Protein AF-A0A947G1W1-F1 (afdb_monomer)

Solvent-accessible surface area (backbone atoms only — not comparable to full-atom values): 58004 Å² total; per-residue (Å²): 34,18,14,23,38,93,77,24,50,58,44,76,35,50,70,71,52,15,57,69,74,68,21,52,58,72,44,84,86,41,54,47,78,74,64,80,35,72,60,50,40,12,17,19,29,31,56,62,31,48,66,46,73,38,38,58,64,60,20,46,78,70,69,19,53,57,72,43,73,75,43,36,58,93,79,47,86,51,67,28,24,12,18,18,28,35,50,63,23,48,65,44,70,33,70,31,50,87,31,84,80,38,90,35,56,57,69,43,59,69,34,40,57,91,76,51,83,48,63,31,28,12,19,16,26,35,80,86,25,49,66,46,75,30,72,25,44,83,33,86,75,37,90,39,55,57,71,45,61,62,36,51,54,95,78,52,87,44,71,60,40,70,44,83,72,47,52,50,80,45,84,78,43,77,64,49,96,80,29,49,29,21,36,39,34,28,44,28,30,55,24,55,59,31,34,74,54,34,39,28,18,49,80,96,82,43,46,25,36,38,41,36,84,48,56,53,38,63,87,70,76,74,86,75,88,72,92,76,83,68,78,84,72,96,75,74,76,57,91,44,43,25,36,41,53,36,25,32,74,89,73,82,94,68,92,72,79,71,63,91,60,62,65,72,93,77,57,54,59,40,44,65,57,52,38,54,52,74,40,60,75,37,17,46,42,84,71,78,45,102,61,84,65,60,41,40,69,40,83,46,36,32,44,14,35,51,50,78,52,34,38,38,43,33,32,32,40,30,30,36,86,50,98,62,96,73,83,91,57,102,84,68,88,82,68,48,77,44,78,39,72,44,70,42,71,55,83,57,41,14,18,19,31,33,84,88,44,49,68,44,74,38,39,63,69,60,18,51,73,67,66,18,53,60,70,46,73,76,39,48,55,94,78,54,85,54,66,76,70,42,15,19,19,34,37,100,85,58,52,65,48,80,34,36,64,72,54,16,55,74,73,70,26,51,60,77,42,76,76,41,50,62,91,78,54,81,55,78,59,52,16,16,19,28,38,72,83,48,47,65,44,79,17,76,37,74,96,29,71,66,35,89,47,53,58,70,46,67,74,36,45,62,92,77,53,88,52,64,40,43,11,16,17,30,32,54,74,33,46,68,45,71,26,87,32,48,85,26,83,74,37,89,40,52,58,68,46,56,69,35,49,55,92,78,55,83,48,62,34,40,10,18,18,27,32,47,71,30,46,66,44,71,27,84,25,45,87,28,83,78,38,89,41,53,58,69,46,56,69,35,47,54,93,78,53,83,44,60,33,33,10,21,14,27,32,55,70,31,47,64,46,68,27,80,26,44,84,32,85,79,38,91,36,54,61,70,46,54,68,35,50,64,90,44,89,80,63,49,56,28,30,10,18,18,27,30,50,69,29,48,66,45,69,30,72,24,39,82,32,82,78,37,93,36,56,61,68,47,54,67,32,40,61,91,72,52,79,47,55,26,28,10,19,16,26,32,91,87,38,46,64,46,70,30,74,27,41,86,32,86,81,39,88,33,58,61,69,45,56,62,34,47,52,92,76,52,81,50,75,55,65,76,32,65,71,45,52,52,78,44,83,77,41,77,64,49,96,80,30,49,32,18,38,34,36,26,44,29,31,74,36,52,55,38,33,57,39,30,46,20,27,57,91,95,79,42,57,24,34,36,43,34,82,42,53,44,36,60,76,78,70,86,84,74,93,66,86,68,76,61,50,72,64,65,94,75,82,55,82,44,40,27,36,39,58,48,36,51,90,69,86,82,88,78,81,47,70,50,81,86,78,93,72,58,63,80,57,57,58,45,76,61,65,50,35,58,50,74,41,77,75,32,16,56,35,51,50,65,31,98,62,84,67,73,42,40,60,46,81,50,36,30,42,10,33,50,47,77,45,39,36,38,41,36,31,34,39,32,29,46,64,54,81,86,64,81,96,79,64,100,89,60,90,83,62,49,78,42,77,39,66,47,70,41,74,45,74,57,39,12,19,16,24,32,59,84,16,75,52,62,46,75,32,31,63,66,58,15,50,74,67,52,17,54,61,70,47,72,75,36,51,54,93,80,53,86,57,62,64,32,17,15,16,30,35,77,73,29,50,65,45,77,35,38,67,68,56,20,52,71,75,65,21,51,64,79,37,75,52,38,52,51,90,81,48,90,50,66,32,37,16,16,20,34,36,95,80,36,50,64,46,76,39,63,47,66,82,43,86,82,44,92,44,50,61,76,42,62,68,38,74,76,59,95,72,78,48,65,80,76,77,76,57,42,95,61,23,44,49,82,73,85,83,47,16,42,72,65,31,54,44,45,28,66,74,51,59,39,77,67,80,77,67,91,93,63,84,66,58,23,40,32,73,53,84,54,45,17,47,80,62,29,53,46,49,29,67,74,44,60,46,50,97,88,118

Foldseek 3Di:
DWWQDPQLDTDDDDPVVSVVNVTDDPDPPDDCVVHPGDHFWEWWAAFQQDIDTGHCVVSVVVVTDGPDGPYGCVRDRRWHFAWFQAFQQDIDTARGAVRPVHPHDTPHTPYDPVRDRGFHFAWAQALQQAIDTASGAPRPVRPHDTPHTPYDRVRDRRDHFFDFPAKDKDFDDDPDAFAKTKIWIWGFGSDQQKFFWFWAADPPPWKWKKFKPFKFFAPDFDPPDDDDDDDDDPDGGDSRFWKFFAAAAPDDDDPDDDDPQWDDDHGTMTGGTTGMDMGHDGHTHPPPDVDTRTDRIGTGIMTMGTPQMKMKTKTKTKIFRDPDDDDDDPPDDGIDIDIHMDIDHRQFWEWWQALQQDIDIGGPVVSVVRVTDGPDGPYDPVRDRGDDFWFWWADLVFDIDIGRCVVSVVVVTHGPDTPYDPVPDGRFAWFWAAAFQRQIDIADDDQRPVHPHDTPGTPYDRVPDRRFAFAWAQAFQQAIDTANTAPRPVRNHDTPHTPYYRVPDRRFHFAWAQAFQQAIDTARTAPRPVHNHDTPHTPYDRVPDRGFHFAWFAAFQQDIDTARTAPRPVRPHDTLHTPYDSVDPPSGFHFAWAAAFQQDIDTARTAVCPVHPHDTPHTPYDPVHDRRFHQAWFQALQQQIDGARGAPRPVHPHDTPHTPYDSVPDRRDHPQWWDFKDKDFPDDPDDFAKTKIWMWTFTPFLQKWFKWWAADPPDWWFKKFKPFKWFQPQDDPDDDFDDKDAQDDRPDGRFWKFAAADDDDDDDADADDDDRGDIDGTIDGDTTGMDIDHHRHTHGNPHPDRRRDRIHIGIMTMGTQQMKMKTKTKIKIDGHPPDDDDDPPDPHIDIDIHMDIDRHQFWAWWQALVQQDTDTGHPVVSVVSLTDGPDGPHDPVNDRRDFWAWWQAQQQDIDIGHPVVSVVNVTDGPDGSYYPVNDPRWAWFWAQDPQQAIDTDRGAPCPVRPHDTPHTPYDRDPFPGDHADDAAQQLDQPPPPAQEPVSLCLLVVQFFFPDDGPDDDSSNPRRRPRGSYVVSNCSSVVNHDDPPD

pLDDT: mean 71.68, std 14.45, range [30.05, 94.0]

Radius of gyration: 54.78 Å; Cα contacts (8 Å, |Δi|>4): 2466; chains: 1; bounding box: 142×109×136 Å

Mean predicted aligned error: 25.68 Å

Nearest PDB structures (foldseek):
  4u3s-assembly1_B  TM=5.040E-01  e=4.884E-01  Acetivibrio cellulolyticus
  2jxm-assembly1_B  TM=2.086E-01  e=2.171E+00  Prochlorothrix hollandica
  5t89-assembly1_X  TM=8.122E-02  e=8.545E-01  Homo sapiens

Sequence (1045 aa):
GACCAPDGTCEVATAAGCAFSGGVFQGDGTNCDPNPCPQPMGACCFDDGSCTVDEGVVCVDAGGVFQGDGTTCATVTCPQPGACCLPDGACTQSMVLGGADCAGAYQGDDTTCAMVTCPQPGACCLPDGSCVLSAVVGGGDCEGAYQGDGTECETVECPTPSGFVGASLELVEDDGPGGNWTWRVYADFKGIDDVLLAVGAVPPTGELLFQSDAPLVNDGGVLAGTKDEDFPAEGFSGPRDSWVAIGDDLSFPSPTDYTPDFAGSDGKASVILGTAFSETNGGWFNNVPSTPVQGTHLLIAQFTLPSGSSFSLSGLVFWQNVPSFAVWTPEGEDFIASFFEVSIDPVATGACCLLDGSCSVDSPAACEFFAGTYQGDGTDCDAVECPQPMGACCFDDGSCTIETEDGCLAAGGISAGIGVLCEFGVCPQPGACCFEDGSCTLATGVGGADCVGVYQGDDTRCETAECPQPGACCLPDGSCVQAGVLGGADCEGVYQGDDTVCETVSCPQPGACCLDDGSCVQSAVLGGGDCAGVYQGDDTVCETVSCPQPGACCFPDGSCEQSSVIGGADCAGVYQGDDTDCGTAGVCPQPGACCFDDGSCAQSTVVGGSDCAGVYQGDDTTCATVQCPQPGACCLPDGSCVQSSVTGGADCAGAYQGDSTLCATVECPQPSGFLGASLELVEDDGPGGDWTWRVFIDFEGPTDVLLAVGSIADAVELRFDSDTPLINDGGVLAGTKAEDFPSGDFAGPRDSWVTIGDDLGFPSPTDYSPGFAGSDGKASVILGTTFSANDGGWFNNVPTTPVQGVHILVAQFTVASGSNFSLYGLAFWQPDPTFTLWDPEGEDFNTSFFEVSIEPPVTGACCTLDGMTCTVETAASCSFLGGIYRGDGTGCDAVECIPSGACCLPDGACVVESVEDCLAAGGVPQGIGLPCADAQCPQPGACCLLDGSCEIVPEVGGADCAGVYLGDNTTCDDGMCPAACVPSPDGDTDGDGFTDFNDLLNVLARWGLCMLPPGFECLGDVDCDGQVDFSDLKVVLAKWNPPGG

Secondary structure (DSSP, 8-state):
-EEE-TTS-EEE--HHHHHHTTPEE--TT--SSS--SPPPEEEEE-TTS-EEEEEHHHHHHTT-EEEEET--TTTS-PPPP-EEEPTTS-EEE-SSGGGTT-SSEE--TT--TTT--PPPP-EEE-TTS-EEE-SSTT-TT-SSEE--TT--TTT-------SEEEEEEEEEEE--TTSEEEEEEEEEESSTTEEEEEEE--TTT--EEEEESSPPP--S--------SS---SSSS-TT--EEE--B--S-S------TTEE-SSSSEEEE-SSEEEESSPPBP----SS--B-SEEEEEEEEEETT--EEEEEEEEEEE-SS-PPP-TT----EEEEEEEEE-----EEEE-TTS-EEEE-HHHHHHTT-EEEEET--TTT--PPPP-EEEE-TTS-EEEE-HHHHHHHT-EEEEET--TTT------EEEE-TTS-EEEE-SGGGTT-SSEEEEET--TTT-------EEE-TTS-EEE-SSGGGTT-SSEE--TT--TTT-------EEE-TTS-EEE-SSGGGTT-SSEE--TT--TTT--PPPP-EEE-TTS-EEE-SSGGGTT-SSEE--TT--TTSTTSSPPP-EEE-TTS-EEE-SSTT-TT-SSEE--TT--TTT--PPPP-EEE-TTS-EEE-SSGGGTT-SSEE--TT--TTT------TTEEEEEEEEEEE--TTSEEEEEEEEEESSTT-EEEEEE-BTTTB-EEEEESSPPP-TT----S-S-----SSS---TT--EE--BB---S-------SSS--SS---EE--SSEEEES--BB-----SS----SEEEEEEEEEETT--EEEEEEEEEES-TTS-S--TT----EEEEEEEEE----EEEEE-TTSS-EEEEEHHHHHHTT-EEEEET--TTS-----EEEEE-TTS-EEEEEHHHHHHTT-EEEEET--TTT--PPP-EEEE-TTS-EEEESSTT-TT-SSEEEEET----TTSSPPPP---TT--SSSSSSBSHHHHHHHHHT-EE----TT---TT-SS-SSEESTTHHHHHHHH-B-TT-

Structure (mmCIF, N/CA/C/O backbone):
data_AF-A0A947G1W1-F1
#
_entry.id   AF-A0A947G1W1-F1
#
loop_
_atom_site.group_PDB
_atom_site.id
_atom_site.type_symbol
_atom_site.label_atom_id
_atom_site.label_alt_id
_atom_site.label_comp_id
_atom_site.label_asym_id
_atom_site.label_entity_id
_atom_site.label_seq_id
_atom_site.pdbx_PDB_ins_code
_atom_site.Cartn_x
_atom_site.Cartn_y
_atom_site.Cartn_z
_atom_site.occupancy
_atom_site.B_iso_or_equiv
_atom_site.auth_seq_id
_atom_site.auth_comp_id
_atom_site.auth_asym_id
_atom_site.auth_atom_id
_atom_site.pdbx_PDB_model_num
ATOM 1 N N . GLY A 1 1 ? 21.058 40.980 -70.775 1.00 89.69 1 GLY A N 1
ATOM 2 C CA . GLY A 1 1 ? 21.666 40.612 -69.492 1.00 89.69 1 GLY A CA 1
ATOM 3 C C . GLY A 1 1 ? 20.597 40.692 -68.440 1.00 89.69 1 GLY A C 1
ATOM 4 O O . GLY A 1 1 ? 19.647 41.448 -68.637 1.00 89.69 1 GLY A O 1
ATOM 5 N N . ALA A 1 2 ? 20.750 39.952 -67.354 1.00 93.62 2 ALA A N 1
ATOM 6 C CA . ALA A 1 2 ? 19.943 40.143 -66.161 1.00 93.62 2 ALA A CA 1
ATOM 7 C C . ALA A 1 2 ? 20.079 41.585 -65.655 1.00 93.62 2 ALA A C 1
ATOM 9 O O . ALA A 1 2 ? 21.184 42.135 -65.574 1.00 93.62 2 ALA A O 1
ATOM 10 N N . CYS A 1 3 ? 18.943 42.194 -65.350 1.00 94.00 3 CYS A N 1
ATOM 11 C CA . CYS A 1 3 ? 18.842 43.471 -64.676 1.00 94.00 3 CYS A CA 1
ATOM 12 C C . CYS A 1 3 ? 18.194 43.258 -63.321 1.00 94.00 3 CYS A C 1
ATOM 14 O O . CYS A 1 3 ? 17.056 42.804 -63.267 1.00 94.00 3 CYS A O 1
ATOM 16 N N . CYS A 1 4 ? 18.914 43.612 -62.265 1.00 92.69 4 CYS A N 1
ATOM 17 C CA . CYS A 1 4 ? 18.460 43.446 -60.896 1.00 92.69 4 CYS A CA 1
ATOM 18 C C . CYS A 1 4 ? 17.876 44.744 -60.375 1.00 92.69 4 CYS A C 1
ATOM 20 O O . CYS A 1 4 ? 18.608 45.722 -60.193 1.00 92.69 4 CYS A O 1
ATOM 22 N N . ALA A 1 5 ? 16.571 44.761 -60.150 1.00 87.81 5 ALA A N 1
ATOM 23 C CA . ALA A 1 5 ? 15.925 45.849 -59.441 1.00 87.81 5 ALA A CA 1
ATOM 24 C C . ALA A 1 5 ? 16.293 45.817 -57.938 1.00 87.81 5 ALA A C 1
ATOM 26 O O . ALA A 1 5 ? 16.776 44.797 -57.438 1.00 87.81 5 ALA A O 1
ATOM 27 N N . PRO A 1 6 ? 16.101 46.927 -57.200 1.00 78.81 6 PRO A N 1
ATOM 28 C CA . PRO A 1 6 ? 16.416 46.993 -55.768 1.00 78.81 6 PRO A CA 1
ATOM 29 C C . PRO A 1 6 ? 15.577 46.073 -54.865 1.00 78.81 6 PRO A C 1
ATOM 31 O O . PRO A 1 6 ? 15.935 45.909 -53.705 1.00 78.81 6 PRO A O 1
ATOM 34 N N . ASP A 1 7 ? 14.482 45.510 -55.379 1.00 76.44 7 ASP A N 1
ATOM 35 C CA . ASP A 1 7 ? 13.557 44.587 -54.703 1.00 76.44 7 ASP A CA 1
ATOM 36 C C . ASP A 1 7 ? 13.852 43.101 -55.007 1.00 76.44 7 ASP A C 1
ATOM 38 O O . ASP A 1 7 ? 13.022 42.234 -54.759 1.00 76.44 7 ASP A O 1
ATOM 42 N N . GLY A 1 8 ? 15.018 42.793 -55.590 1.00 80.88 8 GLY A N 1
ATOM 43 C CA . GLY A 1 8 ? 15.420 41.429 -55.957 1.00 80.88 8 GLY A CA 1
ATOM 44 C C . GLY A 1 8 ? 14.820 40.906 -57.269 1.00 80.88 8 GLY A C 1
ATOM 45 O O . GLY A 1 8 ? 15.257 39.860 -57.768 1.00 80.88 8 GLY A O 1
ATOM 46 N N . THR A 1 9 ? 13.878 41.631 -57.887 1.00 87.25 9 THR A N 1
ATOM 47 C CA . THR A 1 9 ? 13.281 41.210 -59.162 1.00 87.25 9 THR A CA 1
ATOM 48 C C . THR A 1 9 ? 14.285 41.293 -60.316 1.00 87.25 9 THR A C 1
ATOM 50 O O . THR A 1 9 ? 15.126 42.197 -60.389 1.00 87.25 9 THR A O 1
ATOM 53 N N . CYS A 1 10 ? 14.203 40.325 -61.237 1.00 89.94 10 CYS A N 1
ATOM 54 C CA . CYS A 1 10 ? 15.079 40.242 -62.403 1.00 89.94 10 CYS A CA 1
ATOM 55 C C . CYS A 1 10 ? 14.306 40.313 -63.716 1.00 89.94 10 CYS A C 1
ATOM 57 O O . CYS A 1 10 ? 13.451 39.473 -63.997 1.00 89.94 10 CYS A O 1
ATOM 59 N N . GLU A 1 11 ? 14.686 41.259 -64.576 1.00 92.38 11 GLU A N 1
ATOM 60 C CA . GLU A 1 11 ? 14.245 41.303 -65.972 1.00 92.38 11 GLU A CA 1
ATOM 61 C C . GLU A 1 11 ? 15.427 41.200 -66.950 1.00 92.38 11 GLU A C 1
ATOM 63 O O . GLU A 1 11 ? 16.519 41.726 -66.715 1.00 92.38 11 GLU A O 1
ATOM 68 N N . VAL A 1 12 ? 15.232 40.536 -68.095 1.00 91.88 12 VAL A N 1
ATOM 69 C CA . VAL A 1 12 ? 16.263 40.472 -69.145 1.00 91.88 12 VAL A CA 1
ATOM 70 C C . VAL A 1 12 ? 16.226 41.757 -69.973 1.00 91.88 12 VAL A C 1
ATOM 72 O O . VAL A 1 12 ? 15.563 41.845 -71.008 1.00 91.88 12 VAL A O 1
ATOM 75 N N . ALA A 1 13 ? 16.979 42.759 -69.528 1.00 91.94 13 ALA A N 1
ATOM 76 C CA . ALA A 1 13 ? 17.079 44.057 -70.184 1.00 91.94 13 ALA A CA 1
ATOM 77 C C . ALA A 1 13 ? 18.356 44.207 -71.042 1.00 91.94 13 ALA A C 1
ATOM 79 O O . ALA A 1 13 ? 19.229 43.333 -71.133 1.00 91.94 13 ALA A O 1
ATOM 80 N N . THR A 1 14 ? 18.483 45.377 -71.673 1.00 93.56 14 THR A N 1
ATOM 81 C CA . THR A 1 14 ? 19.772 45.896 -72.164 1.00 93.56 14 THR A CA 1
ATOM 82 C C . THR A 1 14 ? 20.429 46.740 -71.071 1.00 93.56 14 THR A C 1
ATOM 84 O O . THR A 1 14 ? 19.720 47.300 -70.238 1.00 93.56 14 THR A O 1
ATOM 87 N N . ALA A 1 15 ? 21.755 46.917 -71.101 1.00 90.12 15 ALA A N 1
ATOM 88 C CA . ALA A 1 15 ? 22.467 47.733 -70.106 1.00 90.12 15 ALA A CA 1
ATOM 89 C C . ALA A 1 15 ? 21.879 49.151 -69.933 1.00 90.12 15 ALA A C 1
ATOM 91 O O . ALA A 1 15 ? 21.778 49.657 -68.818 1.00 90.12 15 ALA A O 1
ATOM 92 N N . ALA A 1 16 ? 21.447 49.777 -71.034 1.00 92.31 16 ALA A N 1
ATOM 93 C CA . ALA A 1 16 ? 20.826 51.101 -71.015 1.00 92.31 16 ALA A CA 1
ATOM 94 C C . ALA A 1 16 ? 19.379 51.087 -70.491 1.00 92.31 16 ALA A C 1
ATOM 96 O O . ALA A 1 16 ? 18.977 52.035 -69.823 1.00 92.31 16 ALA A O 1
ATOM 97 N N . GLY A 1 17 ? 18.607 50.030 -70.778 1.00 92.69 17 GLY A N 1
ATOM 98 C CA . GLY A 1 17 ? 17.263 49.847 -70.219 1.00 92.69 17 GLY A CA 1
ATOM 99 C C . GLY A 1 17 ? 17.311 49.610 -68.712 1.00 92.69 17 GLY A C 1
ATOM 100 O O . GLY A 1 17 ? 16.621 50.290 -67.967 1.00 92.69 17 GLY A O 1
ATOM 101 N N . CYS A 1 18 ? 18.222 48.748 -68.261 1.00 91.12 18 CYS A N 1
ATOM 102 C CA . CYS A 1 18 ? 18.397 48.427 -66.849 1.00 91.12 18 CYS A CA 1
ATOM 103 C C . CYS A 1 18 ? 18.717 49.659 -65.988 1.00 91.12 18 CYS A C 1
ATOM 105 O O . CYS A 1 18 ? 18.038 49.942 -65.003 1.00 91.12 18 CYS A O 1
ATOM 107 N N . ALA A 1 19 ? 19.692 50.462 -66.428 1.00 89.00 19 ALA A N 1
ATOM 108 C CA . ALA A 1 19 ? 20.046 51.715 -65.767 1.00 89.00 19 ALA A CA 1
ATOM 109 C C . ALA A 1 19 ? 18.920 52.771 -65.815 1.00 89.00 19 ALA A C 1
ATOM 111 O O . ALA A 1 19 ? 18.906 53.682 -64.990 1.00 8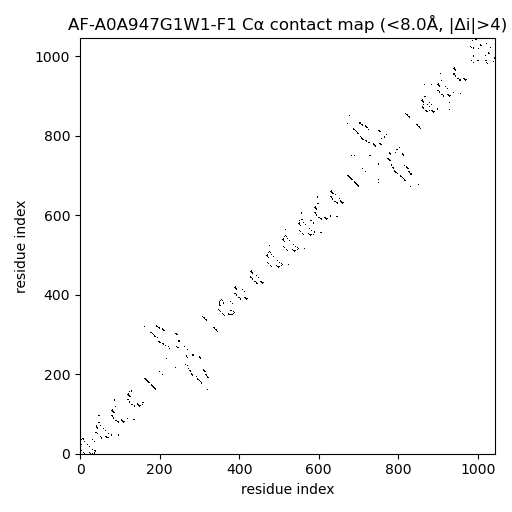9.00 19 ALA A O 1
ATOM 112 N N . PHE A 1 20 ? 17.985 52.673 -66.768 1.00 88.00 20 PHE A N 1
ATOM 113 C CA . PHE A 1 20 ? 16.808 53.543 -66.846 1.00 88.00 20 PHE A CA 1
ATOM 114 C C . PHE A 1 20 ? 15.702 53.103 -65.873 1.00 88.00 20 PHE A C 1
ATOM 116 O O . PHE A 1 20 ? 15.074 53.963 -65.259 1.00 88.00 20 PHE A O 1
ATOM 123 N N . SER A 1 21 ? 15.518 51.792 -65.681 1.00 85.12 21 SER A N 1
ATOM 124 C CA . SER A 1 21 ? 14.649 51.195 -64.650 1.00 85.12 21 SER A CA 1
ATOM 125 C C . SER A 1 21 ? 15.196 51.355 -63.219 1.00 85.12 21 SER A C 1
ATOM 127 O O . SER A 1 21 ? 14.509 51.021 -62.261 1.00 85.12 21 SER A O 1
ATOM 129 N N . GLY A 1 22 ? 16.424 51.865 -63.050 1.00 85.81 22 GLY A N 1
ATOM 130 C CA . GLY A 1 22 ? 17.085 52.008 -61.746 1.00 85.81 22 GLY A CA 1
ATOM 131 C C . GLY A 1 22 ? 17.738 50.726 -61.213 1.00 85.81 22 GLY A C 1
ATOM 132 O O . GLY A 1 22 ? 18.181 50.715 -60.068 1.00 85.81 22 GLY A O 1
ATOM 133 N N . GLY A 1 23 ? 17.817 49.673 -62.031 1.00 88.06 23 GLY A N 1
ATOM 134 C CA . GLY A 1 23 ? 18.432 48.397 -61.672 1.00 88.06 23 GLY A CA 1
ATOM 135 C C . GLY A 1 23 ? 19.930 48.303 -61.989 1.00 88.06 23 GLY A C 1
ATOM 136 O O . GLY A 1 23 ? 20.508 49.121 -62.714 1.00 88.06 23 GLY A O 1
ATOM 137 N N . VAL A 1 24 ? 20.564 47.258 -61.456 1.00 91.44 24 VAL A N 1
ATOM 138 C CA . VAL A 1 24 ? 21.978 46.914 -61.650 1.00 91.44 24 VAL A CA 1
ATOM 139 C C . VAL A 1 24 ? 22.107 45.844 -62.734 1.00 91.44 24 VAL A C 1
ATOM 141 O O . VAL A 1 24 ? 21.542 44.757 -62.633 1.00 91.44 24 VAL A O 1
ATOM 144 N N . PHE A 1 25 ? 22.860 46.145 -63.793 1.00 92.62 25 PHE A N 1
ATOM 145 C CA . PHE A 1 25 ? 23.021 45.245 -64.936 1.00 92.62 25 PHE A CA 1
ATOM 146 C C . PHE A 1 25 ? 24.157 44.241 -64.708 1.00 92.62 25 PHE A C 1
ATOM 148 O O . PHE A 1 25 ? 25.320 44.638 -64.643 1.00 92.62 25 PHE A O 1
ATOM 155 N N . GLN A 1 26 ? 23.841 42.945 -64.684 1.00 91.88 26 GLN A N 1
ATOM 156 C CA . GLN A 1 26 ? 24.794 41.867 -64.372 1.00 91.88 26 GLN A CA 1
ATOM 157 C C . GLN A 1 26 ? 25.684 41.443 -65.559 1.00 91.88 26 GLN A C 1
ATOM 159 O O . GLN A 1 26 ? 26.312 40.388 -65.538 1.00 91.88 26 GLN A O 1
ATOM 164 N N . GLY A 1 27 ? 25.744 42.251 -66.620 1.00 89.56 27 GLY A N 1
ATOM 165 C CA . GLY A 1 27 ? 26.571 42.007 -67.806 1.00 89.56 27 GLY A CA 1
ATOM 166 C C . GLY A 1 27 ? 25.828 41.380 -68.989 1.00 89.56 27 GLY A C 1
ATOM 167 O O . GLY A 1 27 ? 24.652 41.022 -68.923 1.00 89.56 27 GLY A O 1
ATOM 168 N N . ASP A 1 28 ? 26.514 41.288 -70.127 1.00 88.19 28 ASP A N 1
ATOM 169 C CA . ASP A 1 28 ? 25.951 40.695 -71.340 1.00 88.19 28 ASP A CA 1
ATOM 170 C C . ASP A 1 28 ? 26.014 39.161 -71.290 1.00 88.19 28 ASP A C 1
ATOM 172 O O . ASP A 1 28 ? 27.004 38.579 -70.857 1.00 88.19 28 ASP A O 1
ATOM 176 N N . GLY A 1 29 ? 24.951 38.505 -71.762 1.00 83.56 29 GLY A N 1
ATOM 177 C CA . GLY A 1 29 ? 24.825 37.042 -71.762 1.00 83.56 29 GLY A CA 1
ATOM 178 C C . GLY A 1 29 ? 24.213 36.429 -70.496 1.00 83.56 29 GLY A C 1
ATOM 179 O O . GLY A 1 29 ? 23.805 35.276 -70.556 1.00 83.56 29 GLY A O 1
ATOM 180 N N . THR A 1 30 ? 24.075 37.178 -69.397 1.00 90.25 30 THR A N 1
ATOM 181 C CA . THR A 1 30 ? 23.348 36.712 -68.201 1.00 90.25 30 THR A CA 1
ATOM 182 C C . THR A 1 30 ? 21.833 36.678 -68.427 1.00 90.25 30 THR A C 1
ATOM 184 O O . THR A 1 30 ? 21.274 37.516 -69.149 1.00 90.25 30 THR A O 1
ATOM 187 N N . ASN A 1 31 ? 21.178 35.704 -67.801 1.00 87.31 31 ASN A N 1
ATOM 188 C CA . ASN A 1 31 ? 19.739 35.442 -67.793 1.00 87.31 31 ASN A CA 1
ATOM 189 C C . ASN A 1 31 ? 19.174 35.568 -66.364 1.00 87.31 31 ASN A C 1
ATOM 191 O O . ASN A 1 31 ? 19.936 35.669 -65.412 1.00 87.31 31 ASN A O 1
ATOM 195 N N . CYS A 1 32 ? 17.845 35.596 -66.232 1.00 89.06 32 CYS A N 1
ATOM 196 C CA . CYS A 1 32 ? 17.138 35.725 -64.948 1.00 89.06 32 CYS A CA 1
ATOM 197 C C . CYS A 1 32 ? 16.654 34.384 -64.368 1.00 89.06 32 CYS A C 1
ATOM 199 O O . CYS A 1 32 ? 15.775 34.376 -63.514 1.00 89.06 32 CYS A O 1
ATOM 201 N N . ASP A 1 33 ? 17.178 33.267 -64.871 1.00 84.44 33 ASP A N 1
ATOM 202 C CA . ASP A 1 33 ? 16.761 31.915 -64.494 1.00 84.44 33 ASP A CA 1
ATOM 203 C C . ASP A 1 33 ? 17.986 30.970 -64.504 1.00 84.44 33 ASP A C 1
ATOM 205 O O . ASP A 1 33 ? 18.508 30.675 -65.588 1.00 84.44 33 ASP A O 1
ATOM 209 N N . PRO A 1 34 ? 18.519 30.561 -63.336 1.00 80.38 34 PRO A N 1
ATOM 210 C CA . PRO A 1 34 ? 18.115 31.005 -61.998 1.00 80.38 34 PRO A CA 1
ATOM 211 C C . PRO A 1 34 ? 18.360 32.511 -61.800 1.00 80.38 34 PRO A C 1
ATOM 213 O O . PRO A 1 34 ? 19.232 33.095 -62.448 1.00 80.38 34 PRO A O 1
ATOM 216 N N . ASN A 1 35 ? 17.583 33.151 -60.922 1.00 81.19 35 ASN A N 1
ATOM 217 C CA . ASN A 1 35 ? 17.656 34.596 -60.689 1.00 81.19 35 ASN A CA 1
ATOM 218 C C . ASN A 1 35 ? 19.030 34.993 -60.088 1.00 81.19 35 ASN A C 1
ATOM 220 O O . ASN A 1 35 ? 19.330 34.597 -58.966 1.00 81.19 35 ASN A O 1
ATOM 224 N N . PRO A 1 36 ? 19.875 35.787 -60.782 1.00 83.19 36 PRO A N 1
ATOM 225 C CA . PRO A 1 36 ? 21.198 36.180 -60.292 1.00 83.19 36 PRO A CA 1
ATOM 226 C C . PRO A 1 36 ? 21.170 37.450 -59.424 1.00 83.19 36 PRO A C 1
ATOM 228 O O . PRO A 1 36 ? 22.219 38.049 -59.166 1.00 83.19 36 PRO A O 1
ATOM 231 N N . CYS A 1 37 ? 19.986 37.939 -59.061 1.00 86.50 37 CYS A N 1
ATOM 232 C CA . CYS A 1 37 ? 19.816 39.170 -58.306 1.00 86.50 37 CYS A CA 1
ATOM 233 C C . CYS A 1 37 ? 19.797 38.889 -56.802 1.00 86.50 37 CYS A C 1
ATOM 235 O O . CYS A 1 37 ? 19.107 37.961 -56.389 1.00 86.50 37 CYS A O 1
ATOM 237 N N . PRO A 1 38 ? 20.510 39.681 -55.975 1.00 80.94 38 PRO A N 1
ATOM 238 C CA . PRO A 1 38 ? 20.408 39.558 -54.525 1.00 80.94 38 PRO A CA 1
ATOM 239 C C . PRO A 1 38 ? 18.956 39.780 -54.104 1.00 80.94 38 PRO A C 1
ATOM 241 O O . PRO A 1 38 ? 18.402 40.837 -54.417 1.00 80.94 38 PRO A O 1
ATOM 244 N N . GLN A 1 39 ? 18.341 38.800 -53.444 1.00 79.38 39 GLN A N 1
ATOM 245 C CA . GLN A 1 39 ? 17.001 38.982 -52.896 1.00 79.38 39 GLN A CA 1
ATOM 246 C C . GLN A 1 39 ? 17.076 39.859 -51.637 1.00 79.38 39 GLN A C 1
ATOM 248 O O . GLN A 1 39 ? 18.125 39.924 -50.982 1.00 79.38 39 GLN A O 1
ATOM 253 N N . PRO A 1 40 ? 15.995 40.575 -51.288 1.00 75.31 40 PRO A N 1
ATOM 254 C CA . PRO A 1 40 ? 15.933 41.265 -50.012 1.00 75.31 40 PRO A CA 1
ATOM 255 C C . PRO A 1 40 ? 15.957 40.247 -48.863 1.00 75.31 40 PRO A C 1
ATOM 257 O O . PRO A 1 40 ? 15.129 39.342 -48.788 1.00 75.31 40 PRO A O 1
ATOM 260 N N . MET A 1 41 ? 16.928 40.415 -47.964 1.00 83.81 41 MET A N 1
ATOM 261 C CA . MET A 1 41 ? 17.020 39.644 -46.726 1.00 83.81 41 MET A CA 1
ATOM 262 C C . MET A 1 41 ? 16.293 40.372 -45.592 1.00 83.81 41 MET A C 1
ATOM 264 O O . MET A 1 41 ? 16.292 41.608 -45.541 1.00 83.81 41 MET A O 1
ATOM 268 N N . GLY A 1 42 ? 15.725 39.617 -44.661 1.00 89.12 42 GLY A N 1
ATOM 269 C CA . GLY A 1 42 ? 15.012 40.118 -43.486 1.00 89.12 42 GLY A CA 1
ATOM 270 C C . GLY A 1 42 ? 15.023 39.094 -42.353 1.00 89.12 42 GLY A C 1
ATOM 271 O O . GLY A 1 42 ? 15.475 37.967 -42.537 1.00 89.12 42 GLY A O 1
ATOM 272 N N . ALA A 1 43 ? 14.553 39.485 -41.171 1.00 91.88 43 ALA A N 1
ATOM 273 C CA . ALA A 1 43 ? 14.415 38.570 -40.047 1.00 91.88 43 ALA A CA 1
ATOM 274 C C . ALA A 1 43 ? 13.331 37.522 -40.337 1.00 91.88 43 ALA A C 1
ATOM 276 O O . ALA A 1 43 ? 12.219 37.862 -40.751 1.00 91.88 43 ALA A O 1
ATOM 277 N N . CYS A 1 44 ? 13.667 36.264 -40.090 1.00 91.94 44 CYS A N 1
ATOM 278 C CA . CYS A 1 44 ? 12.764 35.130 -40.113 1.00 91.94 44 CYS A CA 1
ATOM 279 C C . CYS A 1 44 ? 12.563 34.648 -38.678 1.00 91.94 44 CYS A C 1
ATOM 281 O O . CYS A 1 44 ? 13.553 34.363 -38.008 1.00 91.94 44 CYS A O 1
ATOM 283 N N . CYS A 1 45 ? 11.318 34.603 -38.204 1.00 91.38 45 CYS A N 1
ATOM 284 C CA . CYS A 1 45 ? 10.978 34.093 -36.875 1.00 91.38 45 CYS A CA 1
ATOM 285 C C . CYS A 1 45 ? 10.355 32.705 -37.000 1.00 91.38 45 CYS A C 1
ATOM 287 O O . CYS A 1 45 ? 9.397 32.559 -37.758 1.00 91.38 45 CYS A O 1
ATOM 289 N N . PHE A 1 46 ? 10.855 31.729 -36.252 1.00 87.12 46 PHE A N 1
ATOM 290 C CA . PHE A 1 46 ? 10.321 30.365 -36.235 1.00 87.12 46 PHE A CA 1
ATOM 291 C C . PHE A 1 46 ? 9.525 30.087 -34.960 1.00 87.12 46 PHE A C 1
ATOM 293 O O . PHE A 1 46 ? 9.678 30.791 -33.960 1.00 87.12 46 PHE A O 1
ATOM 300 N N . ASP A 1 47 ? 8.705 29.036 -34.994 1.00 79.69 47 ASP A N 1
ATOM 301 C CA . ASP A 1 47 ? 7.803 28.657 -33.900 1.00 79.69 47 ASP A CA 1
ATOM 302 C C . ASP A 1 47 ? 8.527 28.155 -32.631 1.00 79.69 47 ASP A C 1
ATOM 304 O O . ASP A 1 47 ? 7.916 28.054 -31.573 1.00 79.69 47 ASP A O 1
ATOM 308 N N . ASP A 1 48 ? 9.838 27.899 -32.689 1.00 76.81 48 ASP A N 1
ATOM 309 C CA . ASP A 1 48 ? 10.695 27.627 -31.521 1.00 76.81 48 ASP A CA 1
ATOM 310 C C . ASP A 1 48 ? 11.274 28.912 -30.880 1.00 76.81 48 ASP A C 1
ATOM 312 O O . ASP A 1 48 ? 12.085 28.858 -29.954 1.00 76.81 48 ASP A O 1
ATOM 316 N N . GLY A 1 49 ? 10.886 30.089 -31.386 1.00 77.38 49 GLY A N 1
ATOM 317 C CA . GLY A 1 49 ? 11.414 31.395 -30.987 1.00 77.38 49 GLY A CA 1
ATOM 318 C C . GLY A 1 49 ? 12.786 31.730 -31.576 1.00 77.38 49 GLY A C 1
ATOM 319 O O . GLY A 1 49 ? 13.311 32.823 -31.324 1.00 77.38 49 GLY A O 1
ATOM 320 N N . SER A 1 50 ? 13.388 30.840 -32.369 1.00 85.12 50 SER A N 1
ATOM 321 C CA . SER A 1 50 ? 14.647 31.132 -33.045 1.00 85.12 50 SER A CA 1
ATOM 322 C C . SER A 1 50 ? 14.462 32.191 -34.137 1.00 85.12 50 SER A C 1
ATOM 324 O O . SER A 1 50 ? 13.369 32.424 -34.664 1.00 85.12 50 SER A O 1
ATOM 326 N N . CYS A 1 51 ? 15.557 32.886 -34.456 1.00 89.69 51 CYS A N 1
ATOM 327 C CA . CYS A 1 51 ? 15.565 33.902 -35.497 1.00 89.69 51 CYS A CA 1
ATOM 328 C C . CYS A 1 51 ? 16.804 33.803 -36.377 1.00 89.69 51 CYS A C 1
ATOM 330 O O . CYS A 1 51 ? 17.939 33.837 -35.886 1.00 89.69 51 CYS A O 1
ATOM 332 N N . THR A 1 52 ? 16.582 33.783 -37.688 1.00 91.25 52 THR A N 1
ATOM 333 C CA . THR A 1 52 ? 17.624 33.896 -38.713 1.00 91.25 52 THR A CA 1
ATOM 334 C C . THR A 1 52 ? 17.409 35.146 -39.567 1.00 91.25 52 THR A C 1
ATOM 336 O O . THR A 1 52 ? 16.400 35.845 -39.456 1.00 91.25 52 THR A O 1
ATOM 339 N N . VAL A 1 53 ? 18.391 35.490 -40.403 1.00 90.12 53 VAL A N 1
ATOM 340 C CA . VAL A 1 53 ? 18.242 36.557 -41.400 1.00 90.12 53 VAL A CA 1
ATOM 341 C C . VAL A 1 53 ? 18.416 35.924 -42.769 1.00 90.12 53 VAL A C 1
ATOM 343 O O . VAL A 1 53 ? 19.545 35.655 -43.173 1.00 90.12 53 VAL A O 1
ATOM 346 N N . ASP A 1 54 ? 17.297 35.701 -43.449 1.00 88.31 54 ASP A N 1
ATOM 347 C CA . ASP A 1 54 ? 17.194 34.939 -44.695 1.00 88.31 54 ASP A CA 1
ATOM 348 C C . ASP A 1 54 ? 16.402 35.712 -45.757 1.00 88.31 54 ASP A C 1
ATOM 350 O O . ASP A 1 54 ? 15.911 36.820 -45.521 1.00 88.31 54 ASP A O 1
ATOM 354 N N . GLU A 1 55 ? 16.321 35.157 -46.964 1.00 88.88 55 GLU A N 1
ATOM 355 C CA . GLU A 1 55 ? 15.482 35.685 -48.043 1.00 88.88 55 GLU A CA 1
ATOM 356 C C . GLU A 1 55 ? 14.004 35.360 -47.763 1.00 88.88 55 GLU A C 1
ATOM 358 O O . GLU A 1 55 ? 13.689 34.280 -47.263 1.00 88.88 55 GLU A O 1
ATOM 363 N N . GLY A 1 56 ? 13.078 36.263 -48.103 1.00 84.12 56 GLY A N 1
ATOM 364 C CA . GLY A 1 56 ? 11.669 36.126 -47.701 1.00 84.12 56 GLY A CA 1
ATOM 365 C C . GLY A 1 56 ? 10.964 34.844 -48.162 1.00 84.12 56 GLY A C 1
ATOM 366 O O . GLY A 1 56 ? 10.078 34.363 -47.463 1.00 84.12 56 GLY A O 1
ATOM 367 N N . VAL A 1 57 ? 11.380 34.263 -49.295 1.00 80.88 57 VAL A N 1
ATOM 368 C CA . VAL A 1 57 ? 10.876 32.958 -49.762 1.00 80.88 57 VAL A CA 1
ATOM 369 C C . VAL A 1 57 ? 11.469 31.800 -48.953 1.00 80.88 57 VAL A C 1
ATOM 371 O O . VAL A 1 57 ? 10.719 30.979 -48.445 1.00 80.88 57 VAL A O 1
ATOM 374 N N . VAL A 1 58 ? 12.787 31.808 -48.716 1.00 86.06 58 VAL A N 1
ATOM 375 C CA . VAL A 1 58 ? 13.495 30.790 -47.918 1.00 86.06 58 VAL A CA 1
ATOM 376 C C . VAL A 1 58 ? 12.964 30.742 -46.487 1.00 86.06 58 VAL A C 1
ATOM 378 O O . VAL A 1 58 ? 12.838 29.666 -45.919 1.00 86.06 58 VAL A O 1
ATOM 381 N N . CYS A 1 59 ? 12.612 31.898 -45.922 1.00 88.06 59 CYS A N 1
ATOM 382 C CA . CYS A 1 59 ? 12.000 31.979 -44.602 1.00 88.06 59 CYS A CA 1
ATOM 383 C C . CYS A 1 59 ? 10.663 31.224 -44.525 1.00 88.06 59 CYS A C 1
ATOM 385 O O . CYS A 1 59 ? 10.483 30.391 -43.642 1.00 88.06 59 CYS A O 1
ATOM 387 N N . VAL A 1 60 ? 9.749 31.484 -45.468 1.00 85.12 60 VAL A N 1
ATOM 388 C CA . VAL A 1 60 ? 8.418 30.854 -45.492 1.00 85.12 60 VAL A CA 1
ATOM 389 C C . VAL A 1 60 ? 8.511 29.373 -45.863 1.00 85.12 60 VAL A C 1
ATOM 391 O O . VAL A 1 60 ? 7.836 28.556 -45.244 1.00 85.12 60 VAL A O 1
ATOM 394 N N . ASP A 1 61 ? 9.387 29.009 -46.804 1.00 86.75 61 ASP A N 1
ATOM 395 C CA . ASP A 1 61 ? 9.640 27.613 -47.186 1.00 86.75 61 ASP A CA 1
ATOM 396 C C . ASP A 1 61 ? 10.258 26.799 -46.029 1.00 86.75 61 ASP A C 1
ATOM 398 O O . ASP A 1 61 ? 10.022 25.599 -45.920 1.00 86.75 61 ASP A O 1
ATOM 402 N N . ALA A 1 62 ? 11.012 27.447 -45.132 1.00 82.31 62 ALA A N 1
ATOM 403 C CA . ALA A 1 62 ? 11.527 26.853 -43.896 1.00 82.31 62 ALA A CA 1
ATOM 404 C C . ALA A 1 62 ? 10.507 26.847 -42.734 1.00 82.31 62 ALA A C 1
ATOM 406 O O . ALA A 1 62 ? 10.864 26.483 -41.615 1.00 82.31 62 ALA A O 1
ATOM 407 N N . GLY A 1 63 ? 9.255 27.258 -42.971 1.00 83.50 63 GLY A N 1
ATOM 408 C CA . GLY A 1 63 ? 8.191 27.305 -41.961 1.00 83.50 63 GLY A CA 1
ATOM 409 C C . GLY A 1 63 ? 8.225 28.527 -41.036 1.00 83.50 63 GLY A C 1
ATOM 410 O O . GLY A 1 63 ? 7.496 28.559 -40.052 1.00 83.50 63 GLY A O 1
ATOM 411 N N . GLY A 1 64 ? 9.053 29.535 -41.322 1.00 86.06 64 GLY A N 1
ATOM 412 C CA . GLY A 1 64 ? 9.171 30.752 -40.520 1.00 86.06 64 GLY A CA 1
ATOM 413 C C . GLY A 1 64 ? 8.342 31.932 -41.041 1.00 86.06 64 GLY A C 1
ATOM 414 O O . GLY A 1 64 ? 8.041 32.070 -42.229 1.00 86.06 64 GLY A O 1
ATOM 415 N N . VAL A 1 65 ? 8.007 32.856 -40.141 1.00 89.69 65 VAL A N 1
ATOM 416 C CA . VAL A 1 65 ? 7.291 34.099 -40.454 1.00 89.69 65 VAL A CA 1
ATOM 417 C C . VAL A 1 65 ? 8.285 35.211 -40.781 1.00 89.69 65 VAL A C 1
ATOM 419 O O . VAL A 1 65 ? 8.998 35.715 -39.907 1.00 89.69 65 VAL A O 1
ATOM 422 N N . PHE A 1 66 ? 8.296 35.639 -42.046 1.00 90.19 66 PHE A N 1
ATOM 423 C CA . PHE A 1 66 ? 9.172 36.707 -42.528 1.00 90.19 66 PHE A CA 1
ATOM 424 C C . PHE A 1 66 ? 8.703 38.096 -42.081 1.00 90.19 66 PHE A C 1
ATOM 426 O O . PHE A 1 66 ? 7.589 38.528 -42.376 1.00 90.19 66 PHE A O 1
ATOM 433 N N . GLN A 1 67 ? 9.589 38.836 -41.419 1.00 89.75 67 GLN A N 1
ATOM 434 C CA . GLN A 1 67 ? 9.269 40.099 -40.739 1.00 89.75 67 GLN A CA 1
ATOM 435 C C . GLN A 1 67 ? 9.505 41.346 -41.613 1.00 89.75 67 GLN A C 1
ATOM 437 O O . GLN A 1 67 ? 9.353 42.481 -41.158 1.00 89.75 67 GLN A O 1
ATOM 442 N N . GLY A 1 68 ? 9.848 41.139 -42.889 1.00 84.00 68 GLY A N 1
ATOM 443 C CA . GLY A 1 68 ? 9.969 42.175 -43.915 1.00 84.00 68 GLY A CA 1
ATOM 444 C C . GLY A 1 68 ? 11.403 42.611 -44.227 1.00 84.00 68 GLY A C 1
ATOM 445 O O . GLY A 1 68 ? 12.327 42.467 -43.424 1.00 84.00 68 GLY A O 1
ATOM 446 N N . ASP A 1 69 ? 11.582 43.168 -45.423 1.00 83.94 69 ASP A N 1
ATOM 447 C CA . ASP A 1 69 ? 12.885 43.491 -46.009 1.00 83.94 69 ASP A CA 1
ATOM 448 C C . ASP A 1 69 ? 13.737 44.436 -45.146 1.00 83.94 69 ASP A C 1
ATOM 450 O O . ASP A 1 69 ? 13.286 45.488 -44.683 1.00 83.94 69 ASP A O 1
ATOM 454 N N . GLY A 1 70 ? 15.017 44.098 -44.980 1.00 80.88 70 GLY A N 1
ATOM 455 C CA . GLY A 1 70 ? 15.989 44.911 -44.248 1.00 80.88 70 GLY A CA 1
ATOM 456 C C . GLY A 1 70 ? 15.833 44.881 -42.725 1.00 80.88 70 GLY A C 1
ATOM 457 O O . GLY A 1 70 ? 16.573 45.583 -42.030 1.00 80.88 70 GLY A O 1
ATOM 458 N N . THR A 1 71 ? 14.906 44.080 -42.193 1.00 88.81 71 THR A N 1
ATOM 459 C CA . THR A 1 71 ? 14.859 43.762 -40.763 1.00 88.81 71 THR A CA 1
ATOM 460 C C . THR A 1 71 ? 15.977 42.790 -40.370 1.00 88.81 71 THR A C 1
ATOM 462 O O . THR A 1 71 ? 16.554 42.090 -41.198 1.00 88.81 71 THR A O 1
ATOM 465 N N . THR A 1 72 ? 16.323 42.762 -39.084 1.00 87.50 72 THR A N 1
ATOM 466 C CA . THR A 1 72 ? 17.310 41.829 -38.515 1.00 87.50 72 THR A CA 1
ATOM 467 C C . THR A 1 72 ? 16.819 41.281 -37.179 1.00 87.50 72 THR A C 1
ATOM 469 O O . THR A 1 72 ? 16.070 41.967 -36.480 1.00 87.50 72 THR A O 1
ATOM 472 N N . CYS A 1 73 ? 17.317 40.116 -36.764 1.00 86.81 73 CYS A N 1
ATOM 473 C CA . CYS A 1 73 ? 17.013 39.516 -35.456 1.00 86.81 73 CYS A CA 1
ATOM 474 C C . CYS A 1 73 ? 17.425 40.366 -34.242 1.00 86.81 73 CYS A C 1
ATOM 476 O O . CYS A 1 73 ? 16.997 40.107 -33.128 1.00 86.81 73 CYS A O 1
ATOM 478 N N . ALA A 1 74 ? 18.258 41.397 -34.431 1.00 82.62 74 ALA A N 1
ATOM 479 C CA . ALA A 1 74 ? 18.592 42.361 -33.378 1.00 82.62 74 ALA A CA 1
ATOM 480 C C . ALA A 1 74 ? 17.608 43.550 -33.303 1.00 82.62 74 ALA A C 1
ATOM 482 O O . ALA A 1 74 ? 17.708 44.385 -32.406 1.00 82.62 74 ALA A O 1
ATOM 483 N N . THR A 1 75 ? 16.705 43.670 -34.280 1.00 79.75 75 THR A N 1
ATOM 484 C CA . THR A 1 75 ? 15.750 44.785 -34.442 1.00 79.75 75 THR A CA 1
ATOM 485 C C . THR A 1 75 ? 14.291 44.344 -34.453 1.00 79.75 75 THR A C 1
ATOM 487 O O . THR A 1 75 ? 13.410 45.194 -34.354 1.00 79.75 75 THR A O 1
ATOM 490 N N . VAL A 1 76 ? 14.046 43.042 -34.589 1.00 78.69 76 VAL A N 1
ATOM 491 C CA . VAL A 1 76 ? 12.732 42.413 -34.488 1.00 78.69 76 VAL A CA 1
ATOM 492 C C . VAL A 1 76 ? 12.760 41.492 -33.282 1.00 78.69 76 VAL A C 1
ATOM 494 O O . VAL A 1 76 ? 13.691 40.707 -33.129 1.00 78.69 76 VAL A O 1
ATOM 497 N N . THR A 1 77 ? 11.747 41.607 -32.431 1.00 81.62 77 THR A N 1
ATOM 498 C CA . THR A 1 77 ? 11.480 40.628 -31.383 1.00 81.62 77 THR A CA 1
ATOM 499 C C . THR A 1 77 ? 10.655 39.520 -32.018 1.00 81.62 77 THR A C 1
ATOM 501 O O . THR A 1 77 ? 9.494 39.748 -32.349 1.00 81.62 77 THR A O 1
ATOM 504 N N . CYS A 1 78 ? 11.265 38.358 -32.243 1.00 83.00 78 CYS A N 1
ATOM 505 C CA . CYS A 1 78 ? 10.497 37.162 -32.560 1.00 83.00 78 CYS A CA 1
ATOM 506 C C . CYS A 1 78 ? 9.780 36.703 -31.290 1.00 83.00 78 CYS A C 1
ATOM 508 O O . CYS A 1 78 ? 10.449 36.649 -30.251 1.00 83.00 78 CYS A O 1
ATOM 510 N N . PRO A 1 79 ? 8.473 36.393 -31.348 1.00 79.75 79 PRO A N 1
ATOM 511 C CA . PRO A 1 79 ? 7.774 35.847 -30.195 1.00 79.75 79 PRO A CA 1
ATOM 512 C C . PRO A 1 79 ? 8.493 34.578 -29.727 1.00 79.75 79 PRO A C 1
ATOM 514 O O . PRO A 1 79 ? 8.911 33.758 -30.544 1.00 79.75 79 PRO A O 1
ATOM 517 N N . GLN A 1 80 ? 8.724 34.464 -28.425 1.00 81.06 80 GLN A N 1
ATOM 518 C CA . GLN A 1 80 ? 9.368 33.311 -27.796 1.00 81.06 80 GLN A CA 1
ATOM 519 C C . GLN A 1 80 ? 8.309 32.344 -27.241 1.00 81.06 80 GLN A C 1
ATOM 521 O O . GLN A 1 80 ? 7.264 32.808 -26.781 1.00 81.06 80 GLN A O 1
ATOM 526 N N . PRO A 1 81 ? 8.568 31.026 -27.196 1.00 83.19 81 PRO A N 1
ATOM 527 C CA . PRO A 1 81 ? 7.735 30.085 -26.453 1.00 83.19 81 PRO A CA 1
ATOM 528 C C . PRO A 1 81 ? 7.528 30.508 -24.992 1.00 83.19 81 PRO A C 1
ATOM 530 O O . PRO A 1 81 ? 8.447 31.001 -24.333 1.00 83.19 81 PRO A O 1
ATOM 533 N N . GLY A 1 82 ? 6.310 30.321 -24.492 1.00 87.50 82 GLY A N 1
ATOM 534 C CA . GLY A 1 82 ? 5.866 30.771 -23.175 1.00 87.50 82 GLY A CA 1
ATOM 535 C C . GLY A 1 82 ? 6.129 29.795 -22.027 1.00 87.50 82 GLY A C 1
ATOM 536 O O . GLY A 1 82 ? 6.708 28.721 -22.184 1.00 87.50 82 GLY A O 1
ATOM 537 N N . ALA A 1 83 ? 5.655 30.152 -20.839 1.00 90.25 83 ALA A N 1
ATOM 538 C CA . ALA A 1 83 ? 5.640 29.276 -19.674 1.00 90.25 83 ALA A CA 1
ATOM 539 C C . ALA A 1 83 ? 4.369 28.405 -19.642 1.00 90.25 83 ALA A C 1
ATOM 541 O O . ALA A 1 83 ? 3.268 28.885 -19.917 1.00 90.25 83 ALA A O 1
ATOM 542 N N . CYS A 1 84 ? 4.508 27.144 -19.238 1.00 91.06 84 CYS A N 1
ATOM 543 C CA . CYS A 1 84 ? 3.410 26.257 -18.865 1.00 91.06 84 CYS A CA 1
ATOM 544 C C . CYS A 1 84 ? 3.332 26.179 -17.333 1.00 91.06 84 CYS A C 1
ATOM 546 O O . CYS A 1 84 ? 4.332 25.858 -16.688 1.00 91.06 84 CYS A O 1
ATOM 548 N N . CYS A 1 85 ? 2.151 26.399 -16.757 1.00 90.81 85 CYS A N 1
ATOM 549 C CA . CYS A 1 85 ? 1.878 26.058 -15.360 1.00 90.81 85 CYS A CA 1
ATOM 550 C C . CYS A 1 85 ? 1.241 24.674 -15.282 1.00 90.81 85 CYS A C 1
ATOM 552 O O . CYS A 1 85 ? 0.157 24.459 -15.830 1.00 90.81 85 CYS A O 1
ATOM 554 N N . LEU A 1 86 ? 1.925 23.739 -14.632 1.00 88.25 86 LEU A N 1
ATOM 555 C CA . LEU A 1 86 ? 1.457 22.371 -14.449 1.00 88.25 86 LEU A CA 1
ATOM 556 C C . LEU A 1 86 ? 0.420 22.282 -13.312 1.00 88.25 86 LEU A C 1
ATOM 558 O O . LEU A 1 86 ? 0.367 23.175 -12.461 1.00 88.25 86 LEU A O 1
ATOM 562 N N . PRO A 1 87 ? -0.413 21.222 -13.281 1.00 80.38 87 PRO A N 1
ATOM 563 C CA . PRO A 1 87 ? -1.419 21.044 -12.236 1.00 80.38 87 PRO A CA 1
ATOM 564 C C . PRO A 1 87 ? -0.849 20.966 -10.816 1.00 80.38 87 PRO A C 1
ATOM 566 O O . PRO A 1 87 ? -1.532 21.377 -9.894 1.00 80.38 87 PRO A O 1
ATOM 569 N N . ASP A 1 88 ? 0.389 20.509 -10.626 1.00 79.69 88 ASP A N 1
ATOM 570 C CA . ASP A 1 88 ? 1.087 20.455 -9.328 1.00 79.69 88 ASP A CA 1
ATOM 571 C C . ASP A 1 88 ? 1.669 21.816 -8.876 1.00 79.69 88 ASP A C 1
ATOM 573 O O . ASP A 1 88 ? 2.350 21.910 -7.856 1.00 79.69 88 ASP A O 1
ATOM 577 N N . GLY A 1 89 ? 1.428 22.885 -9.643 1.00 80.06 89 GLY A N 1
ATOM 578 C CA . GLY A 1 89 ? 1.971 24.225 -9.414 1.00 80.06 89 GLY A CA 1
ATOM 579 C C . GLY A 1 89 ? 3.421 24.417 -9.860 1.00 80.06 89 GLY A C 1
ATOM 580 O O . GLY A 1 89 ? 3.953 25.528 -9.734 1.00 80.06 89 GLY A O 1
ATOM 581 N N . ALA A 1 90 ? 4.068 23.391 -10.422 1.00 86.06 90 ALA A N 1
ATOM 582 C CA . ALA A 1 90 ? 5.370 23.544 -11.055 1.00 86.06 90 ALA A CA 1
ATOM 583 C C . ALA A 1 90 ? 5.260 24.352 -12.360 1.00 86.06 90 ALA A C 1
ATOM 585 O O . ALA A 1 90 ? 4.221 24.399 -13.023 1.00 86.06 90 ALA A O 1
ATOM 586 N N . CYS A 1 91 ? 6.365 24.986 -12.755 1.00 88.06 91 CYS A N 1
ATOM 587 C CA . CYS A 1 91 ? 6.456 25.707 -14.020 1.00 88.06 91 CYS A CA 1
ATOM 588 C C . CYS A 1 91 ? 7.490 25.064 -14.942 1.00 88.06 91 CYS A C 1
ATOM 590 O O . CYS A 1 91 ? 8.648 24.884 -14.554 1.00 88.06 91 CYS A O 1
ATOM 592 N N . THR A 1 92 ? 7.096 24.791 -16.185 1.00 90.25 92 THR A N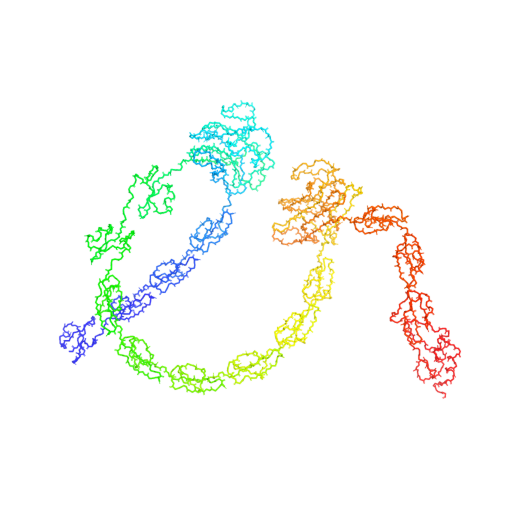 1
ATOM 593 C CA . THR A 1 92 ? 7.990 24.327 -17.253 1.00 90.25 92 THR A CA 1
ATOM 594 C C . THR A 1 92 ? 7.979 25.310 -18.418 1.00 90.25 92 THR A C 1
ATOM 596 O O . THR A 1 92 ? 6.936 25.848 -18.774 1.00 90.25 92 THR A O 1
ATOM 599 N N . GLN A 1 93 ? 9.132 25.558 -19.038 1.00 89.38 93 GLN A N 1
ATOM 600 C CA . GLN A 1 93 ? 9.187 26.371 -20.254 1.00 89.38 93 GLN A CA 1
ATOM 601 C C . GLN A 1 93 ? 8.687 25.529 -21.438 1.00 89.38 93 GLN A C 1
ATOM 603 O O . GLN A 1 93 ? 9.206 24.433 -21.651 1.00 89.38 93 GLN A O 1
ATOM 608 N N . SER A 1 94 ? 7.710 26.035 -22.191 1.00 84.31 94 SER A N 1
ATOM 609 C CA . SER A 1 94 ? 7.340 25.476 -23.496 1.00 84.31 94 SER A CA 1
ATOM 610 C C . SER A 1 94 ? 8.500 25.645 -24.478 1.00 84.31 94 SER A C 1
ATOM 612 O O . SER A 1 94 ? 9.292 26.584 -24.365 1.00 84.31 94 SER A O 1
ATOM 614 N N . MET A 1 95 ? 8.602 24.748 -25.453 1.00 83.06 95 MET A N 1
ATOM 615 C CA . MET A 1 95 ? 9.533 24.853 -26.578 1.00 83.06 95 MET A CA 1
ATOM 616 C C . MET A 1 95 ? 8.821 25.171 -27.904 1.00 83.06 95 MET A C 1
ATOM 618 O O . MET A 1 95 ? 9.470 25.179 -28.947 1.00 83.06 95 MET A O 1
ATOM 622 N N . VAL A 1 96 ? 7.511 25.454 -27.872 1.00 80.69 96 VAL A N 1
ATOM 623 C CA . VAL A 1 96 ? 6.664 25.672 -29.056 1.00 80.69 96 VAL A CA 1
ATOM 624 C C . VAL A 1 96 ? 5.756 26.891 -28.864 1.00 80.69 96 VAL A C 1
ATOM 626 O O . VAL A 1 96 ? 5.021 26.994 -27.883 1.00 80.69 96 VAL A O 1
ATOM 629 N N . LEU A 1 97 ? 5.754 27.817 -29.821 1.00 75.88 97 LEU A N 1
ATOM 630 C CA . LEU A 1 97 ? 4.835 28.955 -29.833 1.00 75.88 97 LEU A CA 1
ATOM 631 C C . LEU A 1 97 ? 3.367 28.505 -29.822 1.00 75.88 97 LEU A C 1
ATOM 633 O O . LEU A 1 97 ? 2.987 27.506 -30.430 1.00 75.88 97 LEU A O 1
ATOM 637 N N . GLY A 1 98 ? 2.533 29.224 -29.071 1.00 78.31 98 GLY A N 1
ATOM 638 C CA . GLY A 1 98 ? 1.163 28.803 -28.771 1.00 78.31 98 GLY A CA 1
ATOM 639 C C . GLY A 1 98 ? 1.029 27.682 -27.726 1.00 78.31 98 GLY A C 1
ATOM 640 O O . GLY A 1 98 ? -0.097 27.396 -27.325 1.00 78.31 98 GLY A O 1
ATOM 641 N N . GLY A 1 99 ? 2.126 27.080 -27.244 1.00 79.19 99 GLY A N 1
ATOM 642 C CA . GLY A 1 99 ? 2.124 26.182 -26.080 1.00 79.19 99 GLY A CA 1
ATOM 643 C C . GLY A 1 99 ? 1.501 24.803 -26.306 1.00 79.19 99 GLY A C 1
ATOM 644 O O . GLY A 1 99 ? 0.970 24.211 -25.367 1.00 79.19 99 GLY A O 1
ATOM 645 N N . ALA A 1 100 ? 1.536 24.285 -27.538 1.00 80.94 100 ALA A N 1
ATOM 646 C CA . ALA A 1 100 ? 0.940 22.991 -27.896 1.00 80.94 100 ALA A CA 1
ATOM 647 C C . ALA A 1 100 ? 1.576 21.773 -27.184 1.00 80.94 100 ALA A C 1
ATOM 649 O O . ALA A 1 100 ? 0.992 20.691 -27.172 1.00 80.94 100 ALA A O 1
ATOM 650 N N . ASP A 1 101 ? 2.760 21.945 -26.594 1.00 83.12 101 ASP A N 1
ATOM 651 C CA . ASP A 1 101 ? 3.494 20.962 -25.790 1.00 83.12 101 ASP A CA 1
ATOM 652 C C . ASP A 1 101 ? 3.204 21.056 -24.276 1.00 83.12 101 ASP A C 1
ATOM 654 O O . ASP A 1 101 ? 3.691 20.227 -23.502 1.00 83.12 101 ASP A O 1
ATOM 658 N N . CYS A 1 102 ? 2.408 22.031 -23.823 1.00 83.25 102 CYS A N 1
ATOM 659 C CA . CYS A 1 102 ? 2.087 22.188 -22.407 1.00 83.25 102 CYS A CA 1
ATOM 660 C C . CYS A 1 102 ? 1.122 21.103 -21.903 1.00 83.25 102 CYS A C 1
ATOM 662 O O . CYS A 1 102 ? -0.054 21.075 -22.259 1.00 83.25 102 CYS A O 1
ATOM 664 N N . ALA A 1 103 ? 1.570 20.309 -20.928 1.00 79.88 103 ALA A N 1
ATOM 665 C CA . ALA A 1 103 ? 0.719 19.422 -20.123 1.00 79.88 103 ALA A CA 1
ATOM 666 C C . ALA A 1 103 ? -0.102 20.170 -19.036 1.00 79.88 103 ALA A C 1
ATOM 668 O O . ALA A 1 103 ? -0.502 19.585 -18.032 1.00 79.88 103 ALA A O 1
ATOM 669 N N . GLY A 1 104 ? -0.314 21.477 -19.204 1.00 79.88 104 GLY A N 1
ATOM 670 C CA . GLY A 1 104 ? -0.906 22.376 -18.214 1.00 79.88 104 GLY A CA 1
ATOM 671 C C . GLY A 1 104 ? -1.292 23.725 -18.827 1.00 79.88 104 GLY A C 1
ATOM 672 O O . GLY A 1 104 ? -1.279 23.895 -20.045 1.00 79.88 104 GLY A O 1
ATOM 673 N N . ALA A 1 105 ? -1.637 24.706 -17.995 1.00 86.94 105 ALA A N 1
ATOM 674 C CA . ALA A 1 105 ? -2.113 26.007 -18.454 1.00 86.94 105 ALA A CA 1
ATOM 675 C C . ALA A 1 105 ? -0.978 26.848 -19.067 1.00 86.94 105 ALA A C 1
ATOM 677 O O . ALA A 1 105 ? -0.121 27.370 -18.345 1.00 86.94 105 ALA A O 1
ATOM 678 N N . TYR A 1 106 ? -0.994 27.013 -20.393 1.00 90.00 106 TYR A N 1
ATOM 679 C CA . TYR A 1 106 ? -0.072 27.898 -21.106 1.00 90.00 106 TYR A CA 1
ATOM 680 C C . TYR A 1 106 ? -0.331 29.370 -20.772 1.00 90.00 106 TYR A C 1
ATOM 682 O O . TYR A 1 106 ? -1.468 29.840 -20.801 1.00 90.00 106 TYR A O 1
ATOM 690 N N . GLN A 1 107 ? 0.736 30.108 -20.479 1.00 89.50 107 GLN A N 1
ATOM 691 C CA . GLN A 1 107 ? 0.676 31.492 -19.996 1.00 89.50 107 GLN A CA 1
ATOM 692 C C . GLN A 1 107 ? 0.878 32.532 -21.110 1.00 89.50 107 GLN A C 1
ATOM 694 O O . GLN A 1 107 ? 0.966 33.730 -20.839 1.00 89.50 107 GLN A O 1
ATOM 699 N N . GLY A 1 108 ? 0.904 32.074 -22.365 1.00 85.38 108 GLY A N 1
ATOM 700 C CA . GLY A 1 108 ? 1.100 32.895 -23.555 1.00 85.38 108 GLY A CA 1
ATOM 701 C C . GLY A 1 108 ? 2.570 33.080 -23.927 1.00 85.38 108 GLY A C 1
ATOM 702 O O . GLY A 1 108 ? 3.467 32.948 -23.092 1.00 85.38 108 GLY A O 1
ATOM 703 N N . ASP A 1 109 ? 2.798 33.395 -25.199 1.00 85.12 109 ASP A N 1
ATOM 704 C CA . ASP A 1 109 ? 4.124 33.638 -25.772 1.00 85.12 109 ASP A CA 1
ATOM 705 C C . ASP A 1 109 ? 4.863 34.792 -25.051 1.00 85.12 109 ASP A C 1
ATOM 707 O O . ASP A 1 109 ? 4.256 35.632 -24.382 1.00 85.12 109 ASP A O 1
ATOM 711 N N . ASP A 1 110 ? 6.191 34.830 -25.175 1.00 83.44 110 ASP A N 1
ATOM 712 C CA . ASP A 1 110 ? 7.120 35.765 -24.514 1.00 83.44 110 ASP A CA 1
ATOM 713 C C . ASP A 1 110 ? 7.144 35.711 -22.967 1.00 83.44 110 ASP A C 1
ATOM 715 O O . ASP A 1 110 ? 7.791 36.540 -22.313 1.00 83.44 110 ASP A O 1
ATOM 719 N N . THR A 1 111 ? 6.500 34.714 -22.349 1.00 87.50 111 THR A N 1
ATOM 720 C CA . THR A 1 111 ? 6.558 34.479 -20.896 1.00 87.50 111 THR A CA 1
ATOM 721 C C . THR A 1 111 ? 7.620 33.443 -20.511 1.00 87.50 111 THR A C 1
ATOM 723 O O . THR A 1 111 ? 7.931 32.525 -21.263 1.00 87.50 111 THR A O 1
ATOM 726 N N . THR A 1 112 ? 8.202 33.565 -19.314 1.00 86.75 112 THR A N 1
ATOM 727 C CA . THR A 1 112 ? 9.124 32.547 -18.777 1.00 86.75 112 THR A CA 1
ATOM 728 C C . THR A 1 112 ? 8.762 32.164 -17.356 1.00 86.75 112 THR A C 1
ATOM 730 O O . THR A 1 112 ? 8.175 32.964 -16.624 1.00 86.75 112 THR A O 1
ATOM 733 N N . CYS A 1 113 ? 9.187 30.980 -16.918 1.00 85.50 113 CYS A N 1
ATOM 734 C CA . CYS A 1 113 ? 8.964 30.508 -15.546 1.00 85.50 113 CYS A CA 1
ATOM 735 C C . CYS A 1 113 ? 9.632 31.350 -14.444 1.00 85.50 113 CYS A C 1
ATOM 737 O O . CYS A 1 113 ? 9.369 31.138 -13.267 1.00 85.50 113 CYS A O 1
ATOM 739 N N . ALA A 1 114 ? 10.483 32.318 -14.799 1.00 82.56 114 ALA A N 1
ATOM 740 C CA . ALA A 1 114 ? 11.009 33.311 -13.859 1.00 82.56 114 ALA A CA 1
ATOM 741 C C . ALA A 1 114 ? 10.148 34.591 -13.776 1.00 82.56 114 ALA A C 1
ATOM 743 O O . ALA A 1 114 ? 10.372 35.424 -12.898 1.00 82.56 114 ALA A O 1
ATOM 744 N N . MET A 1 115 ? 9.212 34.781 -14.711 1.00 80.69 115 MET A N 1
ATOM 745 C CA . MET A 1 115 ? 8.312 35.940 -14.803 1.00 80.69 115 MET A CA 1
ATOM 746 C C . MET A 1 115 ? 6.850 35.587 -14.500 1.00 80.69 115 MET A C 1
ATOM 748 O O . MET A 1 115 ? 6.075 36.471 -14.140 1.00 80.69 115 MET A O 1
ATOM 752 N N . VAL A 1 116 ? 6.485 34.312 -14.628 1.00 81.69 116 VAL A N 1
ATOM 753 C CA . VAL A 1 116 ? 5.174 33.760 -14.279 1.00 81.69 116 VAL A CA 1
ATOM 754 C C . VAL A 1 116 ? 5.225 33.162 -12.877 1.00 81.69 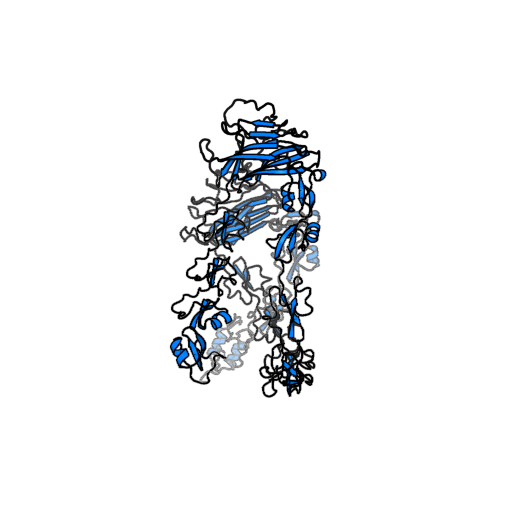116 VAL A C 1
ATOM 756 O O . VAL A 1 116 ? 6.029 32.273 -12.608 1.00 81.69 116 VAL A O 1
ATOM 759 N N . THR A 1 117 ? 4.315 33.598 -12.009 1.00 84.25 117 THR A N 1
ATOM 760 C CA . THR A 1 117 ? 3.992 32.877 -10.774 1.00 84.25 117 THR A CA 1
ATOM 761 C C . THR A 1 117 ? 2.879 31.886 -11.087 1.00 84.25 117 THR A C 1
ATOM 763 O O . THR A 1 117 ? 1.734 32.301 -11.269 1.00 84.25 117 THR A O 1
ATOM 766 N N . CYS A 1 118 ? 3.196 30.595 -11.168 1.00 84.19 118 CYS A N 1
ATOM 767 C CA . CYS A 1 118 ? 2.157 29.579 -11.302 1.00 84.19 118 CYS A CA 1
ATOM 768 C C . CYS A 1 118 ? 1.336 29.483 -10.008 1.00 84.19 118 CYS A C 1
ATOM 770 O O . CYS A 1 118 ? 1.924 29.584 -8.923 1.00 84.19 118 CYS A O 1
ATOM 772 N N . PRO A 1 119 ? 0.003 29.298 -10.091 1.00 82.94 119 PRO A N 1
ATOM 773 C CA . PRO A 1 119 ? -0.802 28.995 -8.914 1.00 82.94 119 PRO A CA 1
ATOM 774 C C . PRO A 1 119 ? -0.193 27.784 -8.211 1.00 82.94 119 PRO A C 1
ATOM 776 O O . PRO A 1 119 ? 0.187 26.823 -8.873 1.00 82.94 119 PRO A O 1
ATOM 779 N N . GLN A 1 120 ? -0.030 27.858 -6.896 1.00 83.56 120 GLN A N 1
ATOM 780 C CA . GLN A 1 120 ? 0.411 26.708 -6.112 1.00 83.56 120 GLN A CA 1
ATOM 781 C C . GLN A 1 120 ? -0.829 25.921 -5.667 1.00 83.56 120 GLN A C 1
ATOM 783 O O . GLN A 1 120 ? -1.892 26.534 -5.519 1.00 83.56 120 GLN A O 1
ATOM 788 N N . PRO A 1 121 ? -0.737 24.605 -5.432 1.00 84.75 121 PRO A N 1
ATOM 789 C CA . PRO A 1 121 ? -1.822 23.874 -4.795 1.00 84.75 121 PRO A CA 1
ATOM 790 C C . PRO A 1 121 ? -2.178 24.494 -3.436 1.00 84.75 121 PRO A C 1
ATOM 792 O O . PRO A 1 121 ? -1.346 25.133 -2.789 1.00 84.75 121 PRO A O 1
ATOM 795 N N . GLY A 1 122 ? -3.443 24.376 -3.046 1.00 86.38 122 GLY A N 1
ATOM 796 C CA . GLY A 1 122 ? -3.983 24.958 -1.820 1.00 86.38 122 GLY A CA 1
ATOM 797 C C . GLY A 1 122 ? -4.232 23.945 -0.707 1.00 86.38 122 GLY A C 1
ATOM 798 O O . GLY A 1 122 ? -4.188 22.731 -0.905 1.00 86.38 122 GLY A O 1
ATOM 799 N N . ALA A 1 123 ? -4.564 24.466 0.465 1.00 87.56 123 ALA A N 1
ATOM 800 C CA . ALA A 1 123 ? -5.042 23.702 1.600 1.00 87.56 123 ALA A CA 1
ATOM 801 C C . ALA A 1 123 ? -6.445 23.130 1.335 1.00 87.56 123 ALA A C 1
ATOM 803 O O . ALA A 1 123 ? -7.344 23.806 0.824 1.00 87.56 123 ALA A O 1
ATOM 804 N N . CYS A 1 124 ? -6.637 21.883 1.739 1.00 87.62 124 CYS A N 1
ATOM 805 C CA . CYS A 1 124 ? -7.883 21.140 1.712 1.00 87.62 124 CYS A CA 1
ATOM 806 C C . CYS A 1 124 ? -8.274 20.819 3.160 1.00 87.62 124 CYS A C 1
ATOM 808 O O . CYS A 1 124 ? -7.571 20.073 3.842 1.00 87.62 124 CYS A O 1
ATOM 810 N N . CYS A 1 125 ? -9.376 21.398 3.638 1.00 83.94 125 CYS A N 1
ATOM 811 C CA . CYS A 1 125 ? -9.914 21.089 4.962 1.00 83.94 125 CYS A CA 1
ATOM 812 C C . CYS A 1 125 ? -10.819 19.862 4.875 1.00 83.94 125 CYS A C 1
ATOM 814 O O . CYS A 1 125 ? -11.878 19.924 4.243 1.00 83.94 125 CYS A O 1
ATOM 816 N N . LEU A 1 126 ? -10.412 18.765 5.503 1.00 80.19 126 LEU A N 1
ATOM 817 C CA . LEU A 1 126 ? -11.157 17.512 5.505 1.00 80.19 126 LEU A CA 1
ATOM 818 C C . LEU A 1 126 ? -12.342 17.560 6.493 1.00 80.19 126 LEU A C 1
ATOM 820 O O . LEU A 1 126 ? -12.388 18.431 7.370 1.00 80.19 126 LEU A O 1
ATOM 824 N N . PRO A 1 127 ? -13.340 16.663 6.355 1.00 59.28 127 PRO A N 1
ATOM 825 C CA . PRO A 1 127 ? -14.549 16.687 7.186 1.00 59.28 127 PRO A CA 1
ATOM 826 C C . PRO A 1 127 ? -14.308 16.523 8.694 1.00 59.28 127 PRO A C 1
ATOM 828 O O . PRO A 1 127 ? -15.131 16.982 9.480 1.00 59.28 127 PRO A O 1
ATOM 831 N N . ASP A 1 128 ? -13.193 15.909 9.092 1.00 63.16 128 ASP A N 1
ATOM 832 C CA . ASP A 1 128 ? -12.760 15.718 10.485 1.00 63.16 128 ASP A CA 1
ATOM 833 C C . ASP A 1 128 ? -12.091 16.963 11.109 1.00 63.16 128 ASP A C 1
ATOM 835 O O . ASP A 1 128 ? -11.739 16.959 12.287 1.00 63.16 128 ASP A O 1
ATOM 839 N N . GLY A 1 129 ? -11.935 18.048 10.342 1.00 67.25 129 GLY A N 1
ATOM 840 C CA . GLY A 1 129 ? -11.250 19.271 10.764 1.00 67.25 129 GLY A CA 1
ATOM 841 C C . GLY A 1 129 ? -9.737 19.263 10.524 1.00 67.25 129 GLY A C 1
ATOM 842 O O . GLY A 1 129 ? -9.091 20.283 10.766 1.00 67.25 129 GLY A O 1
ATOM 843 N N . SER A 1 130 ? -9.163 18.167 10.017 1.00 78.62 130 SER A N 1
ATOM 844 C CA . SER A 1 130 ? -7.757 18.122 9.612 1.00 78.62 130 SER A CA 1
ATOM 845 C C . SER A 1 130 ? -7.509 18.906 8.313 1.00 78.62 130 SER A C 1
ATOM 847 O O . SER A 1 130 ? -8.427 19.200 7.541 1.00 78.62 130 SER A O 1
ATOM 849 N N . CYS A 1 131 ? -6.248 19.274 8.072 1.00 82.56 131 CYS A N 1
ATOM 850 C CA . CYS A 1 131 ? -5.827 19.978 6.863 1.00 82.56 131 CYS A CA 1
ATOM 851 C C . CYS A 1 131 ? -4.774 19.172 6.107 1.00 82.56 131 CYS A C 1
ATOM 853 O O . CYS A 1 131 ? -3.753 18.791 6.682 1.00 82.56 131 CYS A O 1
ATOM 855 N N . VAL A 1 132 ? -4.985 18.985 4.805 1.00 87.56 132 VAL A N 1
ATOM 856 C CA . VAL A 1 132 ? -4.004 18.393 3.885 1.00 87.56 132 VAL A CA 1
ATOM 857 C C . VAL A 1 132 ? -3.720 19.345 2.725 1.00 87.56 132 VAL A C 1
ATOM 859 O O . VAL A 1 132 ? -4.577 20.133 2.332 1.00 87.56 132 VAL A O 1
ATOM 862 N N . LEU A 1 133 ? -2.511 19.301 2.164 1.00 84.81 133 LEU A N 1
ATOM 863 C CA . LEU A 1 133 ? -2.201 20.032 0.934 1.00 84.81 133 LEU A CA 1
ATOM 864 C C . LEU A 1 133 ? -2.711 19.243 -0.275 1.00 84.81 133 LEU A C 1
ATOM 866 O O . LEU A 1 133 ? -2.401 18.064 -0.425 1.00 84.81 133 LEU A O 1
ATOM 870 N N . SER A 1 134 ? -3.476 19.921 -1.127 1.00 82.12 134 SER A N 1
ATOM 871 C CA . SER A 1 134 ? -3.937 19.425 -2.426 1.00 82.12 134 SER A CA 1
ATOM 872 C C . SER A 1 134 ? -2.743 19.056 -3.311 1.00 82.12 134 SER A C 1
ATOM 874 O O . SER A 1 134 ? -1.751 19.788 -3.327 1.00 82.12 134 SER A O 1
ATOM 876 N N . ALA A 1 135 ? -2.814 17.967 -4.076 1.00 81.06 135 ALA A N 1
ATOM 877 C CA . ALA A 1 135 ? -1.781 17.630 -5.056 1.00 81.06 135 ALA A CA 1
ATOM 878 C C . ALA A 1 135 ? -1.985 18.365 -6.389 1.00 81.06 135 ALA A C 1
ATOM 880 O O . ALA A 1 135 ? -1.026 18.490 -7.153 1.00 81.06 135 ALA A O 1
ATOM 881 N N . VAL A 1 136 ? -3.194 18.885 -6.668 1.00 80.62 136 VAL A N 1
ATOM 882 C CA . VAL A 1 136 ? -3.432 19.766 -7.824 1.00 80.62 136 VAL A CA 1
ATOM 883 C C . VAL A 1 136 ? -4.034 21.134 -7.483 1.00 80.62 136 VAL A C 1
ATOM 885 O O . VAL A 1 136 ? -4.845 21.296 -6.570 1.00 80.62 136 VAL A O 1
ATOM 888 N N . VAL A 1 137 ? -3.648 22.129 -8.280 1.00 77.94 137 VAL A N 1
ATOM 889 C CA . VAL A 1 137 ? -4.249 23.464 -8.401 1.00 77.94 137 VAL A CA 1
ATOM 890 C C . VAL A 1 137 ? -5.739 23.339 -8.726 1.00 77.94 137 VAL A C 1
ATOM 892 O O . VAL A 1 137 ? -6.145 22.530 -9.561 1.00 77.94 137 VAL A O 1
ATOM 895 N N . GLY A 1 138 ? -6.564 24.154 -8.073 1.00 76.25 138 GLY A N 1
ATOM 896 C CA . GLY A 1 138 ? -8.022 24.093 -8.162 1.00 76.25 138 GLY A CA 1
ATOM 897 C C . GLY A 1 138 ? -8.689 23.017 -7.296 1.00 76.25 138 GLY A C 1
ATOM 898 O O . GLY A 1 138 ? -9.917 22.992 -7.255 1.00 76.25 138 GLY A O 1
ATOM 899 N N . GLY A 1 139 ? -7.933 22.164 -6.590 1.00 76.81 139 GLY A N 1
ATOM 900 C CA . GLY A 1 139 ? -8.492 21.244 -5.591 1.00 76.81 139 GLY A CA 1
ATOM 901 C C . GLY A 1 139 ? -9.255 20.042 -6.152 1.00 76.81 139 GLY A C 1
ATOM 902 O O . GLY A 1 139 ? -10.152 19.535 -5.487 1.00 76.81 139 GLY A O 1
ATOM 903 N N . GLY A 1 140 ? -8.950 19.594 -7.375 1.00 77.19 140 GLY A N 1
ATOM 904 C CA . GLY A 1 140 ? -9.670 18.492 -8.037 1.00 77.19 140 GLY A CA 1
ATOM 905 C C . GLY A 1 140 ? -9.537 17.118 -7.359 1.00 77.19 140 GLY A C 1
ATOM 906 O O . GLY A 1 140 ? -10.319 16.220 -7.659 1.00 77.19 140 GLY A O 1
ATOM 907 N N . ASP A 1 141 ? -8.566 16.967 -6.461 1.00 80.50 141 ASP A N 1
ATOM 908 C CA . ASP A 1 141 ? -8.296 15.803 -5.611 1.00 80.50 141 ASP A CA 1
ATOM 909 C C . ASP A 1 141 ? -8.662 16.033 -4.129 1.00 80.50 141 ASP A C 1
ATOM 911 O O . ASP A 1 141 ? -8.440 15.163 -3.291 1.00 80.50 141 ASP A O 1
ATOM 915 N N . CYS A 1 142 ? -9.231 17.193 -3.787 1.00 78.00 142 CYS A N 1
ATOM 916 C CA . CYS A 1 142 ? -9.625 17.521 -2.421 1.00 78.00 142 CYS A CA 1
ATOM 917 C C . CYS A 1 142 ? -10.960 16.849 -2.055 1.00 78.00 142 CYS A C 1
ATOM 919 O O . CYS A 1 142 ? -12.025 17.270 -2.502 1.00 78.00 142 CYS A O 1
ATOM 921 N N . GLU A 1 143 ? -10.920 15.856 -1.163 1.00 76.81 143 GLU A N 1
ATOM 922 C CA . GLU A 1 143 ? -12.107 15.191 -0.588 1.00 76.81 143 GLU A CA 1
ATOM 923 C C . GLU A 1 143 ? -12.796 16.029 0.520 1.00 76.81 143 GLU A C 1
ATOM 925 O O . GLU A 1 143 ? -13.513 15.512 1.377 1.00 76.81 143 GLU A O 1
ATOM 930 N N . GLY A 1 144 ? -12.582 17.349 0.517 1.00 73.56 144 GLY A N 1
ATOM 931 C CA . GLY A 1 144 ? -13.032 18.282 1.547 1.00 73.56 144 GLY A CA 1
ATOM 932 C C . GLY A 1 144 ? -13.268 19.701 1.019 1.00 73.56 144 GLY A C 1
ATOM 933 O O . GLY A 1 144 ? -13.480 19.932 -0.171 1.00 73.56 144 GLY A O 1
ATOM 934 N N . ALA A 1 145 ? -13.245 20.688 1.912 1.00 80.94 145 ALA A N 1
ATOM 935 C CA . ALA A 1 145 ? -13.398 22.092 1.550 1.00 80.94 145 ALA A CA 1
ATOM 936 C C . ALA A 1 145 ? -12.046 22.694 1.131 1.00 80.94 145 ALA A C 1
ATOM 938 O O . ALA A 1 145 ? -11.226 23.055 1.981 1.00 80.94 145 ALA A O 1
ATOM 939 N N . TYR A 1 146 ? -11.831 22.837 -0.178 1.00 86.25 146 TYR A N 1
ATOM 940 C CA . TYR A 1 146 ? -10.652 23.501 -0.739 1.00 86.25 146 TYR A CA 1
ATOM 941 C C . TYR A 1 146 ? -10.647 25.004 -0.424 1.00 86.25 146 TYR A C 1
ATOM 943 O O . TYR A 1 146 ? -11.608 25.714 -0.725 1.00 86.25 146 TYR A O 1
ATOM 951 N N . GLN A 1 147 ? -9.556 25.501 0.161 1.00 85.12 147 GLN A N 1
ATOM 952 C CA . GLN A 1 147 ? -9.434 26.888 0.637 1.00 85.12 147 GLN A CA 1
ATOM 953 C C . GLN A 1 147 ? -8.815 27.844 -0.398 1.00 85.12 147 GLN A C 1
ATOM 955 O O . GLN A 1 147 ? -8.685 29.043 -0.147 1.00 85.12 147 GLN A O 1
ATOM 960 N N . GLY A 1 148 ? -8.504 27.332 -1.592 1.00 81.06 148 GLY A N 1
ATOM 961 C CA . GLY A 1 148 ? -8.015 28.099 -2.737 1.00 81.06 148 GLY A CA 1
ATOM 962 C C . GLY A 1 148 ? -6.504 28.004 -2.946 1.00 81.06 148 GLY A C 1
ATOM 963 O O . GLY A 1 148 ? -5.740 27.736 -2.023 1.00 81.06 148 GLY A O 1
ATOM 964 N N . ASP A 1 149 ? -6.075 28.230 -4.185 1.00 84.06 149 ASP A N 1
ATOM 965 C CA . ASP A 1 149 ? -4.684 28.073 -4.625 1.00 84.06 149 ASP A CA 1
ATOM 966 C C . ASP A 1 149 ? -3.691 28.914 -3.797 1.00 84.06 149 ASP A C 1
ATOM 968 O O . ASP A 1 149 ? -3.913 30.102 -3.548 1.00 84.06 149 ASP A O 1
ATOM 972 N N . GLY A 1 150 ? -2.565 28.308 -3.409 1.00 79.88 150 GLY A N 1
ATOM 973 C CA . GLY A 1 150 ? -1.492 28.956 -2.647 1.00 79.88 150 GLY A CA 1
ATOM 974 C C . GLY A 1 150 ? -1.810 29.227 -1.176 1.00 79.88 150 GLY A C 1
ATOM 975 O O . GLY A 1 150 ? -1.184 30.097 -0.571 1.00 79.88 150 GLY A O 1
ATOM 976 N N . THR A 1 151 ? -2.774 28.504 -0.604 1.00 86.06 151 THR A N 1
ATOM 977 C CA . THR A 1 151 ? -3.020 28.460 0.844 1.00 86.06 151 THR A CA 1
ATOM 978 C C . THR A 1 151 ? -2.250 27.307 1.493 1.00 86.06 151 THR A C 1
ATOM 980 O O . THR A 1 151 ? -2.210 26.204 0.957 1.00 86.06 151 THR A O 1
ATOM 983 N N . GLU A 1 152 ? -1.639 27.552 2.653 1.00 83.81 152 GLU A N 1
ATOM 984 C CA . GLU A 1 152 ? -0.830 26.565 3.384 1.00 83.81 152 GLU A CA 1
ATOM 985 C C . GLU A 1 152 ? -1.552 26.124 4.663 1.00 83.81 152 GLU A C 1
ATOM 987 O O . GLU A 1 152 ? -2.091 26.967 5.385 1.00 83.81 152 GLU A O 1
ATOM 992 N N . CYS A 1 153 ? -1.517 24.828 4.993 1.00 79.44 153 CYS A N 1
ATOM 993 C CA . CYS A 1 153 ? -2.213 24.282 6.167 1.00 79.44 153 CYS A CA 1
ATOM 994 C C . CYS A 1 153 ? -1.760 24.862 7.519 1.00 79.44 153 CYS A C 1
ATOM 996 O O . CYS A 1 153 ? -2.545 24.879 8.457 1.00 79.44 153 CYS A O 1
ATOM 998 N N . GLU A 1 154 ? -0.544 25.409 7.622 1.00 77.38 154 GLU A N 1
ATOM 999 C CA . GLU A 1 154 ? -0.083 26.125 8.826 1.00 77.38 154 GLU A CA 1
ATOM 1000 C C . GLU A 1 154 ? -0.775 27.491 9.027 1.00 77.38 154 GLU A C 1
ATOM 1002 O O . GLU A 1 154 ? -0.696 28.087 10.100 1.00 77.38 154 GLU A O 1
ATOM 1007 N N . THR A 1 155 ? -1.435 28.014 7.988 1.00 74.25 155 THR A N 1
ATOM 1008 C CA . THR A 1 155 ? -2.063 29.352 7.965 1.00 74.25 155 THR A CA 1
ATOM 1009 C C . THR A 1 155 ? -3.583 29.317 7.825 1.00 74.25 155 THR A C 1
ATOM 1011 O O . THR A 1 155 ? -4.242 30.353 7.943 1.00 74.25 155 THR A O 1
ATOM 1014 N N . VAL A 1 156 ? -4.136 28.135 7.563 1.00 74.94 156 VAL A N 1
ATOM 1015 C CA . VAL A 1 156 ? -5.557 27.891 7.343 1.00 74.94 156 VAL A CA 1
ATOM 1016 C C . VAL A 1 156 ? -6.146 27.269 8.602 1.00 74.94 156 VAL A C 1
ATOM 1018 O O . VAL A 1 156 ? -5.875 26.119 8.930 1.00 74.94 156 VAL A O 1
ATOM 1021 N N . GLU A 1 157 ? -6.996 28.025 9.294 1.00 73.50 157 GLU A N 1
ATOM 1022 C CA . GLU A 1 157 ? -7.843 27.475 10.351 1.00 73.50 157 GLU A CA 1
ATOM 1023 C C . GLU A 1 157 ? -8.958 26.641 9.706 1.00 73.50 157 GLU A C 1
ATOM 1025 O O . GLU A 1 157 ? -9.996 27.173 9.303 1.00 73.50 157 GLU A O 1
ATOM 1030 N N . CYS A 1 158 ? -8.743 25.329 9.580 1.00 68.31 158 CYS A N 1
ATOM 1031 C CA . CYS A 1 158 ? -9.812 24.414 9.202 1.00 68.31 158 CYS A CA 1
ATOM 1032 C C . CYS A 1 158 ? -10.839 24.345 10.344 1.00 68.31 158 CYS A C 1
ATOM 1034 O O . CYS A 1 158 ? -10.482 23.990 11.468 1.00 68.31 158 CYS A O 1
ATOM 1036 N N . PRO A 1 159 ? -12.111 24.715 10.103 1.00 59.34 159 PRO A N 1
ATOM 1037 C CA . PRO A 1 159 ? -13.102 24.748 11.163 1.00 59.34 159 PRO A CA 1
ATOM 1038 C C . PRO A 1 159 ? -13.473 23.321 11.560 1.00 59.34 159 PRO A C 1
ATOM 1040 O O . PRO A 1 159 ? -14.097 22.605 10.767 1.00 59.34 159 PRO A O 1
ATOM 1043 N N . THR A 1 160 ? -13.161 22.939 12.802 1.00 57.22 160 THR A N 1
ATOM 1044 C CA . THR A 1 160 ? -13.737 21.733 13.402 1.00 57.22 160 THR A CA 1
ATOM 1045 C C . THR A 1 160 ? -15.262 21.809 13.295 1.00 57.22 160 THR A C 1
ATOM 1047 O O . THR A 1 160 ? -15.859 22.888 13.441 1.00 57.22 160 THR A O 1
ATOM 1050 N N . PRO A 1 161 ? -15.929 20.703 12.950 1.00 49.84 161 PRO A N 1
ATOM 1051 C CA . PRO A 1 161 ? -17.338 20.760 12.633 1.00 49.84 161 PRO A CA 1
ATOM 1052 C C . PRO A 1 161 ? -18.188 20.800 13.912 1.00 49.84 161 PRO A C 1
ATOM 1054 O O . PRO A 1 161 ? -18.596 19.769 14.417 1.00 49.84 161 PRO A O 1
ATOM 1057 N N . SER A 1 162 ? -18.509 21.999 14.399 1.00 54.00 162 SER A N 1
ATOM 1058 C CA . SER A 1 162 ? -19.589 22.220 15.376 1.00 54.00 162 SER A CA 1
ATOM 1059 C C . SER A 1 162 ? -20.712 23.023 14.715 1.00 54.00 162 SER A C 1
ATOM 1061 O O . SER A 1 162 ? -20.456 24.013 14.016 1.00 54.00 162 SER A O 1
ATOM 1063 N N . GLY A 1 163 ? -21.953 22.549 14.812 1.00 63.00 163 GLY A N 1
ATOM 1064 C CA . GLY A 1 163 ? -23.052 23.052 13.990 1.00 63.00 163 GLY A CA 1
ATOM 1065 C C . GLY A 1 163 ? -24.239 22.106 13.853 1.00 63.00 163 GLY A C 1
ATOM 1066 O O . GLY A 1 163 ? -24.111 21.066 13.218 1.00 63.00 163 GLY A O 1
ATOM 1067 N N . PHE A 1 164 ? -25.441 22.533 14.249 1.00 67.00 164 PHE A N 1
ATOM 1068 C CA . PHE A 1 164 ? -26.665 21.959 13.675 1.00 67.00 164 PHE A CA 1
ATOM 1069 C C . PHE A 1 164 ? -26.697 22.203 12.155 1.00 67.00 164 PHE A C 1
ATOM 1071 O O . PHE A 1 164 ? -26.735 23.353 11.706 1.00 67.00 164 PHE A O 1
ATOM 1078 N N . VAL A 1 165 ? -26.677 21.124 11.373 1.00 79.25 165 VAL A N 1
ATOM 1079 C CA . VAL A 1 165 ? -26.630 21.129 9.900 1.00 79.25 165 VAL A CA 1
ATOM 1080 C C . VAL A 1 165 ? -28.031 21.257 9.308 1.00 79.25 165 VAL A C 1
ATOM 1082 O O . VAL A 1 165 ? -28.229 21.954 8.313 1.00 79.25 165 VAL A O 1
ATOM 1085 N N . GLY A 1 166 ? -29.003 20.591 9.923 1.00 76.50 166 GLY A N 1
ATOM 1086 C CA . GLY A 1 166 ? -30.360 20.465 9.415 1.00 76.50 166 GLY A CA 1
ATOM 1087 C C . GLY A 1 166 ? -31.080 19.300 10.080 1.00 76.50 166 GLY A C 1
ATOM 1088 O O . GLY A 1 166 ? -30.669 18.818 11.133 1.00 76.50 166 GLY A O 1
ATOM 1089 N N . ALA A 1 167 ? -32.168 18.855 9.467 1.00 80.19 167 ALA A N 1
ATOM 1090 C CA . ALA A 1 167 ? -32.841 17.638 9.883 1.00 80.19 167 ALA A CA 1
ATOM 1091 C C . ALA A 1 167 ? -33.125 16.757 8.663 1.00 80.19 167 ALA A C 1
ATOM 1093 O O . ALA A 1 167 ? -33.537 17.260 7.612 1.00 80.19 167 ALA A O 1
ATOM 1094 N N . SER A 1 168 ? -32.907 15.455 8.813 1.00 82.50 168 SER A N 1
ATOM 1095 C CA . SER A 1 168 ? -32.983 14.459 7.747 1.00 82.50 168 SER A CA 1
ATOM 1096 C C . SER A 1 168 ? -34.131 13.472 7.961 1.00 82.50 168 SER A C 1
ATOM 1098 O O . SER A 1 168 ? -34.764 13.421 9.020 1.00 82.50 168 SER A O 1
ATOM 1100 N N . LEU A 1 169 ? -34.428 12.707 6.908 1.00 83.12 169 LEU A N 1
ATOM 1101 C CA . LEU A 1 169 ? -35.505 11.723 6.849 1.00 83.12 169 LEU A CA 1
ATOM 1102 C C . LEU A 1 169 ? -34.964 10.343 6.492 1.00 83.12 169 LEU A C 1
ATOM 1104 O O . LEU A 1 169 ? -34.226 10.198 5.519 1.00 83.12 169 LEU A O 1
ATOM 1108 N N . GLU A 1 170 ? -35.437 9.326 7.204 1.00 82.56 170 GLU A N 1
ATOM 1109 C CA . GLU A 1 170 ? -35.215 7.916 6.881 1.00 82.56 170 GLU A CA 1
ATOM 1110 C C . GLU A 1 170 ? -36.566 7.213 6.669 1.00 82.56 170 GLU A C 1
ATOM 1112 O O . GLU A 1 170 ? -37.462 7.327 7.507 1.00 82.56 170 GLU A O 1
ATOM 1117 N N . LEU A 1 171 ? -36.717 6.470 5.566 1.00 81.44 171 LEU A N 1
ATOM 1118 C CA . LEU A 1 171 ? -37.843 5.553 5.347 1.00 81.44 171 LEU A CA 1
ATOM 1119 C C . LEU A 1 171 ? -37.491 4.185 5.944 1.00 81.44 171 LEU A C 1
ATOM 1121 O O . LEU A 1 171 ? -36.600 3.504 5.442 1.00 81.44 171 LEU A O 1
ATOM 1125 N N . VAL A 1 172 ? -38.206 3.780 6.992 1.00 76.44 172 VAL A N 1
ATOM 1126 C CA . VAL A 1 172 ? -37.889 2.584 7.795 1.00 76.44 172 VAL A CA 1
ATOM 1127 C C . VAL A 1 172 ? -38.784 1.389 7.445 1.00 76.44 172 VAL A C 1
ATOM 1129 O O . VAL A 1 172 ? -38.365 0.240 7.575 1.00 76.44 172 VAL A O 1
ATOM 1132 N N . GLU A 1 173 ? -40.010 1.630 6.969 1.00 76.44 173 GLU A N 1
ATOM 1133 C CA . GLU A 1 173 ? -40.935 0.575 6.528 1.00 76.44 173 GLU A CA 1
ATOM 1134 C C . GLU A 1 173 ? -41.714 1.023 5.276 1.00 76.44 173 GLU A C 1
ATOM 1136 O O . GLU A 1 173 ? -42.286 2.113 5.268 1.00 76.44 173 GLU A O 1
ATOM 1141 N N . ASP A 1 174 ? -41.748 0.180 4.233 1.00 78.62 174 ASP A N 1
ATOM 1142 C CA . ASP A 1 174 ? -42.497 0.378 2.978 1.00 78.62 174 ASP A CA 1
ATOM 1143 C C . ASP A 1 174 ? -43.409 -0.836 2.699 1.00 78.62 174 ASP A C 1
ATOM 1145 O O . ASP A 1 174 ? -42.957 -1.881 2.226 1.00 78.62 174 ASP A O 1
ATOM 1149 N N . ASP A 1 175 ? -44.712 -0.704 2.977 1.00 73.00 175 ASP A N 1
ATOM 1150 C CA . ASP A 1 175 ? -45.736 -1.715 2.642 1.00 73.00 175 ASP A CA 1
ATOM 1151 C C . ASP A 1 175 ? -46.089 -1.785 1.133 1.00 73.00 175 ASP A C 1
ATOM 1153 O O . ASP A 1 175 ? -46.918 -2.603 0.714 1.00 73.00 175 ASP A O 1
ATOM 1157 N N . GLY A 1 176 ? -45.512 -0.918 0.302 1.00 58.28 176 GLY A N 1
ATOM 1158 C CA . GLY A 1 176 ? -45.802 -0.777 -1.121 1.00 58.28 176 GLY A CA 1
ATOM 1159 C C . GLY A 1 176 ? -47.063 0.045 -1.447 1.00 58.28 176 GLY A C 1
ATOM 1160 O O . GLY A 1 176 ? -47.683 0.659 -0.572 1.00 58.28 176 GLY A O 1
ATOM 1161 N N . PRO A 1 177 ? -47.478 0.079 -2.732 1.00 51.94 177 PRO A N 1
ATOM 1162 C CA . PRO A 1 177 ? -48.549 0.958 -3.205 1.00 51.94 177 PRO A CA 1
ATOM 1163 C C . PRO A 1 177 ? -49.914 0.672 -2.555 1.00 51.94 177 PRO A C 1
ATOM 1165 O O . PRO A 1 177 ? -50.559 -0.343 -2.832 1.00 51.94 177 PRO A O 1
ATOM 1168 N N . GLY A 1 178 ? -50.386 1.614 -1.737 1.00 56.91 178 GLY A N 1
ATOM 1169 C CA . GLY A 1 178 ? -51.633 1.531 -0.970 1.00 56.91 178 GLY A CA 1
ATOM 1170 C C . GLY A 1 178 ? -51.479 0.990 0.456 1.00 56.91 178 GLY A C 1
ATOM 1171 O O . GLY A 1 178 ? -52.498 0.755 1.109 1.00 56.91 178 GLY A O 1
ATOM 1172 N N . GLY A 1 179 ? -50.247 0.767 0.922 1.00 75.44 179 GLY A N 1
ATOM 1173 C CA . GLY A 1 179 ? -49.918 0.413 2.303 1.00 75.44 179 GLY A CA 1
ATOM 1174 C C . GLY A 1 179 ? -49.595 1.627 3.182 1.00 75.44 179 GLY A C 1
ATOM 1175 O O . GLY A 1 179 ? -49.947 2.754 2.833 1.00 75.44 179 GLY A O 1
ATOM 1176 N N . ASN A 1 180 ? -48.921 1.402 4.314 1.00 79.50 180 ASN A N 1
ATOM 1177 C CA . ASN A 1 180 ? -48.377 2.463 5.165 1.00 79.50 180 ASN A CA 1
ATOM 1178 C C . ASN A 1 180 ? -46.850 2.562 5.021 1.00 79.50 180 ASN A C 1
ATOM 1180 O O . ASN A 1 180 ? -46.173 1.553 4.829 1.00 79.50 180 ASN A O 1
ATOM 1184 N N . TRP A 1 181 ? -46.329 3.778 5.155 1.00 81.75 181 TRP A N 1
ATOM 1185 C CA . TRP A 1 181 ? -44.911 4.120 5.178 1.00 81.75 181 TRP A CA 1
ATOM 1186 C C . TRP A 1 181 ? -44.542 4.710 6.540 1.00 81.75 181 TRP A C 1
ATOM 1188 O O . TRP A 1 181 ? -45.225 5.626 7.012 1.00 81.75 181 TRP A O 1
ATOM 1198 N N . THR A 1 182 ? -43.463 4.211 7.145 1.00 83.25 182 THR A N 1
ATOM 1199 C CA . THR A 1 182 ? -42.917 4.736 8.408 1.00 83.25 182 THR A CA 1
ATOM 1200 C C . THR A 1 182 ? -41.663 5.550 8.137 1.00 83.25 182 THR A C 1
ATOM 1202 O O . THR A 1 182 ? -40.682 5.026 7.611 1.00 83.25 182 THR A O 1
ATOM 1205 N N . TRP A 1 183 ? -41.677 6.809 8.563 1.00 82.12 183 TRP A N 1
ATOM 1206 C CA . TRP A 1 183 ? -40.566 7.746 8.449 1.00 82.12 183 TRP A CA 1
ATOM 1207 C C . TRP A 1 183 ? -40.009 8.106 9.823 1.00 82.12 183 TRP A C 1
ATOM 1209 O O . TRP A 1 183 ? -40.777 8.372 10.748 1.00 82.12 183 TRP A O 1
ATOM 1219 N N . ARG A 1 184 ? -38.685 8.179 9.946 1.00 83.75 184 ARG A N 1
ATOM 1220 C CA . ARG A 1 184 ? -37.981 8.766 11.094 1.00 83.75 184 ARG A CA 1
ATOM 1221 C C . ARG A 1 184 ? -37.380 10.112 10.713 1.00 83.75 184 ARG A C 1
ATOM 1223 O O . ARG A 1 184 ? -36.944 10.287 9.578 1.00 83.75 184 ARG A O 1
ATOM 1230 N N . VAL A 1 185 ? -37.365 11.045 11.663 1.00 82.06 185 VAL A N 1
ATOM 1231 C CA . VAL A 1 185 ? -36.756 12.374 11.514 1.00 82.06 185 VAL A CA 1
ATOM 1232 C C . VAL A 1 185 ? -35.585 12.504 12.474 1.00 82.06 185 VAL A C 1
ATOM 1234 O O . VAL A 1 185 ? -35.764 12.336 13.684 1.00 82.06 185 VAL A O 1
ATOM 1237 N N . TYR A 1 186 ? -34.418 12.853 11.946 1.00 81.81 186 TYR A N 1
ATOM 1238 C CA . TYR A 1 186 ? -33.192 13.062 12.712 1.00 81.81 186 TYR A CA 1
ATOM 1239 C C . TYR A 1 186 ? -32.824 14.547 12.736 1.00 81.81 186 TYR A C 1
ATOM 1241 O O . TYR A 1 186 ? -33.053 15.261 11.766 1.00 81.81 186 TYR A O 1
ATOM 1249 N N . ALA A 1 187 ? -32.274 15.015 13.853 1.00 77.81 187 ALA A N 1
ATOM 1250 C CA . ALA A 1 187 ? -31.533 16.262 13.958 1.00 77.81 187 ALA A CA 1
ATOM 1251 C C . ALA A 1 187 ? -30.066 15.970 13.621 1.00 77.81 187 ALA A C 1
ATOM 1253 O O . ALA A 1 187 ? -29.442 15.137 14.282 1.00 77.81 187 ALA A O 1
ATOM 1254 N N . ASP A 1 188 ? -29.536 16.643 12.603 1.00 80.50 188 ASP A N 1
ATOM 1255 C CA . ASP A 1 188 ? -28.197 16.391 12.081 1.00 80.50 188 ASP A CA 1
ATOM 1256 C C . ASP A 1 188 ? -27.220 17.451 12.596 1.00 80.50 188 ASP A C 1
ATOM 1258 O O . ASP A 1 188 ? -27.451 18.659 12.472 1.00 80.50 188 ASP A O 1
ATOM 1262 N N . PHE A 1 189 ? -26.105 16.990 13.147 1.00 77.81 189 PHE A N 1
ATOM 1263 C CA . PHE A 1 189 ? -25.037 17.797 13.719 1.00 77.81 189 PHE A CA 1
ATOM 1264 C C . PHE A 1 189 ? -23.730 17.535 12.983 1.00 77.81 189 PHE A C 1
ATOM 1266 O O . PHE A 1 189 ? -23.473 16.433 12.495 1.00 77.81 189 PHE A O 1
ATOM 1273 N N . LYS A 1 190 ? -22.904 18.572 12.864 1.00 67.56 190 LYS A N 1
ATOM 1274 C CA . LYS A 1 190 ? -21.714 18.537 12.015 1.00 67.56 190 LYS A CA 1
ATOM 1275 C C . LYS A 1 190 ? -20.600 17.701 12.661 1.00 67.56 190 LYS A C 1
ATOM 1277 O O . LYS A 1 190 ? -19.798 17.125 11.929 1.00 67.56 190 LYS A O 1
ATOM 1282 N N . GLY A 1 191 ? -20.580 17.600 13.991 1.00 62.84 191 GLY A N 1
ATOM 1283 C CA . GLY A 1 191 ? -19.618 16.812 14.763 1.00 62.84 191 GLY A CA 1
ATOM 1284 C C . GLY A 1 191 ? -20.229 16.202 16.024 1.00 62.84 191 GLY A C 1
ATOM 1285 O O . GLY A 1 191 ? -21.398 16.417 16.338 1.00 62.84 191 GLY A O 1
ATOM 1286 N N . ILE A 1 192 ? -19.431 15.400 16.731 1.00 59.44 192 ILE A N 1
ATOM 1287 C CA . ILE A 1 192 ? -19.878 14.622 17.899 1.00 59.44 192 ILE A CA 1
ATOM 1288 C C . ILE A 1 192 ? -19.991 15.447 19.190 1.00 59.44 192 ILE A C 1
ATOM 1290 O O . ILE A 1 192 ? -20.710 15.045 20.098 1.00 59.44 192 ILE A O 1
ATOM 1294 N N . ASP A 1 193 ? -19.330 16.605 19.265 1.00 61.56 193 ASP A N 1
ATOM 1295 C CA . ASP A 1 193 ? -19.308 17.466 20.459 1.00 61.56 193 ASP A CA 1
ATOM 1296 C C . ASP A 1 193 ? -20.599 18.286 20.654 1.00 61.56 193 ASP A C 1
ATOM 1298 O O . ASP A 1 193 ? -20.812 18.887 21.712 1.00 61.56 193 ASP A O 1
ATOM 1302 N N . ASP A 1 194 ? -21.463 18.317 19.636 1.00 64.25 194 ASP A N 1
ATOM 1303 C CA . ASP A 1 194 ? -22.732 19.036 19.662 1.00 64.25 194 ASP A CA 1
ATOM 1304 C C . ASP A 1 194 ? -23.760 18.285 20.528 1.00 64.25 194 ASP A C 1
ATOM 1306 O O . ASP A 1 194 ? -24.022 17.094 20.343 1.00 64.25 194 ASP A O 1
ATOM 1310 N N . VAL A 1 195 ? -24.385 18.996 21.474 1.00 64.81 195 VAL A N 1
ATOM 1311 C CA . VAL A 1 195 ? -25.395 18.418 22.378 1.00 64.81 195 VAL A CA 1
ATOM 1312 C C . VAL A 1 195 ? -26.788 18.931 22.024 1.00 64.81 195 VAL A C 1
ATOM 1314 O O . VAL A 1 195 ? -27.061 20.131 22.130 1.00 64.81 195 VAL A O 1
ATOM 1317 N N . LEU A 1 196 ? -27.700 18.015 21.681 1.00 65.50 196 LEU A N 1
ATOM 1318 C CA . LEU A 1 196 ? -29.127 18.308 21.518 1.00 65.50 196 LEU A CA 1
ATOM 1319 C C . LEU A 1 196 ? -29.768 18.599 22.885 1.00 65.50 196 LEU A C 1
ATOM 1321 O O . LEU A 1 196 ? -29.877 17.718 23.738 1.00 65.50 196 LEU A O 1
ATOM 1325 N N . LEU A 1 197 ? -30.224 19.838 23.083 1.00 61.81 197 LEU A N 1
ATOM 1326 C CA . LEU A 1 197 ? -30.850 20.292 24.328 1.00 61.81 197 LEU A CA 1
ATOM 1327 C C . LEU A 1 197 ? -32.378 20.204 24.278 1.00 61.81 197 LEU A C 1
ATOM 1329 O O . LEU A 1 197 ? -32.997 19.790 25.258 1.00 61.81 197 LEU A O 1
ATOM 1333 N N . ALA A 1 198 ? -32.999 20.626 23.170 1.00 62.81 198 ALA A N 1
ATOM 1334 C CA . ALA A 1 198 ? -34.451 20.557 23.006 1.00 62.81 198 ALA A CA 1
ATOM 1335 C C . ALA A 1 198 ? -34.932 20.652 21.553 1.00 62.81 198 ALA A C 1
ATOM 1337 O O . ALA A 1 198 ? -34.238 21.155 20.674 1.00 62.81 198 ALA A O 1
ATOM 1338 N N . VAL A 1 199 ? -36.184 20.239 21.343 1.00 65.38 199 VAL A N 1
ATOM 1339 C CA . VAL A 1 199 ? -36.977 20.469 20.129 1.00 65.38 199 VAL A CA 1
ATOM 1340 C C . VAL A 1 199 ? -38.268 21.159 20.565 1.00 65.38 199 VAL A C 1
ATOM 1342 O O . VAL A 1 199 ? -38.954 20.668 21.463 1.00 65.38 199 VAL A O 1
ATOM 1345 N N . GLY A 1 200 ? -38.593 22.319 19.988 1.00 67.56 200 GLY A N 1
ATOM 1346 C CA . GLY A 1 200 ? -39.753 23.090 20.439 1.00 67.56 200 GLY A CA 1
ATOM 1347 C C . GLY A 1 200 ? -39.945 24.455 19.776 1.00 67.56 200 GLY A C 1
ATOM 1348 O O . GLY A 1 200 ? -39.567 24.681 18.628 1.00 67.56 200 GLY A O 1
ATOM 1349 N N . ALA A 1 201 ? -40.574 25.363 20.525 1.00 60.94 201 ALA A N 1
ATOM 1350 C CA . ALA A 1 201 ? -41.050 26.670 20.079 1.00 60.94 201 ALA A CA 1
ATOM 1351 C C . ALA A 1 201 ? -40.557 27.802 21.000 1.00 60.94 201 ALA A C 1
ATOM 1353 O O . ALA A 1 201 ? -40.651 27.686 22.221 1.00 60.94 201 ALA A O 1
ATOM 1354 N N . VAL A 1 202 ? -40.094 28.924 20.429 1.00 54.41 202 VAL A N 1
ATOM 1355 C CA . VAL A 1 202 ? -39.767 30.155 21.178 1.00 54.41 202 VAL A CA 1
ATOM 1356 C C . VAL A 1 202 ? -40.836 31.216 20.915 1.00 54.41 202 VAL A C 1
ATOM 1358 O O . VAL A 1 202 ? -40.884 31.759 19.807 1.00 54.41 202 VAL A O 1
ATOM 1361 N N . PRO A 1 203 ? -41.643 31.614 21.912 1.00 48.22 203 PRO A N 1
ATOM 1362 C CA . PRO A 1 203 ? -42.488 32.795 21.793 1.00 48.22 203 PRO A CA 1
ATOM 1363 C C . PRO A 1 203 ? -41.623 34.070 21.696 1.00 48.22 203 PRO A C 1
ATOM 1365 O O . PRO A 1 203 ? -40.761 34.271 22.552 1.00 48.22 203 PRO A O 1
ATOM 1368 N N . PRO A 1 204 ? -41.845 34.987 20.730 1.00 45.38 204 PRO A N 1
ATOM 1369 C CA . PRO A 1 204 ? -42.951 35.058 19.770 1.00 45.38 204 PRO A CA 1
ATOM 1370 C C . PRO A 1 204 ? -42.567 34.649 18.327 1.00 45.38 204 PRO A C 1
ATOM 1372 O O . PRO A 1 204 ? -43.231 35.083 17.387 1.00 45.38 204 PRO A O 1
ATOM 1375 N N . THR A 1 205 ? -41.460 33.929 18.131 1.00 50.06 205 THR A N 1
ATOM 1376 C CA . THR A 1 205 ? -40.773 33.763 16.834 1.00 50.06 205 THR A CA 1
ATOM 1377 C C . THR A 1 205 ? -40.843 32.368 16.211 1.00 50.06 205 THR A C 1
ATOM 1379 O O . THR A 1 205 ? -40.486 32.247 15.043 1.00 50.06 205 THR A O 1
ATOM 1382 N N . GLY A 1 206 ? -41.299 31.338 16.926 1.00 57.88 206 GLY A N 1
ATOM 1383 C CA . GLY A 1 206 ? -41.451 29.982 16.386 1.00 57.88 206 GLY A CA 1
ATOM 1384 C C . GLY A 1 206 ? -42.565 29.187 17.066 1.00 57.88 206 GLY A C 1
ATOM 1385 O O . GLY A 1 206 ? -42.933 29.479 18.201 1.00 57.88 206 GLY A O 1
ATOM 1386 N N . GLU A 1 207 ? -43.075 28.186 16.355 1.00 66.12 207 GLU A N 1
ATOM 1387 C CA . GLU A 1 207 ? -44.109 27.223 16.756 1.00 66.12 207 GLU A CA 1
ATOM 1388 C C . GLU A 1 207 ? -43.638 25.845 16.262 1.00 66.12 207 GLU A C 1
ATOM 1390 O O . GLU A 1 207 ? -43.124 25.757 15.145 1.00 66.12 207 GLU A O 1
ATOM 1395 N N . LEU A 1 208 ? -43.761 24.789 17.074 1.00 73.62 208 LEU A N 1
ATOM 1396 C CA . LEU A 1 208 ? -43.505 23.422 16.612 1.00 73.62 208 LEU A CA 1
ATOM 1397 C C . LEU A 1 208 ? -44.770 22.960 15.893 1.00 73.62 208 LEU A C 1
ATOM 1399 O O . LEU A 1 208 ? -45.827 22.860 16.513 1.00 73.62 208 LEU A O 1
ATOM 1403 N N . LEU A 1 209 ? -44.673 22.725 14.591 1.00 77.75 209 LEU A N 1
ATOM 1404 C CA . LEU A 1 209 ? -45.815 22.525 13.708 1.00 77.75 209 LEU A CA 1
ATOM 1405 C C . LEU A 1 209 ? -45.628 21.254 12.888 1.00 77.75 209 LEU A C 1
ATOM 1407 O O . LEU A 1 209 ? -44.626 21.106 12.195 1.00 77.75 209 LEU A O 1
ATOM 1411 N N . PHE A 1 210 ? -46.633 20.384 12.908 1.00 81.44 210 PHE A N 1
ATOM 1412 C CA . PHE A 1 210 ? -46.757 19.264 11.982 1.00 81.44 210 PHE A CA 1
ATOM 1413 C C . PHE A 1 210 ? -48.051 19.382 11.186 1.00 81.44 210 PHE A C 1
ATOM 1415 O O . PHE A 1 210 ? -49.111 19.678 11.746 1.00 81.44 210 PHE A O 1
ATOM 1422 N N . GLN A 1 211 ? -47.986 19.098 9.891 1.00 82.62 211 GLN A N 1
ATOM 1423 C CA . GLN A 1 211 ? -49.143 18.993 9.006 1.00 82.62 211 GLN A CA 1
ATOM 1424 C C . GLN A 1 211 ? -48.961 17.803 8.066 1.00 82.62 211 GLN A C 1
ATOM 1426 O O . GLN A 1 211 ? -47.851 17.510 7.644 1.00 82.62 211 GLN A O 1
ATOM 1431 N N . SER A 1 212 ? -50.057 17.134 7.726 1.00 83.25 212 SER A N 1
ATOM 1432 C CA . SER A 1 212 ? -50.118 16.024 6.772 1.00 83.25 212 SER A CA 1
ATOM 1433 C C . SER A 1 212 ? -51.458 16.043 6.036 1.00 83.25 212 SER A C 1
ATOM 1435 O O . SER A 1 212 ? -52.454 16.564 6.551 1.00 83.25 212 SER A O 1
ATOM 1437 N N . ASP A 1 213 ? -51.505 15.499 4.822 1.00 81.81 213 ASP A N 1
ATOM 1438 C CA . ASP A 1 213 ? -52.741 15.401 4.026 1.00 81.81 213 ASP A CA 1
ATOM 1439 C C . ASP A 1 213 ? -53.581 14.153 4.361 1.00 81.81 213 ASP A C 1
ATOM 1441 O O . ASP A 1 213 ? -54.791 14.126 4.109 1.00 81.81 213 ASP A O 1
ATOM 1445 N N . ALA A 1 214 ? -52.963 13.154 4.994 1.00 82.38 214 ALA A N 1
ATOM 1446 C CA . ALA A 1 214 ? -53.582 11.928 5.481 1.00 82.38 214 ALA A CA 1
ATOM 1447 C C . ALA A 1 214 ? -53.425 11.778 7.008 1.00 82.38 214 ALA A C 1
ATOM 1449 O O . ALA A 1 214 ? -52.484 12.307 7.588 1.00 82.38 214 ALA A O 1
ATOM 1450 N N . PRO A 1 215 ? -54.345 11.079 7.700 1.00 79.81 215 PRO A N 1
ATOM 1451 C CA . PRO A 1 215 ? -54.240 10.890 9.143 1.00 79.81 215 PRO A CA 1
ATOM 1452 C C . PRO A 1 215 ? -53.080 9.959 9.508 1.00 79.81 215 PRO A C 1
ATOM 1454 O O . PRO A 1 215 ? -52.914 8.906 8.888 1.00 79.81 215 PRO A O 1
ATOM 1457 N N . LEU A 1 216 ? -52.353 10.318 10.567 1.00 78.38 216 LEU A N 1
ATOM 1458 C CA . LEU A 1 216 ? -51.327 9.474 11.172 1.00 78.38 216 LEU A CA 1
ATOM 1459 C C . LEU A 1 216 ? -51.905 8.129 11.620 1.00 78.38 216 LEU A C 1
ATOM 1461 O O . LEU A 1 216 ? -53.021 8.039 12.150 1.00 78.38 216 LEU A O 1
ATOM 1465 N N . VAL A 1 217 ? -51.108 7.085 11.431 1.00 78.31 217 VAL A N 1
ATOM 1466 C CA . VAL A 1 217 ? -51.386 5.730 11.895 1.00 78.31 217 VAL A CA 1
ATOM 1467 C C . VAL A 1 217 ? -50.694 5.516 13.241 1.00 78.31 217 VAL A C 1
ATOM 1469 O O . VAL A 1 217 ? -49.546 5.905 13.433 1.00 78.31 217 VAL A O 1
ATOM 1472 N N . ASN A 1 218 ? -51.433 4.906 14.167 1.00 69.56 218 ASN A N 1
ATOM 1473 C CA . ASN A 1 218 ? -50.954 4.378 15.442 1.00 69.56 218 ASN A CA 1
ATOM 1474 C C . ASN A 1 218 ? -51.639 3.019 15.619 1.00 69.56 218 ASN A C 1
ATOM 1476 O O . ASN A 1 218 ? -52.874 2.954 15.525 1.00 69.56 218 ASN A O 1
ATOM 1480 N N . ASP A 1 219 ? -50.890 1.935 15.817 1.00 65.56 219 ASP A N 1
ATOM 1481 C CA . ASP A 1 219 ? -51.440 0.570 15.736 1.00 65.56 219 ASP A CA 1
ATOM 1482 C C . ASP A 1 219 ? -51.896 -0.014 17.086 1.00 65.56 219 ASP A C 1
ATOM 1484 O O . ASP A 1 219 ? -52.568 -1.051 17.135 1.00 65.56 219 ASP A O 1
ATOM 1488 N N . GLY A 1 220 ? -51.689 0.743 18.167 1.00 55.41 220 GLY A N 1
ATOM 1489 C CA . GLY A 1 220 ? -52.346 0.532 19.458 1.00 55.41 220 GLY A CA 1
ATOM 1490 C C . GLY A 1 220 ? -51.403 0.416 20.649 1.00 55.41 220 GLY A C 1
ATOM 1491 O O . GLY A 1 220 ? -51.859 0.013 21.726 1.00 55.41 220 GLY A O 1
ATOM 1492 N N . GLY A 1 221 ? -50.126 0.773 20.488 1.00 50.41 221 GLY A N 1
ATOM 1493 C CA . GLY A 1 221 ? -49.199 0.948 21.598 1.00 50.41 221 GLY A CA 1
ATOM 1494 C C . GLY A 1 221 ? -49.734 1.954 22.622 1.00 50.41 221 GLY A C 1
ATOM 1495 O O . GLY A 1 221 ? -49.981 3.118 22.319 1.00 50.41 221 GLY A O 1
ATOM 1496 N N . VAL A 1 222 ? -49.910 1.515 23.870 1.00 43.16 222 VAL A N 1
ATOM 1497 C CA . VAL A 1 222 ? -50.046 2.446 24.996 1.00 43.16 222 VAL A CA 1
ATOM 1498 C C . VAL A 1 222 ? -48.633 2.825 25.415 1.00 43.16 222 VAL A C 1
ATOM 1500 O O . VAL A 1 222 ? -47.910 1.956 25.904 1.00 43.16 222 VAL A O 1
ATOM 1503 N N . LEU A 1 223 ? -48.259 4.103 25.285 1.00 44.16 223 LEU A N 1
ATOM 1504 C CA . LEU A 1 223 ? -47.092 4.640 25.987 1.00 44.16 223 LEU A CA 1
ATOM 1505 C C . LEU A 1 223 ? -47.370 4.558 27.496 1.00 44.16 223 LEU A C 1
ATOM 1507 O O . LEU A 1 223 ? -48.039 5.406 28.087 1.00 44.16 223 LEU A O 1
ATOM 1511 N N . ALA A 1 224 ? -46.938 3.460 28.109 1.00 34.62 224 ALA A N 1
ATOM 1512 C CA . ALA A 1 224 ? -47.058 3.234 29.538 1.00 34.62 224 ALA A CA 1
ATOM 1513 C C . ALA A 1 224 ? -45.930 4.000 30.235 1.00 34.62 224 ALA A C 1
ATOM 1515 O O . ALA A 1 224 ? -44.815 3.498 30.326 1.00 34.62 224 ALA A O 1
ATOM 1516 N N . GLY A 1 225 ? -46.236 5.218 30.686 1.00 39.91 225 GLY A N 1
ATOM 1517 C CA . GLY A 1 225 ? -45.256 6.157 31.228 1.00 39.91 225 GLY A CA 1
ATOM 1518 C C . GLY A 1 225 ? -44.340 5.566 32.302 1.00 39.91 225 GLY A C 1
ATOM 1519 O O . GLY A 1 225 ? -44.800 5.100 33.351 1.00 39.91 225 GLY A O 1
ATOM 1520 N N . THR A 1 226 ? -43.036 5.642 32.049 1.00 30.91 226 THR A N 1
ATOM 1521 C CA . THR A 1 226 ? -41.963 5.394 33.013 1.00 30.91 226 THR A CA 1
ATOM 1522 C C . THR A 1 226 ? -40.844 6.397 32.786 1.00 30.91 226 THR A C 1
ATOM 1524 O O . THR A 1 226 ? -40.483 6.696 31.652 1.00 30.91 226 THR A O 1
ATOM 1527 N N . LYS A 1 227 ? -40.275 6.885 33.887 1.00 34.84 227 LYS A N 1
ATOM 1528 C CA . LYS A 1 227 ? -38.963 7.530 33.875 1.00 34.84 227 LYS A CA 1
ATOM 1529 C C . LYS A 1 227 ? -37.916 6.467 33.539 1.00 34.84 227 LYS A C 1
ATOM 1531 O O . LYS A 1 227 ? -38.015 5.386 34.110 1.00 34.84 227 LYS A O 1
ATOM 1536 N N . ASP A 1 228 ? -36.998 6.777 32.632 1.00 30.14 228 ASP A N 1
ATOM 1537 C CA . ASP A 1 228 ? -35.539 6.695 32.817 1.00 30.14 228 ASP A CA 1
ATOM 1538 C C . ASP A 1 228 ? -34.855 7.308 31.572 1.00 30.14 228 ASP A C 1
ATOM 1540 O O . ASP A 1 228 ? -35.521 8.034 30.826 1.00 30.14 228 ASP A O 1
ATOM 1544 N N . GLU A 1 229 ? -33.529 7.208 31.458 1.00 39.41 229 GLU A N 1
ATOM 1545 C CA . GLU A 1 229 ? -32.696 8.347 31.025 1.00 39.41 229 GLU A CA 1
ATOM 1546 C C . GLU A 1 229 ? -32.272 8.383 29.545 1.00 39.41 229 GLU A C 1
ATOM 1548 O O . GLU A 1 229 ? -31.712 9.390 29.114 1.00 39.41 229 GLU A O 1
ATOM 1553 N N . ASP A 1 230 ? -32.617 7.371 28.746 1.00 35.34 230 ASP A N 1
ATOM 1554 C CA . ASP A 1 230 ? -32.183 7.266 27.347 1.00 35.34 230 ASP A CA 1
ATOM 1555 C C . ASP A 1 230 ? -33.283 7.623 26.329 1.00 35.34 230 ASP A C 1
ATOM 1557 O O . ASP A 1 230 ? -34.454 7.253 26.474 1.00 35.34 230 ASP A O 1
ATOM 1561 N N . PHE A 1 231 ? -32.888 8.294 25.236 1.00 44.81 231 PHE A N 1
ATOM 1562 C CA . PHE A 1 231 ? -33.674 8.323 23.991 1.00 44.81 231 PHE A CA 1
ATOM 1563 C C . PHE A 1 231 ? -33.999 6.876 23.567 1.00 44.81 231 PHE A C 1
ATOM 1565 O O . PHE A 1 231 ? -33.183 5.990 23.820 1.00 44.81 231 PHE A O 1
ATOM 1572 N N . PRO A 1 232 ? -35.157 6.594 22.932 1.00 45.44 232 PRO A N 1
ATOM 1573 C CA . PRO A 1 232 ? -35.671 5.230 22.789 1.00 45.44 232 PRO A CA 1
ATOM 1574 C C . PRO A 1 232 ? -34.818 4.348 21.860 1.00 45.44 232 PRO A C 1
ATOM 1576 O O . PRO A 1 232 ? -35.134 4.150 20.688 1.00 45.44 232 PRO A O 1
ATOM 1579 N N . ALA A 1 233 ? -33.764 3.757 22.418 1.00 35.25 233 ALA A N 1
ATOM 1580 C CA . ALA A 1 233 ? -32.961 2.721 21.794 1.00 35.25 233 ALA A CA 1
ATOM 1581 C C . ALA A 1 233 ? -33.754 1.404 21.764 1.00 35.25 233 ALA A C 1
ATOM 1583 O O . ALA A 1 233 ? -34.006 0.796 22.804 1.00 35.25 233 ALA A O 1
ATOM 1584 N N . GLU A 1 234 ? -34.154 0.978 20.561 1.00 39.16 234 GLU A N 1
ATOM 1585 C CA . GLU A 1 234 ? -34.561 -0.391 20.178 1.00 39.16 234 GLU A CA 1
ATOM 1586 C C . GLU A 1 234 ? -35.718 -1.077 20.958 1.00 39.16 234 GLU A C 1
ATOM 1588 O O . GLU A 1 234 ? -36.088 -2.205 20.632 1.00 39.16 234 GLU A O 1
ATOM 1593 N N . GLY A 1 235 ? -36.321 -0.445 21.975 1.00 39.50 235 GLY A N 1
ATOM 1594 C CA . GLY A 1 235 ? -37.186 -1.143 22.942 1.00 39.50 235 GLY A CA 1
ATOM 1595 C C . GLY A 1 235 ? -38.681 -0.797 22.970 1.00 39.50 235 GLY A C 1
ATOM 1596 O O . GLY A 1 235 ? -39.460 -1.591 23.504 1.00 39.50 235 GLY A O 1
ATOM 1597 N N . PHE A 1 236 ? -39.111 0.369 22.469 1.00 41.88 236 PHE A N 1
ATOM 1598 C CA . PHE A 1 236 ? -40.419 0.942 22.838 1.00 41.88 236 PHE A CA 1
ATOM 1599 C C . PHE A 1 236 ? -41.163 1.629 21.677 1.00 41.88 236 PHE A C 1
ATOM 1601 O O . PHE A 1 236 ? -40.576 2.382 20.906 1.00 41.88 236 PHE A O 1
ATOM 1608 N N . SER A 1 237 ? -42.489 1.414 21.627 1.00 51.12 237 SER A N 1
ATOM 1609 C CA . SER A 1 237 ? -43.412 1.648 20.489 1.00 51.12 237 SER A CA 1
ATOM 1610 C C . SER A 1 237 ? -43.212 0.691 19.302 1.00 51.12 237 SER A C 1
ATOM 1612 O O . SER A 1 237 ? -42.121 0.164 19.090 1.00 51.12 237 SER A O 1
ATOM 1614 N N . GLY A 1 238 ? -44.289 0.382 18.570 1.00 53.69 238 GLY A N 1
ATOM 1615 C CA . GLY A 1 238 ? -44.186 -0.436 17.357 1.00 53.69 238 GLY A CA 1
ATOM 1616 C C . GLY A 1 238 ? -43.569 0.360 16.198 1.00 53.69 238 GLY A C 1
ATOM 1617 O O . GLY A 1 238 ? -43.632 1.590 16.207 1.00 53.69 238 GLY A O 1
ATOM 1618 N N . PRO A 1 239 ? -43.062 -0.294 15.133 1.00 57.97 239 PRO A N 1
ATOM 1619 C CA . PRO A 1 239 ? -42.556 0.398 13.938 1.00 57.97 239 PRO A CA 1
ATOM 1620 C C . PRO A 1 239 ? -43.641 1.168 13.154 1.00 57.97 239 PRO A C 1
ATOM 1622 O O . PRO A 1 239 ? -43.359 1.700 12.089 1.00 57.97 239 PRO A O 1
ATOM 1625 N N . ARG A 1 240 ? -44.884 1.224 13.656 1.00 67.62 240 ARG A N 1
ATOM 1626 C CA . ARG A 1 240 ? -46.056 1.856 13.029 1.00 67.62 240 ARG A CA 1
ATOM 1627 C C . ARG A 1 240 ? -46.793 2.840 13.947 1.00 67.62 240 ARG A C 1
ATOM 1629 O O . ARG A 1 240 ? -47.919 3.236 13.643 1.00 67.62 240 ARG A O 1
ATOM 1636 N N . ASP A 1 241 ? -46.182 3.205 15.074 1.00 70.50 241 ASP A N 1
ATOM 1637 C CA . ASP A 1 241 ? -46.668 4.262 15.965 1.00 70.50 241 ASP A CA 1
ATOM 1638 C C . ASP A 1 241 ? -45.989 5.605 15.628 1.00 70.50 241 ASP A C 1
ATOM 1640 O O . ASP A 1 241 ? -44.805 5.661 15.279 1.00 70.50 241 ASP A O 1
ATOM 1644 N N . SER A 1 242 ? -46.751 6.694 15.740 1.00 73.75 242 SER A N 1
ATOM 1645 C CA . SER A 1 242 ? -46.359 8.062 15.388 1.00 73.75 242 SER A CA 1
ATOM 1646 C C . SER A 1 242 ? -46.185 8.942 16.633 1.00 73.75 242 SER A C 1
ATOM 1648 O O . SER A 1 242 ? -47.122 9.131 17.418 1.00 73.75 242 SER A O 1
ATOM 1650 N N . TRP A 1 243 ? -44.995 9.514 16.809 1.00 72.88 243 TRP A N 1
ATOM 1651 C CA . TRP A 1 243 ? -44.599 10.259 18.005 1.00 72.88 243 TRP A CA 1
ATOM 1652 C C . TRP A 1 243 ? -43.577 11.366 17.711 1.00 72.88 243 TRP A C 1
ATOM 1654 O O . TRP A 1 243 ? -42.858 11.335 16.713 1.00 72.88 243 TRP A O 1
ATOM 1664 N N . VAL A 1 244 ? -43.493 12.340 18.619 1.00 69.62 244 VAL A N 1
ATOM 1665 C CA . VAL A 1 244 ? -42.487 13.416 18.606 1.00 69.62 244 VAL A CA 1
ATOM 1666 C C . VAL A 1 244 ? -41.926 13.640 20.014 1.00 69.62 244 VAL A C 1
ATOM 1668 O O . VAL A 1 244 ? -42.658 13.531 21.007 1.00 69.62 244 VAL A O 1
ATOM 1671 N N . ALA A 1 245 ? -40.629 13.940 20.105 1.00 65.25 245 ALA A N 1
ATOM 1672 C CA . ALA A 1 245 ? -39.973 14.341 21.346 1.00 65.25 245 ALA A CA 1
ATOM 1673 C C . ALA A 1 245 ? -40.253 15.828 21.653 1.00 65.25 245 ALA A C 1
ATOM 1675 O O . ALA A 1 245 ? -40.115 16.681 20.777 1.00 65.25 245 ALA A O 1
ATOM 1676 N N . ILE A 1 246 ? -40.648 16.144 22.891 1.00 57.47 246 ILE A N 1
ATOM 1677 C CA . ILE A 1 246 ? -40.933 17.514 23.365 1.00 57.47 246 ILE A CA 1
ATOM 1678 C C . ILE A 1 246 ? -40.438 17.631 24.814 1.00 57.47 246 ILE A C 1
ATOM 1680 O O . ILE A 1 246 ? -40.606 16.686 25.582 1.00 57.47 246 ILE A O 1
ATOM 1684 N N . GLY A 1 247 ? -39.841 18.767 25.185 1.00 50.69 247 GLY A N 1
ATOM 1685 C CA . GLY A 1 247 ? -39.413 19.040 26.562 1.00 50.69 247 GLY A CA 1
ATOM 1686 C C . GLY A 1 247 ? -40.532 19.533 27.500 1.00 50.69 247 GLY A C 1
ATOM 1687 O O . GLY A 1 247 ? -41.675 19.720 27.089 1.00 50.69 247 GLY A O 1
ATOM 1688 N N . ASP A 1 248 ? -40.168 19.832 28.752 1.00 47.50 248 ASP A N 1
ATOM 1689 C CA . ASP A 1 248 ? -41.021 20.278 29.870 1.00 47.50 248 ASP A CA 1
ATOM 1690 C C . ASP A 1 248 ? -40.886 21.799 30.162 1.00 47.50 248 ASP A C 1
ATOM 1692 O O . ASP A 1 248 ? -39.800 22.373 30.124 1.00 47.50 248 ASP A O 1
ATOM 1696 N N . ASP A 1 249 ? -41.959 22.503 30.533 1.00 44.00 249 ASP A N 1
ATOM 1697 C CA . ASP A 1 249 ? -41.842 23.915 30.959 1.00 44.00 249 ASP A CA 1
ATOM 1698 C C . ASP A 1 249 ? -41.198 24.029 32.362 1.00 44.00 249 ASP A C 1
ATOM 1700 O O . ASP A 1 249 ? -41.756 23.584 33.369 1.00 44.00 249 ASP A O 1
ATOM 1704 N N . LEU A 1 250 ? -40.026 24.671 32.446 1.00 44.12 250 LEU A N 1
ATOM 1705 C CA . LEU A 1 250 ? -39.281 24.883 33.696 1.00 44.12 250 LEU A CA 1
ATOM 1706 C C . LEU A 1 250 ? -39.885 25.971 34.617 1.00 44.12 250 LEU A C 1
ATOM 1708 O O . LEU A 1 250 ? -39.357 26.222 35.708 1.00 44.12 250 LEU A O 1
ATOM 1712 N N . SER A 1 251 ? -40.985 26.630 34.234 1.00 42.91 251 SER A N 1
ATOM 1713 C CA . SER A 1 251 ? -41.581 27.736 34.993 1.00 42.91 251 SER A CA 1
ATOM 1714 C C . SER A 1 251 ? -42.761 27.328 35.910 1.00 42.91 251 SER A C 1
ATOM 1716 O O . SER A 1 251 ? -43.907 27.175 35.512 1.00 42.91 251 SER A O 1
ATOM 1718 N N . PHE A 1 252 ? -42.440 27.190 37.207 1.00 30.05 252 PHE A N 1
ATOM 1719 C CA . PHE A 1 252 ? -43.290 27.118 38.423 1.00 30.05 252 PHE A CA 1
ATOM 1720 C C . PHE A 1 252 ? -44.839 27.278 38.325 1.00 30.05 252 PHE A C 1
ATOM 1722 O O . PHE A 1 252 ? -45.391 28.164 37.680 1.00 30.05 252 PHE A O 1
ATOM 1729 N N . PRO A 1 253 ? -45.571 26.579 39.215 1.00 43.19 253 PRO A N 1
ATOM 1730 C CA . PRO A 1 253 ? -46.642 25.658 38.882 1.00 43.19 253 PRO A CA 1
ATOM 1731 C C . PRO A 1 253 ? -47.959 26.338 38.483 1.00 43.19 253 PRO A C 1
ATOM 1733 O O . PRO A 1 253 ? -48.681 26.898 39.317 1.00 43.19 253 PRO A O 1
ATOM 1736 N N . SER A 1 254 ? -48.381 26.103 37.248 1.00 35.28 254 SER A N 1
ATOM 1737 C CA . SER A 1 254 ? -49.800 25.950 36.930 1.00 35.28 254 SER A CA 1
ATOM 1738 C C . SER A 1 254 ? -49.943 24.873 35.855 1.00 35.28 254 SER A C 1
ATOM 1740 O O . SER A 1 254 ? -49.121 24.868 34.945 1.00 35.28 254 SER A O 1
ATOM 1742 N N . PRO A 1 255 ? -50.934 23.968 35.932 1.00 40.22 255 PRO A N 1
ATOM 1743 C CA . PRO A 1 255 ? -51.199 23.050 34.836 1.00 40.22 255 PRO A CA 1
ATOM 1744 C C . PRO A 1 255 ? -51.784 23.859 33.677 1.00 40.22 255 PRO A C 1
ATOM 1746 O O . PRO A 1 255 ? -52.971 24.193 33.682 1.00 40.22 255 PRO A O 1
ATOM 1749 N N . THR A 1 256 ? -50.944 24.221 32.715 1.00 36.09 256 THR A N 1
ATOM 1750 C CA . THR A 1 256 ? -51.399 24.612 31.386 1.00 36.09 256 THR A CA 1
ATOM 1751 C C . THR A 1 256 ? -51.938 23.362 30.707 1.00 36.09 256 THR A C 1
ATOM 1753 O O . THR A 1 256 ? -51.253 22.347 30.609 1.00 36.09 256 THR A O 1
ATOM 1756 N N . ASP A 1 257 ? -53.207 23.414 30.304 1.00 39.66 257 ASP A N 1
ATOM 1757 C CA . ASP A 1 257 ? -53.812 22.358 29.504 1.00 39.66 257 ASP A CA 1
ATOM 1758 C C . ASP A 1 257 ? -52.999 22.214 28.204 1.00 39.66 257 ASP A C 1
ATOM 1760 O O . ASP A 1 257 ? -52.986 23.143 27.391 1.00 39.66 257 ASP A O 1
ATOM 1764 N N . TYR A 1 258 ? -52.349 21.061 28.001 1.00 39.72 258 TYR A N 1
ATOM 1765 C CA . TYR A 1 258 ? -51.893 20.646 26.672 1.00 39.72 258 TYR A CA 1
ATOM 1766 C C . TYR A 1 258 ? -53.074 20.743 25.694 1.00 39.72 258 TYR A C 1
ATOM 1768 O O . TYR A 1 258 ? -54.233 20.521 26.076 1.00 39.72 258 TYR A O 1
ATOM 1776 N N . THR A 1 259 ? -52.807 21.086 24.432 1.00 38.41 259 THR A N 1
ATOM 1777 C CA . THR A 1 259 ? -53.871 21.134 23.420 1.00 38.41 259 THR A CA 1
ATOM 1778 C C . THR A 1 259 ? -54.561 19.759 23.321 1.00 38.41 259 THR A C 1
ATOM 1780 O O . THR A 1 259 ? -53.920 18.726 23.518 1.00 38.41 259 THR A O 1
ATOM 1783 N N . PRO A 1 260 ? -55.889 19.702 23.086 1.00 40.16 260 PRO A N 1
ATOM 1784 C CA . PRO A 1 260 ? -56.700 18.495 23.316 1.00 40.16 260 PRO A CA 1
ATOM 1785 C C . PRO A 1 260 ? -56.397 17.291 22.404 1.00 40.16 260 PRO A C 1
ATOM 1787 O O . PRO A 1 260 ? -57.064 16.263 22.533 1.00 40.16 260 PRO A O 1
ATOM 1790 N N . ASP A 1 261 ? -55.420 17.420 21.509 1.00 40.94 261 ASP A N 1
ATOM 1791 C CA . ASP A 1 261 ? -54.945 16.385 20.591 1.00 40.94 261 ASP A CA 1
ATOM 1792 C C . ASP A 1 261 ? -53.717 15.617 21.143 1.00 40.94 261 ASP A C 1
ATOM 1794 O O . ASP A 1 261 ? -53.311 14.609 20.564 1.00 40.94 261 ASP A O 1
ATOM 1798 N N . PHE A 1 262 ? -53.176 16.035 22.298 1.00 45.12 262 PHE A N 1
ATOM 1799 C CA . PHE A 1 262 ? -52.093 15.362 23.027 1.00 45.12 262 PHE A CA 1
ATOM 1800 C C . PHE A 1 262 ? -52.605 14.348 24.063 1.00 45.12 262 PHE A C 1
ATOM 1802 O O . PHE A 1 262 ? -53.488 14.641 24.874 1.00 45.12 262 PHE A O 1
ATOM 1809 N N . ALA A 1 263 ? -51.992 13.160 24.093 1.00 42.28 263 ALA A N 1
ATOM 1810 C CA . ALA A 1 263 ? -52.279 12.106 25.068 1.00 42.28 263 ALA A CA 1
ATOM 1811 C C . ALA A 1 263 ? -50.998 11.614 25.775 1.00 42.28 263 ALA A C 1
ATOM 1813 O O . ALA A 1 263 ? -50.408 10.608 25.390 1.00 42.28 263 ALA A O 1
ATOM 1814 N N . GLY A 1 264 ? -50.600 12.313 26.841 1.00 42.22 264 GLY A N 1
ATOM 1815 C CA . GLY A 1 264 ? -49.476 11.974 27.726 1.00 42.22 264 GLY A CA 1
ATOM 1816 C C . GLY A 1 264 ? -49.613 12.697 29.072 1.00 42.22 264 GLY A C 1
ATOM 1817 O O . GLY A 1 264 ? -50.390 13.647 29.177 1.00 42.22 264 GLY A O 1
ATOM 1818 N N . SER A 1 265 ? -48.927 12.241 30.124 1.00 36.44 265 SER A N 1
ATOM 1819 C CA . SER A 1 265 ? -49.086 12.794 31.490 1.00 36.44 265 SER A CA 1
ATOM 1820 C C . SER A 1 265 ? -47.774 13.198 32.175 1.00 36.44 265 SER A C 1
ATOM 1822 O O . SER A 1 265 ? -47.771 13.501 33.369 1.00 36.44 265 SER A O 1
ATOM 1824 N N . ASP A 1 266 ? -46.675 13.168 31.424 1.00 41.50 266 ASP A N 1
ATOM 1825 C CA . ASP A 1 266 ? -45.316 13.020 31.946 1.00 41.50 266 ASP A CA 1
ATOM 1826 C C . ASP A 1 266 ? -44.210 13.653 31.065 1.00 41.50 266 ASP A C 1
ATOM 1828 O O . ASP A 1 266 ? -43.033 13.391 31.288 1.0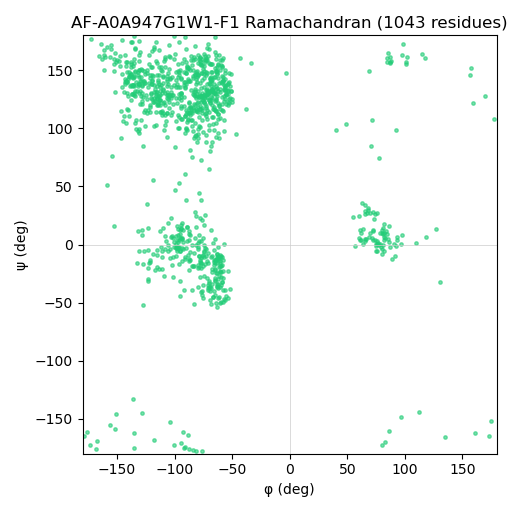0 41.50 266 ASP A O 1
ATOM 1832 N N . GLY A 1 267 ? -44.571 14.538 30.124 1.00 46.38 267 GLY A N 1
ATOM 1833 C CA . GLY A 1 267 ? -43.707 15.666 29.721 1.00 46.38 267 GLY A CA 1
ATOM 1834 C C . GLY A 1 267 ? -42.449 15.393 28.880 1.00 46.38 267 GLY A C 1
ATOM 1835 O O . GLY A 1 267 ? -41.629 16.295 28.747 1.00 46.38 267 GLY A O 1
ATOM 1836 N N . LYS A 1 268 ? -42.262 14.185 28.320 1.00 45.53 268 LYS A N 1
ATOM 1837 C CA . LYS A 1 268 ? -41.038 13.837 27.554 1.00 45.53 268 LYS A CA 1
ATOM 1838 C C . LYS A 1 268 ? -41.237 13.367 26.105 1.00 45.53 268 LYS A C 1
ATOM 1840 O O . LYS A 1 268 ? -40.362 13.567 25.268 1.00 45.53 268 LYS A O 1
ATOM 1845 N N . ALA A 1 269 ? -42.365 12.734 25.789 1.00 47.69 269 ALA A N 1
ATOM 1846 C CA . ALA A 1 269 ? -42.717 12.320 24.429 1.00 47.69 269 ALA A CA 1
ATOM 1847 C C . ALA A 1 269 ? -44.239 12.263 24.284 1.00 47.69 269 ALA A C 1
ATOM 1849 O O . ALA A 1 269 ? -44.948 11.995 25.258 1.00 47.69 269 ALA A O 1
ATOM 1850 N N . SER A 1 270 ? -44.747 12.527 23.081 1.00 55.25 270 SER A N 1
ATOM 1851 C CA . SER A 1 270 ? -46.186 12.659 22.838 1.00 55.25 270 SER A CA 1
ATOM 1852 C C . SER A 1 270 ? -46.667 11.843 21.644 1.00 55.25 270 SER A C 1
ATOM 1854 O O . SER A 1 270 ? -46.123 11.963 20.547 1.00 55.25 270 SER A O 1
ATOM 1856 N N . VAL A 1 271 ? -47.736 11.062 21.849 1.00 57.25 271 VAL A N 1
ATOM 1857 C CA . VAL A 1 271 ? -48.497 10.439 20.753 1.00 57.25 271 VAL A CA 1
ATOM 1858 C C . VAL A 1 271 ? -49.325 11.511 20.061 1.00 57.25 271 VAL A C 1
ATOM 1860 O O . VAL A 1 271 ? -50.080 12.231 20.719 1.00 57.25 271 VAL A O 1
ATOM 1863 N N . ILE A 1 272 ? -49.218 11.576 18.737 1.00 61.78 272 ILE A N 1
ATOM 1864 C CA . ILE A 1 272 ? -49.965 12.524 17.910 1.00 61.78 272 ILE A CA 1
ATOM 1865 C C . ILE A 1 272 ? -51.161 11.806 17.282 1.00 61.78 272 ILE A C 1
ATOM 1867 O O . ILE A 1 272 ? -51.044 10.687 16.777 1.00 61.78 272 ILE A O 1
ATOM 1871 N N . LEU A 1 273 ? -52.320 12.465 17.278 1.00 61.16 273 LEU A N 1
ATOM 1872 C CA . LEU A 1 273 ? -53.537 11.988 16.625 1.00 61.16 273 LEU A CA 1
ATOM 1873 C C . LEU A 1 273 ? -53.996 12.974 15.543 1.00 61.16 273 LEU A C 1
ATOM 1875 O O . LEU A 1 273 ? -53.982 14.183 15.743 1.00 61.16 273 LEU A O 1
ATOM 1879 N N . GLY A 1 274 ? -54.487 12.454 14.414 1.00 70.00 274 GLY A N 1
ATOM 1880 C CA . GLY A 1 274 ? -55.077 13.268 13.346 1.00 70.00 274 GLY A CA 1
ATOM 1881 C C . GLY A 1 274 ? -54.108 13.598 12.210 1.00 70.00 274 GLY A C 1
ATOM 1882 O O . GLY A 1 274 ? -53.278 12.772 11.848 1.00 70.00 274 GLY A O 1
ATOM 1883 N N . THR A 1 275 ? -54.288 14.772 11.597 1.00 73.62 275 THR A N 1
ATOM 1884 C CA . THR A 1 275 ? -53.577 15.214 10.377 1.00 73.62 275 THR A CA 1
ATOM 1885 C C . THR A 1 275 ? -52.674 16.430 10.608 1.00 73.62 275 THR A C 1
ATOM 1887 O O . THR A 1 275 ? -52.013 16.885 9.682 1.00 73.62 275 THR A O 1
ATOM 1890 N N . ALA A 1 276 ? -52.683 17.021 11.802 1.00 70.31 276 ALA A N 1
ATOM 1891 C CA . ALA A 1 276 ? -51.851 18.164 12.158 1.00 70.31 276 ALA A CA 1
ATOM 1892 C C . ALA A 1 276 ? -51.770 18.294 13.682 1.00 70.31 276 ALA A C 1
ATOM 1894 O O . ALA A 1 276 ? -52.742 17.975 14.368 1.00 70.31 276 ALA A O 1
ATOM 1895 N N . PHE A 1 277 ? -50.664 18.830 14.190 1.00 71.81 277 PHE A N 1
ATOM 1896 C CA . PHE A 1 277 ? -50.579 19.378 15.544 1.00 71.81 277 PHE A CA 1
ATOM 1897 C C . PHE A 1 277 ? -49.784 20.683 15.505 1.00 71.81 277 PHE A C 1
ATOM 1899 O O . PHE A 1 277 ? -48.955 20.879 14.614 1.00 71.81 277 PHE A O 1
ATOM 1906 N N . SER A 1 278 ? -50.009 21.567 16.475 1.00 66.31 278 SER A N 1
ATOM 1907 C CA . SER A 1 278 ? -49.070 22.652 16.739 1.00 66.31 278 SER A CA 1
ATOM 1908 C C . SER A 1 278 ? -48.916 22.901 18.234 1.00 66.31 278 SER A C 1
ATOM 1910 O O . SER A 1 278 ? -49.875 22.769 19.000 1.00 66.31 278 SER A O 1
ATOM 1912 N N . GLU A 1 279 ? -47.692 23.221 18.648 1.00 63.28 279 GLU A N 1
ATOM 1913 C CA . GLU A 1 279 ? -47.360 23.600 20.017 1.00 63.28 279 GLU A CA 1
ATOM 1914 C C . GLU A 1 279 ? -46.608 24.936 20.024 1.00 63.28 279 GLU A C 1
ATOM 1916 O O . GLU A 1 279 ? -45.608 25.138 19.331 1.00 63.28 279 GLU A O 1
ATOM 1921 N N . THR A 1 280 ? -47.130 25.866 20.820 1.00 58.50 280 THR A N 1
ATOM 1922 C CA . THR A 1 280 ? -46.692 27.268 20.900 1.00 58.50 280 THR A CA 1
ATOM 1923 C C . THR A 1 280 ? -45.821 27.549 22.120 1.00 58.50 280 THR A C 1
ATOM 1925 O O . THR A 1 280 ? -45.113 28.555 22.135 1.00 58.50 280 THR A O 1
ATOM 1928 N N . ASN A 1 281 ? -45.842 26.668 23.124 1.00 51.97 281 ASN A N 1
ATOM 1929 C CA . ASN A 1 281 ? -44.963 26.723 24.285 1.00 51.97 281 ASN A CA 1
ATOM 1930 C C . ASN A 1 281 ? -43.952 25.577 24.187 1.00 51.97 281 ASN A C 1
ATOM 1932 O O . ASN A 1 281 ? -44.261 24.439 24.531 1.00 51.97 281 ASN A O 1
ATOM 1936 N N . GLY A 1 282 ? -42.738 25.868 23.718 1.00 46.00 282 GLY A N 1
ATOM 1937 C CA . GLY A 1 282 ? -41.646 24.905 23.795 1.00 46.00 282 GLY A CA 1
ATOM 1938 C C . GLY A 1 282 ? -41.286 24.646 25.252 1.00 46.00 282 GLY A C 1
ATOM 1939 O O . GLY A 1 282 ? -40.863 25.565 25.954 1.00 46.00 282 GLY A O 1
ATOM 1940 N N . GLY A 1 283 ? -41.439 23.403 25.699 1.00 46.41 283 GLY A N 1
ATOM 1941 C CA . GLY A 1 283 ? -40.813 22.955 26.930 1.00 46.41 283 GLY A CA 1
ATOM 1942 C C . GLY A 1 283 ? -39.324 22.675 26.712 1.00 46.41 283 GLY A C 1
ATOM 1943 O O . GLY A 1 283 ? -38.893 22.245 25.641 1.00 46.41 283 GLY A O 1
ATOM 1944 N N . TRP A 1 284 ? -38.539 22.922 27.749 1.00 45.06 284 TRP A N 1
ATOM 1945 C CA . TRP A 1 284 ? -37.128 22.581 27.847 1.00 45.06 284 TRP A CA 1
ATOM 1946 C C . TRP A 1 284 ? -37.023 21.147 28.339 1.00 45.06 284 TRP A C 1
ATOM 1948 O O . TRP A 1 284 ? -37.639 20.802 29.346 1.00 45.06 284 TRP A O 1
ATOM 1958 N N . PHE A 1 285 ? -36.211 20.289 27.729 1.00 41.50 285 PHE A N 1
ATOM 1959 C CA . PHE A 1 285 ? -35.899 19.060 28.449 1.00 41.50 285 PHE A CA 1
ATOM 1960 C C . PHE A 1 285 ? -35.175 19.473 29.732 1.00 41.50 285 PHE A C 1
ATOM 1962 O O . PHE A 1 285 ? -34.104 20.078 29.677 1.00 41.50 285 PHE A O 1
ATOM 1969 N N . ASN A 1 286 ? -35.715 19.096 30.897 1.00 39.53 286 ASN A N 1
ATOM 1970 C CA . ASN A 1 286 ? -34.863 18.872 32.059 1.00 39.53 286 ASN A CA 1
ATOM 1971 C C . ASN A 1 286 ? -34.052 17.598 31.799 1.00 39.53 286 ASN A C 1
ATOM 1973 O O . ASN A 1 286 ? -34.224 16.572 32.459 1.00 39.53 286 ASN A O 1
ATOM 1977 N N . ASN A 1 287 ? -33.196 17.684 30.787 1.00 36.78 287 ASN A N 1
ATOM 1978 C CA . ASN A 1 287 ? -32.059 16.825 30.626 1.00 36.78 287 ASN A CA 1
ATOM 1979 C C . ASN A 1 287 ? -30.933 17.448 31.463 1.00 36.78 287 ASN A C 1
ATOM 1981 O O . ASN A 1 287 ? -29.964 18.007 30.960 1.00 36.78 287 ASN A O 1
ATOM 1985 N N . VAL A 1 288 ? -31.065 17.267 32.777 1.00 38.19 288 VAL A N 1
ATOM 1986 C CA . VAL A 1 288 ? -29.976 16.624 33.509 1.00 38.19 288 VAL A CA 1
ATOM 1987 C C . VAL A 1 288 ? -30.223 15.111 33.401 1.00 38.19 288 VAL A C 1
ATOM 1989 O O . VAL A 1 288 ? -30.839 14.545 34.306 1.00 38.19 288 VAL A O 1
ATOM 1992 N N . PRO A 1 289 ? -29.836 14.448 32.291 1.00 35.69 289 PRO A N 1
ATOM 1993 C CA . PRO A 1 289 ? -29.480 13.042 32.383 1.00 35.69 289 PRO A CA 1
ATOM 1994 C C . PRO A 1 289 ? -28.148 12.973 33.145 1.00 35.69 289 PRO A C 1
ATOM 1996 O O . PRO A 1 289 ? -27.444 13.985 33.274 1.00 35.69 289 PRO A O 1
ATOM 1999 N N . SER A 1 290 ? -27.714 11.792 33.569 1.00 39.03 290 SER A N 1
ATOM 2000 C CA . SER A 1 290 ? -26.301 11.635 33.946 1.00 39.03 290 SER A CA 1
ATOM 2001 C C . SER A 1 290 ? -25.320 11.835 32.771 1.00 39.03 290 SER A C 1
ATOM 2003 O O . SER A 1 290 ? -24.125 12.000 33.005 1.00 39.03 290 SER A O 1
ATOM 2005 N N . THR A 1 291 ? -25.804 11.844 31.520 1.00 41.31 291 THR A N 1
ATOM 2006 C CA . THR A 1 291 ? -25.001 11.826 30.279 1.00 41.31 291 THR A CA 1
ATOM 2007 C C . THR A 1 291 ? -25.653 12.626 29.132 1.00 41.31 291 THR A C 1
ATOM 2009 O O . THR A 1 291 ? -26.728 12.233 28.674 1.00 41.31 291 THR A O 1
ATOM 2012 N N . PRO A 1 292 ? -25.064 13.735 28.631 1.00 48.66 292 PRO A N 1
ATOM 2013 C CA . PRO A 1 292 ? -25.586 14.420 27.444 1.00 48.66 292 PRO A CA 1
ATOM 2014 C C . PRO A 1 292 ? -25.555 13.492 26.221 1.00 48.66 292 PRO A C 1
ATOM 2016 O O . PRO A 1 292 ? -24.586 12.764 26.020 1.00 48.66 292 PRO A O 1
ATOM 2019 N N . VAL A 1 293 ? -26.603 13.527 25.392 1.00 51.59 293 VAL A N 1
ATOM 2020 C CA . VAL A 1 293 ? -26.663 12.712 24.170 1.00 51.59 293 VAL A CA 1
ATOM 2021 C C . VAL A 1 293 ? -25.884 13.424 23.066 1.00 51.59 293 VAL A C 1
ATOM 2023 O O . VAL A 1 293 ? -26.344 14.427 22.520 1.00 51.59 293 VAL A O 1
ATOM 2026 N N . GLN A 1 294 ? -24.694 12.900 22.792 1.00 57.53 294 GLN A N 1
ATOM 2027 C CA . GLN A 1 294 ? -23.762 13.348 21.760 1.00 57.53 294 GLN A CA 1
ATOM 2028 C C . GLN A 1 294 ? -23.882 12.466 20.512 1.00 57.53 294 GLN A C 1
ATOM 2030 O O . GLN A 1 294 ? -24.056 11.250 20.621 1.00 57.53 294 GLN A O 1
ATOM 2035 N N . GLY A 1 295 ? -23.791 13.067 19.326 1.00 58.59 295 GLY A N 1
ATOM 2036 C CA . GLY A 1 295 ? -23.828 12.338 18.059 1.00 58.59 295 GLY A CA 1
ATOM 2037 C C . GLY A 1 295 ? -24.251 13.196 16.869 1.00 58.59 295 GLY A C 1
ATOM 2038 O O . GLY A 1 295 ? -25.015 14.146 17.007 1.00 58.59 295 GLY A O 1
ATOM 2039 N N . THR A 1 296 ? -23.783 12.822 15.678 1.00 67.12 296 THR A N 1
ATOM 2040 C CA . THR A 1 296 ? -24.012 13.567 14.427 1.00 67.12 296 THR A CA 1
ATOM 2041 C C . THR A 1 296 ? -25.412 13.389 13.829 1.00 67.12 296 THR A C 1
ATOM 2043 O O . THR A 1 296 ? -25.812 14.190 12.993 1.00 67.12 296 THR A O 1
ATOM 2046 N N . HIS A 1 297 ? -26.180 12.381 14.257 1.00 73.88 297 HIS A N 1
ATOM 2047 C CA . HIS A 1 297 ? -27.550 12.123 13.793 1.00 73.88 297 HIS A CA 1
ATOM 2048 C C . HIS A 1 297 ? -28.429 11.639 14.956 1.00 73.88 297 HIS A C 1
ATOM 2050 O O . HIS A 1 297 ? -28.328 10.488 15.385 1.00 73.88 297 HIS A O 1
ATOM 2056 N N . LEU A 1 298 ? -29.301 12.504 15.480 1.00 72.12 298 LEU A N 1
ATOM 2057 C CA . LEU A 1 298 ? -30.092 12.242 16.692 1.00 72.12 298 LEU A CA 1
ATOM 2058 C C . LEU A 1 298 ? -31.594 12.167 16.386 1.00 72.12 298 LEU A C 1
ATOM 2060 O O . LEU A 1 298 ? -32.177 13.113 15.867 1.00 72.12 298 LEU A O 1
ATOM 2064 N N . LEU A 1 299 ? -32.244 11.045 16.708 1.00 70.69 299 LEU A N 1
ATOM 2065 C CA . LEU A 1 299 ? -33.657 10.795 16.388 1.00 70.69 299 LEU A CA 1
ATOM 2066 C C . LEU A 1 299 ? -34.604 11.700 17.202 1.00 70.69 299 LEU A C 1
ATOM 2068 O O . LEU A 1 299 ? -34.616 11.627 18.430 1.00 70.69 299 LEU A O 1
ATOM 2072 N N . ILE A 1 300 ? -35.451 12.491 16.531 1.00 72.12 300 ILE A N 1
ATOM 2073 C CA . ILE A 1 300 ? -36.373 13.451 17.177 1.00 72.12 300 ILE A CA 1
ATOM 2074 C C . ILE A 1 300 ? -37.870 13.171 16.951 1.00 72.12 300 ILE A C 1
ATOM 2076 O O . ILE A 1 300 ? -38.698 13.619 17.752 1.00 72.12 300 ILE A O 1
ATOM 2080 N N . ALA A 1 301 ? -38.244 12.434 15.899 1.00 75.56 301 ALA A N 1
ATOM 2081 C CA . ALA A 1 301 ? -39.638 12.055 15.638 1.00 75.56 301 ALA A CA 1
ATOM 2082 C C . ALA A 1 301 ? -39.768 10.787 14.777 1.00 75.56 301 ALA A C 1
ATOM 2084 O O . ALA A 1 301 ? -38.847 10.422 14.044 1.00 75.56 301 ALA A O 1
ATOM 2085 N N . GLN A 1 302 ? -40.949 10.166 14.808 1.00 83.56 302 GLN A N 1
ATOM 2086 C CA . GLN A 1 302 ? -41.351 9.091 13.897 1.00 83.56 302 GLN A CA 1
ATOM 2087 C C . GLN A 1 302 ? -42.809 9.292 13.456 1.00 83.56 302 GLN A C 1
ATOM 2089 O O . GLN A 1 302 ? -43.676 9.576 14.282 1.00 83.56 302 GLN A O 1
ATOM 2094 N N . PHE A 1 303 ? -43.105 9.113 12.168 1.00 83.75 303 PHE A N 1
ATOM 2095 C CA . PHE A 1 303 ? -44.445 9.275 11.595 1.00 83.75 303 PHE A CA 1
ATOM 2096 C C . PHE A 1 303 ? -44.810 8.097 10.698 1.00 83.75 303 PHE A C 1
ATOM 2098 O O . PHE A 1 303 ? -44.049 7.736 9.804 1.00 83.75 303 PHE A O 1
ATOM 2105 N N . THR A 1 304 ? -46.005 7.540 10.888 1.00 85.75 304 THR A N 1
ATOM 2106 C CA . THR A 1 304 ? -46.550 6.480 10.031 1.00 85.75 304 THR A CA 1
ATOM 2107 C C . THR A 1 304 ? -47.759 7.008 9.265 1.00 85.75 304 THR A C 1
ATOM 2109 O O . THR A 1 304 ? -48.751 7.426 9.865 1.00 85.75 304 THR A O 1
ATOM 2112 N N . LEU A 1 305 ? -47.692 6.993 7.934 1.00 84.62 305 LEU A N 1
ATOM 2113 C CA . LEU A 1 305 ? -48.696 7.573 7.030 1.00 84.62 305 LEU A CA 1
ATOM 2114 C C . LEU A 1 305 ? -49.012 6.619 5.867 1.00 84.62 305 LEU A C 1
ATOM 2116 O O . LEU A 1 305 ? -48.174 5.793 5.520 1.00 84.62 305 LEU A O 1
ATOM 2120 N N . PRO A 1 306 ? -50.185 6.709 5.215 1.00 83.31 306 PRO A N 1
ATOM 2121 C CA . PRO A 1 306 ? -50.446 5.965 3.981 1.00 83.31 306 PRO A CA 1
ATOM 2122 C C . PRO A 1 306 ? -49.440 6.304 2.864 1.00 83.31 306 PRO A C 1
ATOM 2124 O O . PRO A 1 306 ? -49.032 7.458 2.719 1.00 83.31 306 PRO A O 1
ATOM 2127 N N . SER A 1 307 ? -49.081 5.327 2.030 1.00 77.06 307 SER A N 1
ATOM 2128 C CA . SER A 1 307 ? -48.139 5.501 0.914 1.00 77.06 307 SER A CA 1
ATOM 2129 C C . SER A 1 307 ? -48.571 6.634 -0.030 1.00 77.06 307 SER A C 1
ATOM 2131 O O . SER A 1 307 ? -49.711 6.627 -0.507 1.00 77.06 307 SER A O 1
ATOM 2133 N N . GLY A 1 308 ? -47.665 7.562 -0.346 1.00 69.31 308 GLY A N 1
ATOM 2134 C CA . GLY A 1 308 ? -47.949 8.720 -1.207 1.00 69.31 308 GLY A CA 1
ATOM 2135 C C . GLY A 1 308 ? -48.630 9.908 -0.514 1.00 69.31 308 GLY A C 1
ATOM 2136 O O . GLY A 1 308 ? -49.054 10.830 -1.207 1.00 69.31 308 GLY A O 1
ATOM 2137 N N . SER A 1 309 ? -48.736 9.892 0.819 1.00 81.38 309 SER A N 1
ATOM 2138 C CA . SER A 1 309 ? -49.136 11.062 1.615 1.00 81.38 309 SER A CA 1
ATOM 2139 C C . SER A 1 309 ? -47.993 12.071 1.732 1.00 81.38 309 SER A C 1
ATOM 2141 O O . SER A 1 309 ? -46.821 11.691 1.762 1.00 81.38 309 SER A O 1
ATOM 2143 N N . SER A 1 310 ? -48.347 13.343 1.864 1.00 80.56 310 SER A N 1
ATOM 2144 C CA . SER A 1 310 ? -47.434 14.446 2.168 1.00 80.56 310 SER A CA 1
ATOM 2145 C C . SER A 1 310 ? -47.417 14.775 3.660 1.00 80.56 310 SER A C 1
ATOM 2147 O O . SER A 1 310 ? -48.459 14.697 4.321 1.00 80.56 310 SER A O 1
ATOM 2149 N N . PHE A 1 311 ? -46.277 15.232 4.178 1.00 85.06 311 PHE A N 1
ATOM 2150 C CA . PHE A 1 311 ? -46.225 15.887 5.487 1.00 85.06 311 PHE A CA 1
ATOM 2151 C C . PHE A 1 311 ? -45.146 16.965 5.572 1.00 85.06 311 PHE A C 1
ATOM 2153 O O . PHE A 1 311 ? -44.202 16.979 4.791 1.00 85.06 311 PHE A O 1
ATOM 2160 N N . SER A 1 312 ? -45.270 17.846 6.560 1.00 84.75 312 SER A N 1
ATOM 2161 C CA . SER A 1 312 ? -44.261 18.827 6.955 1.00 84.75 312 SER A CA 1
ATOM 2162 C C . SER A 1 312 ? -44.157 18.873 8.479 1.00 84.75 312 SER A C 1
ATOM 2164 O O . SER A 1 312 ? -45.182 19.041 9.142 1.00 84.75 312 SER A O 1
ATOM 2166 N N . LEU A 1 313 ? -42.947 18.777 9.024 1.00 83.94 313 LEU A N 1
ATOM 2167 C CA . LEU A 1 313 ? -42.592 19.071 10.411 1.00 83.94 313 LEU A CA 1
ATOM 2168 C C . LEU A 1 313 ? -41.636 20.271 10.423 1.00 83.94 313 LEU A C 1
ATOM 2170 O O . LEU A 1 313 ? -40.584 20.217 9.794 1.00 83.94 313 LEU A O 1
ATOM 2174 N N . SER A 1 314 ? -41.956 21.326 11.166 1.00 81.75 314 SER A N 1
ATOM 2175 C CA . SER A 1 314 ? -41.080 22.492 11.335 1.00 81.75 314 SER 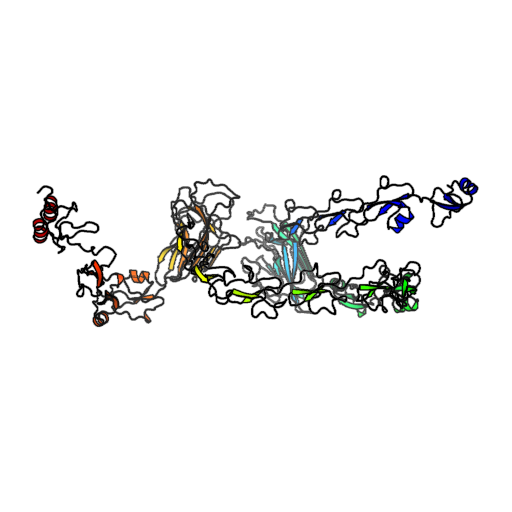A CA 1
ATOM 2176 C C . SER A 1 314 ? -41.017 22.942 12.789 1.00 81.75 314 SER A C 1
ATOM 2178 O O . SER A 1 314 ? -42.041 22.925 13.476 1.00 81.75 314 SER A O 1
ATOM 2180 N N . GLY A 1 315 ? -39.861 23.414 13.248 1.00 79.38 315 GLY A N 1
ATOM 2181 C CA . GLY A 1 315 ? -39.688 23.919 14.609 1.00 79.38 315 GLY A CA 1
ATOM 2182 C C . GLY A 1 315 ? -38.297 24.497 14.859 1.00 79.38 315 GLY A C 1
ATOM 2183 O O . GLY A 1 315 ? -37.563 24.830 13.929 1.00 79.38 315 GLY A O 1
ATOM 2184 N N . LEU A 1 316 ? -37.927 24.621 16.134 1.00 75.00 316 LEU A N 1
ATOM 2185 C CA . LEU A 1 316 ? -36.579 25.004 16.555 1.00 75.00 316 LEU A CA 1
ATOM 2186 C C . LEU A 1 316 ? -35.896 23.829 17.262 1.00 75.00 316 LEU A C 1
ATOM 2188 O O . LEU A 1 316 ? -36.475 23.231 18.171 1.00 75.00 316 LEU A O 1
ATOM 2192 N N . VAL A 1 317 ? -34.658 23.542 16.860 1.00 75.00 317 VAL A N 1
ATOM 2193 C CA . VAL A 1 317 ? -33.703 22.715 17.602 1.00 75.00 317 VAL A CA 1
ATOM 2194 C C . VAL A 1 317 ? -32.830 23.639 18.443 1.00 75.00 317 VAL A C 1
ATOM 2196 O O . VAL A 1 317 ? -32.230 24.583 17.928 1.00 75.00 317 VAL A O 1
ATOM 2199 N N . PHE A 1 318 ? -32.752 23.366 19.739 1.00 72.56 318 PHE A N 1
ATOM 2200 C CA . PHE A 1 318 ? -31.861 24.043 20.675 1.00 72.56 318 PHE A CA 1
ATOM 2201 C C . PHE A 1 318 ? -30.676 23.135 20.964 1.00 72.56 318 PHE A C 1
ATOM 2203 O O . PHE A 1 318 ? -30.857 21.955 21.274 1.00 72.56 318 PHE A O 1
ATOM 2210 N N . TRP A 1 319 ? -29.478 23.690 20.874 1.00 71.00 319 TRP A N 1
ATOM 2211 C CA . TRP A 1 319 ? -28.229 22.948 20.961 1.00 71.00 319 TRP A CA 1
ATOM 2212 C C . TRP A 1 319 ? -27.092 23.863 21.439 1.00 71.00 319 TRP A C 1
ATOM 2214 O O . TRP A 1 319 ? -27.257 25.085 21.528 1.00 71.00 319 TRP A O 1
ATOM 2224 N N . GLN A 1 320 ? -25.951 23.275 21.792 1.00 65.94 320 GLN A N 1
ATOM 2225 C CA . GLN A 1 320 ? -24.779 24.007 22.282 1.00 65.94 320 GLN A CA 1
ATOM 2226 C C . GLN A 1 320 ? -23.466 23.349 21.837 1.00 65.94 320 GLN A C 1
ATOM 2228 O O . GLN A 1 320 ? -23.375 22.122 21.790 1.00 65.94 320 GLN A O 1
ATOM 2233 N N . ASN A 1 321 ? -22.450 24.186 21.603 1.00 62.62 321 ASN A N 1
ATOM 2234 C CA . ASN A 1 321 ? -21.057 23.786 21.393 1.00 62.62 321 ASN A CA 1
ATOM 2235 C C . ASN A 1 321 ? -20.371 23.652 22.762 1.00 62.62 321 ASN A C 1
ATOM 2237 O O . ASN A 1 321 ? -20.092 24.678 23.387 1.00 62.62 321 ASN A O 1
ATOM 2241 N N . VAL A 1 322 ? -20.074 22.441 23.245 1.00 56.59 322 VAL A N 1
ATOM 2242 C CA . VAL A 1 322 ? -19.408 22.257 24.554 1.00 56.59 322 VAL A CA 1
ATOM 2243 C C . VAL A 1 322 ? -18.212 21.297 24.491 1.00 56.59 322 VAL A C 1
ATOM 2245 O O . VAL A 1 322 ? -18.384 20.097 24.660 1.00 56.59 322 VAL A O 1
ATOM 2248 N N . PRO A 1 323 ? -16.970 21.814 24.381 1.00 49.38 323 PRO A N 1
ATOM 2249 C CA . PRO A 1 323 ? -15.756 20.995 24.490 1.00 49.38 323 PRO A CA 1
ATOM 2250 C C . PRO A 1 323 ? -15.427 20.551 25.928 1.00 49.38 323 PRO A C 1
ATOM 2252 O O . PRO A 1 323 ? -14.435 19.869 26.151 1.00 49.38 323 PRO A O 1
ATOM 2255 N N . SER A 1 324 ? -16.167 21.021 26.941 1.00 44.75 324 SER A N 1
ATOM 2256 C CA . SER A 1 324 ? -15.956 20.658 28.352 1.00 44.75 324 SER A CA 1
ATOM 2257 C C . SER A 1 324 ? -17.144 21.047 29.244 1.00 44.75 324 SER A C 1
ATOM 2259 O O . SER A 1 324 ? -17.985 21.870 28.881 1.00 44.75 324 SER A O 1
ATOM 2261 N N . PHE A 1 325 ? -17.210 20.436 30.432 1.00 41.84 325 PHE A N 1
ATOM 2262 C CA . PHE A 1 325 ? -18.270 20.586 31.437 1.00 41.84 325 PHE A CA 1
ATOM 2263 C C . PHE A 1 325 ? -18.396 22.032 31.969 1.00 41.84 325 PHE A C 1
ATOM 2265 O O . PHE A 1 325 ? -17.764 22.416 32.955 1.00 41.84 325 PHE A O 1
ATOM 2272 N N . ALA A 1 326 ? -19.250 22.839 31.335 1.00 38.53 326 ALA A N 1
ATOM 2273 C CA . ALA A 1 326 ? -19.630 24.166 31.813 1.00 38.53 326 ALA A CA 1
ATOM 2274 C C . ALA A 1 326 ? -20.892 24.101 32.695 1.00 38.53 326 ALA A C 1
ATOM 2276 O O . ALA A 1 326 ? -21.928 23.559 32.310 1.00 38.53 326 ALA A O 1
ATOM 2277 N N . VAL A 1 327 ? -20.808 24.672 33.899 1.00 38.84 327 VAL A N 1
ATOM 2278 C CA . VAL A 1 327 ? -21.880 24.629 34.906 1.00 38.84 327 VAL A CA 1
ATOM 2279 C C . VAL A 1 327 ? -23.096 25.455 34.472 1.00 38.84 327 VAL A C 1
ATOM 2281 O O . VAL A 1 327 ? -22.999 26.665 34.264 1.00 38.84 327 VAL A O 1
ATOM 2284 N N . TRP A 1 328 ? -24.265 24.809 34.438 1.00 36.31 328 TRP A N 1
ATOM 2285 C CA . TRP A 1 328 ? -25.564 25.438 34.187 1.00 36.31 328 TRP A CA 1
ATOM 2286 C C . TRP A 1 328 ? -25.834 26.626 35.126 1.00 36.31 328 TRP A C 1
ATOM 2288 O O . TRP A 1 328 ? -25.890 26.473 36.349 1.00 36.31 328 TRP A O 1
ATOM 2298 N N . THR A 1 329 ? -26.137 27.794 34.554 1.00 39.56 329 THR A N 1
ATOM 2299 C CA . THR A 1 329 ? -26.899 28.843 35.249 1.00 39.56 329 THR A CA 1
ATOM 2300 C C . THR A 1 329 ? -28.029 29.342 34.340 1.00 39.56 329 THR A C 1
ATOM 2302 O O . THR A 1 329 ? -27.770 29.578 33.162 1.00 39.56 329 THR A O 1
ATOM 2305 N N . PRO A 1 330 ? -29.267 29.556 34.838 1.00 37.69 330 PRO A N 1
ATOM 2306 C CA . PRO A 1 330 ? -30.407 29.983 34.005 1.00 37.69 330 PRO A CA 1
ATOM 2307 C C . PRO A 1 330 ? -30.323 31.412 33.426 1.00 37.69 330 PRO A C 1
ATOM 2309 O O . PRO A 1 330 ? -31.335 31.949 32.982 1.00 37.69 330 PRO A O 1
ATOM 2312 N N . GLU A 1 331 ? -29.156 32.057 33.501 1.00 40.97 331 GLU A N 1
ATOM 2313 C CA . GLU A 1 331 ? -28.911 33.449 33.098 1.00 40.97 331 GLU A CA 1
ATOM 2314 C C . GLU A 1 331 ? -27.647 33.590 32.206 1.00 40.97 331 GLU A C 1
ATOM 2316 O O . GLU A 1 331 ? -27.185 34.707 31.983 1.00 40.97 331 GLU A O 1
ATOM 2321 N N . GLY A 1 332 ? -27.073 32.480 31.708 1.00 41.62 332 GLY A N 1
ATOM 2322 C CA . GLY A 1 332 ? -25.957 32.467 30.742 1.00 41.62 332 GLY A CA 1
ATOM 2323 C C . GLY A 1 332 ? -26.438 32.417 29.282 1.00 41.62 332 GLY A C 1
ATOM 2324 O O . GLY A 1 332 ? -27.406 31.722 28.985 1.00 41.62 332 GLY A O 1
ATOM 2325 N N . GLU A 1 333 ? -25.789 33.157 28.374 1.00 48.25 333 GLU A N 1
ATOM 2326 C CA . GLU A 1 333 ? -26.320 33.449 27.022 1.00 48.25 333 GLU A CA 1
ATOM 2327 C C . GLU A 1 333 ? -25.845 32.511 25.883 1.00 48.25 333 GLU A C 1
ATOM 2329 O O . GLU A 1 333 ? -26.095 32.806 24.717 1.00 48.25 333 GLU A O 1
ATOM 2334 N N . ASP A 1 334 ? -25.210 31.373 26.182 1.00 53.84 334 ASP A N 1
ATOM 2335 C CA . ASP A 1 334 ? -24.520 30.530 25.182 1.00 53.84 334 ASP A CA 1
ATOM 2336 C C . ASP A 1 334 ? -25.329 29.296 24.701 1.00 53.84 334 ASP A C 1
ATOM 2338 O O . ASP A 1 334 ? -24.799 28.190 24.617 1.00 53.84 334 ASP A O 1
ATOM 2342 N N . PHE A 1 335 ? -26.615 29.462 24.360 1.00 57.69 335 PHE A N 1
ATOM 2343 C CA . PHE A 1 335 ? -27.405 28.419 23.675 1.00 57.69 335 PHE A CA 1
ATOM 2344 C C . PHE A 1 335 ? -27.824 28.857 22.268 1.00 57.69 335 PHE A C 1
ATOM 2346 O O . PHE A 1 335 ? -28.283 29.982 22.057 1.00 57.69 335 PHE A O 1
ATOM 2353 N N . ILE A 1 336 ? -27.697 27.957 21.291 1.00 66.38 336 ILE A N 1
ATOM 2354 C CA . ILE A 1 336 ? -28.000 28.238 19.886 1.00 66.38 336 ILE A CA 1
ATOM 2355 C C . ILE A 1 336 ? -29.347 27.602 19.535 1.00 66.38 336 ILE A C 1
ATOM 2357 O O . ILE A 1 336 ? -29.583 26.421 19.775 1.00 66.38 336 ILE A O 1
ATOM 2361 N N . ALA A 1 337 ? -30.248 28.399 18.959 1.00 69.69 337 ALA A N 1
ATOM 2362 C CA . ALA A 1 337 ? -31.519 27.928 18.420 1.00 69.69 337 ALA A CA 1
ATOM 2363 C C . ALA A 1 337 ? -31.463 27.948 16.887 1.00 69.69 337 ALA A C 1
ATOM 2365 O O . ALA A 1 337 ? -31.404 29.019 16.278 1.00 69.69 337 ALA A O 1
ATOM 2366 N N . SER A 1 338 ? -31.505 26.769 16.273 1.00 77.62 338 SER A N 1
ATOM 2367 C CA . SER A 1 338 ? -31.548 26.588 14.823 1.00 77.62 338 SER A CA 1
ATOM 2368 C C . SER A 1 338 ? -32.959 26.222 14.374 1.00 77.62 338 SER A C 1
ATOM 2370 O O . SER A 1 338 ? -33.616 25.379 14.980 1.00 77.62 338 SER A O 1
ATOM 2372 N N . PHE A 1 339 ? -33.441 26.848 13.301 1.00 77.81 339 PHE A N 1
ATOM 2373 C CA . PHE A 1 339 ? -34.702 26.453 12.673 1.00 77.81 339 PHE A CA 1
ATOM 2374 C C . PHE A 1 339 ? -34.501 25.210 11.811 1.00 77.81 339 PHE A C 1
ATOM 2376 O O . PHE A 1 339 ? -33.515 25.120 11.080 1.00 77.81 339 PHE A O 1
ATOM 2383 N N . PHE A 1 340 ? -35.459 24.291 11.874 1.00 81.69 340 PHE A N 1
ATOM 2384 C CA . PHE A 1 340 ? -35.530 23.139 10.989 1.00 81.69 340 PHE A CA 1
ATOM 2385 C C . PHE A 1 340 ? -36.919 23.042 10.366 1.00 81.69 340 PHE A C 1
ATOM 2387 O O . PHE A 1 340 ? -37.933 23.334 11.006 1.00 81.69 340 PHE A O 1
ATOM 2394 N N . GLU A 1 341 ? -36.952 22.601 9.116 1.00 81.06 341 GLU A N 1
ATOM 2395 C CA . GLU A 1 341 ? -38.164 22.235 8.402 1.00 81.06 341 GLU A CA 1
ATOM 2396 C C . GLU A 1 341 ? -37.852 20.997 7.569 1.00 81.06 341 GLU A C 1
ATOM 2398 O O . GLU A 1 341 ? -36.868 20.953 6.834 1.00 81.06 341 GLU A O 1
ATOM 2403 N N . VAL A 1 342 ? -38.686 19.981 7.734 1.00 82.88 342 VAL A N 1
ATOM 2404 C CA . VAL A 1 342 ? -38.582 18.674 7.101 1.00 82.88 342 VAL A CA 1
ATOM 2405 C C . VAL A 1 342 ? -39.922 18.400 6.459 1.00 82.88 342 VAL A C 1
ATOM 2407 O O . VAL A 1 342 ? -40.943 18.376 7.144 1.00 82.88 342 VAL A O 1
ATOM 2410 N N . SER A 1 343 ? -39.938 18.198 5.149 1.00 82.44 343 SER A N 1
ATOM 2411 C CA . SER A 1 343 ? -41.163 17.897 4.421 1.00 82.44 343 SER A CA 1
ATOM 2412 C C . SER A 1 343 ? -40.971 16.745 3.451 1.00 82.44 343 SER A C 1
ATOM 2414 O O . SER A 1 343 ? -39.888 16.521 2.912 1.00 82.44 343 SER A O 1
ATOM 2416 N N . ILE A 1 344 ? -42.060 16.016 3.247 1.00 78.81 344 ILE A N 1
ATOM 2417 C CA . ILE A 1 344 ? -42.237 15.076 2.155 1.00 78.81 344 ILE A CA 1
ATOM 2418 C C . ILE A 1 344 ? -43.372 15.623 1.311 1.00 78.81 344 ILE A C 1
ATOM 2420 O O . ILE A 1 344 ? -44.543 15.503 1.672 1.00 78.81 344 ILE A O 1
ATOM 2424 N N . ASP A 1 345 ? -43.010 16.218 0.182 1.00 68.62 345 ASP A N 1
ATOM 2425 C CA . ASP A 1 345 ? -43.929 16.384 -0.933 1.00 68.62 345 ASP A CA 1
ATOM 2426 C C . ASP A 1 345 ? -44.074 15.038 -1.666 1.00 68.62 345 ASP A C 1
ATOM 2428 O O . ASP A 1 345 ? -43.116 14.256 -1.732 1.00 68.62 345 ASP A O 1
ATOM 2432 N N . PRO A 1 346 ? -45.248 14.726 -2.241 1.00 61.31 346 PRO A N 1
ATOM 2433 C CA . PRO A 1 346 ? -45.410 13.512 -3.023 1.00 61.31 346 PRO A CA 1
ATOM 2434 C C . PRO A 1 346 ? -44.533 13.640 -4.270 1.00 61.31 346 PRO A C 1
ATOM 2436 O O . PRO A 1 346 ? -44.770 14.527 -5.091 1.00 61.31 346 PRO A O 1
ATOM 2439 N N . VAL A 1 347 ? -43.522 12.771 -4.413 1.00 57.81 347 VAL A N 1
ATOM 2440 C CA . VAL A 1 347 ? -42.581 12.828 -5.542 1.00 57.81 347 VAL A CA 1
ATOM 2441 C C . VAL A 1 347 ? -43.365 12.743 -6.843 1.00 57.81 347 VAL A C 1
ATOM 2443 O O . VAL A 1 347 ? -43.907 11.697 -7.212 1.00 57.81 347 VAL A O 1
ATOM 2446 N N . ALA A 1 348 ? -43.447 13.879 -7.524 1.00 60.06 348 ALA A N 1
ATOM 2447 C CA . ALA A 1 348 ? -44.187 13.980 -8.753 1.00 60.06 348 ALA A CA 1
ATOM 2448 C C . ALA A 1 348 ? -43.457 13.195 -9.848 1.00 60.06 348 ALA A C 1
ATOM 2450 O O . ALA A 1 348 ? -42.244 13.310 -10.028 1.00 60.06 348 ALA A O 1
ATOM 2451 N N . THR A 1 349 ? -44.215 12.354 -10.543 1.00 73.19 349 THR A N 1
ATOM 2452 C CA . THR A 1 349 ? -43.737 11.544 -11.663 1.00 73.19 349 THR A CA 1
ATOM 2453 C C . THR A 1 349 ? -44.371 12.038 -12.953 1.00 73.19 349 THR A C 1
ATOM 2455 O O . THR A 1 349 ? -45.482 12.584 -12.949 1.00 73.19 349 THR A O 1
ATOM 2458 N N . GLY A 1 350 ? -43.655 11.879 -14.059 1.00 78.94 350 GLY A N 1
ATOM 2459 C CA . GLY A 1 350 ? -44.016 12.458 -15.345 1.00 78.94 350 GLY A CA 1
ATOM 2460 C C . GLY A 1 350 ? -43.306 11.773 -16.505 1.00 78.94 350 GLY A C 1
ATOM 2461 O O . GLY A 1 350 ? -42.365 11.000 -16.319 1.00 78.94 350 GLY A O 1
ATOM 2462 N N . ALA A 1 351 ? -43.763 12.059 -17.718 1.00 84.31 351 ALA A N 1
ATOM 2463 C CA . ALA A 1 351 ? -43.195 11.510 -18.936 1.00 84.31 351 ALA A CA 1
ATOM 2464 C C . ALA A 1 351 ? -41.770 12.039 -19.173 1.00 84.31 351 ALA A C 1
ATOM 2466 O O . ALA A 1 351 ? -41.517 13.248 -19.175 1.00 84.31 351 ALA A O 1
ATOM 2467 N N . CYS A 1 352 ? -40.846 11.122 -19.423 1.00 85.25 352 CYS A N 1
ATOM 2468 C CA . CYS A 1 352 ? -39.458 11.369 -19.764 1.00 85.25 352 CYS A CA 1
ATOM 2469 C C . CYS A 1 352 ? -39.218 10.983 -21.226 1.00 85.25 352 CYS A C 1
ATOM 2471 O O . CYS A 1 352 ? -39.327 9.810 -21.571 1.00 85.25 352 CYS A O 1
ATOM 2473 N N . CYS A 1 353 ? -38.893 11.950 -22.090 1.00 85.94 353 CYS A N 1
ATOM 2474 C CA . CYS A 1 353 ? -38.529 11.675 -23.483 1.00 85.94 353 CYS A CA 1
ATOM 2475 C C . CYS A 1 353 ? -37.020 11.444 -23.603 1.00 85.94 353 CYS A C 1
ATOM 2477 O O . CYS A 1 353 ? -36.245 12.383 -23.411 1.00 85.94 353 CYS A O 1
ATOM 2479 N N . LEU A 1 354 ? -36.601 10.232 -23.962 1.00 79.69 354 LEU A N 1
ATOM 2480 C CA . LEU A 1 354 ? -35.191 9.893 -24.175 1.00 79.69 354 LEU A CA 1
ATOM 2481 C C . LEU A 1 354 ? -34.716 10.310 -25.580 1.00 79.69 354 LEU A C 1
ATOM 2483 O O . LEU A 1 354 ? -35.517 10.494 -26.499 1.00 79.69 354 LEU A O 1
ATOM 2487 N N . LEU A 1 355 ? -33.396 10.455 -25.762 1.00 66.44 355 LEU A N 1
ATOM 2488 C CA . LEU A 1 355 ? -32.781 10.909 -27.026 1.00 66.44 355 LEU A CA 1
ATOM 2489 C C . LEU A 1 355 ? -33.049 9.993 -28.237 1.00 66.44 355 LEU A C 1
ATOM 2491 O O . LEU A 1 355 ? -32.917 10.438 -29.376 1.00 66.44 355 LEU A O 1
ATOM 2495 N N . ASP A 1 356 ? -33.429 8.734 -28.011 1.00 67.50 356 ASP A N 1
ATOM 2496 C CA . ASP A 1 356 ? -33.812 7.781 -29.061 1.00 67.50 356 ASP A CA 1
ATOM 2497 C C . ASP A 1 356 ? -35.291 7.895 -29.491 1.00 67.50 356 ASP A C 1
ATOM 2499 O O . ASP A 1 356 ? -35.739 7.176 -30.387 1.00 67.50 356 ASP A O 1
ATOM 2503 N N . GLY A 1 357 ? -36.050 8.810 -28.875 1.00 70.81 357 GLY A N 1
ATOM 2504 C CA . GLY A 1 357 ? -37.475 9.030 -29.120 1.00 70.81 357 GLY A CA 1
ATOM 2505 C C . GLY A 1 357 ? -38.408 8.116 -28.318 1.00 70.81 357 GLY A C 1
ATOM 2506 O O . GLY A 1 357 ? -39.622 8.167 -28.532 1.00 70.81 357 GLY A O 1
ATOM 2507 N N . SER A 1 358 ? -37.883 7.283 -27.413 1.00 78.81 358 SER A N 1
ATOM 2508 C CA . SER A 1 358 ? -38.690 6.496 -26.475 1.00 78.81 358 SER A CA 1
ATOM 2509 C C . SER A 1 358 ? -39.162 7.328 -25.271 1.00 78.81 358 SER A C 1
ATOM 2511 O O . SER A 1 358 ? -38.665 8.428 -25.019 1.00 78.81 358 SER A O 1
ATOM 2513 N N . CYS A 1 359 ? -40.168 6.818 -24.549 1.00 81.94 359 CYS A N 1
ATOM 2514 C CA . CYS A 1 359 ? -40.755 7.493 -23.393 1.00 81.94 359 CYS A CA 1
ATOM 2515 C C . CYS A 1 359 ? -40.997 6.530 -22.224 1.00 81.94 359 CYS A C 1
ATOM 2517 O O . CYS A 1 359 ? -41.510 5.424 -22.426 1.00 81.94 359 CYS A O 1
ATOM 2519 N N . SER A 1 360 ? -40.677 6.981 -21.012 1.00 83.56 360 SER A N 1
ATOM 2520 C CA . SER A 1 360 ? -40.951 6.318 -19.728 1.00 83.56 360 SER A CA 1
ATOM 2521 C C . SER A 1 360 ? -41.601 7.290 -18.729 1.00 83.56 360 SER A C 1
ATOM 2523 O O . SER A 1 360 ? -41.585 8.498 -18.948 1.00 83.56 360 SER A O 1
ATOM 2525 N N . VAL A 1 361 ? -42.221 6.785 -17.655 1.00 81.62 361 VAL A N 1
ATOM 2526 C CA . VAL A 1 361 ? -42.802 7.625 -16.586 1.00 81.62 361 VAL A CA 1
ATOM 2527 C C . VAL A 1 361 ? -41.918 7.511 -15.351 1.00 81.62 361 VAL A C 1
ATOM 2529 O O . VAL A 1 361 ? -41.929 6.481 -14.679 1.00 81.62 361 VAL A O 1
ATOM 2532 N N . ASP A 1 362 ? -41.165 8.570 -15.073 1.00 78.00 362 ASP A N 1
ATOM 2533 C CA . ASP A 1 362 ? -40.087 8.613 -14.081 1.00 78.00 362 ASP A CA 1
ATOM 2534 C C . ASP A 1 362 ? -40.170 9.895 -13.234 1.00 78.00 362 ASP A C 1
ATOM 2536 O O . ASP A 1 362 ? -41.066 10.722 -13.417 1.00 78.00 362 ASP A O 1
ATOM 2540 N N . SER A 1 363 ? -39.251 10.073 -12.281 1.00 79.94 363 SER A N 1
ATOM 2541 C CA . SER A 1 363 ? -39.060 11.352 -11.583 1.00 79.94 363 SER A CA 1
ATOM 2542 C C . SER A 1 363 ? -38.172 12.308 -12.407 1.00 79.94 363 SER A C 1
ATOM 2544 O O . SER A 1 363 ? -37.411 11.840 -13.263 1.00 79.94 363 SER A O 1
ATOM 2546 N N . PRO A 1 364 ? -38.191 13.632 -12.143 1.00 73.81 364 PRO A N 1
ATOM 2547 C CA . PRO A 1 364 ? -37.352 14.593 -12.866 1.00 73.81 364 PRO A CA 1
ATOM 2548 C C . PRO A 1 364 ? -35.858 14.225 -12.843 1.00 73.81 364 PRO A C 1
ATOM 2550 O O . PRO A 1 364 ? -35.210 14.191 -13.886 1.00 73.81 364 PRO A O 1
ATOM 2553 N N . ALA A 1 365 ? -35.335 13.862 -11.666 1.00 70.00 365 ALA A N 1
ATOM 2554 C CA . ALA A 1 365 ? -33.928 13.503 -11.477 1.00 70.00 365 ALA A CA 1
ATOM 2555 C C . ALA A 1 365 ? -33.543 12.185 -12.175 1.00 70.00 365 ALA A C 1
ATOM 2557 O O . ALA A 1 365 ? -32.457 12.078 -12.742 1.00 70.00 365 ALA A O 1
ATOM 2558 N N . ALA A 1 366 ? -34.436 11.188 -12.181 1.00 71.12 366 ALA A N 1
ATOM 2559 C CA . ALA A 1 366 ? -34.212 9.950 -12.927 1.00 71.12 366 ALA A CA 1
ATOM 2560 C C . ALA A 1 366 ? -34.221 10.195 -14.446 1.00 71.12 366 ALA A C 1
ATOM 2562 O O . ALA A 1 366 ? -33.446 9.579 -15.175 1.00 71.12 366 ALA A O 1
ATOM 2563 N N . CYS A 1 367 ? -35.042 11.134 -14.925 1.00 78.62 367 CYS A N 1
ATOM 2564 C CA . CYS A 1 367 ? -35.069 11.502 -16.336 1.00 78.62 367 CYS A CA 1
ATOM 2565 C C . CYS A 1 367 ? -33.766 12.183 -16.791 1.00 78.62 367 CYS A C 1
ATOM 2567 O O . CYS A 1 367 ? -33.199 11.795 -17.815 1.00 78.62 367 CYS A O 1
ATOM 2569 N N . GLU A 1 368 ? -33.245 13.135 -16.010 1.00 76.44 368 GLU A N 1
ATOM 2570 C CA . GLU A 1 368 ? -31.954 13.784 -16.292 1.00 76.44 368 GLU A CA 1
ATOM 2571 C C . GLU A 1 368 ? -30.781 12.792 -16.250 1.00 76.44 368 GLU A C 1
ATOM 2573 O O . GLU A 1 368 ? -29.881 12.876 -17.087 1.00 76.44 368 GLU A O 1
ATOM 2578 N N . PHE A 1 369 ? -30.814 11.796 -15.354 1.00 71.75 369 PHE A N 1
ATOM 2579 C CA . PHE A 1 369 ? -29.800 10.735 -15.283 1.00 71.75 369 PHE A CA 1
ATOM 2580 C C . PHE A 1 369 ? -29.687 9.919 -16.585 1.00 71.75 369 PHE A C 1
ATOM 2582 O O . PHE A 1 369 ? -28.586 9.542 -16.985 1.00 71.75 369 PHE A O 1
ATOM 2589 N N . PHE A 1 370 ? -30.799 9.692 -17.291 1.00 67.75 370 PHE A N 1
ATOM 2590 C CA . PHE A 1 370 ? -30.811 9.053 -18.616 1.00 67.75 370 PHE A CA 1
ATOM 2591 C C . PHE A 1 370 ? -30.662 10.048 -19.785 1.00 67.75 370 PHE A C 1
ATOM 2593 O O . PHE A 1 370 ? -30.924 9.692 -20.936 1.00 67.75 370 PHE A O 1
ATOM 2600 N N . ALA A 1 371 ? -30.243 11.290 -19.506 1.00 73.62 371 ALA A N 1
ATOM 2601 C CA . ALA A 1 371 ? -30.168 12.410 -20.452 1.00 73.62 371 ALA A CA 1
ATOM 2602 C C . ALA A 1 371 ? -31.498 12.710 -21.182 1.00 73.62 371 ALA A C 1
ATOM 2604 O O . ALA A 1 371 ? -31.515 13.280 -22.276 1.00 73.62 371 ALA A O 1
ATOM 2605 N N . GLY A 1 372 ? -32.626 12.320 -20.585 1.00 76.25 372 GLY A N 1
ATOM 2606 C CA . GLY A 1 372 ? -33.961 12.555 -21.112 1.00 76.25 372 GLY A CA 1
ATOM 2607 C C . GLY A 1 372 ? -34.466 13.972 -20.847 1.00 76.25 372 GLY A C 1
ATOM 2608 O O . GLY A 1 372 ? -34.057 14.651 -19.909 1.00 76.25 372 GLY A O 1
ATOM 2609 N N . THR A 1 373 ? -35.410 14.424 -21.670 1.00 84.94 373 THR A N 1
ATOM 2610 C CA . THR A 1 373 ? -36.142 15.676 -21.444 1.00 84.94 373 THR A CA 1
ATOM 2611 C C . THR A 1 373 ? -37.438 15.383 -20.695 1.00 84.94 373 THR A C 1
ATOM 2613 O O . THR A 1 373 ? -38.385 14.839 -21.275 1.00 84.94 373 THR A O 1
ATOM 2616 N N . TYR A 1 374 ? -37.492 15.766 -19.419 1.00 84.81 374 TYR A N 1
ATOM 2617 C CA . TYR A 1 374 ? -38.674 15.615 -18.570 1.00 84.81 374 TYR A CA 1
ATOM 2618 C C . TYR A 1 374 ? -39.790 16.582 -18.990 1.00 84.81 374 TYR A C 1
ATOM 2620 O O . TYR A 1 374 ? -39.556 17.773 -19.198 1.00 84.81 374 TYR A O 1
ATOM 2628 N N . GLN A 1 375 ? -41.015 16.074 -19.126 1.00 85.25 375 GLN A N 1
ATOM 2629 C CA . GLN A 1 375 ? -42.147 16.805 -19.717 1.00 85.25 375 GLN A CA 1
ATOM 2630 C C . GLN A 1 375 ? -43.076 17.447 -18.678 1.00 85.25 375 GLN A C 1
ATOM 2632 O O . GLN A 1 375 ? -44.081 18.069 -19.031 1.00 85.25 375 GLN A O 1
ATOM 2637 N N . GLY A 1 376 ? -42.714 17.340 -17.399 1.00 78.38 376 GLY A N 1
ATOM 2638 C CA . GLY A 1 376 ? -43.437 17.924 -16.280 1.00 78.38 376 GLY A CA 1
ATOM 2639 C C . GLY A 1 376 ? -44.375 16.947 -15.576 1.00 78.38 376 GLY A C 1
ATOM 2640 O O . GLY A 1 376 ? -44.739 15.884 -16.080 1.00 78.38 376 GLY A O 1
ATOM 2641 N N . ASP A 1 377 ? -44.765 17.347 -14.378 1.00 76.31 377 ASP A N 1
ATOM 2642 C CA . ASP A 1 377 ? -45.426 16.498 -13.395 1.00 76.31 377 ASP A CA 1
ATOM 2643 C C . ASP A 1 377 ? -46.841 16.066 -13.795 1.00 76.31 377 ASP A C 1
ATOM 2645 O O . ASP A 1 377 ? -47.655 16.863 -14.273 1.00 76.31 377 ASP A O 1
ATOM 2649 N N . GLY A 1 378 ? -47.153 14.788 -13.573 1.00 70.50 378 GLY A N 1
ATOM 2650 C CA . GLY A 1 378 ? -48.447 14.187 -13.903 1.00 70.50 378 GLY A CA 1
ATOM 2651 C C . GLY A 1 378 ? -48.689 13.981 -15.402 1.00 70.50 378 GLY A C 1
ATOM 2652 O O . GLY A 1 378 ? -49.828 13.728 -15.800 1.00 70.50 378 GLY A O 1
ATOM 2653 N N . THR A 1 379 ? -47.653 14.107 -16.238 1.00 79.38 379 THR A N 1
ATOM 2654 C CA . THR A 1 379 ? -47.710 13.733 -17.659 1.00 79.38 379 THR A CA 1
ATOM 2655 C C . THR A 1 379 ? -47.456 12.234 -17.845 1.00 79.38 379 THR A C 1
ATOM 2657 O O . THR A 1 379 ? -46.746 11.612 -17.063 1.00 79.38 379 THR A O 1
ATOM 2660 N N . ASP A 1 380 ? -48.048 11.645 -18.882 1.00 79.12 380 ASP A N 1
ATOM 2661 C CA . ASP A 1 380 ? -47.918 10.221 -19.214 1.00 79.12 380 ASP A CA 1
ATOM 2662 C C . ASP A 1 380 ? -47.520 10.087 -20.691 1.00 79.12 380 ASP A C 1
ATOM 2664 O O . ASP A 1 380 ? -47.860 10.944 -21.515 1.00 79.12 380 ASP A O 1
ATOM 2668 N N . CYS A 1 381 ? -46.810 9.019 -21.038 1.00 78.62 381 CYS A N 1
ATOM 2669 C CA . CYS A 1 381 ? -46.238 8.797 -22.366 1.00 78.62 381 CYS A CA 1
ATOM 2670 C C . CYS A 1 381 ? -47.287 8.633 -23.475 1.00 78.62 381 CYS A C 1
ATOM 2672 O O . CYS A 1 381 ? -46.998 8.906 -24.635 1.00 78.62 381 CYS A O 1
ATOM 2674 N N . ASP A 1 382 ? -48.526 8.272 -23.131 1.00 76.38 382 ASP A N 1
ATOM 2675 C CA . ASP A 1 382 ? -49.661 8.265 -24.068 1.00 76.38 382 ASP A CA 1
ATOM 2676 C C . ASP A 1 382 ? -50.154 9.685 -24.444 1.00 76.38 382 ASP A C 1
ATOM 2678 O O . ASP A 1 382 ? -50.936 9.844 -25.387 1.00 76.38 382 ASP A O 1
ATOM 2682 N N . ALA A 1 383 ? -49.739 10.724 -23.708 1.00 68.75 383 ALA A N 1
ATOM 2683 C CA . ALA A 1 383 ? -50.165 12.117 -23.891 1.00 68.75 383 ALA A CA 1
ATOM 2684 C C . ALA A 1 383 ? -49.061 13.049 -24.432 1.00 68.75 383 ALA A C 1
ATOM 2686 O O . ALA A 1 383 ? -49.342 14.215 -24.726 1.00 68.75 383 ALA A O 1
ATOM 2687 N N . VAL A 1 384 ? -47.831 12.549 -24.571 1.00 70.38 384 VAL A N 1
ATOM 2688 C CA . VAL A 1 384 ? -46.639 13.299 -24.985 1.00 70.38 384 VAL A CA 1
ATOM 2689 C C . VAL A 1 384 ? -46.106 12.740 -26.305 1.00 70.38 384 VAL A C 1
ATOM 2691 O O . VAL A 1 384 ? -45.753 11.570 -26.398 1.00 70.38 384 VAL A O 1
ATOM 2694 N N . GLU A 1 385 ? -45.978 13.591 -27.324 1.00 76.25 385 GLU A N 1
ATOM 2695 C CA . GLU A 1 385 ? -45.259 13.249 -28.558 1.00 76.25 385 GLU A CA 1
ATOM 2696 C C . GLU A 1 385 ? -43.778 13.642 -28.420 1.00 76.25 385 GLU A C 1
ATOM 2698 O O . GLU A 1 385 ? -43.425 14.813 -28.577 1.00 76.25 385 GLU A O 1
ATOM 2703 N N . CYS A 1 386 ? -42.904 12.673 -28.130 1.00 70.62 386 CYS A N 1
ATOM 2704 C CA . CYS A 1 386 ? -41.457 12.906 -28.114 1.00 70.62 386 CYS A CA 1
ATOM 2705 C C . CYS A 1 386 ? -40.927 13.235 -29.534 1.00 70.62 386 CYS A C 1
ATOM 2707 O O . CYS A 1 386 ? -41.427 12.674 -30.520 1.00 70.62 386 CYS A O 1
ATOM 2709 N N . PRO A 1 387 ? -39.926 14.131 -29.679 1.00 65.94 387 PRO A N 1
ATOM 2710 C CA . PRO A 1 387 ? -39.423 14.546 -30.988 1.00 65.94 387 PRO A CA 1
ATOM 2711 C C . PRO A 1 387 ? -38.881 13.374 -31.816 1.00 65.94 387 PRO A C 1
ATOM 2713 O O . PRO A 1 387 ? -38.189 12.500 -31.304 1.00 65.94 387 PRO A O 1
ATOM 2716 N N . GLN A 1 388 ? -39.166 13.375 -33.121 1.00 62.16 388 GLN A N 1
ATOM 2717 C CA . GLN A 1 388 ? -38.577 12.411 -34.056 1.00 62.16 388 GLN A CA 1
ATOM 2718 C C . GLN A 1 388 ? -37.086 12.726 -34.289 1.00 62.16 388 GLN A C 1
ATOM 2720 O O . GLN A 1 388 ? -36.716 13.903 -34.278 1.00 62.16 388 GLN A O 1
ATOM 2725 N N . PRO A 1 389 ? -36.231 11.714 -34.526 1.00 61.22 389 PRO A N 1
ATOM 2726 C CA . PRO A 1 389 ? -34.783 11.896 -34.575 1.00 61.22 389 PRO A CA 1
ATOM 2727 C C . PRO A 1 389 ? -34.328 12.832 -35.708 1.00 61.22 389 PRO A C 1
ATOM 2729 O O . PRO A 1 389 ? -34.664 12.638 -36.879 1.00 61.22 389 PRO A O 1
ATOM 2732 N N . MET A 1 390 ? -33.525 13.835 -35.346 1.00 66.31 390 MET A N 1
ATOM 2733 C CA . MET A 1 390 ? -32.907 14.806 -36.258 1.00 66.31 390 MET A CA 1
ATOM 2734 C C . MET A 1 390 ? -31.376 14.681 -36.226 1.00 66.31 390 MET A C 1
ATOM 2736 O O . MET A 1 390 ? -30.802 14.199 -35.246 1.00 66.31 390 MET A O 1
ATOM 2740 N N . GLY A 1 391 ? -30.705 15.134 -37.283 1.00 72.25 391 GLY A N 1
ATOM 2741 C CA . GLY A 1 391 ? -29.246 15.122 -37.391 1.00 72.25 391 GLY A CA 1
ATOM 2742 C C . GLY A 1 391 ? -28.721 16.039 -38.495 1.00 72.25 391 GLY A C 1
ATOM 2743 O O . GLY A 1 391 ? -29.486 16.612 -39.274 1.00 72.25 391 GLY A O 1
ATOM 2744 N N . ALA A 1 392 ? -27.403 16.202 -38.550 1.00 77.19 392 ALA A N 1
ATOM 2745 C CA . ALA A 1 392 ? -26.733 17.025 -39.548 1.00 77.19 392 ALA A CA 1
ATOM 2746 C C . ALA A 1 392 ? -26.899 16.461 -40.971 1.00 77.19 392 ALA A C 1
ATOM 2748 O O . ALA A 1 392 ? -26.644 15.283 -41.235 1.00 77.19 392 ALA A O 1
ATOM 2749 N N . CYS A 1 393 ? -27.307 17.338 -41.886 1.00 80.62 393 CYS A N 1
ATOM 2750 C CA . CYS A 1 393 ? -27.407 17.101 -43.317 1.00 80.62 393 CYS A CA 1
ATOM 2751 C C . CYS A 1 393 ? -26.398 17.978 -44.059 1.00 80.62 393 CYS A C 1
ATOM 2753 O O . CYS A 1 393 ? -26.456 19.204 -43.945 1.00 80.62 393 CYS A O 1
ATOM 2755 N N . CYS A 1 394 ? -25.494 17.352 -44.807 1.00 78.19 394 CYS A N 1
ATOM 2756 C CA . CYS A 1 394 ? -24.366 17.996 -45.477 1.00 78.19 394 CYS A CA 1
ATOM 2757 C C . CYS A 1 394 ? -24.608 18.106 -46.990 1.00 78.19 394 CYS A C 1
ATOM 2759 O O . CYS A 1 394 ? -25.068 17.144 -47.609 1.00 78.19 394 CYS A O 1
ATOM 2761 N N . PHE A 1 395 ? -24.260 19.246 -47.591 1.00 77.50 395 PHE A N 1
ATOM 2762 C CA . PHE A 1 395 ? -24.387 19.501 -49.033 1.00 77.50 395 PHE A CA 1
ATOM 2763 C C . PHE A 1 395 ? -23.023 19.707 -49.715 1.00 77.50 395 PHE A C 1
ATOM 2765 O O . PHE A 1 395 ? -22.063 20.145 -49.083 1.00 77.50 395 PHE A O 1
ATOM 2772 N N . ASP A 1 396 ? -22.964 19.453 -51.028 1.00 60.91 396 ASP A N 1
ATOM 2773 C CA . ASP A 1 396 ? -21.748 19.511 -51.869 1.00 60.91 396 ASP A CA 1
ATOM 2774 C C . ASP A 1 396 ? -21.015 20.875 -51.878 1.00 60.91 396 ASP A C 1
ATOM 2776 O O . ASP A 1 396 ? -19.894 20.973 -52.374 1.00 60.91 396 ASP A O 1
ATOM 2780 N N . ASP A 1 397 ? -21.643 21.948 -51.383 1.00 62.31 397 ASP A N 1
ATOM 2781 C CA . ASP A 1 397 ? -21.049 23.287 -51.265 1.00 62.31 397 ASP A CA 1
ATOM 2782 C C . ASP A 1 397 ? -20.442 23.582 -49.879 1.00 62.31 397 ASP A C 1
ATOM 2784 O O . ASP A 1 397 ? -19.992 24.702 -49.627 1.00 62.31 397 ASP A O 1
ATOM 2788 N N . GLY A 1 398 ? -20.416 22.585 -48.988 1.00 63.81 398 GLY A N 1
ATOM 2789 C CA . GLY A 1 398 ? -19.917 22.695 -47.617 1.00 63.81 398 GLY A CA 1
ATOM 2790 C C . GLY A 1 398 ? -20.928 23.268 -46.620 1.00 63.81 398 GLY A C 1
ATOM 2791 O O . GLY A 1 398 ? -20.567 23.504 -45.467 1.00 63.81 398 GLY A O 1
ATOM 2792 N N . SER A 1 399 ? -22.181 23.511 -47.022 1.00 71.12 399 SER A N 1
ATOM 2793 C CA . SER A 1 399 ? -23.236 23.930 -46.094 1.00 71.12 399 SER A CA 1
ATOM 2794 C C . SER A 1 399 ? -23.852 22.748 -45.327 1.00 71.12 399 SER A C 1
ATOM 2796 O O . SER A 1 399 ? -23.937 21.627 -45.832 1.00 71.12 399 SER A O 1
ATOM 2798 N N . CYS A 1 400 ? -24.293 23.011 -44.091 1.00 74.12 400 CYS A N 1
ATOM 2799 C CA . CYS A 1 400 ? -24.912 22.027 -43.202 1.00 74.12 400 CYS A CA 1
ATOM 2800 C C . CYS A 1 400 ? -26.222 22.557 -42.604 1.00 74.12 400 CYS A C 1
ATOM 2802 O O . CYS A 1 400 ? -26.291 23.710 -42.167 1.00 74.12 400 CYS A O 1
ATOM 2804 N N . THR A 1 401 ? -27.253 21.712 -42.540 1.00 79.00 401 THR A N 1
ATOM 2805 C CA . THR A 1 401 ? -28.531 21.999 -41.862 1.00 79.00 401 THR A CA 1
ATOM 2806 C C . THR A 1 401 ? -28.984 20.814 -41.013 1.00 79.00 401 THR A C 1
ATOM 2808 O O . THR A 1 401 ? -28.802 19.674 -41.423 1.00 79.00 401 THR A O 1
ATOM 2811 N N . ILE A 1 402 ? -29.618 21.056 -39.861 1.00 75.31 402 ILE A N 1
ATOM 2812 C CA . ILE A 1 402 ? -30.209 19.980 -39.047 1.00 75.31 402 ILE A CA 1
ATOM 2813 C C . ILE A 1 402 ? -31.583 19.609 -39.611 1.00 75.31 402 ILE A C 1
ATOM 2815 O O . ILE A 1 402 ? -32.498 20.430 -39.596 1.00 75.31 402 ILE A O 1
ATOM 2819 N N . GLU A 1 403 ? -31.726 18.377 -40.087 1.00 75.00 403 GLU A N 1
ATOM 2820 C CA . GLU A 1 403 ? -32.941 17.847 -40.715 1.00 75.00 403 GLU A CA 1
ATOM 2821 C C . GLU A 1 403 ? -33.215 16.410 -40.232 1.00 75.00 403 GLU A C 1
ATOM 2823 O O . GLU A 1 403 ? -32.428 15.813 -39.497 1.00 75.00 403 GLU A O 1
ATOM 2828 N N . THR A 1 404 ? -34.348 15.835 -40.633 1.00 78.62 404 THR A N 1
ATOM 2829 C CA . THR A 1 404 ? -34.574 14.380 -40.498 1.00 78.62 404 THR A CA 1
ATOM 2830 C C . THR A 1 404 ? -33.810 13.617 -41.587 1.00 78.62 404 THR A C 1
ATOM 2832 O O . THR A 1 404 ? -33.561 14.169 -42.657 1.00 78.62 404 THR A O 1
ATOM 2835 N N . GLU A 1 405 ? -33.462 12.347 -41.358 1.00 71.62 405 GLU A N 1
ATOM 2836 C CA . GLU A 1 405 ? -32.691 11.526 -42.316 1.00 71.62 405 GLU A CA 1
ATOM 2837 C C . GLU A 1 405 ? -33.367 11.446 -43.704 1.00 71.62 405 GLU A C 1
ATOM 2839 O O . GLU A 1 405 ? -32.753 11.762 -44.726 1.00 71.62 405 GLU A O 1
ATOM 2844 N N . ASP A 1 406 ? -34.675 11.160 -43.733 1.00 74.31 406 ASP A N 1
ATOM 2845 C CA . ASP A 1 406 ? -35.499 11.191 -44.952 1.00 74.31 406 ASP A CA 1
ATOM 2846 C C . ASP A 1 406 ? -35.564 12.595 -45.589 1.00 74.31 406 ASP A C 1
ATOM 2848 O O . ASP A 1 406 ? -35.570 12.733 -46.816 1.00 74.31 406 ASP A O 1
ATOM 2852 N N . GLY A 1 407 ? -35.609 13.652 -44.768 1.00 77.25 407 GLY A N 1
ATOM 2853 C CA . GLY A 1 407 ? -35.601 15.044 -45.225 1.00 77.25 407 GLY A CA 1
ATOM 2854 C C . GLY A 1 407 ? -34.283 15.431 -45.896 1.00 77.25 407 GLY A C 1
ATOM 2855 O O . GLY A 1 407 ? -34.292 16.077 -46.945 1.00 77.25 407 GLY A O 1
ATOM 2856 N N . CYS A 1 408 ? -33.162 14.966 -45.348 1.00 77.31 408 CYS A N 1
ATOM 2857 C CA . CYS A 1 408 ? -31.826 15.212 -45.874 1.00 77.31 408 CYS A CA 1
ATOM 2858 C C . CYS A 1 408 ? -31.630 14.598 -47.266 1.00 77.31 408 CYS A C 1
ATOM 2860 O O . CYS A 1 408 ? -31.279 15.293 -48.225 1.00 77.31 408 CYS A O 1
ATOM 2862 N N . LEU A 1 409 ? -31.969 13.312 -47.406 1.00 76.25 409 LEU A N 1
ATOM 2863 C CA . LEU A 1 409 ? -31.908 12.597 -48.683 1.00 76.25 409 LEU A CA 1
ATOM 2864 C C . LEU A 1 409 ? -32.860 13.204 -49.728 1.00 76.25 409 LEU A C 1
ATOM 2866 O O . LEU A 1 409 ? -32.536 13.247 -50.916 1.00 76.25 409 LEU A O 1
ATOM 2870 N N . ALA A 1 410 ? -34.019 13.721 -49.305 1.00 77.06 410 ALA A N 1
ATOM 2871 C CA . ALA A 1 410 ? -34.953 14.426 -50.184 1.00 77.06 410 ALA A CA 1
ATOM 2872 C C . ALA A 1 410 ? -34.462 15.823 -50.615 1.00 77.06 410 ALA A C 1
ATOM 2874 O O . ALA A 1 410 ? -34.819 16.279 -51.706 1.00 77.06 410 ALA A O 1
ATOM 2875 N N . ALA A 1 411 ? -33.648 16.491 -49.793 1.00 75.19 411 ALA A N 1
ATOM 2876 C CA . ALA A 1 411 ? -32.997 17.762 -50.116 1.00 75.19 411 ALA A CA 1
ATOM 2877 C C . ALA A 1 411 ? -31.767 17.598 -51.031 1.00 75.19 411 ALA A C 1
ATOM 2879 O O . ALA A 1 411 ? -31.309 18.579 -51.616 1.00 75.19 411 ALA A O 1
ATOM 2880 N N . GLY A 1 412 ? -31.266 16.368 -51.196 1.00 73.25 412 GLY A N 1
ATOM 2881 C CA . GLY A 1 412 ? -30.063 16.061 -51.973 1.00 73.25 412 GLY A CA 1
ATOM 2882 C C . GLY A 1 412 ? -28.761 16.187 -51.180 1.00 73.25 412 GLY A C 1
ATOM 2883 O O . GLY A 1 412 ? -27.705 16.257 -51.799 1.00 73.25 412 GLY A O 1
ATOM 2884 N N . GLY A 1 413 ? -28.838 16.228 -49.847 1.00 75.75 413 GLY A N 1
ATOM 2885 C CA . GLY A 1 413 ? -27.678 16.146 -48.961 1.00 75.75 413 GLY A CA 1
ATOM 2886 C C . GLY A 1 413 ? -27.432 14.724 -48.450 1.00 75.75 413 GLY A C 1
ATOM 2887 O O . GLY A 1 413 ? -28.223 13.806 -48.688 1.00 75.75 413 GLY A O 1
ATOM 2888 N N . ILE A 1 414 ? -26.328 14.550 -47.726 1.00 76.06 414 ILE A N 1
ATOM 2889 C CA . ILE A 1 414 ? -25.929 13.294 -47.076 1.00 76.06 414 ILE A CA 1
ATOM 2890 C C . ILE A 1 414 ? -26.040 13.470 -45.557 1.00 76.06 414 ILE A C 1
ATOM 2892 O O . ILE A 1 414 ? -25.550 14.451 -45.000 1.00 76.06 414 ILE A O 1
ATOM 2896 N N . SER A 1 415 ? -26.703 12.531 -44.882 1.00 72.69 415 SER A N 1
ATOM 2897 C CA . SER A 1 415 ? -26.936 12.566 -43.434 1.00 72.69 415 SER A CA 1
ATOM 2898 C C . SER A 1 415 ? -25.739 12.026 -42.647 1.00 72.69 415 SER A C 1
ATOM 2900 O O . SER A 1 415 ? -25.310 10.896 -42.885 1.00 72.69 415 SER A O 1
ATOM 2902 N N . ALA A 1 416 ? -25.258 12.781 -41.658 1.00 68.25 416 ALA A N 1
ATOM 2903 C CA . ALA A 1 416 ? -24.128 12.393 -40.804 1.00 68.25 416 ALA A CA 1
ATOM 2904 C C . ALA A 1 416 ? -24.505 11.471 -39.621 1.00 68.25 416 ALA A C 1
ATOM 2906 O O . ALA A 1 416 ? -23.623 10.977 -38.923 1.00 68.25 416 ALA A O 1
ATOM 2907 N N . GLY A 1 417 ? -25.802 11.231 -39.395 1.00 65.00 417 GLY A N 1
ATOM 2908 C CA . GLY A 1 417 ? -26.325 10.396 -38.308 1.00 65.00 417 GLY A CA 1
ATOM 2909 C C . GLY A 1 417 ? -27.203 11.164 -37.315 1.00 65.00 417 GLY A C 1
ATOM 2910 O O . GLY A 1 417 ? -27.166 12.393 -37.235 1.00 65.00 417 GLY A O 1
ATOM 2911 N N . ILE A 1 418 ? -28.025 10.424 -36.568 1.00 67.25 418 ILE A N 1
ATOM 2912 C CA . ILE A 1 418 ? -28.958 10.969 -35.570 1.00 67.25 418 ILE A CA 1
ATOM 2913 C C . ILE A 1 418 ? -28.169 11.594 -34.409 1.00 67.25 418 ILE A C 1
ATOM 2915 O O . ILE A 1 418 ? -27.218 10.994 -33.914 1.00 67.25 418 ILE A O 1
ATOM 2919 N N . GLY A 1 419 ? -28.561 12.794 -33.974 1.00 66.19 419 GLY A N 1
ATOM 2920 C CA . GLY A 1 419 ? -27.930 13.511 -32.857 1.00 66.19 419 GLY A CA 1
ATOM 2921 C C . GLY A 1 419 ? -26.653 14.290 -33.206 1.00 66.19 419 GLY A C 1
ATOM 2922 O O . GLY A 1 419 ? -26.149 15.029 -32.364 1.00 66.19 419 GLY A O 1
ATOM 2923 N N . VAL A 1 420 ? -26.139 14.190 -34.438 1.00 70.00 420 VAL A N 1
ATOM 2924 C CA . VAL A 1 420 ? -24.953 14.948 -34.877 1.00 70.00 420 VAL A CA 1
ATOM 2925 C C . VAL A 1 420 ? -25.330 16.403 -35.178 1.00 70.00 420 VAL A C 1
ATOM 2927 O O . VAL A 1 420 ? -26.243 16.659 -35.963 1.00 70.00 420 VAL A O 1
ATOM 2930 N N . LEU A 1 421 ? -24.611 17.362 -34.584 1.00 66.69 421 LEU A N 1
ATOM 2931 C CA . LEU A 1 421 ? -24.815 18.802 -34.786 1.00 66.69 421 LEU A CA 1
ATOM 2932 C C . LEU A 1 421 ? -23.852 19.379 -35.838 1.00 66.69 421 LEU A C 1
ATOM 2934 O O . LEU A 1 421 ? -22.676 19.026 -35.877 1.00 66.69 421 LEU A O 1
ATOM 2938 N N . CYS A 1 422 ? -24.321 20.346 -36.634 1.00 64.69 422 CYS A N 1
ATOM 2939 C CA . CYS A 1 422 ? -23.533 21.025 -37.676 1.00 64.69 422 CYS A CA 1
ATOM 2940 C C . CYS A 1 422 ? -22.332 21.837 -37.151 1.00 64.69 422 CYS A C 1
ATOM 2942 O O . CYS A 1 422 ? -21.515 22.282 -37.947 1.00 64.69 422 CYS A O 1
ATOM 2944 N N . GLU A 1 423 ? -22.225 22.049 -35.838 1.00 60.88 423 GLU A N 1
ATOM 2945 C CA . GLU A 1 423 ? -21.081 22.720 -35.202 1.00 60.88 423 GLU A CA 1
ATOM 2946 C C . GLU A 1 423 ? -19.870 21.780 -35.030 1.00 60.88 423 GLU A C 1
ATOM 2948 O O . GLU A 1 423 ? -18.738 22.244 -34.954 1.00 60.88 423 GLU A O 1
ATOM 2953 N N . PHE A 1 424 ? -20.099 20.459 -35.060 1.00 51.94 424 PHE A N 1
ATOM 2954 C CA . PHE A 1 424 ? -19.061 19.418 -34.999 1.00 51.94 424 PHE A CA 1
ATOM 2955 C C . PHE A 1 424 ? -19.017 18.522 -36.254 1.00 51.94 424 PHE A C 1
ATOM 2957 O O . PHE A 1 424 ? -18.099 17.722 -36.419 1.00 51.94 424 PHE A O 1
ATOM 2964 N N . GLY A 1 425 ? -19.994 18.649 -37.159 1.00 53.31 425 GLY A N 1
ATOM 2965 C CA . GLY A 1 425 ? -20.039 17.931 -38.433 1.00 53.31 425 GLY A CA 1
ATOM 2966 C C . GLY A 1 425 ? -19.196 18.603 -39.518 1.00 53.31 425 GLY A C 1
ATOM 2967 O O . GLY A 1 425 ? -19.697 19.462 -40.245 1.00 53.31 425 GLY A O 1
ATOM 2968 N N . VAL A 1 426 ? -17.936 18.184 -39.667 1.00 58.09 426 VAL A N 1
ATOM 2969 C CA . VAL A 1 426 ? -17.077 18.610 -40.786 1.00 58.09 426 VAL A CA 1
ATOM 2970 C C . VAL A 1 426 ? -17.675 18.109 -42.105 1.00 58.09 426 VAL A C 1
ATOM 2972 O O . VAL A 1 426 ? -17.751 16.905 -42.347 1.00 58.09 426 VAL A O 1
ATOM 2975 N N . CYS A 1 427 ? -18.106 19.033 -42.967 1.00 57.94 427 CYS A N 1
ATOM 2976 C CA . CYS A 1 427 ? -18.557 18.704 -44.319 1.00 57.94 427 CYS A CA 1
ATOM 2977 C C . CYS A 1 427 ? -17.322 18.471 -45.217 1.00 57.94 427 CYS A C 1
ATOM 2979 O O . CYS A 1 427 ? -16.514 19.394 -45.355 1.00 57.94 427 CYS A O 1
ATOM 2981 N N . PRO A 1 428 ? -17.148 17.275 -45.808 1.00 58.19 428 PRO A N 1
ATOM 2982 C CA . PRO A 1 428 ? -15.885 16.859 -46.424 1.00 58.19 428 PRO A CA 1
ATOM 2983 C C . PRO A 1 428 ? -15.536 17.649 -47.695 1.00 58.19 428 PRO A C 1
ATOM 2985 O O . PRO A 1 428 ? -16.413 17.975 -48.496 1.00 58.19 428 PRO A O 1
ATOM 2988 N N . GLN A 1 429 ? -14.240 17.915 -47.890 1.00 61.06 429 GLN A N 1
ATOM 2989 C CA . GLN A 1 429 ? -13.667 18.563 -49.079 1.00 61.06 429 GLN A CA 1
ATOM 2990 C C . GLN A 1 429 ? -12.860 17.553 -49.929 1.00 61.06 429 GLN A C 1
ATOM 2992 O O . GLN A 1 429 ? -12.420 16.534 -49.398 1.00 61.06 429 GLN A O 1
ATOM 2997 N N . PRO A 1 430 ? -12.637 17.797 -51.238 1.00 59.91 430 PRO A N 1
ATOM 2998 C CA . PRO A 1 430 ? -11.900 16.871 -52.110 1.00 59.91 430 PRO A CA 1
ATOM 2999 C C . PRO A 1 430 ? -10.407 16.759 -51.758 1.00 59.91 430 PRO A C 1
ATOM 3001 O O . PRO A 1 430 ? -9.793 17.755 -51.378 1.00 59.91 430 PRO A O 1
ATOM 3004 N N . GLY A 1 431 ? -9.805 15.588 -51.987 1.00 71.19 431 GLY A N 1
ATOM 3005 C CA . GLY A 1 431 ? -8.389 15.307 -51.701 1.00 71.19 431 GLY A CA 1
ATOM 3006 C C . GLY A 1 431 ? -7.648 14.585 -52.835 1.00 71.19 431 GLY A C 1
ATOM 3007 O O . GLY A 1 431 ? -8.246 14.111 -53.805 1.00 71.19 431 GLY A O 1
ATOM 3008 N N . ALA A 1 432 ? -6.322 14.493 -52.747 1.00 77.38 432 ALA A N 1
ATOM 3009 C CA . ALA A 1 432 ? -5.467 13.872 -53.756 1.00 77.38 432 ALA A CA 1
ATOM 3010 C C . ALA A 1 432 ? -5.366 12.344 -53.584 1.00 77.38 432 ALA A C 1
ATOM 3012 O O . ALA A 1 432 ? -5.340 11.816 -52.477 1.00 77.38 432 ALA A O 1
ATOM 3013 N N . CYS A 1 433 ? -5.280 11.626 -54.702 1.00 81.19 433 CYS A N 1
ATOM 3014 C CA . CYS A 1 433 ? -5.230 10.169 -54.781 1.00 81.19 433 CYS A CA 1
ATOM 3015 C C . CYS A 1 433 ? -4.043 9.743 -55.662 1.00 81.19 433 CYS A C 1
ATOM 3017 O O . CYS A 1 433 ? -4.094 9.922 -56.884 1.00 81.19 433 CYS A O 1
ATOM 3019 N N . CYS A 1 434 ? -2.982 9.211 -55.046 1.00 81.00 434 CYS A N 1
ATOM 3020 C CA . CYS A 1 434 ? -1.755 8.746 -55.707 1.00 81.00 434 CYS A CA 1
ATOM 3021 C C . CYS A 1 434 ? -1.846 7.254 -56.078 1.00 81.00 434 CYS A C 1
ATOM 3023 O O . CYS A 1 434 ? -2.313 6.448 -55.278 1.00 81.00 434 CYS A O 1
ATOM 3025 N N . PHE A 1 435 ? -1.351 6.854 -57.248 1.00 76.88 435 PHE A N 1
ATOM 3026 C CA . PHE A 1 435 ? -1.325 5.460 -57.713 1.00 76.88 435 PHE A CA 1
ATOM 3027 C C . PHE A 1 435 ? 0.075 4.829 -57.608 1.00 76.88 435 PHE A C 1
ATOM 3029 O O . PHE A 1 435 ? 1.081 5.531 -57.564 1.00 76.88 435 PHE A O 1
ATOM 3036 N N . GLU A 1 436 ? 0.140 3.491 -57.635 1.00 61.53 436 GLU A N 1
ATOM 3037 C CA . GLU A 1 436 ? 1.375 2.680 -57.525 1.00 61.53 436 GLU A CA 1
ATOM 3038 C C . GLU A 1 436 ? 2.425 2.933 -58.636 1.00 61.53 436 GLU A C 1
ATOM 3040 O O . GLU A 1 436 ? 3.560 2.465 -58.538 1.00 61.53 436 GLU A O 1
A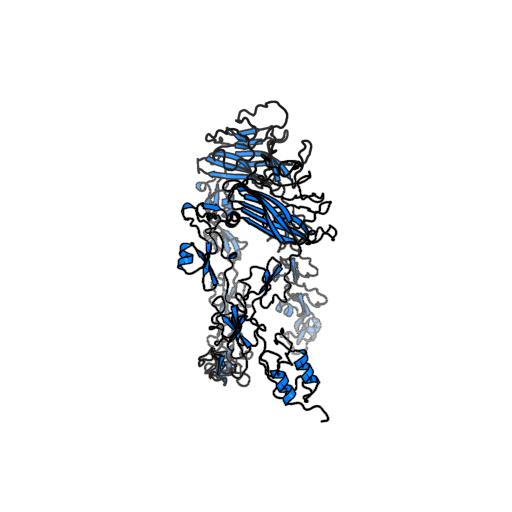TOM 3045 N N . ASP A 1 437 ? 2.067 3.669 -59.694 1.00 65.62 437 ASP A N 1
ATOM 3046 C CA . ASP A 1 437 ? 2.967 4.098 -60.774 1.00 65.62 437 ASP A CA 1
ATOM 3047 C C . ASP A 1 437 ? 3.483 5.545 -60.621 1.00 65.62 437 ASP A C 1
ATOM 3049 O O . ASP A 1 437 ? 4.128 6.068 -61.533 1.00 65.62 437 ASP A O 1
ATOM 3053 N N . GLY A 1 438 ? 3.196 6.198 -59.489 1.00 65.75 438 GLY A N 1
ATOM 3054 C CA . GLY A 1 438 ? 3.583 7.581 -59.191 1.00 65.75 438 GLY A CA 1
ATOM 3055 C C . GLY A 1 438 ? 2.667 8.651 -59.804 1.00 65.75 438 GLY A C 1
ATOM 3056 O O . GLY A 1 438 ? 2.980 9.839 -59.726 1.00 65.75 438 GLY A O 1
ATOM 3057 N N . SER A 1 439 ? 1.545 8.276 -60.433 1.00 73.88 439 SER A N 1
ATOM 3058 C CA . SER A 1 439 ? 0.558 9.232 -60.965 1.00 73.88 439 SER A CA 1
ATOM 3059 C C . SER A 1 439 ? -0.477 9.677 -59.916 1.00 73.88 439 SER A C 1
ATOM 3061 O O . SER A 1 439 ? -0.644 9.025 -58.890 1.00 73.88 439 SER A O 1
ATOM 3063 N N . CYS A 1 440 ? -1.192 10.788 -60.155 1.00 74.19 440 CYS A N 1
ATOM 3064 C CA . CYS A 1 440 ? -2.173 11.345 -59.209 1.00 74.19 440 CYS A CA 1
ATOM 3065 C C . CYS A 1 440 ? -3.477 11.808 -59.879 1.00 74.19 440 CYS A C 1
ATOM 3067 O O . CYS A 1 440 ? -3.457 12.385 -60.971 1.00 74.19 440 CYS A O 1
ATOM 3069 N N . THR A 1 441 ? -4.611 11.621 -59.195 1.00 81.88 441 THR A N 1
ATOM 3070 C CA . THR A 1 441 ? -5.918 12.230 -59.527 1.00 81.88 441 THR A CA 1
ATOM 3071 C C . THR A 1 441 ? -6.625 12.776 -58.282 1.00 81.88 441 THR A C 1
ATOM 3073 O O . THR A 1 441 ? -6.302 12.374 -57.174 1.00 81.88 441 THR A O 1
ATOM 3076 N N . LEU A 1 442 ? -7.587 13.691 -58.439 1.00 73.88 442 LEU A N 1
ATOM 3077 C CA . LEU A 1 442 ? -8.424 14.165 -57.326 1.00 73.88 442 LEU A CA 1
ATOM 3078 C C . LEU A 1 442 ? -9.573 13.184 -57.057 1.00 73.88 442 LEU A C 1
ATOM 3080 O O . LEU A 1 442 ? -10.322 12.853 -57.978 1.00 73.88 442 LEU A O 1
ATOM 3084 N N . ALA A 1 443 ? -9.702 12.765 -55.802 1.00 72.06 443 ALA A N 1
ATOM 3085 C CA . ALA A 1 443 ? -10.815 11.996 -55.265 1.00 72.06 443 ALA A CA 1
ATOM 3086 C C . ALA A 1 443 ? -11.852 12.945 -54.637 1.00 72.06 443 ALA A C 1
ATOM 3088 O O . ALA A 1 443 ? -11.519 13.993 -54.079 1.00 72.06 443 ALA A O 1
ATOM 3089 N N . THR A 1 444 ? -13.125 12.606 -54.812 1.00 64.31 444 THR A N 1
ATOM 3090 C CA . THR A 1 444 ? -14.286 13.477 -54.564 1.00 64.31 444 THR A CA 1
ATOM 3091 C C . THR A 1 444 ? -15.336 12.858 -53.641 1.00 64.31 444 THR A C 1
ATOM 3093 O O . THR A 1 444 ? -16.295 13.530 -53.271 1.00 64.31 444 THR A O 1
ATOM 3096 N N . GLY A 1 445 ? -15.170 11.591 -53.257 1.00 57.53 445 GLY A N 1
ATOM 3097 C CA . GLY A 1 445 ? -15.966 10.925 -52.232 1.00 57.53 445 GLY A CA 1
ATOM 3098 C C . GLY A 1 445 ? -15.396 11.143 -50.830 1.00 57.53 445 GLY A C 1
ATOM 3099 O O . GLY A 1 445 ? -14.189 11.281 -50.657 1.00 57.53 445 GLY A O 1
ATOM 3100 N N . VAL A 1 446 ? -16.273 11.119 -49.822 1.00 56.59 446 VAL A N 1
ATOM 3101 C CA . VAL A 1 446 ? -15.929 11.290 -48.398 1.00 56.59 446 VAL A CA 1
ATOM 3102 C C . VAL A 1 446 ? -14.775 10.368 -47.990 1.00 56.59 446 VAL A C 1
ATOM 3104 O O . VAL A 1 446 ? -14.859 9.158 -48.212 1.00 56.59 446 VAL A O 1
ATOM 3107 N N . GLY A 1 447 ? -13.703 10.929 -47.417 1.00 62.44 447 GLY A N 1
ATOM 3108 C CA . GLY A 1 447 ? -12.515 10.173 -47.003 1.00 62.44 447 GLY A CA 1
ATOM 3109 C C . GLY A 1 447 ? -11.808 9.431 -48.145 1.00 62.44 447 GLY A C 1
ATOM 3110 O O . GLY A 1 447 ? -11.178 8.403 -47.907 1.00 62.44 447 GLY A O 1
ATOM 3111 N N . GLY A 1 448 ? -11.965 9.895 -49.389 1.00 66.50 448 GLY A N 1
ATOM 3112 C CA . GLY A 1 448 ? -11.376 9.267 -50.569 1.00 66.50 448 GLY A CA 1
ATOM 3113 C C . GLY A 1 448 ? -12.086 7.994 -51.031 1.00 66.50 448 GLY A C 1
ATOM 3114 O O . GLY A 1 448 ? -11.451 7.142 -51.640 1.00 66.50 448 GLY A O 1
ATOM 3115 N N . ALA A 1 449 ? -13.388 7.824 -50.773 1.00 67.12 449 ALA A N 1
ATOM 3116 C CA . ALA A 1 449 ? -14.125 6.598 -51.125 1.00 67.12 449 ALA A CA 1
ATOM 3117 C C . ALA A 1 449 ? -14.161 6.243 -52.637 1.00 67.12 449 ALA A C 1
ATOM 3119 O O . ALA A 1 449 ? -14.507 5.117 -52.997 1.00 67.12 449 ALA A O 1
ATOM 3120 N N . ASP A 1 450 ? -13.826 7.183 -53.526 1.00 71.44 450 ASP A N 1
ATOM 3121 C CA . ASP A 1 450 ? -13.629 6.987 -54.971 1.00 71.44 450 ASP A CA 1
ATOM 3122 C C . ASP A 1 450 ? -12.144 6.881 -55.388 1.00 71.44 450 ASP A C 1
ATOM 3124 O O . ASP A 1 450 ? -11.848 6.633 -56.561 1.00 71.44 450 ASP A O 1
ATOM 3128 N N . CYS A 1 451 ? -11.209 7.009 -54.442 1.00 76.00 451 CYS A N 1
ATOM 3129 C CA . CYS A 1 451 ? -9.788 6.756 -54.645 1.00 76.00 451 CYS A CA 1
ATOM 3130 C C . CYS A 1 451 ? -9.515 5.248 -54.743 1.00 76.00 451 CYS A C 1
ATOM 3132 O O . CYS A 1 451 ? -9.871 4.466 -53.865 1.00 76.00 451 CYS A O 1
ATOM 3134 N N . VAL A 1 452 ? -8.856 4.835 -55.829 1.00 77.62 452 VAL A N 1
ATOM 3135 C CA . VAL A 1 452 ? -8.402 3.443 -56.042 1.00 77.62 452 VAL A CA 1
ATOM 3136 C C . VAL A 1 452 ? -6.911 3.277 -55.691 1.00 77.62 452 VAL A C 1
ATOM 3138 O O . VAL A 1 452 ? -6.410 2.158 -55.643 1.00 77.62 452 VAL A O 1
ATOM 3141 N N . GLY A 1 453 ? -6.208 4.388 -55.452 1.00 73.12 453 GLY A N 1
ATOM 3142 C CA . GLY A 1 453 ? -4.832 4.432 -54.957 1.00 73.12 453 GLY A CA 1
ATOM 3143 C C . GLY A 1 453 ? -4.754 4.811 -53.472 1.00 73.12 453 GLY A C 1
ATOM 3144 O O . GLY A 1 453 ? -5.693 4.582 -52.712 1.00 73.12 453 GLY A O 1
ATOM 3145 N N . VAL A 1 454 ? -3.641 5.417 -53.061 1.00 77.56 454 VAL A N 1
ATOM 3146 C CA . VAL A 1 454 ? -3.445 5.962 -51.710 1.00 77.56 454 VAL A CA 1
ATOM 3147 C C . VAL A 1 454 ? -4.013 7.380 -51.650 1.00 77.56 454 VAL A C 1
ATOM 3149 O O . VAL A 1 454 ? -3.566 8.273 -52.374 1.00 77.56 454 VAL A O 1
ATOM 3152 N N . TYR A 1 455 ? -5.010 7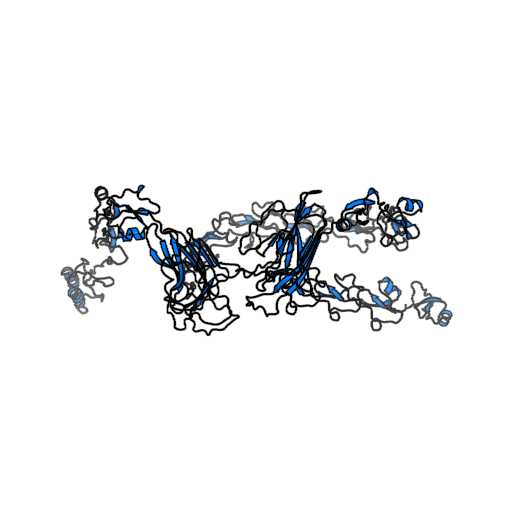.578 -50.789 1.00 80.19 455 TYR A N 1
ATOM 3153 C CA . TYR A 1 455 ? -5.626 8.879 -50.544 1.00 80.19 455 TYR A CA 1
ATOM 3154 C C . TYR A 1 455 ? -4.781 9.695 -49.561 1.00 80.19 455 TYR A C 1
ATOM 3156 O O . TYR A 1 455 ? -4.489 9.227 -48.464 1.00 80.19 455 TYR A O 1
ATOM 3164 N N . GLN A 1 456 ? -4.410 10.915 -49.947 1.00 77.31 456 GLN A N 1
ATOM 3165 C CA . GLN A 1 456 ? -3.503 11.790 -49.194 1.00 77.31 456 GLN A CA 1
ATOM 3166 C C . GLN A 1 456 ? -4.230 12.702 -48.187 1.00 77.31 456 GLN A C 1
ATOM 3168 O O . GLN A 1 456 ? -3.656 13.665 -47.689 1.00 77.31 456 GLN A O 1
ATOM 3173 N N . GLY A 1 457 ? -5.495 12.400 -47.879 1.00 69.69 457 GLY A N 1
ATOM 3174 C CA . GLY A 1 457 ? -6.340 13.191 -46.986 1.00 69.69 457 GLY A CA 1
ATOM 3175 C C . GLY A 1 457 ? -7.094 14.319 -47.694 1.00 69.69 457 GLY A C 1
ATOM 3176 O O . GLY A 1 457 ? -6.760 14.723 -48.811 1.00 69.69 457 GLY A O 1
ATOM 3177 N N . ASP A 1 458 ? -8.140 14.808 -47.030 1.00 70.56 458 ASP A N 1
ATOM 3178 C CA . ASP A 1 458 ? -8.996 15.893 -47.518 1.00 70.56 458 ASP A CA 1
ATOM 3179 C C . ASP A 1 458 ? -8.187 17.205 -47.692 1.00 70.56 458 ASP A C 1
ATOM 3181 O O . ASP A 1 458 ? -7.130 17.388 -47.088 1.00 70.56 458 ASP A O 1
ATOM 3185 N N . ASP A 1 459 ? -8.651 18.104 -48.568 1.00 65.69 459 ASP A N 1
ATOM 3186 C CA . ASP A 1 459 ? -8.002 19.374 -48.965 1.00 65.69 459 ASP A CA 1
ATOM 3187 C C . ASP A 1 459 ? -6.630 19.278 -49.684 1.00 65.69 459 ASP A C 1
ATOM 3189 O O . ASP A 1 459 ? -6.076 20.298 -50.116 1.00 65.69 459 ASP A O 1
ATOM 3193 N N . THR A 1 460 ? -6.093 18.078 -49.932 1.00 67.81 460 THR A N 1
ATOM 3194 C CA . THR A 1 460 ? -4.852 17.906 -50.716 1.00 67.81 460 THR A CA 1
ATOM 3195 C C . THR A 1 460 ? -5.066 17.968 -52.239 1.00 67.81 460 THR A C 1
ATOM 3197 O O . THR A 1 460 ? -6.110 17.599 -52.778 1.00 67.81 460 THR A O 1
ATOM 3200 N N . ARG A 1 461 ? -4.055 18.441 -52.990 1.00 71.50 461 ARG A N 1
ATOM 3201 C CA . ARG A 1 461 ? -4.101 18.581 -54.462 1.00 71.50 461 ARG A CA 1
ATOM 3202 C C . ARG A 1 461 ? -2.929 17.885 -55.142 1.00 71.50 461 ARG A C 1
ATOM 3204 O O . ARG A 1 461 ? -1.792 18.029 -54.718 1.00 71.50 461 ARG A O 1
ATOM 3211 N N . CYS A 1 462 ? -3.179 17.246 -56.284 1.00 69.38 462 CYS A N 1
ATOM 3212 C CA . CYS A 1 462 ? -2.156 16.535 -57.068 1.00 69.38 462 CYS A CA 1
ATOM 3213 C C . CYS A 1 462 ? -1.002 17.387 -57.624 1.00 69.38 462 CYS A C 1
ATOM 3215 O O . CYS A 1 462 ? -0.058 16.837 -58.177 1.00 69.38 462 CYS A O 1
ATOM 3217 N N . GLU A 1 463 ? -1.086 18.714 -57.538 1.00 65.50 463 GLU A N 1
ATOM 3218 C CA . GLU A 1 463 ? -0.008 19.627 -57.941 1.00 65.50 463 GLU A CA 1
ATOM 3219 C C . GLU A 1 463 ? 0.987 19.894 -56.794 1.00 65.50 463 GLU A C 1
ATOM 3221 O O . GLU A 1 463 ? 2.068 20.420 -57.041 1.00 65.50 463 GLU A O 1
ATOM 3226 N N . THR A 1 464 ? 0.621 19.535 -55.556 1.00 58.72 464 THR A N 1
ATOM 3227 C CA . THR A 1 464 ? 1.399 19.755 -54.323 1.00 58.72 464 THR A CA 1
ATOM 3228 C C . THR A 1 464 ? 1.527 18.503 -53.448 1.00 58.72 464 THR A C 1
ATOM 3230 O O . THR A 1 464 ? 2.204 18.549 -52.431 1.00 58.72 464 THR A O 1
ATOM 3233 N N . ALA A 1 465 ? 0.859 17.401 -53.800 1.00 60.31 465 ALA A N 1
ATOM 3234 C CA . ALA A 1 465 ? 0.991 16.122 -53.116 1.00 60.31 465 ALA A CA 1
ATOM 3235 C C . ALA A 1 465 ? 2.257 15.398 -53.596 1.00 60.31 465 ALA A C 1
ATOM 3237 O O . ALA A 1 465 ? 2.396 15.109 -54.787 1.00 60.31 465 ALA A O 1
ATOM 3238 N N . GLU A 1 466 ? 3.155 15.080 -52.667 1.00 65.75 466 GLU A N 1
ATOM 3239 C CA . GLU A 1 466 ? 4.333 14.253 -52.927 1.00 65.75 466 GLU A CA 1
ATOM 3240 C C . GLU A 1 466 ? 3.895 12.792 -53.108 1.00 65.75 466 GLU A C 1
ATOM 3242 O O . GLU A 1 466 ? 3.797 12.021 -52.156 1.00 65.75 466 GLU A O 1
ATOM 3247 N N . CYS A 1 467 ? 3.562 12.406 -54.345 1.00 67.31 467 CYS A N 1
ATOM 3248 C CA . CYS A 1 467 ? 3.376 10.995 -54.669 1.00 67.31 467 CYS A CA 1
ATOM 3249 C C . CYS A 1 467 ? 4.760 10.319 -54.752 1.00 67.31 467 CYS A C 1
ATOM 3251 O O . CYS A 1 467 ? 5.583 10.758 -55.568 1.00 67.31 467 CYS A O 1
ATOM 3253 N N . PRO A 1 468 ? 5.013 9.264 -53.954 1.00 65.19 468 PRO A N 1
ATOM 3254 C CA . PRO A 1 468 ? 6.344 8.676 -53.816 1.00 65.19 468 PRO A CA 1
ATOM 3255 C C . PRO A 1 468 ? 6.898 8.130 -55.141 1.00 65.19 468 PRO A C 1
ATOM 3257 O O . PRO A 1 468 ? 6.138 7.863 -56.079 1.00 65.19 468 PRO A O 1
ATOM 3260 N N . GLN A 1 469 ? 8.222 7.974 -55.236 1.00 71.69 469 GLN A N 1
ATOM 3261 C CA . GLN A 1 469 ? 8.935 7.414 -56.399 1.00 71.69 469 GLN A CA 1
ATOM 3262 C C . GLN A 1 469 ? 9.584 6.046 -56.095 1.00 71.69 469 GLN A C 1
ATOM 3264 O O . GLN A 1 469 ? 9.967 5.786 -54.958 1.00 71.69 469 GLN A O 1
ATOM 3269 N N . PRO A 1 470 ? 9.777 5.154 -57.090 1.00 73.88 470 PRO A N 1
ATOM 3270 C CA . PRO A 1 470 ? 10.448 3.869 -56.873 1.00 73.88 470 PRO A CA 1
ATOM 3271 C C . PRO A 1 470 ? 11.881 4.018 -56.338 1.00 73.88 470 PRO A C 1
ATOM 3273 O O . PRO A 1 470 ? 12.718 4.711 -56.925 1.00 73.88 470 PRO A O 1
ATOM 3276 N N . GLY A 1 471 ? 12.158 3.337 -55.230 1.00 80.56 471 GLY A N 1
ATOM 3277 C CA . GLY A 1 471 ? 13.356 3.472 -54.412 1.00 80.56 471 GLY A CA 1
ATOM 3278 C C . GLY A 1 471 ? 14.495 2.496 -54.722 1.00 80.56 471 GLY A C 1
ATOM 3279 O O . GLY A 1 471 ? 14.488 1.751 -55.707 1.00 80.56 471 GLY A O 1
ATOM 3280 N N . ALA A 1 472 ? 15.503 2.492 -53.855 1.00 84.06 472 ALA A N 1
ATOM 3281 C CA . ALA A 1 472 ? 16.680 1.641 -53.948 1.00 84.06 472 ALA A CA 1
ATOM 3282 C C . ALA A 1 472 ? 16.423 0.228 -53.394 1.00 84.06 472 ALA A C 1
ATOM 3284 O O . ALA A 1 472 ? 15.687 0.022 -52.430 1.00 84.06 472 ALA A O 1
ATOM 3285 N N . CYS A 1 473 ? 17.079 -0.765 -53.984 1.00 85.81 473 CYS A N 1
ATOM 3286 C CA . CYS A 1 473 ? 16.972 -2.178 -53.646 1.00 85.81 473 CYS A CA 1
ATOM 3287 C C . CYS A 1 473 ? 18.373 -2.748 -53.385 1.00 85.81 473 CYS A C 1
ATOM 3289 O O . CYS A 1 473 ? 19.195 -2.835 -54.301 1.00 85.81 473 CYS A O 1
ATOM 3291 N N . CYS A 1 474 ? 18.645 -3.147 -52.142 1.00 85.38 474 CYS A N 1
ATOM 3292 C CA . CYS A 1 474 ? 19.900 -3.789 -51.756 1.00 85.38 474 CYS A CA 1
ATOM 3293 C C . CYS A 1 474 ? 19.806 -5.302 -51.959 1.00 85.38 474 CYS A C 1
ATOM 3295 O O . CYS A 1 474 ? 19.038 -5.986 -51.284 1.00 85.38 474 CYS A O 1
ATOM 3297 N N . LEU A 1 475 ? 20.581 -5.838 -52.896 1.00 82.31 475 LEU A N 1
ATOM 3298 C CA . LEU A 1 475 ? 20.600 -7.261 -53.213 1.00 82.31 475 LEU A CA 1
ATOM 3299 C C . LEU A 1 475 ? 21.380 -8.064 -52.152 1.00 82.31 475 LEU A C 1
ATOM 3301 O O . LEU A 1 475 ? 22.288 -7.518 -51.523 1.00 82.31 475 LEU A O 1
ATOM 3305 N N . PRO A 1 476 ? 21.094 -9.373 -51.973 1.00 69.62 476 PRO A N 1
ATOM 3306 C CA . PRO A 1 476 ? 21.717 -10.211 -50.936 1.00 69.62 476 PRO A CA 1
ATOM 3307 C C . PRO A 1 476 ? 23.244 -10.400 -51.018 1.00 69.62 476 PRO A C 1
ATOM 3309 O O . PRO A 1 476 ? 23.813 -11.081 -50.168 1.00 69.62 476 PRO A O 1
ATOM 3312 N N . ASP A 1 477 ? 23.910 -9.849 -52.035 1.00 75.06 477 ASP A N 1
ATOM 3313 C CA . ASP A 1 477 ? 25.369 -9.844 -52.202 1.00 75.06 477 ASP A CA 1
ATOM 3314 C C . ASP A 1 477 ? 26.029 -8.501 -51.817 1.00 75.06 477 ASP A C 1
ATOM 3316 O O . ASP A 1 477 ? 27.233 -8.332 -52.008 1.00 75.06 477 ASP A O 1
ATOM 3320 N N . GLY A 1 478 ? 25.255 -7.550 -51.279 1.00 72.75 478 GLY A N 1
ATOM 3321 C CA . GLY A 1 478 ? 25.719 -6.216 -50.885 1.00 72.75 478 GLY A CA 1
ATOM 3322 C C . GLY A 1 478 ? 25.758 -5.188 -52.021 1.00 72.75 478 GLY A C 1
ATOM 3323 O O . GLY A 1 478 ? 26.298 -4.095 -51.835 1.00 72.75 478 GLY A O 1
ATOM 3324 N N . SER A 1 479 ? 25.210 -5.507 -53.200 1.00 80.00 479 SER A N 1
ATOM 3325 C CA . SER A 1 479 ? 25.064 -4.566 -54.322 1.00 80.00 479 SER A CA 1
ATOM 3326 C C . SER A 1 479 ? 23.710 -3.834 -54.318 1.00 80.00 479 SER A C 1
ATOM 3328 O O . SER A 1 479 ? 22.756 -4.287 -53.694 1.00 80.00 479 SER A O 1
ATOM 3330 N N . CYS A 1 480 ? 23.609 -2.692 -55.011 1.00 82.06 480 CYS A N 1
ATOM 3331 C CA . CYS A 1 480 ? 22.382 -1.885 -55.089 1.00 82.06 480 CYS A CA 1
ATOM 3332 C C . CYS A 1 480 ? 21.850 -1.783 -56.526 1.00 82.06 480 CYS A C 1
ATOM 3334 O O . CYS A 1 480 ? 22.621 -1.531 -57.459 1.00 82.06 480 CYS A O 1
ATOM 3336 N N . VAL A 1 481 ? 20.533 -1.912 -56.699 1.00 85.75 481 VAL A N 1
ATOM 3337 C CA . VAL A 1 481 ? 19.799 -1.636 -57.947 1.00 85.75 481 VAL A CA 1
ATOM 3338 C C . VAL A 1 481 ? 18.584 -0.743 -57.668 1.00 85.75 481 VAL A C 1
ATOM 3340 O O . VAL A 1 481 ? 18.025 -0.795 -56.582 1.00 85.75 481 VAL A O 1
ATOM 3343 N N . GLN A 1 482 ? 18.160 0.093 -58.618 1.00 86.38 482 GLN A N 1
ATOM 3344 C CA . GLN A 1 482 ? 16.936 0.893 -58.455 1.00 86.38 482 GLN A CA 1
ATOM 3345 C C . GLN A 1 482 ? 15.708 0.043 -58.819 1.00 86.38 482 GLN A C 1
ATOM 3347 O O . GLN A 1 482 ? 15.728 -0.617 -59.862 1.00 86.38 482 GLN A O 1
ATOM 3352 N N . ALA A 1 483 ? 14.659 0.069 -57.996 1.00 79.06 483 ALA A N 1
ATOM 3353 C CA . ALA A 1 483 ? 13.375 -0.559 -58.303 1.00 79.06 483 ALA A CA 1
ATOM 3354 C C . ALA A 1 483 ? 12.627 0.195 -59.416 1.00 79.06 483 ALA A C 1
ATOM 3356 O O . ALA A 1 483 ? 12.858 1.384 -59.654 1.00 79.06 483 ALA A O 1
ATOM 3357 N N . GLY A 1 484 ? 11.729 -0.500 -60.111 1.00 75.69 484 GLY A N 1
ATOM 3358 C CA . GLY A 1 484 ? 10.924 0.046 -61.205 1.00 75.69 484 GLY A CA 1
ATOM 3359 C C . GLY A 1 484 ? 9.487 0.408 -60.825 1.00 75.69 484 GLY A C 1
ATOM 3360 O O . GLY A 1 484 ? 8.805 1.037 -61.635 1.00 75.69 484 GLY A O 1
ATOM 3361 N N . VAL A 1 485 ? 9.021 0.016 -59.634 1.00 74.50 485 VAL A N 1
ATOM 3362 C CA . VAL A 1 485 ? 7.658 0.261 -59.121 1.00 74.50 485 VAL A CA 1
ATOM 3363 C C . VAL A 1 485 ? 7.666 0.595 -57.625 1.00 74.50 485 VAL A C 1
ATOM 3365 O O . VAL A 1 485 ? 8.597 0.218 -56.911 1.00 74.50 485 VAL A O 1
ATOM 3368 N N . LEU A 1 486 ? 6.622 1.283 -57.149 1.00 64.06 486 LEU A N 1
ATOM 3369 C CA . LEU A 1 486 ? 6.469 1.629 -55.732 1.00 64.06 486 LEU A CA 1
ATOM 3370 C C . LEU A 1 486 ? 6.316 0.395 -54.844 1.00 64.06 486 LEU A C 1
ATOM 3372 O O . LEU A 1 486 ? 5.844 -0.659 -55.282 1.00 64.06 486 LEU A O 1
ATOM 3376 N N . GLY A 1 487 ? 6.791 0.506 -53.603 1.00 70.00 487 GLY A N 1
ATOM 3377 C CA . GLY A 1 487 ? 6.909 -0.625 -52.682 1.00 70.00 487 GLY A CA 1
ATOM 3378 C C . GLY A 1 487 ? 7.913 -1.701 -53.122 1.00 70.00 487 GLY A C 1
ATOM 3379 O O . GLY A 1 487 ? 8.013 -2.734 -52.463 1.00 70.00 487 GLY A O 1
ATOM 3380 N N . GLY A 1 488 ? 8.648 -1.496 -54.224 1.00 74.19 488 GLY A N 1
ATOM 3381 C CA . GLY A 1 488 ? 9.732 -2.376 -54.653 1.00 74.19 488 GLY A CA 1
ATOM 3382 C C . GLY A 1 488 ? 9.294 -3.786 -55.046 1.00 74.19 488 GLY A C 1
ATOM 3383 O O . GLY A 1 488 ? 10.038 -4.734 -54.821 1.00 74.19 488 GLY A O 1
ATOM 3384 N N . ALA A 1 489 ? 8.106 -3.973 -55.630 1.00 76.56 489 ALA A N 1
ATOM 3385 C CA . ALA A 1 489 ? 7.612 -5.310 -55.991 1.00 76.5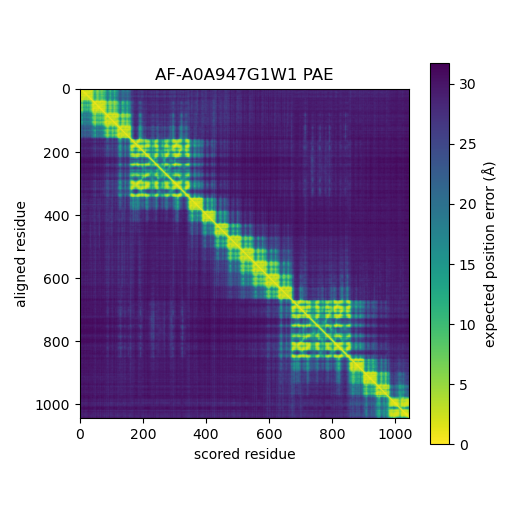6 489 ALA A CA 1
ATOM 3386 C C . ALA A 1 489 ? 8.464 -6.051 -57.055 1.00 76.56 489 ALA A C 1
ATOM 3388 O O . ALA A 1 489 ? 8.282 -7.254 -57.258 1.00 76.56 489 ALA A O 1
ATOM 3389 N N . ASP A 1 490 ? 9.389 -5.357 -57.727 1.00 79.38 490 ASP A N 1
ATOM 3390 C CA . ASP A 1 490 ? 10.413 -5.914 -58.621 1.00 79.38 490 ASP A CA 1
ATOM 3391 C C . ASP A 1 490 ? 11.827 -5.985 -57.996 1.00 79.38 490 ASP A C 1
ATOM 3393 O O . ASP A 1 490 ? 12.786 -6.362 -58.671 1.00 79.38 490 ASP A O 1
ATOM 3397 N N . CYS A 1 491 ? 11.964 -5.676 -56.703 1.00 79.31 491 CYS A N 1
ATOM 3398 C CA . CYS A 1 491 ? 13.201 -5.811 -55.938 1.00 79.31 491 CYS A CA 1
ATOM 3399 C C . CYS A 1 491 ? 13.466 -7.282 -55.569 1.00 79.31 491 CYS A C 1
ATOM 3401 O O . CYS A 1 491 ? 12.774 -7.870 -54.741 1.00 79.31 491 CYS A O 1
ATOM 3403 N N . GLU A 1 492 ? 14.525 -7.876 -56.127 1.00 79.75 492 GLU A N 1
ATOM 3404 C CA . GLU A 1 492 ? 15.014 -9.219 -55.753 1.00 79.75 492 GLU A CA 1
ATOM 3405 C C . GLU A 1 492 ? 15.909 -9.195 -54.483 1.00 79.75 492 GLU A C 1
ATOM 3407 O O . GLU A 1 492 ? 16.795 -10.033 -54.311 1.00 79.75 492 GLU A O 1
ATOM 3412 N N . GLY A 1 493 ? 15.698 -8.218 -53.592 1.00 75.62 493 GLY A N 1
ATOM 3413 C CA . GLY A 1 493 ? 16.510 -7.947 -52.400 1.00 75.62 493 GLY A CA 1
ATOM 3414 C C . GLY A 1 493 ? 15.738 -7.200 -51.303 1.00 75.62 493 GLY A C 1
ATOM 3415 O O . GLY A 1 493 ? 14.513 -7.270 -51.236 1.00 75.62 493 GLY A O 1
ATOM 3416 N N . VAL A 1 494 ? 16.448 -6.482 -50.431 1.00 81.06 494 VAL A N 1
ATOM 3417 C CA . VAL A 1 494 ? 15.858 -5.632 -49.386 1.00 81.06 494 VAL A CA 1
ATOM 3418 C C . VAL A 1 494 ? 15.618 -4.233 -49.943 1.00 81.06 494 VAL A C 1
ATOM 3420 O O . VAL A 1 494 ? 16.558 -3.458 -50.152 1.00 81.06 494 VAL A O 1
ATOM 3423 N N . TYR A 1 495 ? 14.346 -3.912 -50.167 1.00 83.94 495 TYR A N 1
ATOM 3424 C CA . TYR A 1 495 ? 13.904 -2.589 -50.588 1.00 83.94 495 TYR A CA 1
ATOM 3425 C C . TYR A 1 495 ? 14.110 -1.561 -49.470 1.00 83.94 495 TYR A C 1
ATOM 3427 O O . TYR A 1 495 ? 13.736 -1.808 -48.325 1.00 83.94 495 TYR A O 1
ATOM 3435 N N . GLN A 1 496 ? 14.704 -0.417 -49.797 1.00 84.50 496 GLN A N 1
ATOM 3436 C CA . GLN A 1 496 ? 15.132 0.605 -48.832 1.00 84.50 496 GLN A CA 1
ATOM 3437 C C . GLN A 1 496 ? 14.088 1.715 -48.629 1.00 84.50 496 GLN A C 1
ATOM 3439 O O . GLN A 1 496 ? 14.399 2.772 -48.090 1.00 84.50 496 GLN A O 1
ATOM 3444 N N . GLY A 1 497 ? 12.846 1.457 -49.047 1.00 79.31 497 GLY A N 1
ATOM 3445 C CA . GLY A 1 497 ? 11.759 2.431 -49.067 1.00 79.31 497 GLY A CA 1
ATOM 3446 C C . GLY A 1 497 ? 11.729 3.239 -50.361 1.00 79.31 497 GLY A C 1
ATOM 3447 O O . GLY A 1 497 ? 12.741 3.371 -51.054 1.00 79.31 497 GLY A O 1
ATOM 3448 N N . ASP A 1 498 ? 10.545 3.758 -50.681 1.00 80.12 498 ASP A N 1
ATOM 3449 C CA . ASP A 1 498 ? 10.333 4.677 -51.800 1.00 80.12 498 ASP A CA 1
ATOM 3450 C C . ASP A 1 498 ? 11.210 5.949 -51.650 1.00 80.12 498 ASP A C 1
ATOM 3452 O O . ASP A 1 498 ? 11.745 6.236 -50.578 1.00 80.12 498 ASP A O 1
ATOM 3456 N N . ASP A 1 499 ? 11.435 6.668 -52.750 1.00 76.31 499 ASP A N 1
ATOM 3457 C CA . ASP A 1 499 ? 12.238 7.903 -52.863 1.00 76.31 499 ASP A CA 1
ATOM 3458 C C . ASP A 1 499 ? 13.742 7.797 -52.517 1.00 76.31 499 ASP A C 1
ATOM 3460 O O . ASP A 1 499 ? 14.488 8.777 -52.597 1.00 76.31 499 ASP A O 1
ATOM 3464 N N . THR A 1 500 ? 14.247 6.596 -52.224 1.00 81.56 500 THR A N 1
ATOM 3465 C CA . THR A 1 500 ? 15.683 6.345 -52.007 1.00 81.56 500 THR A CA 1
ATOM 3466 C C . THR A 1 500 ? 16.443 6.051 -53.311 1.00 81.56 500 THR A C 1
ATOM 3468 O O . THR A 1 500 ? 15.885 5.497 -54.254 1.00 81.56 500 THR A O 1
ATOM 3471 N N . VAL A 1 501 ? 17.740 6.390 -53.404 1.00 82.25 501 VAL A N 1
ATOM 3472 C CA . VAL A 1 501 ? 18.556 6.154 -54.620 1.00 82.25 501 VAL A CA 1
ATOM 3473 C C . VAL A 1 501 ? 19.890 5.463 -54.332 1.00 82.25 501 VAL A C 1
ATOM 3475 O O . VAL A 1 501 ? 20.596 5.794 -53.381 1.00 82.25 501 VAL A O 1
ATOM 3478 N N . CYS A 1 502 ? 20.293 4.535 -55.203 1.00 80.56 502 CYS A N 1
ATOM 3479 C CA . CYS A 1 502 ? 21.503 3.718 -55.012 1.00 80.56 502 CYS A CA 1
ATOM 3480 C C . CYS A 1 502 ? 22.851 4.470 -54.983 1.00 80.56 502 CYS A C 1
ATOM 3482 O O . CYS A 1 502 ? 23.873 3.852 -54.698 1.00 80.56 502 CYS A O 1
ATOM 3484 N N . GLU A 1 503 ? 22.896 5.770 -55.291 1.00 78.06 503 GLU A N 1
ATOM 3485 C CA . GLU A 1 503 ? 24.119 6.579 -55.134 1.00 78.06 503 GLU A CA 1
ATOM 3486 C C . GLU A 1 503 ? 24.308 7.120 -53.703 1.00 78.06 503 GLU A C 1
ATOM 3488 O O . GLU A 1 503 ? 25.423 7.498 -53.343 1.00 78.06 503 GLU A O 1
ATOM 3493 N N . THR A 1 504 ? 23.247 7.156 -52.887 1.00 72.38 504 THR A N 1
ATOM 3494 C CA . THR A 1 504 ? 23.270 7.650 -51.495 1.00 72.38 504 THR A CA 1
ATOM 3495 C C . THR A 1 504 ? 22.969 6.565 -50.461 1.00 72.38 504 THR A C 1
ATOM 3497 O O . THR A 1 504 ? 23.319 6.723 -49.293 1.00 72.38 504 THR A O 1
ATOM 3500 N N . VAL A 1 505 ? 22.359 5.458 -50.883 1.00 73.38 505 VAL A N 1
ATOM 3501 C CA . VAL A 1 505 ? 22.060 4.291 -50.049 1.00 73.38 505 VAL A CA 1
ATOM 3502 C C . VAL A 1 505 ? 23.294 3.401 -49.894 1.00 73.38 505 VAL A C 1
ATOM 3504 O O . VAL A 1 505 ? 23.766 2.785 -50.850 1.00 73.38 505 VAL A O 1
ATOM 3507 N N . SER A 1 506 ? 23.791 3.293 -48.662 1.00 77.31 506 SER A N 1
ATOM 3508 C CA . SER A 1 506 ? 24.807 2.308 -48.282 1.00 77.31 506 SER A CA 1
ATOM 3509 C C . SER A 1 506 ? 24.150 0.945 -48.078 1.00 77.31 506 SER A C 1
ATOM 3511 O O . SER A 1 506 ? 23.537 0.712 -47.039 1.00 77.31 506 SER A O 1
ATOM 3513 N N . CYS A 1 507 ? 24.279 0.039 -49.048 1.00 77.06 507 CYS A N 1
ATOM 3514 C CA . CYS A 1 507 ? 23.835 -1.337 -48.847 1.00 77.06 507 CYS A CA 1
ATOM 3515 C C . CYS A 1 507 ? 24.784 -2.086 -47.897 1.00 77.06 507 CYS A C 1
ATOM 3517 O O . CYS A 1 507 ? 26.004 -2.027 -48.106 1.00 77.06 507 CYS A O 1
ATOM 3519 N N . PRO A 1 508 ? 24.246 -2.809 -46.897 1.00 73.81 508 PRO A N 1
ATOM 3520 C CA . PRO A 1 508 ? 25.057 -3.587 -45.968 1.00 73.81 508 PRO A CA 1
ATOM 3521 C C . PRO A 1 508 ? 25.885 -4.649 -46.703 1.00 73.81 508 PRO A C 1
ATOM 3523 O O . PRO A 1 508 ? 25.529 -5.068 -47.808 1.00 73.81 508 PRO A O 1
ATOM 3526 N N . GLN A 1 509 ? 27.010 -5.062 -46.120 1.00 80.06 509 GLN A N 1
ATOM 3527 C CA . GLN A 1 509 ? 27.936 -6.061 -46.671 1.00 80.06 509 GLN A CA 1
ATOM 3528 C C . GLN A 1 509 ? 27.873 -7.398 -45.903 1.00 80.06 509 GLN A C 1
ATOM 3530 O O . GLN A 1 509 ? 27.567 -7.402 -44.713 1.00 80.06 509 GLN A O 1
ATOM 3535 N N . PRO A 1 510 ? 28.192 -8.552 -46.524 1.00 78.75 510 PRO A N 1
ATOM 3536 C CA . PRO A 1 510 ? 28.203 -9.841 -45.827 1.00 78.75 510 PRO A CA 1
ATOM 3537 C C . PRO A 1 510 ? 29.140 -9.872 -44.609 1.00 78.75 510 PRO A C 1
ATOM 3539 O O . PRO A 1 510 ? 30.324 -9.540 -44.700 1.00 78.75 510 PRO A O 1
ATOM 3542 N N . GLY A 1 511 ? 28.590 -10.296 -43.474 1.00 83.31 511 GLY A N 1
ATOM 3543 C CA . GLY A 1 511 ? 29.176 -10.205 -42.141 1.00 83.31 511 GLY A CA 1
ATOM 3544 C C . GLY A 1 511 ? 29.995 -11.414 -41.679 1.00 83.31 511 GLY A C 1
ATOM 3545 O O . GLY A 1 511 ? 30.209 -12.388 -42.405 1.00 83.31 511 GLY A O 1
ATOM 3546 N N . ALA A 1 512 ? 30.442 -11.366 -40.430 1.00 86.06 512 ALA A N 1
ATOM 3547 C CA . ALA A 1 512 ? 31.156 -12.441 -39.757 1.00 86.06 512 ALA A CA 1
ATOM 3548 C C . ALA A 1 512 ? 30.198 -13.528 -39.234 1.00 86.06 512 ALA A C 1
ATOM 3550 O O . ALA A 1 512 ? 29.078 -13.259 -38.802 1.00 86.06 512 ALA A O 1
ATOM 3551 N N . CYS A 1 513 ? 30.659 -14.774 -39.235 1.00 87.12 513 CYS A N 1
ATOM 3552 C CA . CYS A 1 513 ? 29.939 -15.951 -38.764 1.00 87.12 513 CYS A CA 1
ATOM 3553 C C . CYS A 1 513 ? 30.793 -16.670 -37.716 1.00 87.12 513 CYS A C 1
ATOM 3555 O O . CYS A 1 513 ? 31.878 -17.163 -38.033 1.00 87.12 513 CYS A O 1
ATOM 3557 N N . CYS A 1 514 ? 30.309 -16.730 -36.477 1.00 86.19 514 CYS A N 1
ATOM 3558 C CA . CYS A 1 514 ? 30.957 -17.462 -35.394 1.00 86.19 514 CYS A CA 1
ATOM 3559 C C . CYS A 1 514 ? 30.440 -18.895 -35.365 1.00 86.19 514 CYS A C 1
ATOM 3561 O O . CYS A 1 514 ? 29.255 -19.127 -35.145 1.00 86.19 514 CYS A O 1
ATOM 3563 N N . LEU A 1 515 ? 31.322 -19.853 -35.618 1.00 83.25 515 LEU A N 1
ATOM 3564 C CA . LEU A 1 515 ? 31.009 -21.274 -35.567 1.00 83.25 515 LEU A CA 1
ATOM 3565 C C . LEU A 1 515 ? 30.971 -21.762 -34.119 1.00 83.25 515 LEU A C 1
ATOM 3567 O O . LEU A 1 515 ? 31.650 -21.210 -33.255 1.00 83.25 515 LEU A O 1
ATOM 3571 N N . ASP A 1 516 ? 30.227 -22.843 -33.883 1.00 73.88 516 ASP A N 1
ATOM 3572 C CA . ASP A 1 516 ? 29.999 -23.420 -32.553 1.00 73.88 516 ASP A CA 1
ATOM 3573 C C . ASP A 1 516 ? 31.290 -23.853 -31.823 1.00 73.88 516 ASP A C 1
ATOM 3575 O O . ASP A 1 516 ? 31.238 -24.159 -30.641 1.00 73.88 516 ASP A O 1
ATOM 3579 N N . ASP A 1 517 ? 32.451 -23.884 -32.487 1.00 76.25 517 ASP A N 1
ATOM 3580 C CA . ASP A 1 517 ? 33.765 -24.183 -31.896 1.00 76.25 517 ASP A CA 1
ATOM 3581 C C . ASP A 1 517 ? 34.579 -22.931 -31.495 1.00 76.25 517 ASP A C 1
ATOM 3583 O O . ASP A 1 517 ? 35.759 -23.040 -31.158 1.00 76.25 517 ASP A O 1
ATOM 3587 N N . GLY A 1 518 ? 33.973 -21.740 -31.546 1.00 73.75 518 GLY A N 1
ATOM 3588 C CA . GLY A 1 518 ? 34.623 -20.460 -31.240 1.00 73.75 518 GLY A CA 1
ATOM 3589 C C . GLY A 1 518 ? 35.449 -19.870 -32.386 1.00 73.75 518 GLY A C 1
ATOM 3590 O O . GLY A 1 518 ? 36.096 -18.834 -32.202 1.00 73.75 518 GLY A O 1
ATOM 3591 N N . SER A 1 519 ? 35.453 -20.492 -33.571 1.00 81.06 519 SER A N 1
ATOM 3592 C CA . SER A 1 519 ? 36.144 -19.971 -34.757 1.00 81.06 519 SER A CA 1
ATOM 3593 C C . SER A 1 519 ? 35.265 -19.033 -35.598 1.00 81.06 519 SER A C 1
ATOM 3595 O O . SER A 1 519 ? 34.042 -19.132 -35.597 1.00 81.06 519 SER A O 1
ATOM 3597 N N . CYS A 1 520 ? 35.888 -18.109 -36.338 1.00 83.25 520 CYS A N 1
ATOM 3598 C CA . CYS A 1 520 ? 35.185 -17.154 -37.201 1.00 83.25 520 CYS A CA 1
ATOM 3599 C C . CYS A 1 520 ? 35.416 -17.447 -38.688 1.00 83.25 520 CYS A C 1
ATOM 3601 O O . CYS A 1 520 ? 36.560 -17.617 -39.125 1.00 83.25 520 CYS A O 1
ATOM 3603 N N . VAL A 1 521 ? 34.345 -17.429 -39.483 1.00 87.44 521 VAL A N 1
ATOM 3604 C CA . VAL A 1 521 ? 34.380 -17.443 -40.955 1.00 87.44 521 VAL A CA 1
ATOM 3605 C C . VAL A 1 521 ? 33.585 -16.260 -41.515 1.00 87.44 521 VAL A C 1
ATOM 3607 O O . VAL A 1 521 ? 32.602 -15.838 -40.922 1.00 87.44 521 VAL A O 1
ATOM 3610 N N . GLN A 1 522 ? 33.999 -15.689 -42.647 1.00 87.56 522 GLN A N 1
ATOM 3611 C CA . GLN A 1 522 ? 33.235 -14.605 -43.277 1.00 87.56 522 GLN A CA 1
ATOM 3612 C C . GLN A 1 522 ? 32.088 -15.195 -44.111 1.00 87.56 522 GLN A C 1
ATOM 3614 O O . GLN A 1 522 ? 32.331 -16.100 -44.913 1.00 87.56 522 GLN A O 1
ATOM 3619 N N . SER A 1 523 ? 30.875 -14.668 -43.945 1.00 81.62 523 SER A N 1
ATOM 3620 C CA . SER A 1 523 ? 29.724 -14.955 -44.807 1.00 81.62 523 SER A CA 1
ATOM 3621 C C . SER A 1 523 ? 29.972 -14.476 -46.238 1.00 81.62 523 SER A C 1
ATOM 3623 O O . SER A 1 523 ? 30.626 -13.450 -46.450 1.00 81.62 523 SER A O 1
ATOM 3625 N N . ALA A 1 524 ? 29.422 -15.179 -47.230 1.00 78.69 524 ALA A N 1
ATOM 3626 C CA . ALA A 1 524 ? 29.377 -14.705 -48.613 1.00 78.69 524 ALA A CA 1
ATOM 3627 C C . ALA A 1 524 ? 28.040 -14.038 -48.992 1.00 78.69 524 ALA A C 1
ATOM 3629 O O . ALA A 1 524 ? 27.916 -13.560 -50.122 1.00 78.69 524 ALA A O 1
ATOM 3630 N N . VAL A 1 525 ? 27.050 -14.001 -48.089 1.00 77.19 525 VAL A N 1
ATOM 3631 C CA . VAL A 1 525 ? 25.711 -13.419 -48.321 1.00 77.19 525 VAL A CA 1
ATOM 3632 C C . VAL A 1 525 ? 25.203 -12.590 -47.133 1.00 77.19 525 VAL A C 1
ATOM 3634 O O . VAL A 1 525 ? 25.546 -12.847 -45.977 1.00 77.19 525 VAL A O 1
ATOM 3637 N N . LEU A 1 526 ? 24.345 -11.607 -47.402 1.00 68.56 526 LEU A N 1
ATOM 3638 C CA . LEU A 1 526 ? 23.650 -10.850 -46.356 1.00 68.56 526 LEU A CA 1
ATOM 3639 C C . LEU A 1 526 ? 22.718 -11.742 -45.535 1.00 68.56 526 LEU A C 1
ATOM 3641 O O . LEU A 1 526 ? 22.168 -12.729 -46.035 1.00 68.56 526 LEU A O 1
ATOM 3645 N N . GLY A 1 527 ? 22.578 -11.418 -44.251 1.00 73.50 527 GLY A N 1
ATOM 3646 C CA . GLY A 1 527 ? 21.837 -12.230 -43.285 1.00 73.50 527 GLY A CA 1
ATOM 3647 C C . GLY A 1 527 ? 22.459 -13.601 -42.976 1.00 73.50 527 GLY A C 1
ATOM 3648 O O . GLY A 1 527 ? 21.847 -14.378 -42.248 1.00 73.50 527 GLY A O 1
ATOM 3649 N N . GLY A 1 528 ? 23.643 -13.927 -43.513 1.00 75.88 528 GLY A N 1
ATOM 3650 C CA . GLY A 1 528 ? 24.389 -15.131 -43.136 1.00 75.88 528 GLY A CA 1
ATOM 3651 C C . GLY A 1 528 ? 23.749 -16.456 -43.556 1.00 75.88 528 GLY A C 1
ATOM 3652 O O . GLY A 1 528 ? 23.913 -17.453 -42.864 1.00 75.88 528 GLY A O 1
ATOM 3653 N N . GLY A 1 529 ? 23.017 -16.512 -44.673 1.00 77.19 529 GLY A N 1
ATOM 3654 C CA . GLY A 1 529 ? 22.347 -17.741 -45.137 1.00 77.19 529 GLY A CA 1
ATOM 3655 C C . GLY A 1 529 ? 23.266 -18.933 -45.473 1.00 77.19 529 GLY A C 1
ATOM 3656 O O . GLY A 1 529 ? 22.772 -20.046 -45.662 1.00 77.19 529 GLY A O 1
ATOM 3657 N N . ASP A 1 530 ? 24.582 -18.723 -45.557 1.00 79.56 530 ASP A N 1
ATOM 3658 C CA . ASP A 1 530 ? 25.628 -19.750 -45.679 1.00 79.56 530 ASP A CA 1
ATOM 3659 C C . ASP A 1 530 ? 26.431 -19.972 -44.377 1.00 79.56 530 ASP A C 1
ATOM 3661 O O . ASP A 1 530 ? 27.308 -20.840 -44.333 1.00 79.56 530 ASP A O 1
ATOM 3665 N N . CYS A 1 531 ? 26.116 -19.229 -43.311 1.00 79.38 531 CYS A N 1
ATOM 3666 C CA . CYS A 1 531 ? 26.719 -19.363 -41.993 1.00 79.38 531 CYS A CA 1
ATOM 3667 C C . CYS A 1 531 ? 26.308 -20.695 -41.351 1.00 79.38 531 CYS A C 1
ATOM 3669 O O . CYS A 1 531 ? 25.128 -21.021 -41.234 1.00 79.38 531 CYS A O 1
ATOM 3671 N N . ALA A 1 532 ? 27.302 -21.469 -40.915 1.00 78.38 532 ALA A N 1
ATOM 3672 C CA . ALA A 1 532 ? 27.103 -22.742 -40.223 1.00 78.38 532 ALA A CA 1
ATOM 3673 C C . ALA A 1 532 ? 27.075 -22.602 -38.685 1.00 78.38 532 ALA A C 1
ATOM 3675 O O . ALA A 1 532 ? 27.163 -23.612 -37.996 1.00 78.38 532 ALA A O 1
ATOM 3676 N N . GLY A 1 533 ? 26.980 -21.371 -38.172 1.00 76.50 533 GLY A N 1
ATOM 3677 C CA . GLY A 1 533 ? 26.938 -21.024 -36.749 1.00 76.50 533 GLY A CA 1
ATOM 3678 C C . GLY A 1 533 ? 26.140 -19.735 -36.512 1.00 76.50 533 GLY A C 1
ATOM 3679 O O . GLY A 1 533 ? 25.181 -19.453 -37.233 1.00 76.50 533 GLY A O 1
ATOM 3680 N N . VAL A 1 534 ? 26.535 -18.925 -35.530 1.00 82.25 534 VAL A N 1
ATOM 3681 C CA . VAL A 1 534 ? 25.874 -17.658 -35.180 1.00 82.25 534 VAL A CA 1
ATOM 3682 C C . VAL A 1 534 ? 26.421 -16.502 -36.020 1.00 82.25 534 VAL A C 1
ATOM 3684 O O . VAL A 1 534 ? 27.564 -16.062 -35.854 1.00 82.25 534 VAL A O 1
ATOM 3687 N N . TYR A 1 535 ? 25.574 -15.976 -36.904 1.00 85.50 535 TYR A N 1
ATOM 3688 C CA . TYR A 1 535 ? 25.867 -14.796 -37.712 1.00 85.50 535 TYR A CA 1
ATOM 3689 C C . TYR A 1 535 ? 25.883 -13.520 -36.860 1.00 85.50 535 TYR A C 1
ATOM 3691 O O . TYR A 1 535 ? 24.942 -13.255 -36.116 1.00 85.50 535 TYR A O 1
ATOM 3699 N N . GLN A 1 536 ? 26.936 -12.715 -36.990 1.00 85.75 536 GLN A N 1
ATOM 3700 C CA . GLN A 1 536 ? 27.209 -11.551 -36.132 1.00 85.75 536 GLN A CA 1
ATOM 3701 C C . GLN A 1 536 ? 26.661 -10.234 -36.704 1.00 85.75 536 GLN A C 1
ATOM 3703 O O . GLN A 1 536 ? 27.072 -9.151 -36.296 1.00 85.75 536 GLN A O 1
ATOM 3708 N N . GLY A 1 537 ? 25.721 -10.332 -37.648 1.00 82.56 537 GLY A N 1
ATOM 3709 C CA . GLY A 1 537 ? 25.155 -9.200 -38.375 1.00 82.56 537 GLY A CA 1
ATOM 3710 C C . GLY A 1 537 ? 25.999 -8.785 -39.579 1.00 82.56 537 GLY A C 1
ATOM 3711 O O . GLY A 1 537 ? 27.198 -9.063 -39.654 1.00 82.56 537 GLY A O 1
ATOM 3712 N N . ASP A 1 538 ? 25.345 -8.126 -40.533 1.00 82.38 538 ASP A N 1
ATOM 3713 C CA . ASP A 1 538 ? 25.988 -7.557 -41.717 1.00 82.38 538 ASP A CA 1
ATOM 3714 C C . ASP A 1 538 ? 27.035 -6.476 -41.333 1.00 82.38 538 ASP A C 1
ATOM 3716 O O . ASP A 1 538 ? 27.078 -6.000 -40.199 1.00 82.38 538 ASP A O 1
ATOM 3720 N N . ASP A 1 539 ? 27.923 -6.124 -42.265 1.00 80.62 539 ASP A N 1
ATOM 3721 C CA . ASP A 1 539 ? 29.049 -5.177 -42.124 1.00 80.62 539 ASP A CA 1
ATOM 3722 C C . ASP A 1 539 ? 30.132 -5.539 -41.083 1.00 80.62 539 ASP A C 1
ATOM 3724 O O . ASP A 1 539 ? 31.104 -4.800 -40.896 1.00 80.62 539 ASP A O 1
ATOM 3728 N N . THR A 1 540 ? 30.038 -6.706 -40.442 1.00 84.44 540 THR A N 1
ATOM 3729 C CA . THR A 1 540 ? 31.047 -7.195 -39.490 1.00 84.44 540 THR A CA 1
ATOM 3730 C C . THR A 1 540 ? 32.143 -8.035 -40.165 1.00 84.44 540 THR A C 1
ATOM 3732 O O . THR A 1 540 ? 31.891 -8.742 -41.136 1.00 84.44 540 THR A O 1
ATOM 3735 N N . VAL A 1 541 ? 33.389 -7.994 -39.668 1.00 84.25 541 VAL A N 1
ATOM 3736 C CA . VAL A 1 541 ? 34.509 -8.789 -40.224 1.00 84.25 541 VAL A CA 1
ATOM 3737 C C . VAL A 1 541 ? 35.234 -9.619 -39.167 1.00 84.25 541 VAL A C 1
ATOM 3739 O O . VAL A 1 541 ? 35.502 -9.148 -38.062 1.00 84.25 541 VAL A O 1
ATOM 3742 N N . CYS A 1 542 ? 35.625 -10.845 -39.524 1.00 82.50 542 CYS A N 1
ATOM 3743 C CA . CYS A 1 542 ? 36.271 -11.787 -38.597 1.00 82.50 542 CYS A CA 1
ATOM 3744 C C . CYS A 1 542 ? 37.623 -11.339 -38.006 1.00 82.50 542 CYS A C 1
ATOM 3746 O O . CYS A 1 542 ? 38.107 -11.965 -37.070 1.00 82.50 542 CYS A O 1
ATOM 3748 N N . GLU A 1 543 ? 38.257 -10.282 -38.526 1.00 79.25 543 GLU A N 1
ATOM 3749 C CA . GLU A 1 543 ? 39.470 -9.710 -37.915 1.00 79.25 543 GLU A CA 1
ATOM 3750 C C . GLU A 1 543 ? 39.168 -8.804 -36.704 1.00 79.25 543 GLU A C 1
ATOM 3752 O O . GLU A 1 543 ? 40.071 -8.518 -35.918 1.00 79.25 543 GLU A O 1
ATOM 3757 N N . THR A 1 544 ? 37.920 -8.345 -36.549 1.00 76.00 544 THR A N 1
ATOM 3758 C CA . THR A 1 544 ? 37.488 -7.428 -35.474 1.00 76.00 544 THR A CA 1
ATOM 3759 C C . THR A 1 544 ? 36.380 -7.992 -34.589 1.00 76.00 544 THR A C 1
ATOM 3761 O O . THR A 1 544 ? 36.120 -7.441 -33.523 1.00 76.00 544 THR A O 1
ATOM 3764 N N . VAL A 1 545 ? 35.715 -9.061 -35.026 1.00 76.12 545 VAL A N 1
ATOM 3765 C CA . VAL A 1 545 ? 34.674 -9.757 -34.267 1.00 76.12 545 VAL A CA 1
ATOM 3766 C C . VAL A 1 545 ? 35.310 -10.785 -33.338 1.00 76.12 545 VAL A C 1
ATOM 3768 O O . VAL A 1 545 ? 35.918 -11.754 -33.791 1.00 76.12 545 VAL A O 1
ATOM 3771 N N . SER A 1 546 ? 35.138 -10.587 -32.033 1.00 79.06 546 SER A N 1
ATOM 3772 C CA . SER A 1 546 ? 35.425 -11.609 -31.027 1.00 79.06 546 SER A CA 1
ATOM 3773 C C . SER A 1 546 ? 34.301 -12.640 -31.040 1.00 79.06 546 SER A C 1
ATOM 3775 O O . SER A 1 546 ? 33.199 -12.343 -30.585 1.00 79.06 546 SER A O 1
ATOM 3777 N N . CYS A 1 547 ? 34.562 -13.837 -31.565 1.00 79.12 547 CYS A N 1
ATOM 3778 C CA . CYS A 1 547 ? 33.612 -14.937 -31.439 1.00 79.12 547 CYS A CA 1
ATOM 3779 C C . CYS A 1 547 ? 33.629 -15.509 -30.017 1.00 79.12 547 CYS A C 1
ATOM 3781 O O . CYS A 1 547 ? 34.730 -15.742 -29.502 1.00 79.12 547 CYS A O 1
ATOM 3783 N N . PRO A 1 548 ? 32.455 -15.782 -29.413 1.00 75.81 548 PRO A N 1
ATOM 3784 C CA . PRO A 1 548 ? 32.388 -16.398 -28.096 1.00 75.81 548 PRO A CA 1
ATOM 3785 C C . PRO A 1 548 ? 33.121 -17.736 -28.090 1.00 75.81 548 PRO A C 1
ATOM 3787 O O . PRO A 1 548 ? 33.016 -18.513 -29.039 1.00 75.81 548 PRO A O 1
ATOM 3790 N N . GLN A 1 549 ? 33.892 -18.006 -27.047 1.00 81.75 549 GLN A N 1
ATOM 3791 C CA . GLN A 1 549 ? 34.541 -19.297 -26.847 1.00 81.75 549 GLN A CA 1
ATOM 3792 C C . GLN A 1 549 ? 33.613 -20.245 -26.066 1.00 81.75 549 GLN A C 1
ATOM 3794 O O . GLN A 1 549 ? 32.820 -19.778 -25.247 1.00 81.75 549 GLN A O 1
ATOM 3799 N N . PRO A 1 550 ? 33.709 -21.574 -26.259 1.00 80.94 550 PRO A N 1
ATOM 3800 C CA . PRO A 1 550 ? 33.006 -22.542 -25.419 1.00 80.94 550 PRO A CA 1
ATOM 3801 C C . PRO A 1 550 ? 33.293 -22.322 -23.927 1.00 80.94 550 PRO A C 1
ATOM 3803 O O . PRO A 1 550 ? 34.451 -22.170 -23.538 1.00 80.94 550 PRO A O 1
ATOM 3806 N N . GLY A 1 551 ? 32.243 -22.310 -23.109 1.00 84.00 551 GLY A N 1
ATOM 3807 C CA . GLY A 1 551 ? 32.285 -21.967 -21.687 1.00 84.00 551 GLY A CA 1
ATOM 3808 C C . GLY A 1 551 ? 32.517 -23.135 -20.721 1.00 84.00 551 GLY A C 1
ATOM 3809 O O . GLY A 1 551 ? 32.717 -24.285 -21.113 1.00 84.00 551 GLY A O 1
ATOM 3810 N N . ALA A 1 552 ? 32.437 -22.840 -19.429 1.00 87.75 552 ALA A N 1
ATOM 3811 C CA . ALA A 1 552 ? 32.571 -23.786 -18.331 1.00 87.75 552 ALA A CA 1
ATOM 3812 C C . ALA A 1 552 ? 31.254 -24.527 -18.027 1.00 87.75 552 ALA A C 1
ATOM 3814 O O . ALA A 1 552 ? 30.198 -23.915 -17.834 1.00 87.75 552 ALA A O 1
ATOM 3815 N N . CYS A 1 553 ? 31.330 -25.854 -17.916 1.00 88.19 553 CYS A N 1
ATOM 3816 C CA . CYS A 1 553 ? 30.278 -26.717 -17.387 1.00 88.19 553 CYS A CA 1
ATOM 3817 C C . CYS A 1 553 ? 30.562 -26.999 -15.901 1.00 88.19 553 CYS A C 1
ATOM 3819 O O . CYS A 1 553 ? 31.488 -27.747 -15.579 1.00 88.19 553 CYS A O 1
ATOM 3821 N N . CYS A 1 554 ? 29.763 -26.442 -14.992 1.00 86.56 554 CYS A N 1
ATOM 3822 C CA . CYS A 1 554 ? 29.917 -26.637 -13.550 1.00 86.56 554 CYS A CA 1
ATOM 3823 C C . CYS A 1 554 ? 29.010 -27.743 -13.029 1.00 86.56 554 CYS A C 1
ATOM 3825 O O . CYS A 1 554 ? 27.801 -27.750 -13.265 1.00 86.56 554 CYS A O 1
ATOM 3827 N N . PHE A 1 555 ? 29.579 -28.672 -12.279 1.00 83.69 555 PHE A N 1
ATOM 3828 C CA . PHE A 1 555 ? 28.837 -29.775 -11.690 1.00 83.69 555 PHE A CA 1
ATOM 3829 C C . PHE A 1 555 ? 28.392 -29.439 -10.265 1.00 83.69 555 PHE A C 1
ATOM 3831 O O . PHE A 1 555 ? 29.027 -28.622 -9.595 1.00 83.69 555 PHE A O 1
ATOM 3838 N N . PRO A 1 556 ? 27.327 -30.089 -9.759 1.00 75.38 556 PRO A N 1
ATOM 3839 C CA . PRO A 1 556 ? 26.856 -29.850 -8.401 1.00 75.38 556 PRO A CA 1
ATOM 3840 C C . PRO A 1 556 ? 27.898 -30.142 -7.315 1.00 75.38 556 PRO A C 1
ATOM 3842 O O . PRO A 1 556 ? 27.744 -29.639 -6.219 1.00 75.38 556 PRO A O 1
ATOM 3845 N N . ASP A 1 557 ? 28.961 -30.906 -7.579 1.00 77.94 557 ASP A N 1
ATOM 3846 C CA . ASP A 1 557 ? 30.051 -31.160 -6.622 1.00 77.94 557 ASP A CA 1
ATOM 3847 C C . ASP A 1 557 ? 31.175 -30.097 -6.648 1.00 77.94 557 ASP A C 1
ATOM 3849 O O . ASP A 1 557 ? 32.217 -30.280 -6.017 1.00 77.94 557 ASP A O 1
ATOM 3853 N N . GLY A 1 558 ? 30.987 -28.996 -7.385 1.00 74.56 558 GLY A N 1
ATOM 3854 C CA . GLY A 1 558 ? 31.978 -27.930 -7.571 1.00 74.56 558 GLY A CA 1
ATOM 3855 C C . GLY A 1 558 ? 33.046 -28.230 -8.627 1.00 74.56 558 GLY A C 1
ATOM 3856 O O . GLY A 1 558 ? 33.915 -27.388 -8.868 1.00 74.56 558 GLY A O 1
ATOM 3857 N N . SER A 1 559 ? 33.013 -29.401 -9.276 1.00 82.62 559 SER A N 1
ATOM 3858 C CA . SER A 1 559 ? 33.927 -29.702 -10.382 1.00 82.62 559 SER A CA 1
ATOM 3859 C C . SER A 1 559 ? 33.553 -28.944 -11.666 1.00 82.62 559 SER A C 1
ATOM 3861 O O . SER A 1 559 ? 32.416 -28.507 -11.848 1.00 82.62 559 SER A O 1
ATOM 3863 N N . CYS A 1 560 ? 34.536 -28.761 -12.553 1.00 83.88 560 CYS A N 1
ATOM 3864 C CA . CYS A 1 560 ? 34.389 -28.034 -13.813 1.00 83.88 560 CYS A CA 1
ATOM 3865 C C . CYS A 1 560 ? 34.946 -28.852 -14.978 1.00 83.88 560 CYS A C 1
ATOM 3867 O O . CYS A 1 560 ? 36.084 -29.327 -14.908 1.00 83.88 560 CYS A O 1
ATOM 3869 N N . GLU A 1 561 ? 34.184 -28.958 -16.064 1.00 88.31 561 GLU A N 1
ATOM 3870 C CA . GLU A 1 561 ? 34.678 -29.411 -17.367 1.00 88.31 561 GLU A CA 1
ATOM 3871 C C . GLU A 1 561 ? 34.467 -28.306 -18.405 1.00 88.31 561 GLU A C 1
ATOM 3873 O O . GLU A 1 561 ? 33.434 -27.643 -18.411 1.00 88.31 561 GLU A O 1
ATOM 3878 N N . GLN A 1 562 ? 35.450 -28.081 -19.277 1.00 88.44 562 GLN A N 1
ATOM 3879 C CA . GLN A 1 562 ? 35.311 -27.092 -20.343 1.00 88.44 562 GLN A CA 1
ATOM 3880 C C . GLN A 1 562 ? 34.432 -27.675 -21.453 1.00 88.44 562 GLN A C 1
ATOM 3882 O O . GLN A 1 562 ? 34.736 -28.759 -21.960 1.00 88.44 562 GLN A O 1
ATOM 3887 N N . SER A 1 563 ? 33.388 -26.947 -21.848 1.00 83.44 563 SER A N 1
ATOM 3888 C CA . SER A 1 563 ? 32.587 -27.261 -23.031 1.00 83.44 563 SER A CA 1
ATOM 3889 C C . SER A 1 563 ? 33.471 -27.329 -24.278 1.00 83.44 563 SER A C 1
ATOM 3891 O O . SER A 1 563 ? 34.455 -26.593 -24.400 1.00 83.44 563 SER A O 1
ATOM 3893 N N . SER A 1 564 ? 33.113 -28.184 -25.237 1.00 80.69 564 SER A N 1
ATOM 3894 C CA . SER A 1 564 ? 33.713 -28.167 -26.576 1.00 80.69 564 SER A CA 1
ATOM 3895 C C . SER A 1 564 ? 32.896 -27.379 -27.605 1.00 80.69 564 SER A C 1
ATOM 3897 O O . SER A 1 564 ? 33.353 -27.241 -28.741 1.00 80.69 564 SER A O 1
ATOM 3899 N N . VAL A 1 565 ? 31.731 -26.839 -27.214 1.00 79.56 565 VAL A N 1
ATOM 3900 C CA . VAL A 1 565 ? 30.845 -26.035 -28.074 1.00 79.56 565 VAL A CA 1
ATOM 3901 C C . VAL A 1 565 ? 30.250 -24.792 -27.386 1.00 79.56 565 VAL A C 1
ATOM 3903 O O . VAL A 1 565 ? 29.934 -24.795 -26.194 1.00 79.56 565 VAL A O 1
ATOM 3906 N N . ILE A 1 566 ? 30.043 -23.723 -28.154 1.00 72.69 566 ILE A N 1
ATOM 3907 C CA . ILE A 1 566 ? 29.250 -22.546 -27.761 1.00 72.69 566 ILE A CA 1
ATOM 3908 C C . ILE A 1 566 ? 27.835 -23.002 -27.359 1.00 72.69 566 ILE A C 1
ATOM 3910 O O . ILE A 1 566 ? 27.273 -23.938 -27.935 1.00 72.69 566 ILE A O 1
ATOM 3914 N N . GLY A 1 567 ? 27.262 -22.375 -26.334 1.00 75.56 567 GLY A N 1
ATOM 3915 C CA . GLY A 1 567 ? 25.967 -22.743 -25.760 1.00 75.56 567 GLY A CA 1
ATOM 3916 C C . GLY A 1 567 ? 25.972 -24.013 -24.896 1.00 75.56 567 GLY A C 1
ATOM 3917 O O . GLY A 1 567 ? 24.917 -24.382 -24.383 1.00 75.56 567 GLY A O 1
ATOM 3918 N N . GLY A 1 568 ? 27.117 -24.687 -24.719 1.00 79.19 568 GLY A N 1
ATOM 3919 C CA . GLY A 1 568 ? 27.275 -25.766 -23.735 1.00 79.19 568 GLY A CA 1
ATOM 3920 C C . GLY A 1 568 ? 26.432 -27.017 -23.996 1.00 79.19 568 GLY A C 1
ATOM 3921 O O . GLY A 1 568 ? 26.048 -27.708 -23.056 1.00 79.19 568 GLY A O 1
ATOM 3922 N N . ALA A 1 569 ? 26.101 -27.322 -25.254 1.00 81.19 569 ALA A N 1
ATOM 3923 C CA . ALA A 1 569 ? 25.211 -28.440 -25.596 1.00 81.19 569 ALA A CA 1
ATOM 3924 C C . ALA A 1 569 ? 25.780 -29.841 -25.264 1.00 81.19 569 ALA A C 1
ATOM 3926 O O . ALA A 1 569 ? 25.037 -30.826 -25.280 1.00 81.19 569 ALA A O 1
ATOM 3927 N N . ASP A 1 570 ? 27.079 -29.944 -24.977 1.00 83.19 570 ASP A N 1
ATOM 3928 C CA . ASP A 1 570 ? 27.763 -31.137 -24.466 1.00 83.19 570 ASP A CA 1
ATOM 3929 C C . ASP A 1 570 ? 27.961 -31.128 -22.935 1.00 83.19 570 ASP A C 1
ATOM 3931 O O . ASP A 1 570 ? 28.403 -32.139 -22.380 1.00 83.19 570 ASP A O 1
ATOM 3935 N N . CYS A 1 571 ? 27.584 -30.051 -22.234 1.00 83.00 571 CYS A N 1
ATOM 3936 C CA . CYS A 1 571 ? 27.653 -29.979 -20.779 1.00 83.00 571 CYS A CA 1
ATOM 3937 C C . CYS A 1 571 ? 26.703 -30.982 -20.116 1.00 83.00 571 CYS A C 1
ATOM 3939 O O . CYS A 1 571 ? 25.484 -30.945 -20.291 1.00 83.00 571 CYS A O 1
ATOM 3941 N N . ALA A 1 572 ? 27.267 -31.837 -19.261 1.00 81.31 572 ALA A N 1
ATOM 3942 C CA . ALA A 1 572 ? 26.502 -32.644 -18.311 1.00 81.31 572 ALA A CA 1
ATOM 3943 C C . ALA A 1 572 ? 26.227 -31.906 -16.978 1.00 81.31 572 ALA A C 1
ATOM 3945 O O . ALA A 1 572 ? 25.400 -32.366 -16.190 1.00 81.31 572 ALA A O 1
ATOM 3946 N N . GLY A 1 573 ? 26.918 -30.785 -16.734 1.00 79.50 573 GLY A N 1
ATOM 3947 C CA . GLY A 1 573 ? 26.687 -29.852 -15.626 1.00 79.50 573 GLY A CA 1
ATOM 3948 C C . GLY A 1 573 ? 25.903 -28.600 -16.048 1.00 79.50 573 GLY A C 1
ATOM 3949 O O . GLY A 1 573 ? 25.435 -28.494 -17.180 1.00 79.50 573 GLY A O 1
ATOM 3950 N N . VAL A 1 574 ? 25.778 -27.633 -15.139 1.00 84.81 574 VAL A N 1
ATOM 3951 C CA . VAL A 1 574 ? 25.200 -26.307 -15.401 1.00 84.81 574 VAL A CA 1
ATOM 3952 C C . VAL A 1 574 ? 26.198 -25.469 -16.200 1.00 84.81 574 VAL A C 1
ATOM 3954 O O . VAL A 1 574 ? 27.329 -25.265 -15.765 1.00 84.81 574 VAL A O 1
ATOM 3957 N N . TYR A 1 575 ? 25.786 -24.983 -17.369 1.00 87.00 575 TYR A N 1
ATOM 3958 C CA . TYR A 1 575 ? 26.622 -24.134 -18.213 1.00 87.00 575 TYR A CA 1
ATOM 3959 C C . TYR A 1 575 ? 26.656 -22.692 -17.696 1.00 87.00 575 TYR A C 1
ATOM 3961 O O . TYR A 1 575 ? 25.599 -22.095 -17.498 1.00 87.00 575 TYR A O 1
ATOM 3969 N N . GLN A 1 576 ? 27.850 -22.120 -17.527 1.00 86.88 576 GLN A N 1
ATOM 3970 C CA . GLN A 1 576 ? 28.034 -20.746 -17.023 1.00 86.88 576 GLN A CA 1
ATOM 3971 C C . GLN A 1 576 ? 28.013 -19.668 -18.117 1.00 86.88 576 GLN A C 1
ATOM 3973 O O . GLN A 1 576 ? 28.353 -18.514 -17.866 1.00 86.88 576 GLN A O 1
ATOM 3978 N N . GLY A 1 577 ? 27.603 -20.036 -19.332 1.00 83.88 577 GLY A N 1
ATOM 3979 C CA . GLY A 1 577 ? 27.653 -19.165 -20.500 1.00 83.88 577 GLY A CA 1
ATOM 3980 C C . GLY A 1 577 ? 29.009 -19.197 -21.201 1.00 83.88 577 GLY A C 1
ATOM 3981 O O . GLY A 1 577 ? 30.004 -19.693 -20.671 1.00 83.88 577 GLY A O 1
ATOM 3982 N N . ASP A 1 578 ? 29.021 -18.688 -22.427 1.00 83.31 578 ASP A N 1
ATOM 3983 C CA . ASP A 1 578 ? 30.206 -18.629 -23.284 1.00 83.31 578 ASP A CA 1
ATOM 3984 C C . ASP A 1 578 ? 31.308 -17.724 -22.687 1.00 83.31 578 ASP A C 1
ATOM 3986 O O . ASP A 1 578 ? 31.062 -16.940 -21.771 1.00 83.31 578 ASP A O 1
ATOM 3990 N N . ASP A 1 579 ? 32.541 -17.850 -23.184 1.00 81.06 579 ASP A N 1
ATOM 3991 C CA . ASP A 1 579 ? 33.743 -17.122 -22.730 1.00 81.06 579 ASP A CA 1
ATOM 3992 C C . ASP A 1 579 ? 34.171 -17.353 -21.260 1.00 81.06 579 ASP A C 1
ATOM 3994 O O . ASP A 1 579 ? 35.056 -16.664 -20.744 1.00 81.06 579 ASP A O 1
ATOM 3998 N N . THR A 1 580 ? 33.614 -18.362 -20.582 1.00 83.75 580 THR A N 1
ATOM 3999 C CA . THR A 1 580 ? 34.001 -18.756 -19.214 1.00 83.75 580 THR A CA 1
ATOM 4000 C C . THR A 1 580 ? 35.002 -19.925 -19.203 1.00 83.75 580 THR A C 1
ATOM 4002 O O . THR A 1 580 ? 34.833 -20.897 -19.928 1.00 83.75 580 THR A O 1
ATOM 4005 N N . ASP A 1 581 ? 36.065 -19.862 -18.387 1.00 79.50 581 ASP A N 1
ATOM 4006 C CA . ASP A 1 581 ? 37.158 -20.862 -18.348 1.00 79.50 581 ASP A CA 1
ATOM 4007 C C . ASP A 1 581 ? 37.251 -21.553 -16.977 1.00 79.50 581 ASP A C 1
ATOM 4009 O O . ASP A 1 581 ? 37.439 -20.884 -15.957 1.00 79.50 581 ASP A O 1
ATOM 4013 N N . CYS A 1 582 ? 37.216 -22.890 -16.956 1.00 80.44 582 CYS A N 1
ATOM 4014 C CA . CYS A 1 582 ? 37.441 -23.719 -15.763 1.00 80.44 582 CYS A CA 1
ATOM 4015 C C . CYS A 1 582 ? 38.759 -23.438 -15.018 1.00 80.44 582 CYS A C 1
ATOM 4017 O O . CYS A 1 582 ? 38.886 -23.766 -13.837 1.00 80.44 582 CYS A O 1
ATOM 4019 N N . GLY A 1 583 ? 39.768 -22.874 -15.686 1.00 72.44 583 GLY A N 1
ATOM 4020 C CA . GLY A 1 583 ? 41.026 -22.445 -15.074 1.00 72.44 583 GLY A CA 1
ATOM 4021 C C . GLY A 1 583 ? 40.926 -21.162 -14.240 1.00 72.44 583 GLY A C 1
ATOM 4022 O O . GLY A 1 583 ? 41.880 -20.830 -13.531 1.00 72.44 583 GLY A O 1
ATOM 4023 N N . THR A 1 584 ? 39.805 -20.438 -14.308 1.00 75.38 584 THR A N 1
ATOM 4024 C CA . THR A 1 584 ? 39.608 -19.144 -13.641 1.00 75.38 584 THR A CA 1
ATOM 4025 C C . THR A 1 584 ? 38.831 -19.303 -12.332 1.00 75.38 584 THR A C 1
ATOM 4027 O O . THR A 1 584 ? 37.736 -19.859 -12.290 1.00 75.38 584 THR A O 1
ATOM 4030 N N . ALA A 1 585 ? 39.400 -18.798 -11.234 1.00 65.12 585 ALA A N 1
ATOM 4031 C CA . ALA A 1 585 ? 38.772 -18.868 -9.915 1.00 65.12 585 ALA A CA 1
ATOM 4032 C C . ALA A 1 585 ? 37.455 -18.068 -9.873 1.00 65.12 585 ALA A C 1
ATOM 4034 O O . ALA A 1 585 ? 37.422 -16.923 -10.321 1.00 65.12 585 ALA A O 1
ATOM 4035 N N . GLY A 1 586 ? 36.401 -18.667 -9.308 1.00 67.06 586 GLY A N 1
ATOM 4036 C CA . GLY A 1 586 ? 35.057 -18.080 -9.230 1.00 67.06 586 GLY A CA 1
ATOM 4037 C C . GLY A 1 586 ? 34.166 -18.315 -10.457 1.00 67.06 586 GLY A C 1
ATOM 4038 O O . GLY A 1 586 ? 33.048 -17.820 -10.477 1.00 67.06 586 GLY A O 1
ATOM 4039 N N . VAL A 1 587 ? 34.627 -19.058 -11.476 1.00 78.00 587 VAL A N 1
ATOM 4040 C CA . VAL A 1 587 ? 33.777 -19.442 -12.623 1.00 78.00 587 VAL A CA 1
ATOM 4041 C C . VAL A 1 587 ? 32.819 -20.579 -12.268 1.00 78.00 587 VAL A C 1
ATOM 4043 O O . VAL A 1 587 ? 31.653 -20.519 -12.644 1.00 78.00 587 VAL A O 1
ATOM 4046 N N . CYS A 1 588 ? 33.278 -21.589 -11.519 1.00 80.25 588 CYS A N 1
ATOM 4047 C CA . CYS A 1 588 ? 32.379 -22.573 -10.923 1.00 80.25 588 CYS A CA 1
ATOM 4048 C C . CYS A 1 588 ? 32.209 -22.332 -9.427 1.00 80.25 588 CYS A C 1
ATOM 4050 O O . CYS A 1 588 ? 33.200 -22.499 -8.704 1.00 80.25 588 CYS A O 1
ATOM 4052 N N . PRO A 1 589 ? 30.980 -22.027 -8.965 1.00 77.94 589 PRO A N 1
ATOM 4053 C CA . PRO A 1 589 ? 30.693 -21.967 -7.542 1.00 77.94 589 PRO A CA 1
ATOM 4054 C C . PRO A 1 589 ? 31.076 -23.284 -6.868 1.00 77.94 589 PRO A C 1
ATOM 4056 O O . PRO A 1 589 ? 30.773 -24.369 -7.371 1.00 77.94 589 PRO A O 1
ATOM 4059 N N . GLN A 1 590 ? 31.779 -23.196 -5.746 1.00 83.31 590 GLN A N 1
ATOM 4060 C CA . GLN A 1 590 ? 32.093 -24.333 -4.888 1.00 83.31 590 GLN A CA 1
ATOM 4061 C C . GLN A 1 590 ? 30.973 -24.548 -3.853 1.00 83.31 590 GLN A C 1
ATOM 4063 O O . GLN A 1 590 ? 30.334 -23.576 -3.446 1.00 83.31 590 GLN A O 1
ATOM 4068 N N . PRO A 1 591 ? 30.743 -25.785 -3.374 1.00 82.50 591 PRO A N 1
ATOM 4069 C CA . PRO A 1 591 ? 29.800 -26.048 -2.288 1.00 82.50 591 PRO A CA 1
ATOM 4070 C C . PRO A 1 591 ? 30.088 -25.196 -1.045 1.00 82.50 591 PRO A C 1
ATOM 4072 O O . PRO A 1 591 ? 31.223 -25.151 -0.565 1.00 82.50 591 PRO A O 1
ATOM 4075 N N . GLY A 1 592 ? 29.055 -24.532 -0.535 1.00 85.06 592 GLY A N 1
ATOM 4076 C CA . GLY A 1 592 ? 29.125 -23.531 0.526 1.00 85.06 592 GLY A CA 1
ATOM 4077 C C . GLY A 1 592 ? 29.124 -24.077 1.956 1.00 85.06 592 GLY A C 1
ATOM 4078 O O . GLY A 1 592 ? 29.090 -25.283 2.208 1.00 85.06 592 GLY A O 1
ATOM 4079 N N . ALA A 1 593 ? 29.128 -23.163 2.921 1.00 87.69 593 ALA A N 1
ATOM 4080 C CA . ALA A 1 593 ? 28.972 -23.450 4.339 1.00 87.69 593 ALA A CA 1
ATOM 4081 C C . ALA A 1 593 ? 27.490 -23.578 4.739 1.00 87.69 593 ALA A C 1
ATOM 4083 O O . ALA A 1 593 ? 26.626 -22.831 4.278 1.00 87.69 593 ALA A O 1
ATOM 4084 N N . CYS A 1 594 ? 27.217 -24.503 5.654 1.00 88.00 594 CYS A N 1
ATOM 4085 C CA . CYS A 1 594 ? 25.933 -24.716 6.309 1.00 88.00 594 CYS A CA 1
ATOM 4086 C C . CYS A 1 594 ? 26.053 -24.336 7.776 1.00 88.00 594 CYS A C 1
ATOM 4088 O O . CYS A 1 594 ? 26.764 -25.023 8.511 1.00 88.00 594 CYS A O 1
ATOM 4090 N N . CYS A 1 595 ? 25.351 -23.286 8.194 1.00 86.12 595 CYS A N 1
ATOM 4091 C CA . CYS A 1 595 ? 25.259 -22.907 9.599 1.00 86.12 595 CYS A CA 1
ATOM 4092 C C . CYS A 1 595 ? 24.015 -23.523 10.223 1.00 86.12 595 CYS A C 1
ATOM 4094 O O . CYS A 1 595 ? 22.925 -23.422 9.665 1.00 86.12 595 CYS A O 1
ATOM 4096 N N . PHE A 1 596 ? 24.182 -24.167 11.366 1.00 82.12 596 PHE A N 1
ATOM 4097 C CA . PHE A 1 596 ? 23.089 -24.750 12.132 1.00 82.12 596 PHE A CA 1
ATOM 4098 C C . PHE A 1 596 ? 22.717 -23.832 13.287 1.00 82.12 596 PHE A C 1
ATOM 4100 O O . PHE A 1 596 ? 23.532 -23.010 13.711 1.00 82.12 596 PHE A O 1
ATOM 4107 N N . ASP A 1 597 ? 21.506 -24.002 13.814 1.00 71.81 597 ASP A N 1
ATOM 4108 C CA . ASP A 1 597 ? 21.005 -23.121 14.867 1.00 71.81 597 ASP A CA 1
ATOM 4109 C C . ASP A 1 597 ? 21.845 -23.220 16.154 1.00 71.81 597 ASP A C 1
ATOM 4111 O O . ASP A 1 597 ? 21.945 -22.255 16.898 1.00 71.81 597 ASP A O 1
ATOM 4115 N N . ASP A 1 598 ? 22.541 -24.337 16.389 1.00 73.25 598 ASP A N 1
ATOM 4116 C CA . ASP A 1 598 ? 23.489 -24.513 17.503 1.00 73.25 598 ASP A CA 1
ATOM 4117 C C . ASP A 1 598 ? 24.843 -23.789 17.306 1.00 73.25 598 ASP A C 1
ATOM 4119 O O . ASP A 1 598 ? 25.774 -23.964 18.096 1.00 73.25 598 ASP A O 1
ATOM 4123 N N . GLY A 1 599 ? 24.984 -22.994 16.241 1.00 72.56 599 GLY A N 1
ATOM 4124 C CA . GLY A 1 599 ? 26.215 -22.300 15.860 1.00 72.56 599 GLY A CA 1
ATOM 4125 C C . GLY A 1 599 ? 27.276 -23.195 15.217 1.00 72.56 599 GLY A C 1
ATOM 4126 O O . GLY A 1 599 ? 28.353 -22.704 14.855 1.00 72.56 599 GLY A O 1
ATOM 4127 N N . SER A 1 600 ? 27.016 -24.494 15.043 1.00 81.94 600 SER A N 1
ATOM 4128 C CA . SER A 1 600 ? 27.933 -25.383 14.333 1.00 81.94 600 SER A CA 1
ATOM 4129 C C . SER A 1 600 ? 27.941 -25.102 12.826 1.00 81.94 600 SER A C 1
ATOM 4131 O O . SER A 1 600 ? 27.017 -24.515 12.260 1.00 81.94 600 SER A O 1
ATOM 4133 N N . CYS A 1 601 ? 29.023 -25.518 12.162 1.00 82.75 601 CYS A N 1
ATOM 4134 C CA . CYS A 1 601 ? 29.176 -25.384 10.719 1.00 82.75 601 CYS A CA 1
ATOM 4135 C C . CYS A 1 601 ? 29.560 -26.718 10.078 1.00 82.75 601 CYS A C 1
ATOM 4137 O O . CYS A 1 601 ? 30.538 -27.349 10.491 1.00 82.75 601 CYS A O 1
ATOM 4139 N N . ALA A 1 602 ? 28.843 -27.110 9.025 1.00 87.25 602 ALA A N 1
ATOM 4140 C CA . ALA A 1 602 ? 29.255 -28.180 8.119 1.00 87.25 602 ALA A CA 1
ATOM 4141 C C . ALA A 1 602 ? 29.511 -27.618 6.719 1.00 87.25 602 ALA A C 1
ATOM 4143 O O . ALA A 1 602 ? 28.831 -26.699 6.275 1.00 87.25 602 ALA A O 1
ATOM 4144 N N . GLN A 1 603 ? 30.482 -28.179 6.001 1.00 87.56 603 GLN A N 1
ATOM 4145 C CA . GLN A 1 603 ? 30.636 -27.868 4.584 1.00 87.56 603 GLN A CA 1
ATOM 4146 C C . GLN A 1 603 ? 29.594 -28.674 3.804 1.00 87.56 603 GLN A C 1
ATOM 4148 O O . GLN A 1 603 ? 29.530 -29.897 3.963 1.00 87.56 603 GLN A O 1
ATOM 4153 N N . SER A 1 604 ? 28.802 -28.009 2.967 1.00 83.56 604 SER A N 1
ATOM 4154 C CA . SER A 1 604 ? 27.974 -28.687 1.973 1.00 83.56 604 SER A CA 1
ATOM 4155 C C . SER A 1 604 ? 28.863 -29.480 1.011 1.00 83.56 604 SER A C 1
ATOM 4157 O O . SER A 1 604 ? 30.014 -29.120 0.754 1.00 83.56 604 SER A O 1
ATOM 4159 N N . THR A 1 605 ? 28.337 -30.577 0.477 1.00 82.06 605 THR A N 1
ATOM 4160 C CA . THR A 1 605 ? 28.966 -31.329 -0.616 1.00 82.06 605 THR A CA 1
ATOM 4161 C C . THR A 1 605 ? 28.370 -30.988 -1.979 1.00 82.06 605 THR A C 1
ATOM 4163 O O . THR A 1 605 ? 28.855 -31.504 -2.987 1.00 82.06 605 THR A O 1
ATOM 4166 N N . VAL A 1 606 ? 27.349 -30.118 -2.024 1.00 79.94 606 VAL A N 1
ATOM 4167 C CA . VAL A 1 606 ? 26.612 -29.763 -3.237 1.00 79.94 606 VAL A CA 1
ATOM 4168 C C . VAL A 1 606 ? 26.403 -28.245 -3.369 1.00 79.94 606 VAL A C 1
ATOM 4170 O O . VAL A 1 606 ? 25.844 -27.594 -2.495 1.00 79.94 606 VAL A O 1
ATOM 4173 N N . VAL A 1 607 ? 26.780 -27.681 -4.513 1.00 76.44 607 VAL A N 1
ATOM 4174 C CA . VAL A 1 607 ? 26.458 -26.308 -4.940 1.00 76.44 607 VAL A CA 1
ATOM 4175 C C . VAL A 1 607 ? 24.948 -26.055 -4.830 1.00 76.44 607 VAL A C 1
ATOM 4177 O O . VAL A 1 607 ? 24.132 -26.908 -5.190 1.00 76.44 607 VAL A O 1
ATOM 4180 N N . GLY A 1 608 ? 24.563 -24.896 -4.301 1.00 78.75 608 GLY A N 1
ATOM 4181 C CA . GLY A 1 608 ? 23.184 -24.567 -3.936 1.00 78.75 608 GLY A CA 1
ATOM 4182 C C . GLY A 1 608 ? 22.680 -25.220 -2.640 1.00 78.75 608 GLY A C 1
ATOM 4183 O O . GLY A 1 608 ? 21.512 -25.047 -2.303 1.00 78.75 608 GLY A O 1
ATOM 4184 N N . GLY A 1 609 ? 23.514 -25.970 -1.910 1.00 79.56 609 GLY A N 1
ATOM 4185 C CA . GLY A 1 609 ? 23.225 -26.405 -0.540 1.00 79.56 609 GLY A CA 1
ATOM 4186 C C . GLY A 1 609 ? 22.074 -27.402 -0.391 1.00 79.56 609 GLY A C 1
ATOM 4187 O O . GLY A 1 609 ? 21.431 -27.441 0.651 1.00 79.56 609 GLY A O 1
ATOM 4188 N N . SER A 1 610 ? 21.769 -28.216 -1.404 1.00 80.38 610 SER A N 1
ATOM 4189 C CA . SER A 1 610 ? 20.620 -29.148 -1.337 1.00 80.38 610 SER A CA 1
ATOM 4190 C C . SER A 1 610 ? 20.749 -30.266 -0.284 1.00 80.38 610 SER A C 1
ATOM 4192 O O . SER A 1 610 ? 19.752 -30.880 0.095 1.00 80.38 610 SER A O 1
ATOM 4194 N N . ASP A 1 611 ? 21.966 -30.528 0.194 1.00 83.12 611 ASP A N 1
ATOM 4195 C CA . ASP A 1 611 ? 22.307 -31.426 1.304 1.00 83.12 611 ASP A CA 1
ATOM 4196 C C . ASP A 1 611 ? 22.478 -30.687 2.648 1.00 83.12 611 ASP A C 1
ATOM 4198 O O . ASP A 1 611 ? 22.815 -31.299 3.664 1.00 83.12 611 ASP A O 1
ATOM 4202 N N . CYS A 1 612 ? 22.228 -29.377 2.666 1.00 82.06 612 CYS A N 1
ATOM 4203 C CA . CYS A 1 612 ? 22.310 -28.527 3.842 1.00 82.06 612 CYS A CA 1
ATOM 4204 C C . CYS A 1 612 ? 21.087 -28.738 4.742 1.00 82.06 612 CYS A C 1
ATOM 4206 O O . CYS A 1 612 ? 19.958 -28.440 4.362 1.00 82.06 612 CYS A O 1
ATOM 4208 N N . ALA A 1 613 ? 21.315 -29.251 5.951 1.00 79.06 613 ALA A N 1
ATOM 4209 C CA . ALA A 1 613 ? 20.275 -29.384 6.975 1.00 79.06 613 ALA A CA 1
ATOM 4210 C C . ALA A 1 613 ? 20.157 -28.144 7.892 1.00 79.06 613 ALA A C 1
ATOM 4212 O O . ALA A 1 613 ? 19.285 -28.118 8.755 1.00 79.06 613 ALA A O 1
ATOM 4213 N N . GLY A 1 614 ? 21.026 -27.143 7.704 1.00 77.56 614 GLY A N 1
ATOM 4214 C CA . GLY A 1 614 ? 20.973 -25.824 8.343 1.00 77.56 614 GLY A CA 1
ATOM 4215 C C . GLY A 1 614 ? 20.802 -24.703 7.309 1.00 77.56 614 GLY A C 1
ATOM 4216 O O . GLY A 1 614 ? 20.543 -24.962 6.132 1.00 77.56 614 GLY A O 1
ATOM 4217 N N . VAL A 1 615 ? 20.983 -23.450 7.723 1.00 84.19 615 VAL A N 1
ATOM 4218 C CA . VAL A 1 615 ? 20.925 -22.275 6.845 1.00 84.19 615 VAL A CA 1
ATOM 4219 C C . VAL A 1 615 ? 22.164 -22.223 5.948 1.00 84.19 615 VAL A C 1
ATOM 4221 O O . VAL A 1 615 ? 23.289 -22.006 6.415 1.00 84.19 615 VAL A O 1
ATOM 4224 N N . TYR A 1 616 ? 21.949 -22.399 4.644 1.00 87.75 616 TYR A N 1
ATOM 4225 C CA . TYR A 1 616 ? 22.999 -22.326 3.630 1.00 87.75 616 TYR A CA 1
ATOM 4226 C C . TYR A 1 616 ? 23.492 -20.891 3.428 1.00 87.75 616 TYR A C 1
ATOM 4228 O O . TYR A 1 616 ? 22.701 -19.978 3.206 1.00 87.75 616 TYR A O 1
ATOM 4236 N N . GLN A 1 617 ? 24.808 -20.700 3.467 1.00 87.25 617 GLN A N 1
ATOM 4237 C CA . GLN A 1 617 ? 25.451 -19.378 3.473 1.00 87.25 617 GLN A CA 1
ATOM 4238 C C . GLN A 1 617 ? 25.859 -18.892 2.074 1.00 87.25 617 GLN A C 1
ATOM 4240 O O . GLN A 1 617 ? 26.629 -17.944 1.939 1.00 87.25 617 GLN A O 1
ATOM 4245 N N . GLY A 1 618 ? 25.337 -19.543 1.032 1.00 84.75 618 GLY A N 1
ATOM 4246 C CA . GLY A 1 618 ? 25.705 -19.305 -0.360 1.00 84.75 618 GLY A CA 1
ATOM 4247 C C . GLY A 1 618 ? 26.947 -20.085 -0.790 1.00 84.75 618 GLY A C 1
ATOM 4248 O O . GLY A 1 618 ? 27.735 -20.556 0.032 1.00 84.75 618 GLY A O 1
ATOM 4249 N N . ASP A 1 619 ? 27.103 -20.234 -2.101 1.00 83.50 619 ASP A N 1
ATOM 4250 C CA . ASP A 1 619 ? 28.245 -20.913 -2.715 1.00 83.50 619 ASP A CA 1
ATOM 4251 C C . ASP A 1 619 ? 29.576 -20.173 -2.461 1.00 83.50 619 ASP A C 1
ATOM 4253 O O . ASP A 1 619 ? 29.595 -19.024 -2.021 1.00 83.50 619 ASP A O 1
ATOM 4257 N N . ASP A 1 620 ? 30.704 -20.845 -2.708 1.00 80.88 620 ASP A N 1
ATOM 4258 C CA . ASP A 1 620 ? 32.084 -20.363 -2.483 1.00 80.88 620 ASP A CA 1
ATOM 4259 C C . ASP A 1 620 ? 32.440 -19.990 -1.030 1.00 80.88 620 ASP A C 1
ATOM 4261 O O . ASP A 1 620 ? 33.558 -19.552 -0.734 1.00 80.88 620 ASP A O 1
ATOM 4265 N N . THR A 1 621 ? 31.531 -20.227 -0.087 1.00 85.19 621 THR A N 1
ATOM 4266 C CA . THR A 1 621 ? 31.763 -20.011 1.341 1.00 85.19 621 THR A CA 1
ATOM 4267 C C . THR A 1 621 ? 32.330 -21.256 2.028 1.00 85.19 621 THR A C 1
ATOM 4269 O O . THR A 1 621 ? 32.021 -22.387 1.664 1.00 85.19 621 THR A O 1
ATOM 4272 N N . THR A 1 622 ? 33.176 -21.090 3.052 1.00 83.69 622 THR A N 1
ATOM 4273 C CA . THR A 1 622 ? 33.714 -22.231 3.822 1.00 83.69 622 THR A CA 1
ATOM 4274 C C . THR A 1 622 ? 33.525 -22.057 5.320 1.00 83.69 622 THR A C 1
ATOM 4276 O O . THR A 1 622 ? 33.625 -20.938 5.822 1.00 83.69 622 THR A O 1
ATOM 4279 N N . CYS A 1 623 ? 33.386 -23.154 6.068 1.00 81.94 623 CYS A N 1
ATOM 4280 C CA . CYS A 1 623 ? 33.321 -23.117 7.539 1.00 81.94 623 CYS A CA 1
ATOM 4281 C C . CYS A 1 623 ? 34.569 -22.537 8.235 1.00 81.94 623 CYS A C 1
ATOM 4283 O O . CYS A 1 623 ? 34.556 -22.316 9.440 1.00 81.94 623 CYS A O 1
ATOM 4285 N N . ALA A 1 624 ? 35.662 -22.298 7.501 1.00 76.62 624 ALA A N 1
ATOM 4286 C CA . ALA A 1 624 ? 36.844 -21.600 8.009 1.00 76.62 624 ALA A CA 1
ATOM 4287 C C . ALA A 1 624 ? 36.803 -20.073 7.789 1.00 76.62 624 ALA A C 1
ATOM 4289 O O . ALA A 1 624 ? 37.664 -19.361 8.304 1.00 76.62 624 ALA A O 1
ATOM 4290 N N . THR A 1 625 ? 35.853 -19.575 6.991 1.00 73.25 625 THR A N 1
ATOM 4291 C CA . THR A 1 625 ? 35.745 -18.161 6.578 1.00 73.25 625 THR A CA 1
ATOM 4292 C C . THR A 1 625 ? 34.402 -17.537 6.940 1.00 73.25 625 THR A C 1
ATOM 4294 O O . THR A 1 625 ? 34.362 -16.355 7.270 1.00 73.25 625 THR A O 1
ATOM 4297 N N . VAL A 1 626 ? 33.322 -18.320 6.949 1.00 76.19 626 VAL A N 1
ATOM 4298 C CA . VAL A 1 626 ? 32.023 -17.889 7.468 1.00 76.19 626 VAL A CA 1
ATOM 4299 C C . VAL A 1 626 ? 32.051 -17.906 8.986 1.00 76.19 626 VAL A C 1
ATOM 4301 O O . VAL A 1 626 ? 32.451 -18.887 9.608 1.00 76.19 626 VAL A O 1
ATOM 4304 N N . GLN A 1 627 ? 31.618 -16.804 9.587 1.00 77.88 627 GLN A N 1
ATOM 4305 C CA . GLN A 1 627 ? 31.215 -16.792 10.985 1.00 77.88 627 GLN A CA 1
ATOM 4306 C C . GLN A 1 627 ? 29.763 -17.248 11.019 1.00 77.88 627 GLN A C 1
ATOM 4308 O O . GLN A 1 627 ? 28.870 -16.455 10.730 1.00 77.88 627 GLN A O 1
ATOM 4313 N N . CYS A 1 628 ? 29.534 -18.532 11.301 1.00 77.50 628 CYS A N 1
ATOM 4314 C CA . CYS A 1 628 ? 28.174 -18.978 11.560 1.00 77.50 628 CYS A CA 1
ATOM 4315 C C . CYS A 1 628 ? 27.642 -18.221 12.773 1.00 77.50 628 CYS A C 1
ATOM 4317 O O . CYS A 1 628 ? 28.383 -18.123 13.763 1.00 77.50 628 CYS A O 1
ATOM 4319 N N . PRO A 1 629 ? 26.410 -17.685 12.714 1.00 70.56 629 PRO A N 1
ATOM 4320 C CA . PRO A 1 629 ? 25.842 -17.003 13.859 1.00 70.56 629 PRO A CA 1
ATOM 4321 C C . PRO A 1 629 ? 25.868 -17.984 15.033 1.00 70.56 629 PRO A C 1
ATOM 4323 O O . PRO A 1 629 ? 25.464 -19.133 14.889 1.00 70.56 629 PRO A O 1
ATOM 4326 N N . GLN A 1 630 ? 26.466 -17.591 16.154 1.00 74.69 630 GLN A N 1
ATOM 4327 C CA . GLN A 1 630 ? 26.404 -18.403 17.368 1.00 74.69 630 GLN A CA 1
ATOM 4328 C C . GLN A 1 630 ? 25.100 -18.069 18.104 1.00 74.69 630 GLN A C 1
ATOM 4330 O O . GLN A 1 630 ? 24.622 -16.939 17.975 1.00 74.69 630 GLN A O 1
ATOM 4335 N N . PRO A 1 631 ? 24.544 -18.976 18.920 1.00 76.56 631 PRO A N 1
ATOM 4336 C CA . PRO A 1 631 ? 23.470 -18.626 19.839 1.00 76.56 631 PRO A CA 1
ATOM 4337 C C . PRO A 1 631 ? 23.829 -17.391 20.678 1.00 76.56 631 PRO A C 1
ATOM 4339 O O . PRO A 1 631 ? 24.942 -17.284 21.198 1.00 76.56 631 PRO A O 1
ATOM 4342 N N . GLY A 1 632 ? 22.903 -16.440 20.762 1.00 80.56 632 GLY A N 1
ATOM 4343 C CA . GLY A 1 632 ? 23.101 -15.130 21.379 1.00 80.56 632 GLY A CA 1
ATOM 4344 C C . GLY A 1 632 ? 22.758 -15.069 22.867 1.00 80.56 632 GLY A C 1
ATOM 4345 O O . GLY A 1 632 ? 22.306 -16.039 23.479 1.00 80.56 632 GLY A O 1
ATOM 4346 N N . ALA A 1 633 ? 22.955 -13.894 23.451 1.00 83.06 633 ALA A N 1
ATOM 4347 C CA . ALA A 1 633 ? 22.579 -13.583 24.821 1.00 83.06 633 ALA A CA 1
ATOM 4348 C C . ALA A 1 633 ? 21.064 -13.303 24.905 1.00 83.06 633 ALA A C 1
ATOM 4350 O O . ALA A 1 633 ? 20.547 -12.442 24.188 1.00 83.06 633 ALA A O 1
ATOM 4351 N N . CYS A 1 634 ? 20.349 -13.993 25.793 1.00 82.81 634 CYS A N 1
ATOM 4352 C CA . CYS A 1 634 ? 18.995 -13.627 26.202 1.00 82.81 634 CYS A CA 1
ATOM 4353 C C . CYS A 1 634 ? 19.092 -12.784 27.481 1.00 82.81 634 CYS A C 1
ATOM 4355 O O . CYS A 1 634 ? 19.550 -13.292 28.508 1.00 82.81 634 CYS A O 1
ATOM 4357 N N . CYS A 1 635 ? 18.629 -11.535 27.454 1.00 79.38 635 CYS A N 1
ATOM 4358 C CA . CYS A 1 635 ? 18.442 -10.753 28.676 1.00 79.38 635 CYS A CA 1
ATOM 4359 C C . CYS A 1 635 ? 17.061 -11.048 29.254 1.00 79.38 635 CYS A C 1
ATOM 4361 O O . CYS A 1 635 ? 16.043 -10.752 28.626 1.00 79.38 635 CYS A O 1
ATOM 4363 N N . LEU A 1 636 ? 17.023 -11.664 30.430 1.00 73.44 636 LEU A N 1
ATOM 4364 C CA . LEU A 1 636 ? 15.780 -11.946 31.135 1.00 73.44 636 LEU A CA 1
ATOM 4365 C C . LEU A 1 636 ? 15.237 -10.665 31.804 1.00 73.44 636 LEU A C 1
ATOM 4367 O O . LEU A 1 636 ? 16.008 -9.735 32.052 1.00 73.44 636 LEU A O 1
ATOM 4371 N N . PRO A 1 637 ? 13.923 -10.588 32.099 1.00 55.38 637 PRO A N 1
ATOM 4372 C CA . PRO A 1 637 ? 13.319 -9.402 32.719 1.00 55.38 637 PRO A CA 1
ATOM 4373 C C . PRO A 1 637 ? 13.900 -9.034 34.093 1.00 55.38 637 PRO A C 1
ATOM 4375 O O . PRO A 1 637 ? 13.853 -7.874 34.482 1.00 55.38 637 PRO A O 1
ATOM 4378 N N . ASP A 1 638 ? 14.490 -10.001 34.805 1.00 59.31 638 ASP A N 1
ATOM 4379 C CA . ASP A 1 638 ? 15.196 -9.803 36.080 1.00 59.31 638 ASP A CA 1
ATOM 4380 C C . ASP A 1 638 ? 16.621 -9.236 35.916 1.00 59.31 638 ASP A C 1
ATOM 4382 O O . ASP A 1 638 ? 17.402 -9.210 36.868 1.00 59.31 638 ASP A O 1
ATOM 4386 N N . GLY A 1 639 ? 16.992 -8.834 34.696 1.00 62.78 639 GLY A N 1
ATOM 4387 C CA . GLY A 1 639 ? 18.306 -8.297 34.371 1.00 62.78 639 GLY A CA 1
ATOM 4388 C C . GLY A 1 639 ? 19.422 -9.343 34.304 1.00 62.78 639 GLY A C 1
ATOM 4389 O O . GLY A 1 639 ? 20.565 -8.986 33.993 1.00 62.78 639 GLY A O 1
ATOM 4390 N N . SER A 1 640 ? 19.127 -10.621 34.560 1.00 72.44 640 SER A N 1
ATOM 4391 C CA . SER A 1 640 ? 20.078 -11.712 34.375 1.00 72.44 640 SER A CA 1
ATOM 4392 C C . SER A 1 640 ? 20.232 -12.069 32.893 1.00 72.44 640 SER A C 1
ATOM 4394 O O . SER A 1 640 ? 19.391 -11.751 32.050 1.00 72.44 640 SER A O 1
ATOM 4396 N N . CYS A 1 641 ? 21.342 -12.726 32.554 1.00 78.50 641 CYS A N 1
ATOM 4397 C CA . CYS A 1 641 ? 21.621 -13.144 31.188 1.00 78.50 641 CYS A CA 1
ATOM 4398 C C . CYS A 1 641 ? 21.789 -14.657 31.111 1.00 78.50 641 CYS A C 1
ATOM 4400 O O . CYS A 1 641 ? 22.643 -15.227 31.800 1.00 78.50 641 CYS A O 1
ATOM 4402 N N . VAL A 1 642 ? 21.019 -15.293 30.230 1.00 84.06 642 VAL A N 1
ATOM 4403 C CA . VAL A 1 642 ? 21.189 -16.703 29.867 1.00 84.06 642 VAL A CA 1
ATOM 4404 C C . VAL A 1 642 ? 21.640 -16.801 28.416 1.00 84.06 642 VAL A C 1
ATOM 4406 O O . VAL A 1 642 ? 21.141 -16.093 27.544 1.00 84.06 642 VAL A O 1
ATOM 4409 N N . GLN A 1 643 ? 22.624 -17.657 28.149 1.00 85.75 643 GLN A N 1
ATOM 4410 C CA . GLN A 1 643 ? 23.053 -17.908 26.780 1.00 85.75 643 GLN A CA 1
ATOM 4411 C C . GLN A 1 643 ? 22.008 -18.807 26.118 1.00 85.75 643 GLN A C 1
ATOM 4413 O O . GLN A 1 643 ? 21.725 -19.890 26.635 1.00 85.75 643 GLN A O 1
ATOM 4418 N N . SER A 1 644 ? 21.450 -18.363 24.994 1.00 79.75 644 SER A N 1
ATOM 4419 C CA . SER A 1 644 ? 20.586 -19.196 24.162 1.00 79.75 644 SER A CA 1
ATOM 4420 C C . SER A 1 644 ? 21.334 -20.453 23.702 1.00 79.75 644 SER A C 1
ATOM 4422 O O . SER A 1 644 ? 22.564 -20.454 23.585 1.00 79.75 644 SER A O 1
ATOM 4424 N N . SER A 1 645 ? 20.598 -21.525 23.425 1.00 75.50 645 SER A N 1
ATOM 4425 C CA . SER A 1 645 ? 21.110 -22.730 22.769 1.00 75.50 645 SER A CA 1
ATOM 4426 C C . SER A 1 645 ? 20.889 -22.740 21.251 1.00 75.50 645 SER A C 1
ATOM 4428 O O . SER A 1 645 ? 21.406 -23.638 20.585 1.00 75.50 645 SER A O 1
ATOM 4430 N N . VAL A 1 646 ? 20.175 -21.743 20.701 1.00 73.88 646 VAL A N 1
ATOM 4431 C CA . VAL A 1 646 ? 19.849 -21.619 19.270 1.00 73.88 646 VAL A CA 1
ATOM 4432 C C . VAL A 1 646 ? 19.985 -20.183 18.721 1.00 73.88 646 VAL A C 1
ATOM 4434 O O . VAL A 1 646 ? 19.720 -19.186 19.391 1.00 73.88 646 VAL A O 1
ATOM 4437 N N . THR A 1 647 ? 20.372 -20.027 17.458 1.00 69.56 647 THR A N 1
ATOM 4438 C CA . THR A 1 647 ? 20.324 -18.726 16.766 1.00 69.56 647 THR A CA 1
ATOM 4439 C C . THR A 1 647 ? 18.889 -18.227 16.622 1.00 69.56 647 THR A C 1
ATOM 4441 O O . THR A 1 647 ? 17.944 -19.014 16.548 1.00 69.56 647 THR A O 1
ATOM 4444 N N . GLY A 1 648 ? 18.704 -16.910 16.620 1.00 71.06 648 GLY A N 1
ATOM 4445 C CA . GLY A 1 648 ? 17.388 -16.269 16.649 1.00 71.06 648 GLY A CA 1
ATOM 4446 C C . GLY A 1 648 ? 16.683 -16.306 18.012 1.00 71.06 648 GLY A C 1
ATOM 4447 O O . GLY A 1 648 ? 15.634 -15.684 18.148 1.00 71.06 648 GLY A O 1
ATOM 4448 N N . GLY A 1 649 ? 17.237 -16.990 19.022 1.00 71.19 649 GLY A N 1
ATOM 4449 C CA . GLY A 1 649 ? 16.766 -16.901 20.409 1.00 71.19 649 GLY A CA 1
ATOM 4450 C C . GLY A 1 649 ? 15.382 -17.503 20.660 1.00 71.19 649 GLY A C 1
ATOM 4451 O O . GLY A 1 649 ? 14.670 -17.043 21.546 1.00 71.19 649 GLY A O 1
ATOM 4452 N N . ALA A 1 650 ? 14.974 -18.523 19.898 1.00 75.50 650 ALA A N 1
ATOM 4453 C CA . ALA A 1 650 ? 13.652 -19.149 20.033 1.00 75.50 650 ALA A CA 1
ATOM 4454 C C . ALA A 1 650 ? 13.415 -19.859 21.388 1.00 75.50 650 ALA A C 1
ATOM 4456 O O . ALA A 1 650 ? 12.280 -20.200 21.716 1.00 75.50 650 ALA A O 1
ATOM 4457 N N . ASP A 1 651 ? 14.475 -20.085 22.169 1.00 75.81 651 ASP A N 1
ATOM 4458 C CA . ASP A 1 651 ? 14.454 -20.590 23.546 1.00 75.81 651 ASP A CA 1
ATOM 4459 C C . ASP A 1 651 ? 14.631 -19.484 24.611 1.00 75.81 651 ASP A C 1
ATOM 4461 O O . ASP A 1 651 ? 14.653 -19.779 25.808 1.00 75.81 651 ASP A O 1
ATOM 4465 N N . CYS A 1 652 ? 14.739 -18.212 24.210 1.00 75.38 652 CYS A N 1
ATOM 4466 C CA . CYS A 1 652 ? 14.843 -17.091 25.136 1.00 75.38 652 CYS A CA 1
ATOM 4467 C C . CYS A 1 652 ? 13.498 -16.791 25.808 1.00 75.38 652 CYS A C 1
ATOM 4469 O O . CYS A 1 652 ? 12.545 -16.361 25.165 1.00 75.38 652 CYS A O 1
ATOM 4471 N N . ALA A 1 653 ? 13.466 -16.871 27.138 1.00 71.38 653 ALA A N 1
ATOM 4472 C CA . ALA A 1 653 ? 12.375 -16.345 27.965 1.00 71.38 653 ALA A CA 1
ATOM 4473 C C . ALA A 1 653 ? 12.490 -14.819 28.221 1.00 71.38 653 ALA A C 1
ATOM 4475 O O . ALA A 1 653 ? 12.025 -14.318 29.243 1.00 71.38 653 ALA A O 1
ATOM 4476 N N . GLY A 1 654 ? 13.166 -14.079 27.336 1.00 72.00 654 GLY A N 1
ATOM 4477 C CA . GLY A 1 654 ? 13.505 -12.666 27.517 1.00 72.00 654 GLY A CA 1
ATOM 4478 C C . GLY A 1 654 ? 14.034 -12.011 26.238 1.00 72.00 654 GLY A C 1
ATOM 4479 O O . GLY A 1 654 ? 14.082 -12.636 25.179 1.00 72.00 654 GLY A O 1
ATOM 4480 N N . ALA A 1 655 ? 14.439 -10.745 26.331 1.00 78.56 655 ALA A N 1
ATOM 4481 C CA . ALA A 1 655 ? 14.865 -9.932 25.197 1.00 78.56 655 ALA A CA 1
ATOM 4482 C C . ALA A 1 655 ? 16.173 -10.455 24.578 1.00 78.56 655 ALA A C 1
ATOM 4484 O O . ALA A 1 655 ? 17.255 -10.329 25.163 1.00 78.56 655 ALA A O 1
ATOM 4485 N N . TYR A 1 656 ? 16.076 -11.022 23.374 1.00 81.00 656 TYR A N 1
ATOM 4486 C CA . TYR A 1 656 ? 17.225 -11.530 22.632 1.00 81.00 656 TYR A CA 1
ATOM 4487 C C . TYR A 1 656 ? 18.104 -10.401 22.095 1.00 81.00 656 TYR A C 1
ATOM 4489 O O . TYR A 1 656 ? 17.626 -9.495 21.417 1.00 81.00 656 TYR A O 1
ATOM 4497 N N . GLN A 1 657 ? 19.406 -10.481 22.358 1.00 82.31 657 GLN A N 1
ATOM 4498 C CA . GLN A 1 657 ? 20.374 -9.426 22.035 1.00 82.31 657 GLN A CA 1
ATOM 4499 C C . GLN A 1 657 ? 21.067 -9.642 20.678 1.00 82.31 657 GLN A C 1
ATOM 4501 O O . GLN A 1 657 ? 22.055 -8.983 20.363 1.00 82.31 657 GLN A O 1
ATOM 4506 N N . GLY A 1 658 ? 20.534 -10.560 19.867 1.00 80.00 658 GLY A N 1
ATOM 4507 C CA . GLY A 1 658 ? 21.055 -10.930 18.554 1.00 80.00 658 GLY A CA 1
ATOM 4508 C C . GLY A 1 658 ? 22.122 -12.025 18.604 1.00 80.00 658 GLY A C 1
ATOM 4509 O O . GLY A 1 658 ? 22.792 -12.236 19.619 1.00 80.00 658 GLY A O 1
ATOM 4510 N N . ASP A 1 659 ? 22.281 -12.727 17.483 1.00 81.12 659 ASP A N 1
ATOM 4511 C CA . ASP A 1 659 ? 23.234 -13.827 17.343 1.00 81.12 659 ASP A CA 1
ATOM 4512 C C . ASP A 1 659 ? 24.685 -13.384 17.621 1.00 81.12 659 ASP A C 1
ATOM 4514 O O . ASP A 1 659 ? 25.091 -12.249 17.369 1.00 81.12 659 ASP A O 1
ATOM 4518 N N . SER A 1 660 ? 25.517 -14.323 18.068 1.00 78.06 660 SER A N 1
ATOM 4519 C CA . SER A 1 660 ? 26.948 -14.143 18.371 1.00 78.06 660 SER A CA 1
ATOM 4520 C C . SER A 1 660 ? 27.270 -13.164 19.505 1.00 78.06 660 SER A C 1
ATOM 4522 O O . SER A 1 660 ? 28.432 -12.803 19.701 1.00 78.06 660 SER A O 1
ATOM 4524 N N . THR A 1 661 ? 26.270 -12.773 20.293 1.00 82.50 661 THR A N 1
ATOM 4525 C CA . THR A 1 661 ? 26.462 -12.028 21.539 1.00 82.50 661 THR A CA 1
ATOM 4526 C C . THR A 1 661 ? 26.652 -12.980 22.724 1.00 82.50 661 THR A C 1
ATOM 4528 O O . THR A 1 661 ? 26.016 -14.026 22.798 1.00 82.50 661 THR A O 1
ATOM 4531 N N . LEU A 1 662 ? 27.548 -12.650 23.662 1.00 79.88 662 LEU A N 1
ATOM 4532 C CA . LEU A 1 662 ? 27.825 -13.472 24.849 1.00 79.88 662 LEU A CA 1
ATOM 4533 C C . LEU A 1 662 ? 27.355 -12.770 26.123 1.00 79.88 662 LEU A C 1
ATOM 4535 O O . LEU A 1 662 ? 27.684 -11.600 26.333 1.00 79.88 662 LEU A O 1
ATOM 4539 N N . CYS A 1 663 ? 26.729 -13.506 27.043 1.00 75.06 663 CYS A N 1
ATOM 4540 C CA . CYS A 1 663 ? 26.347 -12.988 28.366 1.00 75.06 663 CYS A CA 1
ATOM 4541 C C . CYS A 1 663 ? 27.519 -12.458 29.214 1.00 75.06 663 CYS A C 1
ATOM 4543 O O . CYS A 1 663 ? 27.314 -11.703 30.155 1.00 75.06 663 CYS A O 1
ATOM 4545 N N . ALA A 1 664 ? 28.762 -12.822 28.884 1.00 73.00 664 ALA A N 1
ATOM 4546 C CA . ALA A 1 664 ? 29.961 -12.278 29.526 1.00 73.00 664 ALA A CA 1
ATOM 4547 C C . ALA A 1 664 ? 30.368 -10.874 29.021 1.00 73.00 664 ALA A C 1
ATOM 4549 O O . ALA A 1 664 ? 31.290 -10.275 29.573 1.00 73.00 664 ALA A O 1
ATOM 4550 N N . THR A 1 665 ? 29.745 -10.381 27.945 1.00 70.50 665 THR A N 1
ATOM 4551 C CA . THR A 1 665 ? 30.100 -9.116 27.269 1.00 70.50 665 THR A CA 1
ATOM 4552 C C . THR A 1 665 ? 28.911 -8.214 26.956 1.00 70.50 665 THR A C 1
ATOM 4554 O O . THR A 1 665 ? 29.120 -7.044 26.652 1.00 70.50 665 THR A O 1
ATOM 4557 N N . VAL A 1 666 ? 27.687 -8.741 26.997 1.00 71.44 666 VAL A N 1
ATOM 4558 C CA . VAL A 1 666 ? 26.467 -7.942 26.888 1.00 71.44 666 VAL A CA 1
ATOM 4559 C C . VAL A 1 666 ? 26.120 -7.372 28.256 1.00 71.44 666 VAL A C 1
ATOM 4561 O O . VAL A 1 666 ? 25.889 -8.118 29.205 1.00 71.44 666 VAL A O 1
ATOM 4564 N N . GLU A 1 667 ? 26.050 -6.048 28.346 1.00 70.56 667 GLU A N 1
ATOM 4565 C CA . GLU A 1 667 ? 25.372 -5.382 29.454 1.00 70.56 667 GLU A CA 1
ATOM 4566 C C . GLU A 1 667 ? 23.867 -5.510 29.210 1.00 70.56 667 GLU A C 1
ATOM 4568 O O . GLU A 1 667 ? 23.295 -4.754 28.427 1.00 70.56 667 GLU A O 1
ATOM 4573 N N . CYS A 1 668 ? 23.228 -6.500 29.841 1.00 66.12 668 CYS A N 1
ATOM 4574 C CA . CYS A 1 668 ? 21.772 -6.572 29.842 1.00 66.12 668 CYS A CA 1
ATOM 4575 C C . CYS A 1 668 ? 21.226 -5.320 30.534 1.00 66.12 668 CYS A C 1
ATOM 4577 O O . CYS A 1 668 ? 21.546 -5.112 31.713 1.00 66.12 668 CYS A O 1
ATOM 4579 N N . PRO A 1 669 ? 20.438 -4.479 29.836 1.00 55.59 669 PRO A N 1
ATOM 4580 C CA . PRO A 1 669 ? 19.899 -3.274 30.436 1.00 55.59 669 PRO A CA 1
ATOM 4581 C C . PRO A 1 669 ? 18.993 -3.695 31.587 1.00 55.59 669 PRO A C 1
ATOM 4583 O O . PRO A 1 669 ? 17.943 -4.296 31.374 1.00 55.59 669 PRO A O 1
ATOM 4586 N N . GLN A 1 670 ? 19.414 -3.391 32.814 1.00 51.81 670 GLN A N 1
ATOM 4587 C CA . GLN A 1 670 ? 18.482 -3.406 33.929 1.00 51.81 670 GLN A CA 1
ATOM 4588 C C . GLN A 1 670 ? 17.463 -2.296 33.629 1.00 51.81 670 GLN A C 1
ATOM 4590 O O . GLN A 1 670 ? 17.899 -1.172 33.340 1.00 51.81 670 GLN A O 1
ATOM 4595 N N . PRO A 1 671 ? 16.146 -2.543 33.693 1.00 47.72 671 PRO A N 1
ATOM 4596 C CA . PRO A 1 671 ? 15.175 -1.464 33.792 1.00 47.72 671 PRO A CA 1
ATOM 4597 C C . PRO A 1 671 ? 15.348 -0.837 35.180 1.00 47.72 671 PRO A C 1
ATOM 4599 O O . PRO A 1 671 ? 14.633 -1.188 36.112 1.00 47.72 671 PRO A O 1
ATOM 4602 N N . SER A 1 672 ? 16.357 0.029 35.336 1.00 56.62 672 SER A N 1
ATOM 4603 C CA . SER A 1 672 ? 16.825 0.512 36.639 1.00 56.62 672 SER A CA 1
ATOM 4604 C C . SER A 1 672 ? 15.716 1.283 37.346 1.00 56.62 672 SER A C 1
ATOM 4606 O O . SER A 1 672 ? 15.504 2.466 37.066 1.00 56.62 672 SER A O 1
ATOM 4608 N N . GLY A 1 673 ? 15.004 0.578 38.218 1.00 63.00 673 GLY A N 1
ATOM 4609 C CA . GLY A 1 673 ? 13.876 1.083 38.979 1.00 63.00 673 GLY A CA 1
ATOM 4610 C C . GLY A 1 673 ? 12.606 0.232 38.946 1.00 63.00 673 GLY A C 1
ATOM 4611 O O . GLY A 1 673 ? 11.960 0.202 39.974 1.00 63.00 673 GLY A O 1
ATOM 4612 N N . PHE A 1 674 ? 12.230 -0.501 37.888 1.00 72.56 674 PHE A N 1
ATOM 4613 C CA . PHE A 1 674 ? 10.922 -1.202 37.832 1.00 72.56 674 PHE A CA 1
ATOM 4614 C C . PHE A 1 674 ? 11.056 -2.730 37.848 1.00 72.56 674 PHE A C 1
ATOM 4616 O O . PHE A 1 674 ? 11.703 -3.306 36.977 1.00 72.56 674 PHE A O 1
ATOM 4623 N N . LEU A 1 675 ? 10.397 -3.389 38.808 1.00 75.38 675 LEU A N 1
ATOM 4624 C CA . LEU A 1 675 ? 10.470 -4.840 39.043 1.00 75.38 675 LEU A CA 1
ATOM 4625 C C . LEU A 1 675 ? 9.219 -5.620 38.601 1.00 75.38 675 LEU A C 1
ATOM 4627 O O . LEU A 1 675 ? 9.226 -6.848 38.657 1.00 75.38 675 LEU A O 1
ATOM 4631 N N . GLY A 1 676 ? 8.155 -4.939 38.168 1.00 79.38 676 GLY A N 1
ATOM 4632 C CA . GLY A 1 676 ? 6.887 -5.564 37.785 1.00 79.38 676 GLY A CA 1
ATOM 4633 C C . GLY A 1 676 ? 5.755 -5.218 38.746 1.00 79.38 676 GLY A C 1
ATOM 4634 O O . GLY A 1 676 ? 5.673 -4.101 39.256 1.00 79.38 676 GLY A O 1
ATOM 4635 N N . ALA A 1 677 ? 4.865 -6.179 38.973 1.00 83.88 677 ALA A N 1
ATOM 4636 C CA . ALA A 1 677 ? 3.748 -6.042 39.894 1.00 83.88 677 ALA A CA 1
ATOM 4637 C C . ALA A 1 677 ? 3.537 -7.340 40.686 1.00 83.88 677 ALA A C 1
ATOM 4639 O O . ALA A 1 677 ? 3.725 -8.435 40.153 1.00 83.88 677 ALA A O 1
ATOM 4640 N N . SER A 1 678 ? 3.135 -7.223 41.951 1.00 83.81 678 SER A N 1
ATOM 4641 C CA . SER A 1 678 ? 2.953 -8.352 42.868 1.00 83.81 678 SER A CA 1
ATOM 4642 C C . SER A 1 678 ? 1.608 -8.338 43.589 1.00 83.81 678 SER A C 1
ATOM 4644 O O . SER A 1 678 ? 0.866 -7.353 43.590 1.00 83.81 678 SER A O 1
ATOM 4646 N N . LEU A 1 679 ? 1.288 -9.485 44.195 1.00 83.62 679 LEU A N 1
ATOM 4647 C CA . LEU A 1 679 ? 0.037 -9.761 44.892 1.00 83.62 679 LEU A CA 1
ATOM 4648 C C . LEU A 1 679 ? 0.266 -10.037 46.379 1.00 83.62 679 LEU A C 1
ATOM 4650 O O . LEU A 1 679 ? 1.087 -10.877 46.746 1.00 83.62 679 LEU A O 1
ATOM 4654 N N . GLU A 1 680 ? -0.545 -9.412 47.232 1.00 83.12 680 GLU A N 1
ATOM 4655 C CA . GLU A 1 680 ? -0.681 -9.756 48.652 1.00 83.12 680 GLU A CA 1
ATOM 4656 C C . GLU A 1 680 ? -2.093 -10.297 48.919 1.00 83.12 680 GLU A C 1
ATOM 4658 O O . GLU A 1 680 ? -3.085 -9.618 48.647 1.00 83.12 680 GLU A O 1
ATOM 4663 N N . LEU A 1 681 ? -2.195 -11.504 49.486 1.00 80.50 681 LEU A N 1
ATOM 4664 C CA . LEU A 1 681 ? -3.452 -12.044 50.012 1.00 80.50 681 LEU A CA 1
ATOM 4665 C C . LEU A 1 681 ? -3.721 -11.433 51.394 1.00 80.50 681 LEU A C 1
ATOM 4667 O O . LEU A 1 681 ? -2.976 -11.677 52.344 1.00 80.50 681 LEU A O 1
ATOM 4671 N N . VAL A 1 682 ? -4.783 -10.638 51.501 1.00 74.69 682 VAL A N 1
ATOM 4672 C CA . VAL A 1 682 ? -5.146 -9.880 52.710 1.00 74.69 682 VAL A CA 1
ATOM 4673 C C . VAL A 1 682 ? -6.099 -10.666 53.609 1.00 74.69 682 VAL A C 1
ATOM 4675 O O . VAL A 1 682 ? -5.972 -10.612 54.832 1.00 74.69 682 VAL A O 1
ATOM 4678 N N . GLU A 1 683 ? -7.054 -11.386 53.017 1.00 75.00 683 GLU A N 1
ATOM 4679 C CA . GLU A 1 683 ? -8.039 -12.201 53.734 1.00 75.00 683 GLU A CA 1
ATOM 4680 C C . GLU A 1 683 ? -8.384 -13.463 52.931 1.00 75.00 683 GLU A C 1
ATOM 4682 O O . GLU A 1 683 ? -8.585 -13.393 51.718 1.00 75.00 683 GLU A O 1
ATOM 4687 N N . ASP A 1 684 ? -8.437 -14.599 53.632 1.00 72.75 684 ASP A N 1
ATOM 4688 C CA . ASP A 1 684 ? -8.800 -15.926 53.126 1.00 72.75 684 ASP A CA 1
ATOM 4689 C C . ASP A 1 684 ? -9.844 -16.543 54.067 1.00 72.75 684 ASP A C 1
ATOM 4691 O O . ASP A 1 684 ? -9.507 -17.073 55.130 1.00 72.75 684 ASP A O 1
ATOM 4695 N N . ASP A 1 685 ? -11.121 -16.466 53.683 1.00 69.81 685 ASP A N 1
ATOM 4696 C CA . ASP A 1 685 ? -12.229 -17.097 54.415 1.00 69.81 685 ASP A CA 1
ATOM 4697 C C . ASP A 1 685 ? -12.326 -18.627 54.180 1.00 69.81 685 ASP A C 1
ATOM 4699 O O . ASP A 1 685 ? -13.224 -19.296 54.706 1.00 69.81 685 ASP A O 1
ATOM 4703 N N . GLY A 1 686 ? -11.391 -19.214 53.426 1.00 54.12 686 GLY A N 1
ATOM 4704 C CA . GLY A 1 686 ? -11.292 -20.645 53.146 1.00 54.12 686 GLY A CA 1
ATOM 4705 C C . GLY A 1 686 ? -12.193 -21.140 52.004 1.00 54.12 686 GLY A C 1
ATOM 4706 O O . GLY A 1 686 ? -12.780 -20.347 51.265 1.00 54.12 686 GLY A O 1
ATOM 4707 N N . PRO A 1 687 ? -12.321 -22.473 51.827 1.00 46.94 687 PRO A N 1
ATOM 4708 C CA . PRO A 1 687 ? -13.036 -23.065 50.696 1.00 46.94 687 PRO A CA 1
ATOM 4709 C C . PRO A 1 687 ? -14.518 -22.660 50.637 1.00 46.94 687 PRO A C 1
ATOM 4711 O O . PRO A 1 687 ? -15.339 -23.118 51.437 1.00 46.94 687 PRO A O 1
ATOM 4714 N N . GLY A 1 688 ? -14.864 -21.830 49.650 1.00 55.75 688 GLY A N 1
ATOM 4715 C CA . GLY A 1 688 ? -16.210 -21.272 49.471 1.00 55.75 688 GLY A CA 1
ATOM 4716 C C . GLY A 1 688 ? -16.514 -20.018 50.303 1.00 55.75 688 GLY A C 1
ATOM 4717 O O . GLY A 1 688 ? -17.683 -19.643 50.397 1.00 55.75 688 GLY A O 1
ATOM 4718 N N . GLY A 1 689 ? -15.496 -19.408 50.917 1.00 69.19 689 GLY A N 1
ATOM 4719 C CA . GLY A 1 689 ? -15.516 -18.018 51.374 1.00 69.19 689 GLY A CA 1
ATOM 4720 C C . GLY A 1 689 ? -15.048 -17.054 50.279 1.00 69.19 689 GLY A C 1
ATOM 4721 O O . GLY A 1 689 ? -14.968 -17.434 49.109 1.00 69.19 689 GLY A O 1
ATOM 4722 N N . ASP A 1 690 ? -14.703 -15.827 50.665 1.00 78.31 690 ASP A N 1
ATOM 4723 C CA . ASP A 1 690 ? -14.237 -14.781 49.752 1.00 78.31 690 ASP A CA 1
ATOM 4724 C C . ASP A 1 690 ? -12.745 -14.485 49.991 1.00 78.31 690 ASP A C 1
ATOM 4726 O O . ASP A 1 690 ? -12.233 -14.652 51.102 1.00 78.31 690 ASP A O 1
ATOM 4730 N N . TRP A 1 691 ? -12.034 -14.079 48.940 1.00 79.69 691 TRP A N 1
ATOM 4731 C CA . TRP A 1 691 ? -10.595 -13.807 48.953 1.00 79.69 691 TRP A CA 1
ATOM 4732 C C . TRP A 1 691 ? -10.324 -12.354 48.594 1.00 79.69 691 TRP A C 1
ATOM 4734 O O . TRP A 1 691 ? -10.692 -11.916 47.505 1.00 79.69 691 TRP A O 1
ATOM 4744 N N . THR A 1 692 ? -9.640 -11.624 49.480 1.00 83.31 692 THR A N 1
ATOM 4745 C CA . THR A 1 692 ? -9.215 -10.239 49.217 1.00 83.31 692 THR A CA 1
ATOM 4746 C C . THR A 1 692 ? -7.740 -10.190 48.840 1.00 83.31 692 THR A C 1
ATOM 4748 O O . THR A 1 692 ? -6.883 -10.539 49.651 1.00 83.31 692 THR A O 1
ATOM 4751 N N . TRP A 1 693 ? -7.441 -9.671 47.655 1.00 82.94 693 TRP A N 1
ATOM 4752 C CA . TRP A 1 693 ? -6.094 -9.480 47.123 1.00 82.94 693 TRP A CA 1
ATOM 4753 C C . TRP A 1 693 ? -5.762 -7.999 46.967 1.00 82.94 693 TRP A C 1
ATOM 4755 O O . TRP A 1 693 ? -6.630 -7.203 46.617 1.00 82.94 693 TRP A O 1
ATOM 4765 N N . ARG A 1 694 ? -4.499 -7.628 47.176 1.00 82.56 694 ARG A N 1
ATOM 4766 C CA . ARG A 1 694 ? -3.941 -6.310 46.839 1.00 82.56 694 ARG A CA 1
ATOM 4767 C C . ARG A 1 694 ? -2.897 -6.431 45.750 1.00 82.56 694 ARG A C 1
ATOM 4769 O O . ARG A 1 694 ? -2.095 -7.359 45.796 1.00 82.56 694 ARG A O 1
ATOM 4776 N N . VAL A 1 695 ? -2.885 -5.466 44.834 1.00 83.69 695 VAL A N 1
ATOM 4777 C CA . VAL A 1 695 ? -1.886 -5.361 43.767 1.00 83.69 695 VAL A CA 1
ATOM 4778 C C . VAL A 1 695 ? -0.928 -4.216 44.059 1.00 83.69 695 VAL A C 1
ATOM 4780 O O . VAL A 1 695 ? -1.357 -3.074 44.254 1.00 83.69 695 VAL A O 1
ATOM 4783 N N . PHE A 1 696 ? 0.363 -4.525 44.051 1.00 82.44 696 PHE A N 1
ATOM 4784 C CA . PHE A 1 696 ? 1.452 -3.565 44.167 1.00 82.44 696 PHE A CA 1
ATOM 4785 C C . PHE A 1 696 ? 2.197 -3.458 42.838 1.00 82.44 696 PHE A C 1
ATOM 4787 O O . PHE A 1 696 ? 2.351 -4.457 42.143 1.00 82.44 696 PHE A O 1
ATOM 4794 N N . ILE A 1 697 ? 2.672 -2.261 42.503 1.00 81.75 697 ILE A N 1
ATOM 4795 C CA . ILE A 1 697 ? 3.719 -2.054 41.501 1.00 81.75 697 ILE A CA 1
ATOM 4796 C C . ILE A 1 697 ? 5.054 -1.986 42.237 1.00 81.75 697 ILE A C 1
ATOM 4798 O O . ILE A 1 697 ? 5.191 -1.234 43.209 1.00 81.75 697 ILE A O 1
ATOM 4802 N N . ASP A 1 698 ? 6.019 -2.771 41.779 1.00 81.31 698 ASP A N 1
ATOM 4803 C CA . ASP A 1 698 ? 7.264 -3.024 42.489 1.00 81.31 698 ASP A CA 1
ATOM 4804 C C . ASP A 1 698 ? 8.439 -2.293 41.844 1.00 81.31 698 ASP A C 1
ATOM 4806 O O . ASP A 1 698 ? 8.564 -2.231 40.619 1.00 81.31 698 ASP A O 1
ATOM 4810 N N . PHE A 1 699 ? 9.322 -1.764 42.688 1.00 78.44 699 PHE A N 1
ATOM 4811 C CA . PHE A 1 699 ? 10.449 -0.931 42.289 1.00 78.44 699 PHE A CA 1
ATOM 4812 C C . PHE A 1 699 ? 11.764 -1.389 42.931 1.00 78.44 699 PHE A C 1
ATOM 4814 O O . PHE A 1 699 ? 11.782 -1.941 44.028 1.00 78.44 699 PHE A O 1
ATOM 4821 N N . GLU A 1 700 ? 12.887 -1.167 42.251 1.00 71.88 700 GLU A N 1
ATOM 4822 C CA . GLU A 1 700 ? 14.221 -1.571 42.713 1.00 71.88 700 GLU A CA 1
ATOM 4823 C C . GLU A 1 700 ? 14.737 -0.628 43.814 1.00 71.88 700 GLU A C 1
ATOM 4825 O O . GLU A 1 700 ? 15.324 -1.065 44.811 1.00 71.88 700 GLU A O 1
ATOM 4830 N N . GLY A 1 701 ? 14.494 0.676 43.658 1.00 63.84 701 GLY A N 1
ATOM 4831 C CA . GLY A 1 701 ? 14.911 1.727 44.572 1.00 63.84 701 GLY A CA 1
ATOM 4832 C C . GLY A 1 701 ? 13.750 2.303 45.394 1.00 63.84 701 GLY A C 1
ATOM 4833 O O . GLY A 1 701 ? 12.670 2.569 44.876 1.00 63.84 701 GLY A O 1
ATOM 4834 N N . PRO A 1 702 ? 13.962 2.641 46.682 1.00 58.62 702 PRO A N 1
ATOM 4835 C CA . PRO A 1 702 ? 12.968 3.338 47.511 1.00 58.62 702 PRO A CA 1
ATOM 4836 C C . PRO A 1 702 ? 12.831 4.839 47.166 1.00 58.62 702 PRO A C 1
ATOM 4838 O O . PRO A 1 702 ? 12.373 5.625 47.998 1.00 58.62 702 PRO A O 1
ATOM 4841 N N . THR A 1 703 ? 13.329 5.243 45.997 1.00 59.34 703 THR A N 1
ATOM 4842 C CA . THR A 1 703 ? 13.361 6.607 45.444 1.00 59.34 703 THR A CA 1
ATOM 4843 C C . THR A 1 703 ? 12.682 6.698 44.082 1.00 59.34 703 THR A C 1
ATOM 4845 O O . THR A 1 703 ? 12.584 7.798 43.544 1.00 59.34 703 THR A O 1
ATOM 4848 N N . ASP A 1 704 ? 12.245 5.570 43.526 1.00 65.06 704 ASP A N 1
ATOM 4849 C CA . ASP A 1 704 ? 11.575 5.520 42.233 1.00 65.06 704 ASP A CA 1
ATOM 4850 C C . ASP A 1 704 ? 10.102 5.899 42.405 1.00 65.06 704 ASP A C 1
ATOM 4852 O O . ASP A 1 704 ? 9.483 5.620 43.436 1.00 65.06 704 ASP A O 1
ATOM 4856 N N . VAL A 1 705 ? 9.549 6.599 41.416 1.00 66.69 705 VAL A N 1
ATOM 4857 C CA . VAL A 1 705 ? 8.225 7.219 41.514 1.00 66.69 705 VAL A CA 1
ATOM 4858 C C . VAL A 1 705 ? 7.318 6.680 40.417 1.00 66.69 705 VAL A C 1
ATOM 4860 O O . VAL A 1 705 ? 7.588 6.868 39.232 1.00 66.69 705 VAL A O 1
ATOM 4863 N N . LEU A 1 706 ? 6.208 6.058 40.821 1.00 69.38 706 LEU A N 1
ATOM 4864 C CA . LEU A 1 706 ? 5.069 5.780 39.946 1.00 69.38 706 LEU A CA 1
ATOM 4865 C C . LEU A 1 706 ? 4.299 7.088 39.688 1.00 69.38 706 LEU A C 1
ATOM 4867 O O . LEU A 1 706 ? 3.923 7.778 40.637 1.00 69.38 706 LEU A O 1
ATOM 4871 N N . LEU A 1 707 ? 4.089 7.410 38.411 1.00 65.56 707 LEU A N 1
ATOM 4872 C CA . LEU A 1 707 ? 3.480 8.650 37.910 1.00 65.56 707 LEU A CA 1
ATOM 4873 C C . LEU A 1 707 ? 2.076 8.456 37.326 1.00 65.56 707 LEU A C 1
ATOM 4875 O O . LEU A 1 707 ? 1.294 9.403 37.312 1.00 65.56 707 LEU A O 1
ATOM 4879 N N . ALA A 1 708 ? 1.762 7.266 36.809 1.00 66.12 708 ALA A N 1
ATOM 4880 C CA . ALA A 1 708 ? 0.421 6.881 36.368 1.00 66.12 708 ALA A CA 1
ATOM 4881 C C . ALA A 1 708 ? 0.305 5.355 36.220 1.00 66.12 708 ALA A C 1
ATOM 4883 O O . ALA A 1 708 ? 1.303 4.650 36.049 1.00 66.12 708 ALA A O 1
ATOM 4884 N N . VAL A 1 709 ? -0.934 4.865 36.240 1.00 68.94 709 VAL A N 1
ATOM 4885 C CA . VAL A 1 709 ? -1.320 3.509 35.827 1.00 68.94 709 VAL A CA 1
ATOM 4886 C C . VAL A 1 709 ? -2.468 3.674 34.843 1.00 68.94 709 VAL A C 1
ATOM 4888 O O . VAL A 1 709 ? -3.455 4.333 35.175 1.00 68.94 709 VAL A O 1
ATOM 4891 N N . GLY A 1 710 ? -2.339 3.138 33.632 1.00 68.75 710 GLY A N 1
ATOM 4892 C CA . GLY A 1 710 ? -3.244 3.531 32.560 1.00 68.75 710 GLY A CA 1
ATOM 4893 C C . GLY A 1 710 ? -3.044 2.857 31.215 1.00 68.75 710 GLY A C 1
ATOM 4894 O O . GLY A 1 710 ? -2.352 1.846 31.086 1.00 68.75 710 GLY A O 1
ATOM 4895 N N . SER A 1 711 ? -3.670 3.480 30.222 1.00 62.44 711 SER A N 1
ATOM 4896 C CA . SER A 1 711 ? -3.602 3.161 28.801 1.00 62.44 711 SER A CA 1
ATOM 4897 C C . SER A 1 711 ? -2.913 4.279 28.024 1.00 62.44 711 SER A C 1
ATOM 4899 O O . SER A 1 711 ? -3.049 5.446 28.386 1.00 62.44 711 SER A O 1
ATOM 4901 N N . ILE A 1 712 ? -2.286 3.947 26.898 1.00 54.62 712 ILE A N 1
ATOM 4902 C CA . ILE A 1 712 ? -2.083 4.918 25.811 1.00 54.62 712 ILE A CA 1
ATOM 4903 C C . ILE A 1 712 ? -3.194 4.733 24.779 1.00 54.62 712 ILE A C 1
ATOM 4905 O O . ILE A 1 712 ? -3.637 3.599 24.565 1.00 54.62 712 ILE A O 1
ATOM 4909 N N . ALA A 1 713 ? -3.626 5.828 24.149 1.00 48.41 713 ALA A N 1
ATOM 4910 C CA . ALA A 1 713 ? -4.570 5.766 23.039 1.00 48.41 713 ALA A CA 1
ATOM 4911 C C . ALA A 1 713 ? -4.076 4.752 21.986 1.00 48.41 713 ALA A C 1
ATOM 4913 O O . ALA A 1 713 ? -2.898 4.734 21.628 1.00 48.41 713 ALA A O 1
ATOM 4914 N N . ASP A 1 714 ? -4.988 3.884 21.550 1.00 48.72 714 ASP A N 1
ATOM 4915 C CA . ASP A 1 714 ? -4.834 2.895 20.474 1.00 48.72 714 ASP A CA 1
ATOM 4916 C C . ASP A 1 714 ? -3.937 1.651 20.698 1.00 48.72 714 ASP A C 1
ATOM 4918 O O . ASP A 1 714 ? -3.800 0.864 19.759 1.00 48.72 714 ASP A O 1
ATOM 4922 N N . ALA A 1 715 ? -3.371 1.385 21.892 1.00 51.75 715 ALA A N 1
ATOM 4923 C CA . ALA A 1 715 ? -2.491 0.203 22.080 1.00 51.75 715 ALA A CA 1
ATOM 4924 C C . ALA A 1 715 ? -2.816 -0.764 23.239 1.00 51.75 715 ALA A C 1
ATOM 4926 O O . ALA A 1 715 ? -2.873 -1.973 23.012 1.00 51.75 715 ALA A O 1
ATOM 4927 N N . VAL A 1 716 ? -2.970 -0.285 24.481 1.00 61.19 716 VAL A N 1
ATOM 4928 C CA . VAL A 1 716 ? -3.141 -1.150 25.671 1.00 61.19 716 VAL A CA 1
ATOM 4929 C C . VAL A 1 716 ? -4.111 -0.496 26.650 1.00 61.19 716 VAL A C 1
ATOM 4931 O O . VAL A 1 716 ? -3.768 0.506 27.263 1.00 61.19 716 VAL A O 1
ATOM 4934 N N . GLU A 1 717 ? -5.300 -1.072 26.813 1.00 65.94 717 GLU A N 1
ATOM 4935 C CA . GLU A 1 717 ? -6.310 -0.660 27.798 1.00 65.94 717 GLU A CA 1
ATOM 4936 C C . GLU A 1 717 ? -5.930 -1.139 29.214 1.00 65.94 717 GLU A C 1
ATOM 4938 O O . GLU A 1 717 ? -5.452 -2.266 29.369 1.00 65.94 717 GLU A O 1
ATOM 4943 N N . LEU A 1 718 ? -6.167 -0.326 30.257 1.00 76.19 718 LEU A N 1
ATOM 4944 C CA . LEU A 1 718 ? -6.076 -0.805 31.643 1.00 76.19 718 LEU A CA 1
ATOM 4945 C C . LEU A 1 718 ? -7.291 -1.690 31.911 1.00 76.19 718 LEU A C 1
ATOM 4947 O O . LEU A 1 718 ? -8.419 -1.191 31.957 1.00 76.19 718 LEU A O 1
ATOM 4951 N N . ARG A 1 719 ? -7.072 -2.992 32.096 1.00 81.44 719 ARG A N 1
ATOM 4952 C CA . ARG A 1 719 ? -8.156 -3.973 32.106 1.00 81.44 719 ARG A CA 1
ATOM 4953 C C . ARG A 1 719 ? -8.035 -4.988 33.233 1.00 81.44 719 ARG A C 1
ATOM 4955 O O . ARG A 1 719 ? -6.967 -5.528 33.503 1.00 81.44 719 ARG A O 1
ATOM 4962 N N . PHE A 1 720 ? -9.176 -5.252 33.860 1.00 84.25 720 PHE A N 1
ATOM 4963 C CA . PHE A 1 720 ? -9.407 -6.320 34.819 1.00 84.25 720 PHE A CA 1
ATOM 4964 C C . PHE A 1 720 ? -10.467 -7.281 34.271 1.00 84.25 720 PHE A C 1
ATOM 4966 O O . PHE A 1 720 ? -11.558 -6.849 33.895 1.00 84.25 720 PHE A O 1
ATOM 4973 N N . ASP A 1 721 ? -10.187 -8.578 34.310 1.00 85.62 721 ASP A N 1
ATOM 4974 C CA . ASP A 1 721 ? -11.143 -9.652 34.041 1.00 85.62 721 ASP A CA 1
ATOM 4975 C C . ASP A 1 721 ? -11.147 -10.633 35.215 1.00 85.62 721 ASP A C 1
ATOM 4977 O O . ASP A 1 721 ? -10.089 -11.003 35.716 1.00 85.62 721 ASP A O 1
ATOM 4981 N N . SER A 1 722 ? -12.323 -11.104 35.623 1.00 85.50 722 SER A N 1
ATOM 4982 C CA . SER A 1 722 ? -12.507 -12.198 36.575 1.00 85.50 722 SER A CA 1
ATOM 4983 C C . SER A 1 722 ? -13.647 -13.116 36.140 1.00 85.50 722 SER A C 1
ATOM 4985 O O . SER A 1 722 ? -14.620 -12.682 35.521 1.00 85.50 722 SER A O 1
ATOM 4987 N N . ASP A 1 723 ? -13.540 -14.403 36.465 1.00 83.94 723 ASP A N 1
ATOM 4988 C CA . ASP A 1 723 ? -14.588 -15.389 36.189 1.00 83.94 723 ASP A CA 1
ATOM 4989 C C . ASP A 1 723 ? -15.768 -15.333 37.179 1.00 83.94 723 ASP A C 1
ATOM 4991 O O . ASP A 1 723 ? -16.850 -15.842 36.864 1.00 83.94 723 ASP A O 1
ATOM 4995 N N . THR A 1 724 ? -15.612 -14.664 38.329 1.00 83.50 724 THR A N 1
ATOM 4996 C CA . THR A 1 724 ? -16.711 -14.358 39.255 1.00 83.50 724 THR A CA 1
ATOM 4997 C C . THR A 1 724 ? -16.879 -12.850 39.477 1.00 83.50 724 THR A C 1
ATOM 4999 O O . THR A 1 724 ? -15.935 -12.079 39.309 1.00 83.50 724 THR A O 1
ATOM 5002 N N . PRO A 1 725 ? -18.098 -12.375 39.805 1.00 82.31 725 PRO A N 1
ATOM 5003 C CA . PRO A 1 725 ? -18.310 -10.963 40.095 1.00 82.31 725 PRO A CA 1
ATOM 5004 C C . PRO A 1 725 ? -17.534 -10.517 41.335 1.00 82.31 725 PRO A C 1
ATOM 5006 O O . PRO A 1 725 ? -17.587 -11.182 42.371 1.00 82.31 725 PRO A O 1
ATOM 5009 N N . LEU A 1 726 ? -16.905 -9.347 41.247 1.00 81.44 726 LEU A N 1
ATOM 5010 C CA . LEU A 1 726 ? -16.252 -8.699 42.377 1.00 81.44 726 LEU A CA 1
ATOM 5011 C C . LEU A 1 726 ? -17.232 -8.423 43.522 1.00 81.44 726 LEU A C 1
ATOM 5013 O O . LEU A 1 726 ? -18.373 -7.987 43.326 1.00 81.44 726 LEU A O 1
ATOM 5017 N N . ILE A 1 727 ? -16.742 -8.658 44.733 1.00 80.25 727 ILE A N 1
ATOM 5018 C CA . ILE A 1 727 ? -17.470 -8.552 45.991 1.00 80.25 727 ILE A CA 1
ATOM 5019 C C . ILE A 1 727 ? -17.152 -7.196 46.630 1.00 80.25 727 ILE A C 1
ATOM 5021 O O . ILE A 1 727 ? -16.019 -6.711 46.586 1.00 80.25 727 ILE A O 1
ATOM 5025 N N . ASN A 1 728 ? -18.194 -6.562 47.165 1.00 72.50 728 ASN A N 1
ATOM 5026 C CA . ASN A 1 728 ? -18.159 -5.236 47.773 1.00 72.50 728 ASN A CA 1
ATOM 5027 C C . ASN A 1 728 ? -19.165 -5.204 48.932 1.00 72.50 728 ASN A C 1
ATOM 5029 O O . ASN A 1 728 ? -20.355 -4.937 48.725 1.00 72.50 728 ASN A O 1
ATOM 5033 N N . ASP A 1 729 ? -18.706 -5.515 50.142 1.00 67.06 729 ASP A N 1
ATOM 5034 C CA . ASP A 1 729 ? -19.561 -5.595 51.333 1.00 67.06 729 ASP A CA 1
ATOM 5035 C C . ASP A 1 729 ? -19.941 -4.213 51.907 1.00 67.06 729 ASP A C 1
ATOM 5037 O O . ASP A 1 729 ? -20.944 -4.095 52.620 1.00 67.06 729 ASP A O 1
ATOM 5041 N N . GLY A 1 730 ? -19.188 -3.154 51.580 1.00 56.84 730 GLY A N 1
ATOM 5042 C CA . GLY A 1 730 ? -19.336 -1.801 52.135 1.00 56.84 730 GLY A CA 1
ATOM 5043 C C . GLY A 1 730 ? -20.623 -1.052 51.764 1.00 56.84 730 GLY A C 1
ATOM 5044 O O . GLY A 1 730 ? -21.043 -0.161 52.502 1.00 56.84 730 GLY A O 1
ATOM 5045 N N . GLY A 1 731 ? -21.293 -1.438 50.672 1.00 49.62 731 GLY A N 1
ATOM 5046 C CA . GLY A 1 731 ? -22.635 -0.970 50.304 1.00 49.62 731 GLY A CA 1
ATOM 5047 C C . GLY A 1 731 ? -22.751 0.489 49.822 1.00 49.62 731 GLY A C 1
ATOM 5048 O O . GLY A 1 731 ? -22.848 1.420 50.613 1.00 49.62 731 GLY A O 1
ATOM 5049 N N . VAL A 1 732 ? -22.960 0.648 48.509 1.00 40.88 732 VAL A N 1
ATOM 5050 C CA . VAL A 1 732 ? -23.297 1.907 47.806 1.00 40.88 732 VAL A CA 1
ATOM 5051 C C . VAL A 1 732 ? -22.160 2.935 47.720 1.00 40.88 732 VAL A C 1
ATOM 5053 O O . VAL A 1 732 ? -22.156 3.955 48.405 1.00 40.88 732 VAL A O 1
ATOM 5056 N N . LEU A 1 733 ? -21.317 2.757 46.704 1.00 40.81 733 LEU A N 1
ATOM 5057 C CA . LEU A 1 733 ? -20.934 3.871 45.837 1.00 40.81 733 LEU A CA 1
ATOM 5058 C C . LEU A 1 733 ? -21.647 3.664 44.493 1.00 40.81 733 LEU A C 1
ATOM 5060 O O . LEU A 1 733 ? -21.205 2.901 43.640 1.00 40.81 733 LEU A O 1
ATOM 5064 N N . ALA A 1 734 ? -22.831 4.271 44.365 1.00 33.75 734 ALA A N 1
ATOM 5065 C CA . ALA A 1 734 ? -23.527 4.367 43.085 1.00 33.75 734 ALA A CA 1
ATOM 5066 C C . ALA A 1 734 ? -22.776 5.375 42.203 1.00 33.75 734 ALA A C 1
ATOM 5068 O O . ALA A 1 734 ? -22.320 6.396 42.712 1.00 33.75 734 ALA A O 1
ATOM 5069 N N . GLY A 1 735 ? -22.616 5.060 40.917 1.00 37.94 735 GLY A N 1
ATOM 5070 C CA . GLY A 1 735 ? -21.589 5.670 40.075 1.00 37.94 735 GLY A CA 1
ATOM 5071 C C . GLY A 1 735 ? -21.635 7.198 39.979 1.00 37.94 735 GLY A C 1
ATOM 5072 O O . GLY A 1 735 ? -22.612 7.771 39.506 1.00 37.94 735 GLY A O 1
ATOM 5073 N N . THR A 1 736 ? -20.513 7.825 40.325 1.00 31.08 736 THR A N 1
ATOM 5074 C CA . THR A 1 736 ? -20.098 9.154 39.859 1.00 31.08 736 THR A CA 1
ATOM 5075 C C . THR A 1 736 ? -18.587 9.135 39.631 1.00 31.08 736 THR A C 1
ATOM 5077 O O . THR A 1 736 ? -17.860 8.457 40.361 1.00 31.08 736 THR A O 1
ATOM 5080 N N . LYS A 1 737 ? -18.087 9.917 38.659 1.00 35.50 737 LYS A N 1
ATOM 5081 C CA . LYS A 1 737 ? -16.668 10.317 38.660 1.00 35.50 737 LYS A CA 1
ATOM 5082 C C . LYS A 1 737 ? -16.365 10.962 40.023 1.00 35.50 737 LYS A C 1
ATOM 5084 O O . LYS A 1 737 ? -17.219 11.649 40.578 1.00 35.50 737 LYS A O 1
ATOM 5089 N N . ALA A 1 738 ? -15.200 10.660 40.588 1.00 36.19 738 ALA A N 1
ATOM 5090 C CA . ALA A 1 738 ? -14.970 10.786 42.025 1.00 36.19 738 ALA A CA 1
ATOM 5091 C C . ALA A 1 738 ? -15.125 12.217 42.584 1.00 36.19 738 ALA A C 1
ATOM 5093 O O . ALA A 1 738 ? -14.357 13.118 42.240 1.00 36.19 738 ALA A O 1
ATOM 5094 N N . GLU A 1 739 ? -16.059 12.355 43.528 1.00 38.22 739 GLU A N 1
ATOM 5095 C CA . GLU A 1 739 ? -16.119 13.424 44.526 1.00 38.22 739 GLU A CA 1
ATOM 5096 C C . GLU A 1 739 ? -15.830 12.790 45.901 1.00 38.22 739 GLU A C 1
ATOM 5098 O O . GLU A 1 739 ? -16.615 11.982 46.393 1.00 38.22 739 GLU A O 1
ATOM 5103 N N . ASP A 1 740 ? -14.671 13.130 46.469 1.00 32.47 740 ASP A N 1
ATOM 5104 C CA . ASP A 1 740 ? -14.203 12.917 47.847 1.00 32.47 740 ASP A CA 1
ATOM 5105 C C . ASP A 1 740 ? -14.528 11.570 48.537 1.00 32.47 740 ASP A C 1
ATOM 5107 O O . ASP A 1 740 ? -15.556 11.419 49.203 1.00 32.47 740 ASP A O 1
ATOM 5111 N N . PHE A 1 741 ? -13.566 10.634 48.553 1.00 39.47 741 PHE A N 1
ATOM 5112 C CA . PHE A 1 741 ? -13.553 9.555 49.555 1.00 39.47 741 PHE A CA 1
ATOM 5113 C C . PHE A 1 741 ? -13.366 10.154 50.967 1.00 39.47 741 PHE A C 1
ATOM 5115 O O . PHE A 1 741 ? -12.289 10.681 51.271 1.00 39.47 741 PHE A O 1
ATOM 5122 N N . PRO A 1 742 ? -14.346 10.053 51.889 1.00 36.75 742 PRO A N 1
ATOM 5123 C CA . PRO A 1 742 ? -14.158 10.530 53.251 1.00 36.75 742 PRO A CA 1
ATOM 5124 C C . PRO A 1 742 ? -13.171 9.608 53.969 1.00 36.75 742 PRO A C 1
ATOM 5126 O O . PRO A 1 742 ? -13.337 8.389 53.975 1.00 36.75 742 PRO A O 1
ATOM 5129 N N . SER A 1 743 ? -12.163 10.180 54.626 1.00 40.22 743 SER A N 1
ATOM 5130 C CA . SER A 1 743 ? -11.167 9.415 55.381 1.00 40.22 743 SER A CA 1
ATOM 5131 C C . SER A 1 743 ? -11.775 8.739 56.624 1.00 40.22 743 SER A C 1
ATOM 5133 O O . SER A 1 743 ? -11.764 9.288 57.728 1.00 40.22 743 SER A O 1
ATOM 5135 N N . GLY A 1 744 ? -12.298 7.521 56.447 1.00 39.81 744 GLY A N 1
ATOM 5136 C CA . GLY A 1 744 ? -12.755 6.647 57.529 1.00 39.81 744 GLY A CA 1
ATOM 5137 C C . GLY A 1 744 ? -13.550 5.415 57.074 1.00 39.81 744 GLY A C 1
ATOM 5138 O O . GLY A 1 744 ? -14.560 5.537 56.394 1.00 39.81 744 GLY A O 1
ATOM 5139 N N . ASP A 1 745 ? -13.122 4.244 57.548 1.00 42.03 745 ASP A N 1
ATOM 5140 C CA . ASP A 1 745 ? -13.903 3.007 57.734 1.00 42.03 745 ASP A CA 1
ATOM 5141 C C . ASP A 1 745 ? -14.484 2.241 56.510 1.00 42.03 745 ASP A C 1
ATOM 5143 O O . ASP A 1 745 ? -15.101 1.202 56.730 1.00 42.03 745 ASP A O 1
ATOM 5147 N N . PHE A 1 746 ? -14.238 2.645 55.251 1.00 42.66 746 PHE A N 1
ATOM 5148 C CA . PHE A 1 746 ? -14.752 1.957 54.033 1.00 42.66 746 PHE A CA 1
ATOM 5149 C C . PHE A 1 746 ? -13.705 1.221 53.162 1.00 42.66 746 PHE A C 1
ATOM 5151 O O . PHE A 1 746 ? -13.983 0.875 52.021 1.00 42.66 746 PHE A O 1
ATOM 5158 N N . ALA A 1 747 ? -12.494 0.988 53.674 1.00 53.06 747 ALA A N 1
ATOM 5159 C CA . ALA A 1 747 ? -11.454 0.203 52.991 1.00 53.06 747 ALA A CA 1
ATOM 5160 C C . ALA A 1 747 ? -11.077 -1.030 53.828 1.00 53.06 747 ALA A C 1
ATOM 5162 O O . ALA A 1 747 ? -9.926 -1.202 54.244 1.00 53.06 747 ALA A O 1
ATOM 5163 N N . GLY A 1 748 ? -12.081 -1.847 54.154 1.00 58.50 748 GLY A N 1
ATOM 5164 C CA . GLY A 1 748 ? -11.857 -3.152 54.771 1.00 58.50 748 GLY A CA 1
ATOM 5165 C C . GLY A 1 748 ? -11.256 -4.147 53.772 1.00 58.50 748 GLY A C 1
ATOM 5166 O O . GLY A 1 748 ? -11.161 -3.858 52.574 1.00 58.50 748 GLY A O 1
ATOM 5167 N N . PRO A 1 749 ? -10.850 -5.344 54.226 1.00 59.69 749 PRO A N 1
ATOM 5168 C CA . PRO A 1 749 ? -10.935 -6.488 53.335 1.00 59.69 749 PRO A CA 1
ATOM 5169 C C . PRO A 1 749 ? -12.416 -6.723 52.967 1.00 59.69 749 PRO A C 1
ATOM 5171 O O . PRO A 1 749 ? -13.305 -6.332 53.728 1.00 59.69 749 PRO A O 1
ATOM 5174 N N . ARG A 1 750 ? -12.664 -7.343 51.808 1.00 70.00 750 ARG A N 1
ATOM 5175 C CA . ARG A 1 750 ? -13.988 -7.585 51.194 1.00 70.00 750 ARG A CA 1
ATOM 5176 C C . ARG A 1 750 ? -14.626 -6.417 50.409 1.00 70.00 750 ARG A C 1
ATOM 5178 O O . ARG A 1 750 ? -15.795 -6.498 50.031 1.00 70.00 750 ARG A O 1
ATOM 5185 N N . ASP A 1 751 ? -13.838 -5.387 50.080 1.00 73.19 751 ASP A N 1
ATOM 5186 C CA . ASP A 1 751 ? -14.189 -4.303 49.142 1.00 73.19 751 ASP A CA 1
ATOM 5187 C C . ASP A 1 751 ? -13.190 -4.214 47.965 1.00 73.19 751 ASP A C 1
ATOM 5189 O O . ASP A 1 751 ? -11.983 -4.420 48.151 1.00 73.19 751 ASP A O 1
ATOM 5193 N N . SER A 1 752 ? -13.688 -3.899 46.761 1.00 76.94 752 SER A N 1
ATOM 5194 C CA . SER A 1 752 ? -12.961 -3.947 45.480 1.00 76.94 752 SER A CA 1
ATOM 5195 C C . SER A 1 752 ? -12.841 -2.573 44.800 1.00 76.94 752 SER A C 1
ATOM 5197 O O . SER A 1 752 ? -13.841 -1.929 44.475 1.00 76.94 752 SER A O 1
ATOM 5199 N N . TRP A 1 753 ? -11.614 -2.126 44.535 1.00 74.50 753 TRP A N 1
ATOM 5200 C CA . TRP A 1 753 ? -11.303 -0.803 43.987 1.00 74.50 753 TRP A CA 1
ATOM 5201 C C . TRP A 1 753 ? -9.993 -0.778 43.187 1.00 74.50 753 TRP A C 1
ATOM 5203 O O . TRP A 1 753 ? -9.070 -1.556 43.433 1.00 74.50 753 TRP A O 1
ATOM 5213 N N . VAL A 1 754 ? -9.888 0.185 42.270 1.00 72.69 754 VAL A N 1
ATOM 5214 C CA . VAL A 1 754 ? -8.663 0.499 41.515 1.00 72.69 754 VAL A CA 1
ATOM 5215 C C . VAL A 1 754 ? -8.392 2.002 41.547 1.00 72.69 754 VAL A C 1
ATOM 5217 O O . VAL A 1 754 ? -9.321 2.821 41.548 1.00 72.69 754 VAL A O 1
ATOM 5220 N N . THR A 1 755 ? -7.120 2.389 41.565 1.00 66.94 755 THR A N 1
ATOM 5221 C CA . THR A 1 755 ? -6.722 3.781 41.342 1.00 66.94 755 THR A CA 1
ATOM 5222 C C . THR A 1 755 ? -6.767 4.096 39.841 1.00 66.94 755 THR A C 1
ATOM 5224 O O . THR A 1 755 ? -5.988 3.529 39.081 1.00 66.94 755 THR A O 1
ATOM 5227 N N . ILE A 1 756 ? -7.644 5.020 39.424 1.00 55.75 756 ILE A N 1
ATOM 5228 C CA . ILE A 1 756 ? -7.639 5.666 38.093 1.00 55.75 756 ILE A CA 1
ATOM 5229 C C . ILE A 1 756 ? -7.339 7.155 38.283 1.00 55.75 756 ILE A C 1
ATOM 5231 O O . ILE A 1 756 ? -7.979 7.785 39.131 1.00 55.75 756 ILE A O 1
ATOM 5235 N N . GLY A 1 757 ? -6.347 7.690 37.568 1.00 51.56 757 GLY A N 1
ATOM 5236 C CA . GLY A 1 757 ? -5.884 9.060 37.789 1.00 51.56 757 GLY A CA 1
ATOM 5237 C C . GLY A 1 757 ? -6.840 10.091 37.206 1.00 51.56 757 GLY A C 1
ATOM 5238 O O . GLY A 1 757 ? -7.899 9.746 36.679 1.00 51.56 757 GLY A O 1
ATOM 5239 N N . ASP A 1 758 ? -6.478 11.369 37.309 1.00 49.06 758 ASP A N 1
ATOM 5240 C CA . ASP A 1 758 ? -7.320 12.455 36.804 1.00 49.06 758 ASP A CA 1
ATOM 5241 C C . ASP A 1 758 ? -6.777 13.138 35.542 1.00 49.06 758 ASP A C 1
ATOM 5243 O O . ASP A 1 758 ? -5.618 12.983 35.154 1.00 49.06 758 ASP A O 1
ATOM 5247 N N . ASP A 1 759 ? -7.705 13.803 34.859 1.00 43.41 759 ASP A N 1
ATOM 5248 C CA . ASP A 1 759 ? -7.596 14.301 33.486 1.00 43.41 759 ASP A CA 1
ATOM 5249 C C . ASP A 1 759 ? -7.351 15.826 33.458 1.00 43.41 759 ASP A C 1
ATOM 5251 O O . ASP A 1 759 ? -7.734 16.534 32.527 1.00 43.41 759 ASP A O 1
ATOM 5255 N N . LEU A 1 760 ? -6.820 16.393 34.552 1.00 41.56 760 LEU A N 1
ATOM 5256 C CA . LEU A 1 760 ? -6.788 17.842 34.751 1.00 41.56 760 LEU A CA 1
ATOM 5257 C C . LEU A 1 760 ? -5.399 18.453 34.567 1.00 41.56 760 LEU A C 1
ATOM 5259 O O . LEU A 1 760 ? -4.423 18.112 35.234 1.00 41.56 760 LEU A O 1
ATOM 5263 N N . GLY A 1 761 ? -5.358 19.489 33.725 1.00 42.53 761 GLY A N 1
ATOM 5264 C CA . GLY A 1 761 ? -4.221 20.395 33.619 1.00 42.53 761 GLY A CA 1
ATOM 5265 C C . GLY A 1 761 ? -3.795 20.949 34.987 1.00 42.53 761 GLY A C 1
ATOM 5266 O O . GLY A 1 761 ? -4.593 21.531 35.720 1.00 42.53 761 GLY A O 1
ATOM 5267 N N . PHE A 1 762 ? -2.509 20.760 35.284 1.00 39.28 762 PHE A N 1
ATOM 5268 C CA . PHE A 1 762 ? -1.758 21.103 36.498 1.00 39.28 762 PHE A CA 1
ATOM 5269 C C . PHE A 1 762 ? -2.169 22.388 37.272 1.00 39.28 762 PHE A C 1
ATOM 5271 O O . PHE A 1 762 ? -2.518 23.390 36.640 1.00 39.28 762 PHE A O 1
ATOM 5278 N N . PRO A 1 763 ? -1.881 22.504 38.599 1.00 45.31 763 PRO A N 1
ATOM 5279 C CA . PRO A 1 763 ? -1.461 21.458 39.551 1.00 45.31 763 PRO A CA 1
ATOM 5280 C C . PRO A 1 763 ? -2.092 21.526 40.968 1.00 45.31 763 PRO A C 1
ATOM 5282 O O . PRO A 1 763 ? -2.108 22.576 41.618 1.00 45.31 763 PRO A O 1
ATOM 5285 N N . SER A 1 764 ? -2.356 20.359 41.564 1.00 37.22 764 SER A N 1
ATOM 5286 C CA . SER A 1 764 ? -2.168 20.144 43.011 1.00 37.22 764 SER A CA 1
ATOM 5287 C C . SER A 1 764 ? -1.671 18.715 43.282 1.00 37.22 764 SER A C 1
ATOM 5289 O O . SER A 1 764 ? -2.269 17.789 42.744 1.00 37.22 764 SER A O 1
ATOM 5291 N N . PRO A 1 765 ? -0.607 18.497 44.085 1.00 38.44 765 PRO A N 1
ATOM 5292 C CA . PRO A 1 765 ? -0.138 17.147 44.409 1.00 38.44 765 PRO A CA 1
ATOM 5293 C C . PRO A 1 765 ? -1.149 16.385 45.274 1.00 38.44 765 PRO A C 1
ATOM 5295 O O . PRO A 1 765 ? -1.619 16.917 46.279 1.00 38.44 765 PRO A O 1
ATOM 5298 N N . THR A 1 766 ? -1.435 15.136 44.915 1.00 39.12 766 THR A N 1
ATOM 5299 C CA . THR A 1 766 ? -2.279 14.209 45.683 1.00 39.12 766 THR A CA 1
ATOM 5300 C C . THR A 1 766 ? -1.406 13.293 46.549 1.00 39.12 766 THR A C 1
ATOM 5302 O O . THR A 1 766 ? -0.852 12.318 46.048 1.00 39.12 766 THR A O 1
ATOM 5305 N N . ASP A 1 767 ? -1.274 13.599 47.843 1.00 36.09 767 ASP A N 1
ATOM 5306 C CA . ASP A 1 767 ? -0.455 12.833 48.801 1.00 36.09 767 ASP A CA 1
ATOM 5307 C C . ASP A 1 767 ? -1.006 11.402 49.049 1.00 36.09 767 ASP A C 1
ATOM 5309 O O . ASP A 1 767 ? -1.877 11.207 49.899 1.00 36.09 767 ASP A O 1
ATOM 5313 N N . TYR A 1 768 ? -0.449 10.384 48.382 1.00 47.94 768 TYR A N 1
ATOM 5314 C CA . TYR A 1 768 ? -0.665 8.952 48.666 1.00 47.94 768 TYR A CA 1
ATOM 5315 C C . TYR A 1 768 ? 0.653 8.196 48.461 1.00 47.94 768 TYR A C 1
ATOM 5317 O O . TYR A 1 768 ? 1.367 8.506 47.525 1.00 47.94 768 TYR A O 1
ATOM 5325 N N . SER A 1 769 ? 1.056 7.203 49.253 1.00 31.97 769 SER A N 1
ATOM 5326 C CA . SER A 1 769 ? 0.352 6.450 50.310 1.00 31.97 769 SER A CA 1
ATOM 5327 C C . SER A 1 769 ? 1.216 6.467 51.612 1.00 31.97 769 SER A C 1
ATOM 5329 O O . SER A 1 769 ? 1.854 7.496 51.836 1.00 31.97 769 SER A O 1
ATOM 5331 N N . PRO A 1 770 ? 1.318 5.461 52.517 1.00 31.11 770 PRO A N 1
ATOM 5332 C CA . PRO A 1 770 ? 0.480 4.298 52.807 1.00 31.11 770 PRO A CA 1
ATOM 5333 C C . PRO A 1 770 ? -0.341 4.465 54.104 1.00 31.11 770 PRO A C 1
ATOM 5335 O O . PRO A 1 770 ? 0.082 5.096 55.072 1.00 31.11 770 PRO A O 1
ATOM 5338 N N . GLY A 1 771 ? -1.508 3.817 54.151 1.00 33.72 771 GLY A N 1
ATOM 5339 C CA . GLY A 1 771 ? -2.480 3.948 55.242 1.00 33.72 771 GLY A CA 1
ATOM 5340 C C . GLY A 1 771 ? -3.513 5.035 54.940 1.00 33.72 771 GLY A C 1
ATOM 5341 O O . GLY A 1 771 ? -3.262 6.218 55.147 1.00 33.72 771 GLY A O 1
ATOM 5342 N N . PHE A 1 772 ? -4.684 4.616 54.451 1.00 39.88 772 PHE A N 1
ATOM 5343 C CA . PHE A 1 772 ? -5.782 5.486 54.014 1.00 39.88 772 PHE A CA 1
ATOM 5344 C C . PHE A 1 772 ? -6.270 6.439 55.124 1.00 39.88 772 PHE A C 1
ATOM 5346 O O . PHE A 1 772 ? -7.081 6.064 55.971 1.00 39.88 772 PHE A O 1
ATOM 5353 N N . ALA A 1 773 ? -5.780 7.684 55.109 1.00 32.69 773 ALA A N 1
ATOM 5354 C CA . ALA A 1 773 ? -6.217 8.772 55.989 1.00 32.69 773 ALA A CA 1
ATOM 5355 C C . ALA A 1 773 ? -5.882 10.171 55.411 1.00 32.69 773 ALA A C 1
ATOM 5357 O O . ALA A 1 773 ? -5.290 11.008 56.093 1.00 32.69 773 ALA A O 1
ATOM 5358 N N . GLY A 1 774 ? -6.269 10.424 54.156 1.00 34.84 774 GLY A N 1
ATOM 5359 C CA . GLY A 1 774 ? -6.209 11.729 53.475 1.00 34.84 774 GLY A CA 1
ATOM 5360 C C . GLY A 1 774 ? -7.511 11.983 52.706 1.00 34.84 774 GLY A C 1
ATOM 5361 O O . GLY A 1 774 ? -8.207 11.021 52.391 1.00 34.84 774 GLY A O 1
ATOM 5362 N N . SER A 1 775 ? -7.885 13.244 52.476 1.00 35.03 775 SER A N 1
ATOM 5363 C CA . SER A 1 775 ? -9.245 13.638 52.052 1.00 35.03 775 SER A CA 1
ATOM 5364 C C . SER A 1 775 ? -9.453 13.885 50.552 1.00 35.03 775 SER A C 1
ATOM 5366 O O . SER A 1 775 ? -10.588 14.118 50.153 1.00 35.03 775 SER A O 1
ATOM 5368 N N . ASP A 1 776 ? -8.396 13.838 49.738 1.00 37.28 776 ASP A N 1
ATOM 5369 C CA . ASP A 1 776 ? -8.351 14.549 48.449 1.00 37.28 776 ASP A CA 1
ATOM 5370 C C . ASP A 1 776 ? -8.052 13.590 47.265 1.00 37.28 776 ASP A C 1
ATOM 5372 O O . ASP A 1 776 ? -7.316 13.931 46.339 1.00 37.28 776 ASP A O 1
ATOM 5376 N N . GLY A 1 777 ? -8.553 12.348 47.322 1.00 40.72 777 GLY A N 1
ATOM 5377 C CA . GLY A 1 777 ? -8.149 11.248 46.433 1.00 40.72 777 GLY A CA 1
ATOM 5378 C C . GLY A 1 777 ? -9.294 10.631 45.636 1.00 40.72 777 GLY A C 1
ATOM 5379 O O . GLY A 1 777 ? -10.380 10.392 46.168 1.00 40.72 777 GLY A O 1
ATOM 5380 N N . LYS A 1 778 ? -9.020 10.327 44.363 1.00 46.91 778 LYS A N 1
ATOM 5381 C CA . LYS A 1 778 ? -9.956 9.702 43.422 1.00 46.91 778 LYS A CA 1
ATOM 5382 C C . LYS A 1 778 ? -9.591 8.227 43.215 1.00 46.91 778 LYS A C 1
ATOM 5384 O O . LYS A 1 778 ? -8.453 7.903 42.894 1.00 46.91 778 LYS A O 1
ATOM 5389 N N . ALA A 1 779 ? -10.565 7.343 43.403 1.00 49.38 779 ALA A N 1
ATOM 5390 C CA . ALA A 1 779 ? -10.479 5.914 43.112 1.00 49.38 779 ALA A CA 1
ATOM 5391 C C . ALA A 1 779 ? -11.829 5.447 42.556 1.00 49.38 779 ALA A C 1
ATOM 5393 O O . ALA A 1 779 ? -12.859 6.052 42.866 1.00 49.38 779 ALA A O 1
ATOM 5394 N N . SER A 1 780 ? -11.832 4.385 41.752 1.00 55.28 780 SER A N 1
ATOM 5395 C CA . SER A 1 780 ? -13.059 3.818 41.188 1.00 55.28 780 SER A CA 1
ATOM 5396 C C . SER A 1 780 ? -13.415 2.506 41.882 1.00 55.28 780 SER A C 1
ATOM 5398 O O . SER A 1 780 ? -12.563 1.627 42.035 1.00 55.28 780 SER A O 1
ATOM 5400 N N . VAL A 1 781 ? -14.678 2.370 42.294 1.00 57.97 781 VAL A N 1
ATOM 5401 C CA . VAL A 1 781 ? -15.237 1.087 42.745 1.00 57.97 781 VAL A CA 1
ATOM 5402 C C . VAL A 1 781 ? -15.611 0.278 41.519 1.00 57.97 781 VAL A C 1
ATOM 5404 O O . VAL A 1 781 ? -16.335 0.762 40.649 1.00 57.97 781 VAL A O 1
ATOM 5407 N N . ILE A 1 782 ? -15.156 -0.970 41.474 1.00 64.50 782 ILE A N 1
ATOM 5408 C CA . ILE A 1 782 ? -15.461 -1.867 40.366 1.00 64.50 782 ILE A CA 1
ATOM 5409 C C . ILE A 1 782 ? -16.610 -2.796 40.756 1.00 64.50 782 ILE A C 1
ATOM 5411 O O . ILE A 1 782 ? -16.631 -3.374 41.845 1.00 64.50 782 ILE A O 1
ATOM 5415 N N . LEU A 1 783 ? -17.555 -2.961 39.831 1.00 64.75 783 LEU A N 1
ATOM 5416 C CA . LEU A 1 783 ? -18.685 -3.877 39.935 1.00 64.75 783 LEU A CA 1
ATOM 5417 C C . LEU A 1 783 ? -18.662 -4.877 38.773 1.00 64.75 783 LEU A C 1
ATOM 5419 O O . LEU A 1 783 ? -18.321 -4.522 37.649 1.00 64.75 783 LEU A O 1
ATOM 5423 N N . GLY A 1 784 ? -19.107 -6.108 39.029 1.00 77.00 784 GLY A N 1
ATOM 5424 C CA . GLY A 1 784 ? -19.196 -7.153 38.006 1.00 77.00 784 GLY A CA 1
ATOM 5425 C C . GLY A 1 784 ? -17.898 -7.941 37.816 1.00 77.00 784 GLY A C 1
ATOM 5426 O O . GLY A 1 784 ? -17.065 -8.008 38.713 1.00 77.00 784 GLY A O 1
ATOM 5427 N N . THR A 1 785 ? -17.781 -8.601 36.666 1.00 79.94 785 THR A N 1
ATOM 5428 C CA . THR A 1 785 ? -16.680 -9.514 36.297 1.00 79.94 785 THR A CA 1
ATOM 5429 C C . THR A 1 785 ? -15.554 -8.837 35.521 1.00 79.94 785 THR A C 1
ATOM 5431 O O . THR A 1 785 ? -14.502 -9.430 35.340 1.00 79.94 785 THR A O 1
ATOM 5434 N N . THR A 1 786 ? -15.769 -7.629 35.006 1.00 77.81 786 THR A N 1
ATOM 5435 C CA . THR A 1 786 ? -14.835 -6.958 34.095 1.00 77.81 786 THR A CA 1
ATOM 5436 C C . THR A 1 786 ? -14.806 -5.467 34.375 1.00 77.81 786 THR A C 1
ATOM 5438 O O . THR A 1 786 ? -15.858 -4.856 34.564 1.00 77.81 786 THR A O 1
ATOM 5441 N N . PHE A 1 787 ? -13.621 -4.876 34.324 1.00 75.69 787 PHE A N 1
ATOM 5442 C CA . PHE A 1 787 ? -13.423 -3.433 34.307 1.00 75.69 787 PHE A CA 1
ATOM 5443 C C . PHE A 1 787 ? -12.419 -3.092 33.220 1.00 75.69 787 PHE A C 1
ATOM 5445 O O . PHE A 1 787 ? -11.428 -3.796 33.045 1.00 75.69 787 PHE A O 1
ATOM 5452 N N . SER A 1 788 ? -12.675 -2.010 32.501 1.00 72.50 788 SER A N 1
ATOM 5453 C CA . SER A 1 788 ? -11.752 -1.499 31.508 1.00 72.50 788 SER A CA 1
ATOM 5454 C C . SER A 1 788 ? -11.792 0.026 31.528 1.00 72.50 788 SER A C 1
ATOM 5456 O O . SER A 1 788 ? -12.839 0.629 31.790 1.00 72.50 788 SER A O 1
ATOM 5458 N N . ALA A 1 789 ? -10.630 0.644 31.349 1.00 63.00 789 ALA A N 1
ATOM 5459 C CA . ALA A 1 789 ? -10.481 2.087 31.296 1.00 63.00 789 ALA A CA 1
ATOM 5460 C C . ALA A 1 789 ? -9.470 2.458 30.212 1.00 63.00 789 ALA A C 1
ATOM 5462 O O . ALA A 1 789 ? -8.279 2.150 30.312 1.00 63.00 789 ALA A O 1
ATOM 5463 N N . ASN A 1 790 ? -9.983 3.161 29.208 1.00 56.00 790 ASN A N 1
ATOM 5464 C CA . ASN A 1 790 ? -9.191 3.996 28.323 1.00 56.00 790 ASN A CA 1
ATOM 5465 C C . ASN A 1 790 ? -9.158 5.394 28.961 1.00 56.00 790 ASN A C 1
ATOM 5467 O O . ASN A 1 790 ? -10.171 5.830 29.508 1.00 56.00 790 ASN A O 1
ATOM 5471 N N . ASP A 1 791 ? -7.990 6.031 28.934 1.00 52.12 791 ASP A N 1
ATOM 5472 C CA . ASP A 1 791 ? -7.615 7.253 29.665 1.00 52.12 791 ASP A CA 1
ATOM 5473 C C . ASP A 1 791 ? -7.296 7.013 31.152 1.00 52.12 791 ASP A C 1
ATOM 5475 O O . ASP A 1 791 ? -8.038 7.355 32.077 1.00 52.12 791 ASP A O 1
ATOM 5479 N N . GLY A 1 792 ? -6.119 6.430 31.399 1.00 48.88 792 GLY A N 1
ATOM 5480 C CA . GLY A 1 792 ? -5.523 6.436 32.733 1.00 48.88 792 GLY A CA 1
ATOM 5481 C C . GLY A 1 792 ? -4.887 7.790 33.029 1.00 48.88 792 GLY A C 1
ATOM 5482 O O . GLY A 1 792 ? -3.784 8.066 32.563 1.00 48.88 792 GLY A O 1
ATOM 5483 N N . GLY A 1 793 ? -5.583 8.623 33.804 1.00 49.25 793 GLY A N 1
ATOM 5484 C CA . GLY A 1 793 ? -5.081 9.935 34.209 1.00 49.25 793 GLY A CA 1
ATOM 5485 C C . GLY A 1 793 ? -3.843 9.882 35.117 1.00 49.25 793 GLY A C 1
ATOM 5486 O O . GLY A 1 793 ? -3.363 8.818 35.522 1.00 49.25 793 GLY A O 1
ATOM 5487 N N . TRP A 1 794 ? -3.336 11.056 35.489 1.00 49.12 794 TRP A N 1
ATOM 5488 C CA . TRP A 1 794 ? -2.068 11.182 36.216 1.00 49.12 794 TRP A CA 1
ATOM 5489 C C . TRP A 1 794 ? -2.199 10.887 37.719 1.00 49.12 794 TRP A C 1
ATOM 5491 O O . TRP A 1 794 ? -3.189 11.240 38.362 1.00 49.12 794 TRP A O 1
ATOM 5501 N N . PHE A 1 795 ? -1.150 10.292 38.296 1.00 51.19 795 PHE A N 1
ATOM 5502 C CA . PHE A 1 795 ? -1.009 9.972 39.719 1.00 51.19 795 PHE A CA 1
ATOM 5503 C C . PHE A 1 795 ? 0.349 10.380 40.278 1.00 51.19 795 PHE A C 1
ATOM 5505 O O . PHE A 1 795 ? 1.338 9.656 40.194 1.00 51.19 795 PHE A O 1
ATOM 5512 N N . ASN A 1 796 ? 0.394 11.523 40.949 1.00 44.84 796 ASN A N 1
ATOM 5513 C CA . ASN A 1 796 ? 1.640 11.996 41.526 1.00 44.84 796 ASN A CA 1
ATOM 5514 C C . ASN A 1 796 ? 1.932 11.363 42.904 1.00 44.84 796 ASN A C 1
ATOM 5516 O O . ASN A 1 796 ? 1.573 11.947 43.926 1.00 44.84 796 ASN A O 1
ATOM 5520 N N . ASN A 1 797 ? 2.661 10.239 42.955 1.00 45.78 797 ASN A N 1
ATOM 5521 C CA . ASN A 1 797 ? 3.285 9.726 44.191 1.00 45.78 797 ASN A CA 1
ATOM 5522 C C . ASN A 1 797 ? 4.593 10.480 44.540 1.00 45.78 797 ASN A C 1
ATOM 5524 O O . ASN A 1 797 ? 5.604 9.886 44.915 1.00 45.78 797 ASN A O 1
ATOM 5528 N N . VAL A 1 798 ? 4.591 11.813 44.440 1.00 43.06 798 VAL A N 1
ATOM 5529 C CA . VAL A 1 798 ? 5.545 12.680 45.148 1.00 43.06 798 VAL A CA 1
ATOM 5530 C C . VAL A 1 798 ? 4.834 13.221 46.387 1.00 43.06 798 VAL A C 1
ATOM 5532 O O . VAL A 1 798 ? 4.301 14.335 46.362 1.00 43.06 798 VAL A O 1
ATOM 5535 N N . PRO A 1 799 ? 4.810 12.452 47.489 1.00 39.31 799 PRO A N 1
ATOM 5536 C CA . PRO A 1 799 ? 4.249 12.933 48.731 1.00 39.31 799 PRO A CA 1
ATOM 5537 C C . PRO A 1 799 ? 5.088 14.100 49.258 1.00 39.31 799 PRO A C 1
ATOM 5539 O O . PRO A 1 799 ? 6.325 14.094 49.212 1.00 39.31 799 PRO A O 1
ATOM 5542 N N . THR A 1 800 ? 4.427 15.078 49.869 1.00 39.81 800 THR A N 1
ATOM 5543 C CA . THR A 1 800 ? 5.064 16.211 50.561 1.00 39.81 800 THR A CA 1
ATOM 5544 C C . THR A 1 800 ? 5.980 15.775 51.720 1.00 39.81 800 THR A C 1
ATOM 5546 O O . THR A 1 800 ? 6.776 16.573 52.228 1.00 39.81 800 THR A O 1
ATOM 5549 N N . THR A 1 801 ? 5.943 14.490 52.092 1.00 38.97 801 THR A N 1
ATOM 5550 C CA . THR A 1 801 ? 6.963 13.783 52.878 1.00 38.97 801 THR A CA 1
ATOM 5551 C C . THR A 1 801 ? 7.362 12.465 52.193 1.00 38.97 801 THR A C 1
ATOM 5553 O O . THR A 1 801 ? 6.485 11.616 52.060 1.00 38.97 801 THR A O 1
ATOM 5556 N N . PRO A 1 802 ? 8.643 12.231 51.828 1.00 38.28 802 PRO A N 1
ATOM 5557 C CA . PRO A 1 802 ? 9.054 11.066 51.037 1.00 38.28 802 PRO A CA 1
ATOM 5558 C C . PRO A 1 802 ? 8.595 9.726 51.622 1.00 38.28 802 PRO A C 1
ATOM 5560 O O . PRO A 1 802 ? 8.992 9.357 52.732 1.00 38.28 802 PRO A O 1
ATOM 5563 N N . VAL A 1 803 ? 7.805 8.979 50.852 1.00 42.19 803 VAL A N 1
ATOM 5564 C CA . VAL A 1 803 ? 7.419 7.603 51.173 1.00 42.19 803 VAL A CA 1
ATOM 5565 C C . VAL A 1 803 ? 8.472 6.690 50.565 1.00 42.19 803 VAL A C 1
ATOM 5567 O O . VAL A 1 803 ? 8.460 6.403 49.377 1.00 42.19 803 VAL A O 1
ATOM 5570 N N . GLN A 1 804 ? 9.419 6.261 51.398 1.00 48.12 804 GLN A N 1
ATOM 5571 C CA . GLN A 1 804 ? 10.403 5.255 51.010 1.00 48.12 804 GLN A CA 1
ATOM 5572 C C . GLN A 1 804 ? 9.699 3.904 50.864 1.00 48.12 804 GLN A C 1
ATOM 5574 O O . GLN A 1 804 ? 9.397 3.260 51.871 1.00 48.12 804 GLN A O 1
ATOM 5579 N N . GLY A 1 805 ? 9.436 3.480 49.630 1.00 54.78 805 GLY A N 1
ATOM 5580 C CA . GLY A 1 805 ? 8.743 2.229 49.340 1.00 54.78 805 GLY A CA 1
ATOM 5581 C C . GLY A 1 805 ? 9.160 1.655 47.993 1.00 54.78 805 GLY A C 1
ATOM 5582 O O . GLY A 1 805 ? 9.166 2.362 47.000 1.00 54.78 805 GLY A O 1
ATOM 5583 N N . VAL A 1 806 ? 9.486 0.363 47.994 1.00 65.12 806 VAL A N 1
ATOM 5584 C CA . VAL A 1 806 ? 9.753 -0.460 46.799 1.00 65.12 806 VAL A CA 1
ATOM 5585 C C . VAL A 1 806 ? 8.499 -1.208 46.314 1.00 65.12 806 VAL A C 1
ATOM 5587 O O . VAL A 1 806 ? 8.577 -2.012 45.400 1.00 65.12 806 VAL A O 1
ATOM 5590 N N . HIS A 1 807 ? 7.344 -0.950 46.937 1.00 72.81 807 HIS A N 1
ATOM 5591 C CA . HIS A 1 807 ? 6.049 -1.563 46.630 1.00 72.81 807 HIS A CA 1
ATOM 5592 C C . HIS A 1 807 ? 4.963 -0.482 46.751 1.00 72.81 807 HIS A C 1
ATOM 5594 O O . HIS A 1 807 ? 4.756 0.064 47.841 1.00 72.81 807 HIS A O 1
ATOM 5600 N N . ILE A 1 808 ? 4.282 -0.148 45.655 1.00 72.94 808 ILE A N 1
ATOM 5601 C CA . ILE A 1 808 ? 3.260 0.909 45.585 1.00 72.94 808 ILE A CA 1
ATOM 5602 C C . ILE A 1 808 ? 1.894 0.268 45.325 1.00 72.94 808 ILE A C 1
ATOM 5604 O O . ILE A 1 808 ? 1.667 -0.307 44.269 1.00 72.94 808 ILE A O 1
ATOM 5608 N N . LEU A 1 809 ? 0.980 0.363 46.294 1.00 74.12 809 LEU A N 1
ATOM 5609 C CA . LEU A 1 809 ? -0.369 -0.212 46.215 1.00 74.12 809 LEU A CA 1
ATOM 5610 C C . LEU A 1 809 ? -1.243 0.539 45.192 1.00 74.12 809 LEU A C 1
ATOM 5612 O O . LEU A 1 809 ? -1.447 1.741 45.354 1.00 74.12 809 LEU A O 1
ATOM 5616 N N . VAL A 1 810 ? -1.809 -0.174 44.211 1.00 73.50 810 VAL A N 1
ATOM 5617 C CA . VAL A 1 810 ? -2.629 0.408 43.119 1.00 73.50 810 VAL A CA 1
ATOM 5618 C C . VAL A 1 810 ? -4.046 -0.168 43.004 1.00 73.50 810 VAL A C 1
ATOM 5620 O O . VAL A 1 810 ? -4.936 0.474 42.446 1.00 73.50 810 VAL A O 1
ATOM 5623 N N . ALA A 1 811 ? -4.304 -1.356 43.555 1.00 77.44 811 ALA A N 1
ATOM 5624 C CA . ALA A 1 811 ? -5.645 -1.940 43.553 1.00 77.44 811 ALA A CA 1
ATOM 5625 C C . ALA A 1 811 ? -5.883 -2.888 44.733 1.00 77.44 811 ALA A C 1
ATOM 5627 O O . ALA A 1 811 ? -4.942 -3.444 45.309 1.00 77.44 811 ALA A O 1
ATOM 5628 N N . GLN A 1 812 ? -7.157 -3.123 45.042 1.00 83.06 812 GLN A N 1
ATOM 5629 C CA . GLN A 1 812 ? -7.614 -4.224 45.886 1.00 83.06 812 GLN A CA 1
ATOM 5630 C C . GLN A 1 812 ? -8.831 -4.877 45.228 1.00 83.06 812 GLN A C 1
ATOM 5632 O O . GLN A 1 812 ? -9.737 -4.182 44.782 1.00 83.06 812 GLN A O 1
ATOM 5637 N N . PHE A 1 813 ? -8.890 -6.203 45.204 1.00 84.25 813 PHE A N 1
ATOM 5638 C CA . PHE A 1 813 ? -10.004 -6.956 44.628 1.00 84.25 813 PHE A CA 1
ATOM 5639 C C . PHE A 1 813 ? -10.477 -8.014 45.608 1.00 84.25 813 PHE A C 1
ATOM 5641 O O . PHE A 1 813 ? -9.659 -8.701 46.217 1.00 84.25 813 PHE A O 1
ATOM 5648 N N . THR A 1 814 ? -11.790 -8.177 45.728 1.00 85.38 814 THR A N 1
ATOM 5649 C CA . THR A 1 814 ? -12.391 -9.294 46.453 1.00 85.38 814 THR A CA 1
ATOM 5650 C C . THR A 1 814 ? -13.170 -10.158 45.480 1.00 85.38 814 THR A C 1
ATOM 5652 O O . THR A 1 814 ? -14.118 -9.693 44.855 1.00 85.38 814 THR A O 1
ATOM 5655 N N . VAL A 1 815 ? -12.781 -11.422 45.371 1.00 83.81 815 VAL A N 1
ATOM 5656 C CA . VAL A 1 815 ? -13.414 -12.430 44.509 1.00 83.81 815 VAL A CA 1
ATOM 5657 C C . VAL A 1 815 ? -13.874 -13.616 45.353 1.00 83.81 815 VAL A C 1
ATOM 5659 O O . VAL A 1 815 ? -13.410 -13.797 46.480 1.00 83.81 815 VAL A O 1
ATOM 5662 N N . ALA A 1 816 ? -14.760 -14.459 44.822 1.00 80.75 816 ALA A N 1
ATOM 5663 C CA . ALA A 1 816 ? -15.072 -15.725 45.484 1.00 80.75 816 ALA A CA 1
ATOM 5664 C C . ALA A 1 816 ? -13.821 -16.631 45.546 1.00 80.75 816 ALA A C 1
ATOM 5666 O O . ALA A 1 816 ? -12.971 -16.603 44.651 1.00 80.75 816 ALA A O 1
ATOM 5667 N N . SER A 1 817 ? -13.701 -17.468 46.576 1.00 73.19 817 SER A N 1
ATOM 5668 C CA . SER A 1 817 ? -12.599 -18.432 46.701 1.00 73.19 817 SER A CA 1
ATOM 5669 C C . SER A 1 817 ? -12.494 -19.337 45.465 1.00 73.19 817 SER A C 1
ATOM 5671 O O . SER A 1 817 ? -13.482 -19.937 45.036 1.00 73.19 817 SER A O 1
ATOM 5673 N N . GLY A 1 818 ? -11.286 -19.441 44.901 1.00 69.00 818 GLY A N 1
ATOM 5674 C CA . GLY A 1 818 ? -11.010 -20.228 43.694 1.00 69.00 818 GLY A CA 1
ATOM 5675 C C . GLY A 1 818 ? -11.388 -19.562 42.365 1.00 69.00 818 GLY A C 1
ATOM 5676 O O . GLY A 1 818 ? -11.405 -20.261 41.357 1.00 69.00 818 GLY A O 1
ATOM 5677 N N . SER A 1 819 ? -11.685 -18.259 42.363 1.00 78.31 819 SER A N 1
ATOM 5678 C CA . SER A 1 819 ? -11.883 -17.470 41.137 1.00 78.31 819 SER A CA 1
ATOM 5679 C C . SER A 1 819 ? -10.564 -17.172 40.434 1.00 78.31 819 SER A C 1
ATOM 5681 O O . SER A 1 819 ? -9.551 -16.907 41.089 1.00 78.31 819 SER A O 1
ATOM 5683 N N . ASN A 1 820 ? -10.615 -17.114 39.110 1.00 80.44 820 ASN A N 1
ATOM 5684 C CA . ASN A 1 820 ? -9.538 -16.610 38.272 1.00 80.44 820 ASN A CA 1
ATOM 5685 C C . ASN A 1 820 ? -9.702 -15.101 38.093 1.00 80.44 820 ASN A C 1
ATOM 5687 O O . ASN A 1 820 ? -10.822 -14.612 37.903 1.00 80.44 820 ASN A O 1
ATOM 5691 N N . PHE A 1 821 ? -8.595 -14.362 38.076 1.00 85.00 821 PHE A N 1
ATOM 5692 C CA . PHE A 1 821 ? -8.603 -12.992 37.567 1.00 85.00 821 PHE A CA 1
ATOM 5693 C C . PHE A 1 821 ? -7.276 -12.594 36.927 1.00 85.00 821 PHE A C 1
ATOM 5695 O O . PHE A 1 821 ? -6.230 -13.164 37.232 1.00 85.00 821 PHE A O 1
ATOM 5702 N N . SER A 1 822 ? -7.324 -11.583 36.069 1.00 85.44 822 SER A N 1
ATOM 5703 C CA . SER A 1 822 ? -6.168 -10.914 35.475 1.00 85.44 822 SER A CA 1
ATOM 5704 C C . SER A 1 822 ? -6.370 -9.404 35.515 1.00 85.44 822 SER A C 1
ATOM 5706 O O . SER A 1 822 ? -7.411 -8.920 35.080 1.00 85.44 822 SER A O 1
ATOM 5708 N N . LEU A 1 823 ? -5.373 -8.669 36.005 1.00 84.69 823 LEU A N 1
ATOM 5709 C CA . LEU A 1 823 ? -5.232 -7.222 35.847 1.00 84.69 823 LEU A CA 1
ATOM 5710 C C . LEU A 1 823 ? -4.004 -6.957 34.974 1.00 84.69 823 LEU A C 1
ATOM 5712 O O . LEU A 1 823 ? -2.919 -7.427 35.311 1.00 84.69 823 LEU A O 1
ATOM 5716 N N . TYR A 1 824 ? -4.138 -6.171 33.911 1.00 84.94 824 TYR A N 1
ATOM 5717 C CA . TYR A 1 824 ? -2.993 -5.727 33.114 1.00 84.94 824 TYR A CA 1
ATOM 5718 C C . TYR A 1 824 ? -3.148 -4.286 32.622 1.00 84.94 824 TYR A C 1
ATOM 5720 O O . TYR A 1 824 ? -4.259 -3.759 32.530 1.00 84.94 824 TYR A O 1
ATOM 5728 N N . GLY A 1 825 ? -2.023 -3.640 32.318 1.00 80.94 825 GLY A N 1
ATOM 5729 C CA . GLY A 1 825 ? -1.981 -2.262 31.830 1.00 80.94 825 GLY A CA 1
ATOM 5730 C C . GLY A 1 825 ? -0.557 -1.718 31.721 1.00 80.94 825 GLY A C 1
ATOM 5731 O O . GLY A 1 825 ? 0.421 -2.470 31.762 1.00 80.94 825 GLY A O 1
ATOM 5732 N N . LEU A 1 826 ? -0.431 -0.396 31.593 1.00 78.44 826 LEU A N 1
ATOM 5733 C CA . LEU A 1 826 ? 0.856 0.301 31.568 1.00 78.44 826 LEU A CA 1
ATOM 5734 C C . LEU A 1 826 ? 1.089 1.064 32.877 1.00 78.44 826 LEU A C 1
ATOM 5736 O O . LEU A 1 826 ? 0.196 1.740 33.388 1.00 78.44 826 LEU A O 1
ATOM 5740 N N . ALA A 1 827 ? 2.307 0.972 33.401 1.00 77.44 827 ALA A N 1
ATOM 5741 C CA . ALA A 1 827 ? 2.817 1.766 34.508 1.00 77.44 827 ALA A CA 1
ATOM 5742 C C . ALA A 1 827 ? 3.806 2.810 33.973 1.00 77.44 827 ALA A C 1
ATOM 5744 O O . ALA A 1 827 ? 4.785 2.471 33.303 1.00 77.44 827 ALA A O 1
ATOM 5745 N N . PHE A 1 828 ? 3.560 4.078 34.289 1.00 74.88 828 PHE A N 1
ATOM 5746 C CA . PHE A 1 828 ? 4.397 5.214 33.905 1.00 74.88 828 PHE A CA 1
ATOM 5747 C C . PHE A 1 828 ? 5.217 5.637 35.123 1.00 74.88 828 PHE A C 1
ATOM 5749 O O . PHE A 1 828 ? 4.640 5.859 36.188 1.00 74.88 828 PHE A O 1
ATOM 5756 N N . TRP A 1 829 ? 6.543 5.724 35.015 1.00 73.56 829 TRP A N 1
ATOM 5757 C CA . TRP A 1 829 ? 7.417 5.913 36.180 1.00 73.56 829 TRP A CA 1
ATOM 5758 C C . TRP A 1 829 ? 8.732 6.640 35.865 1.00 73.56 829 TRP A C 1
ATOM 5760 O O . TRP A 1 829 ? 9.135 6.766 34.709 1.00 73.56 829 TRP A O 1
ATOM 5770 N N . GLN A 1 830 ? 9.417 7.118 36.908 1.00 68.81 830 GLN A N 1
ATOM 5771 C CA . GLN A 1 830 ? 10.728 7.774 36.817 1.00 68.81 830 GLN A CA 1
ATOM 5772 C C . GLN A 1 830 ? 11.684 7.317 37.939 1.00 68.81 830 GLN A C 1
ATOM 5774 O O . GLN A 1 830 ? 11.258 7.242 39.097 1.00 68.81 830 GLN A O 1
ATOM 5779 N N . PRO A 1 831 ? 12.973 7.059 37.635 1.00 63.31 831 PRO A N 1
ATOM 5780 C CA . PRO A 1 831 ? 14.006 6.815 38.640 1.00 63.31 831 PRO A CA 1
ATOM 5781 C C . PRO A 1 831 ? 14.601 8.122 39.198 1.00 63.31 831 PRO A C 1
ATOM 5783 O O . PRO A 1 831 ? 15.051 8.975 38.439 1.00 63.31 831 PRO A O 1
ATOM 5786 N N . ASP A 1 832 ? 14.650 8.234 40.531 1.00 60.81 832 ASP A N 1
ATOM 5787 C CA . ASP A 1 832 ? 15.261 9.311 41.347 1.00 60.81 832 ASP A CA 1
ATOM 5788 C C . ASP A 1 832 ? 14.917 10.786 40.971 1.00 60.81 832 ASP A C 1
ATOM 5790 O O . ASP A 1 832 ? 15.532 11.377 40.076 1.00 60.81 832 ASP A O 1
ATOM 5794 N N . PRO A 1 833 ? 14.035 11.483 41.724 1.00 56.50 833 PRO A N 1
ATOM 5795 C CA . PRO A 1 833 ? 13.551 12.835 41.410 1.00 56.50 833 PRO A CA 1
ATOM 5796 C C . PRO A 1 833 ? 14.555 13.966 41.737 1.00 56.50 833 PRO A C 1
ATOM 5798 O O . PRO A 1 833 ? 14.175 15.044 42.203 1.00 56.50 833 PRO A O 1
ATOM 5801 N N . THR A 1 834 ? 15.857 13.766 41.508 1.00 49.28 834 THR A N 1
ATOM 5802 C CA . THR A 1 834 ? 16.861 14.846 41.620 1.00 49.28 834 THR A CA 1
ATOM 5803 C C . THR A 1 834 ? 16.786 15.863 40.475 1.00 49.28 834 THR A C 1
ATOM 5805 O O . THR A 1 834 ? 17.403 16.932 40.567 1.00 49.28 834 THR A O 1
ATOM 5808 N N . PHE A 1 835 ? 16.004 15.579 39.429 1.00 42.38 835 PHE A N 1
ATOM 5809 C CA . PHE A 1 835 ? 15.717 16.497 38.331 1.00 42.38 835 PHE A CA 1
ATOM 5810 C C . PHE A 1 835 ? 14.513 17.404 38.636 1.00 42.38 835 PHE A C 1
ATOM 5812 O O . PHE A 1 835 ? 13.523 17.003 39.243 1.00 42.38 835 PHE A O 1
ATOM 5819 N N . THR A 1 836 ? 14.599 18.673 38.238 1.00 44.69 836 THR A N 1
ATOM 5820 C CA . THR A 1 836 ? 13.539 19.658 38.488 1.00 44.69 836 THR A CA 1
ATOM 5821 C C . THR A 1 836 ? 12.369 19.482 37.528 1.00 44.69 836 THR A C 1
ATOM 5823 O O . THR A 1 836 ? 12.557 19.644 36.328 1.00 44.69 836 THR A O 1
ATOM 5826 N N . LEU A 1 837 ? 11.165 19.281 38.074 1.00 48.69 837 LEU A N 1
ATOM 5827 C CA . LEU A 1 837 ? 9.874 19.352 37.374 1.00 48.69 837 LEU A CA 1
ATOM 5828 C C . LEU A 1 837 ? 9.744 20.611 36.491 1.00 48.69 837 LEU A C 1
ATOM 5830 O O . LEU A 1 837 ? 9.348 21.657 37.011 1.00 48.69 837 LEU A O 1
ATOM 5834 N N . TRP A 1 838 ? 10.054 20.504 35.192 1.00 40.47 838 TRP A N 1
ATOM 5835 C CA . TRP A 1 838 ? 9.272 21.037 34.061 1.00 40.47 838 TRP A CA 1
ATOM 5836 C C . TRP A 1 838 ? 9.973 20.771 32.714 1.00 40.47 838 TRP A C 1
ATOM 5838 O O . TRP A 1 838 ? 10.930 21.467 32.376 1.00 40.47 838 TRP A O 1
ATOM 5848 N N . ASP A 1 839 ? 9.433 19.849 31.917 1.00 44.41 839 ASP A N 1
ATOM 5849 C CA . ASP A 1 839 ? 9.457 19.954 30.455 1.00 44.41 839 ASP A CA 1
ATOM 5850 C C . ASP A 1 839 ? 8.086 19.492 29.916 1.00 44.41 839 ASP A C 1
ATOM 5852 O O . ASP A 1 839 ? 7.740 18.324 30.088 1.00 44.41 839 ASP A O 1
ATOM 5856 N N . PRO A 1 840 ? 7.248 20.395 29.372 1.00 41.72 840 PRO A N 1
ATOM 5857 C CA . PRO A 1 840 ? 5.937 20.044 28.828 1.00 41.72 840 PRO A CA 1
ATOM 5858 C C . PRO A 1 840 ? 5.992 19.474 27.397 1.00 41.72 840 PRO A C 1
ATOM 5860 O O . PRO A 1 840 ? 4.939 19.153 26.855 1.00 41.72 840 PRO A O 1
ATOM 5863 N N . GLU A 1 841 ? 7.177 19.360 26.787 1.00 45.03 841 GLU A N 1
ATOM 5864 C CA . GLU A 1 841 ? 7.394 18.787 25.446 1.00 45.03 841 GLU A CA 1
ATOM 5865 C C . GLU A 1 841 ? 8.400 17.604 25.482 1.00 45.03 841 GLU A C 1
ATOM 5867 O O . GLU A 1 841 ? 8.908 17.188 24.442 1.00 45.03 841 GLU A O 1
ATOM 5872 N N . GLY A 1 842 ? 8.715 17.068 26.675 1.00 40.19 842 GLY A N 1
ATOM 5873 C CA . GLY A 1 842 ? 9.804 16.105 26.902 1.00 40.19 842 GLY A CA 1
ATOM 5874 C C . GLY A 1 842 ? 9.376 14.650 27.159 1.00 40.19 842 GLY A C 1
ATOM 5875 O O . GLY A 1 842 ? 8.613 14.365 28.079 1.00 40.19 842 GLY A O 1
ATOM 5876 N N . GLU A 1 843 ? 9.969 13.719 26.406 1.00 49.56 843 GLU A N 1
ATOM 5877 C CA . GLU A 1 843 ? 9.755 12.254 26.437 1.00 49.56 843 GLU A CA 1
ATOM 5878 C C . GLU A 1 843 ? 10.366 11.528 27.670 1.00 49.56 843 GLU A C 1
ATOM 5880 O O . GLU A 1 843 ? 10.705 10.347 27.617 1.00 49.56 843 GLU A O 1
ATOM 5885 N N . ASP A 1 844 ? 10.551 12.219 28.797 1.00 52.16 844 ASP A N 1
ATOM 5886 C CA . ASP A 1 844 ? 11.425 11.782 29.902 1.00 52.16 844 ASP A CA 1
ATOM 5887 C C . ASP A 1 844 ? 10.721 10.909 30.976 1.00 52.16 844 ASP A C 1
ATOM 5889 O O . ASP A 1 844 ? 10.993 11.040 32.173 1.00 52.16 844 ASP A O 1
ATOM 5893 N N . PHE A 1 845 ? 9.810 10.004 30.601 1.00 61.53 845 PHE A N 1
ATOM 5894 C CA . PHE A 1 845 ? 9.219 9.021 31.528 1.00 61.53 845 PHE A CA 1
ATOM 5895 C C . PHE A 1 845 ? 9.285 7.590 30.986 1.00 61.53 845 PHE A C 1
ATOM 5897 O O . PHE A 1 845 ? 9.054 7.329 29.808 1.00 61.53 845 PHE A O 1
ATOM 5904 N N . ASN A 1 846 ? 9.572 6.633 31.869 1.00 70.38 846 ASN A N 1
ATOM 5905 C CA . ASN A 1 846 ? 9.624 5.224 31.506 1.00 70.38 846 ASN A CA 1
ATOM 5906 C C . ASN A 1 846 ? 8.211 4.636 31.479 1.00 70.38 846 ASN A C 1
ATOM 5908 O O . ASN A 1 846 ? 7.407 4.881 32.381 1.00 70.38 846 ASN A O 1
ATOM 5912 N N . THR A 1 847 ? 7.933 3.811 30.472 1.00 73.81 847 THR A N 1
ATOM 5913 C CA . THR A 1 847 ? 6.696 3.033 30.361 1.00 73.81 847 THR A CA 1
ATOM 5914 C C . THR A 1 847 ? 7.013 1.550 30.508 1.00 73.81 847 THR A C 1
ATOM 5916 O O . THR A 1 847 ? 7.847 1.005 29.786 1.00 73.81 847 THR A O 1
ATOM 5919 N N . SER A 1 848 ? 6.357 0.887 31.457 1.00 79.81 848 SER A N 1
ATOM 5920 C CA . SER A 1 848 ? 6.485 -0.554 31.678 1.00 79.81 848 SER A CA 1
ATOM 5921 C C . SER A 1 848 ? 5.115 -1.212 31.619 1.00 79.81 848 SER A C 1
ATOM 5923 O O . SER A 1 848 ? 4.195 -0.799 32.321 1.00 79.81 848 SER A O 1
ATOM 5925 N N . PHE A 1 849 ? 4.978 -2.268 30.820 1.00 80.00 849 PHE A N 1
ATOM 5926 C CA . PHE A 1 849 ? 3.815 -3.148 30.908 1.00 80.00 849 PHE A CA 1
ATOM 5927 C C . PHE A 1 849 ? 3.848 -3.929 32.226 1.00 80.00 849 PHE A C 1
ATOM 5929 O O . PHE A 1 849 ? 4.912 -4.384 32.655 1.00 80.00 849 PHE A O 1
ATOM 5936 N N . PHE A 1 850 ? 2.686 -4.110 32.847 1.00 83.19 850 PHE A N 1
ATOM 5937 C CA . PHE A 1 850 ? 2.509 -5.047 33.949 1.00 83.19 850 PHE A CA 1
ATOM 5938 C C . PHE A 1 850 ? 1.280 -5.919 33.706 1.00 83.19 850 PHE A C 1
ATOM 5940 O O . PHE A 1 850 ? 0.255 -5.461 33.198 1.00 83.19 850 PHE A O 1
ATOM 5947 N N . GLU A 1 851 ? 1.386 -7.172 34.127 1.00 83.69 851 GLU A N 1
ATOM 5948 C CA . GLU A 1 851 ? 0.289 -8.125 34.175 1.00 83.69 851 GLU A CA 1
ATOM 5949 C C . GLU A 1 851 ? 0.364 -8.875 35.501 1.00 83.69 851 GLU A C 1
ATOM 5951 O O . GLU A 1 851 ? 1.438 -9.263 35.964 1.00 83.69 851 GLU A O 1
ATOM 5956 N N . VAL A 1 852 ? -0.796 -9.051 36.118 1.00 84.25 852 VAL A N 1
ATOM 5957 C CA . VAL A 1 852 ? -0.990 -9.746 37.382 1.00 84.25 852 VAL A CA 1
ATOM 5958 C C . VAL A 1 852 ? -2.177 -10.673 37.207 1.00 84.25 852 VAL A C 1
ATOM 5960 O O . VAL A 1 852 ? -3.325 -10.229 37.200 1.00 84.25 852 VAL A O 1
ATOM 5963 N N . SER A 1 853 ? -1.900 -11.964 37.070 1.00 80.94 853 SER A N 1
ATOM 5964 C CA . SER A 1 853 ? -2.915 -13.004 36.957 1.00 80.94 853 SER A CA 1
ATOM 5965 C C . SER A 1 853 ? -2.884 -13.944 38.158 1.00 80.94 853 SER A C 1
ATOM 5967 O O . SER A 1 853 ? -1.828 -14.334 38.657 1.00 80.94 853 SER A O 1
ATOM 5969 N N . ILE A 1 854 ? -4.073 -14.322 38.618 1.00 73.00 854 ILE A N 1
ATOM 5970 C CA . ILE A 1 854 ? -4.281 -15.475 39.484 1.00 73.00 854 ILE A CA 1
ATOM 5971 C C . ILE A 1 854 ? -4.960 -16.545 38.643 1.00 73.00 854 ILE A C 1
ATOM 5973 O O . ILE A 1 854 ? -6.167 -16.500 38.398 1.00 73.00 854 ILE A O 1
ATOM 5977 N N . GLU A 1 855 ? -4.172 -17.537 38.233 1.00 61.66 855 GLU A N 1
ATOM 5978 C CA . GLU A 1 855 ? -4.702 -18.885 38.066 1.00 61.66 855 GLU A CA 1
ATOM 5979 C C . GLU A 1 855 ? -5.067 -19.422 39.459 1.00 61.66 855 GLU A C 1
ATOM 5981 O O . GLU A 1 855 ? -4.352 -19.151 40.434 1.00 61.66 855 GLU A O 1
ATOM 5986 N N . PRO A 1 856 ? -6.175 -20.166 39.598 1.00 57.34 856 PRO A N 1
ATOM 5987 C CA . PRO A 1 856 ? -6.672 -20.531 40.910 1.00 57.34 856 PRO A CA 1
ATOM 5988 C C . PRO A 1 856 ? -5.638 -21.484 41.514 1.00 57.34 856 PRO A C 1
ATOM 5990 O O . PRO A 1 856 ? -5.195 -22.403 40.816 1.00 57.34 856 PRO A O 1
ATOM 5993 N N . PRO A 1 857 ? -5.218 -21.307 42.781 1.00 57.56 857 PRO A N 1
ATOM 5994 C CA . PRO A 1 857 ? -4.176 -22.142 43.348 1.00 57.56 857 PRO A CA 1
ATOM 5995 C C . PRO A 1 857 ? -4.692 -23.576 43.345 1.00 57.56 857 PRO A C 1
ATOM 5997 O O . PRO A 1 857 ? -5.628 -23.917 44.073 1.00 57.56 857 PRO A O 1
ATOM 6000 N N . VAL A 1 858 ? -4.119 -24.381 42.451 1.00 62.19 858 VAL A N 1
ATOM 6001 C CA . VAL A 1 858 ? -4.641 -25.697 42.104 1.00 62.19 858 VAL A CA 1
ATOM 6002 C C . VAL A 1 858 ? -4.817 -26.517 43.372 1.00 62.19 858 VAL A C 1
ATOM 6004 O O . VAL A 1 858 ? -3.897 -26.668 44.180 1.00 62.19 858 VAL A O 1
ATOM 6007 N N . THR A 1 859 ? -6.053 -26.969 43.580 1.00 72.31 859 THR A N 1
ATOM 6008 C CA . THR A 1 859 ? -6.411 -27.756 44.753 1.00 72.31 859 THR A CA 1
ATOM 6009 C C . THR A 1 859 ? -6.425 -29.236 44.417 1.00 72.31 859 THR A C 1
ATOM 6011 O O . THR A 1 859 ? -6.726 -29.662 43.297 1.00 72.31 859 THR A O 1
ATOM 6014 N N . GLY A 1 860 ? -6.093 -30.035 45.419 1.00 79.75 860 GLY A N 1
ATOM 6015 C CA . GLY A 1 860 ? -5.953 -31.473 45.305 1.00 79.75 860 GLY A CA 1
ATOM 6016 C C . GLY A 1 860 ? -6.075 -32.138 46.665 1.00 79.75 860 GLY A C 1
ATOM 6017 O O . GLY A 1 860 ? -6.095 -31.489 47.714 1.00 79.75 860 GLY A O 1
ATOM 6018 N N . ALA A 1 861 ? -6.176 -33.460 46.649 1.00 84.19 861 ALA A N 1
ATOM 6019 C CA . ALA A 1 861 ? -6.360 -34.266 47.837 1.00 84.19 861 ALA A CA 1
ATOM 6020 C C . ALA A 1 861 ? -5.104 -34.197 48.717 1.00 84.19 861 ALA A C 1
ATOM 6022 O O . ALA A 1 861 ? -4.051 -34.754 48.395 1.00 84.19 861 ALA A O 1
ATOM 6023 N N . CYS A 1 862 ? -5.234 -33.530 49.855 1.00 85.44 862 CYS A N 1
ATOM 6024 C CA . CYS A 1 862 ? -4.245 -33.494 50.911 1.00 85.44 862 CYS A CA 1
ATOM 6025 C C . CYS A 1 862 ? -4.517 -34.614 51.917 1.00 85.44 862 CYS A C 1
ATOM 6027 O O . CYS A 1 862 ? -5.492 -34.562 52.668 1.00 85.44 862 CYS A O 1
ATOM 6029 N N . CYS A 1 863 ? -3.650 -35.626 51.959 1.00 84.56 863 CYS A N 1
ATOM 6030 C CA . CYS A 1 863 ? -3.690 -36.651 53.002 1.00 84.56 863 CYS A CA 1
ATOM 6031 C C . CYS A 1 863 ? -2.922 -36.165 54.236 1.00 84.56 863 CYS A C 1
ATOM 6033 O O . CYS A 1 863 ? -1.697 -36.056 54.188 1.00 84.56 863 CYS A O 1
ATOM 6035 N N . THR A 1 864 ? -3.603 -35.917 55.352 1.00 76.56 864 THR A N 1
ATOM 6036 C CA . THR A 1 864 ? -2.960 -35.477 56.604 1.00 76.56 864 THR A CA 1
ATOM 6037 C C . THR A 1 864 ? -2.004 -36.538 57.178 1.00 76.56 864 THR A C 1
ATOM 6039 O O . THR A 1 864 ? -2.102 -37.724 56.858 1.00 76.56 864 THR A O 1
ATOM 6042 N N . LEU A 1 865 ? -1.064 -36.130 58.044 1.00 63.62 865 LEU A N 1
ATOM 6043 C CA . LEU A 1 865 ? 0.027 -36.976 58.581 1.00 63.62 865 LEU A CA 1
ATOM 6044 C C . LEU A 1 865 ? -0.415 -38.246 59.331 1.00 63.62 865 LEU A C 1
ATOM 6046 O O . LEU A 1 865 ? 0.355 -39.198 59.455 1.00 63.62 865 LEU A O 1
ATOM 6050 N N . ASP A 1 866 ? -1.641 -38.274 59.846 1.00 64.19 866 ASP A N 1
ATOM 6051 C CA . ASP A 1 866 ? -2.270 -39.444 60.466 1.00 64.19 866 ASP A CA 1
ATOM 6052 C C . ASP A 1 866 ? -2.827 -40.453 59.441 1.00 64.19 866 ASP A C 1
ATOM 6054 O O . ASP A 1 866 ? -3.290 -41.530 59.821 1.00 64.19 866 ASP A O 1
ATOM 6058 N N . GLY A 1 867 ? -2.756 -40.134 58.145 1.00 62.66 867 GLY A N 1
ATOM 6059 C CA . GLY A 1 867 ? -3.065 -41.017 57.021 1.00 62.66 867 GLY A CA 1
ATOM 6060 C C . GLY A 1 867 ? -4.543 -41.367 56.864 1.00 62.66 867 GLY A C 1
ATOM 6061 O O . GLY A 1 867 ? -4.854 -42.257 56.083 1.00 62.66 867 GLY A O 1
ATOM 6062 N N . MET A 1 868 ? -5.446 -40.716 57.606 1.00 66.06 868 MET A N 1
ATOM 6063 C CA . MET A 1 868 ? -6.874 -41.066 57.666 1.00 66.06 868 MET A CA 1
ATOM 6064 C C . MET A 1 868 ? -7.826 -39.932 57.275 1.00 66.06 868 MET A C 1
ATOM 6066 O O . MET A 1 868 ? -8.995 -40.212 57.008 1.00 66.06 868 MET A O 1
ATOM 6070 N N . THR A 1 869 ? -7.361 -38.681 57.230 1.00 76.25 869 THR A N 1
ATOM 6071 C CA . THR A 1 869 ? -8.181 -37.539 56.806 1.00 76.25 869 THR A CA 1
ATOM 6072 C C . THR A 1 869 ? -7.686 -37.035 55.456 1.00 76.25 869 THR A C 1
ATOM 6074 O O . THR A 1 869 ? -6.484 -36.877 55.245 1.00 76.25 869 THR A O 1
ATOM 6077 N N . CYS A 1 870 ? -8.626 -36.807 54.543 1.00 80.44 870 CYS A N 1
ATOM 6078 C CA . CYS A 1 870 ? -8.378 -36.151 53.270 1.00 80.44 870 CYS A CA 1
ATOM 6079 C C . CYS A 1 870 ? -9.168 -34.844 53.236 1.00 80.44 870 CYS A C 1
ATOM 6081 O O . CYS A 1 870 ? -10.379 -34.861 53.480 1.00 80.44 870 CYS A O 1
ATOM 6083 N N . THR A 1 871 ? -8.498 -33.736 52.935 1.00 81.56 871 THR A N 1
ATOM 6084 C CA . THR A 1 871 ? -9.130 -32.452 52.601 1.00 81.56 871 THR A CA 1
ATOM 6085 C C . THR A 1 871 ? -8.676 -32.004 51.214 1.00 81.56 871 THR A C 1
ATOM 6087 O O . THR A 1 871 ? -7.641 -32.452 50.726 1.00 81.56 871 THR A O 1
ATOM 6090 N N . VAL A 1 872 ? -9.477 -31.183 50.534 1.00 81.56 872 VAL A N 1
ATOM 6091 C CA . VAL A 1 872 ? -9.105 -30.605 49.235 1.00 81.56 872 VAL A CA 1
ATOM 6092 C C . VAL A 1 872 ? -8.504 -29.235 49.520 1.00 81.56 872 VAL A C 1
ATOM 6094 O O . VAL A 1 872 ? -9.217 -28.332 49.942 1.00 81.56 872 VAL A O 1
ATOM 6097 N N . GLU A 1 873 ? -7.191 -29.124 49.352 1.00 80.69 873 GLU A N 1
ATOM 6098 C CA . GLU A 1 873 ? -6.370 -27.970 49.745 1.00 80.69 873 GLU A CA 1
ATOM 6099 C C . GLU A 1 873 ? -5.418 -27.611 48.602 1.00 80.69 873 GLU A C 1
ATOM 6101 O O . GLU A 1 873 ? -5.231 -28.408 47.683 1.00 80.69 873 GLU A O 1
ATOM 6106 N N . THR A 1 874 ? -4.757 -26.458 48.673 1.00 78.56 874 THR A N 1
ATOM 6107 C CA . THR A 1 874 ? -3.627 -26.140 47.783 1.00 78.56 874 THR A CA 1
ATOM 6108 C C . THR A 1 874 ? -2.385 -26.951 48.180 1.00 78.56 874 THR A C 1
ATOM 6110 O O . THR A 1 874 ? -2.257 -27.378 49.333 1.00 78.56 874 THR A O 1
ATOM 6113 N N . ALA A 1 875 ? -1.418 -27.130 47.274 1.00 71.25 875 ALA A N 1
ATOM 6114 C CA . ALA A 1 875 ? -0.156 -27.809 47.600 1.00 71.25 875 ALA A CA 1
ATOM 6115 C C . ALA A 1 875 ? 0.592 -27.151 48.785 1.00 71.25 875 ALA A C 1
ATOM 6117 O O . ALA A 1 875 ? 1.112 -27.844 49.665 1.00 71.25 875 ALA A O 1
ATOM 6118 N N . ALA A 1 876 ? 0.588 -25.814 48.849 1.00 69.31 876 ALA A N 1
ATOM 6119 C CA . ALA A 1 876 ? 1.210 -25.041 49.924 1.00 69.31 876 ALA A CA 1
ATOM 6120 C C . ALA A 1 876 ? 0.468 -25.199 51.264 1.00 69.31 876 ALA A C 1
ATOM 6122 O O . ALA A 1 876 ? 1.098 -25.509 52.278 1.00 69.31 876 ALA A O 1
ATOM 6123 N N . SER A 1 877 ? -0.866 -25.074 51.272 1.00 73.56 877 SER A N 1
ATOM 6124 C CA . SER A 1 877 ? -1.685 -25.299 52.474 1.00 73.56 877 SER A CA 1
ATOM 6125 C C . SER A 1 877 ? -1.582 -26.744 52.958 1.00 73.56 877 SER A C 1
ATOM 6127 O O . SER A 1 877 ? -1.480 -26.987 54.159 1.00 73.56 877 SER A O 1
ATOM 6129 N N . CYS A 1 878 ? -1.496 -27.711 52.040 1.00 78.25 878 CYS A N 1
ATOM 6130 C CA . CYS A 1 878 ? -1.258 -29.105 52.387 1.00 78.25 878 CYS A CA 1
ATOM 6131 C C . CYS A 1 878 ? 0.096 -29.301 53.085 1.00 78.25 878 CYS A C 1
ATOM 6133 O O . CYS A 1 878 ? 0.153 -29.923 54.147 1.00 78.25 878 CYS A O 1
ATOM 6135 N N . SER A 1 879 ? 1.168 -28.696 52.559 1.00 76.88 879 SER A N 1
ATOM 6136 C CA . SER A 1 879 ? 2.486 -28.708 53.205 1.00 76.88 879 SER A CA 1
ATOM 6137 C C . SER A 1 879 ? 2.486 -27.992 54.563 1.00 76.88 879 SER A C 1
ATOM 6139 O O . SER A 1 879 ? 3.186 -28.430 55.475 1.00 76.88 879 SER A O 1
ATOM 6141 N N . PHE A 1 880 ? 1.697 -26.928 54.738 1.00 71.44 880 PHE A N 1
ATOM 6142 C CA . PHE A 1 880 ? 1.546 -26.223 56.019 1.00 71.44 880 PHE A CA 1
ATOM 6143 C C . PHE A 1 880 ? 0.784 -27.058 57.064 1.00 71.44 880 PHE A C 1
ATOM 6145 O O . PHE A 1 880 ? 1.146 -27.075 58.241 1.00 71.44 880 PHE A O 1
ATOM 6152 N N . LEU A 1 881 ? -0.219 -27.826 56.628 1.00 71.44 881 LEU A N 1
ATOM 6153 C CA . LEU A 1 881 ? -0.892 -28.864 57.422 1.00 71.44 881 LEU A CA 1
ATOM 6154 C C . LEU A 1 881 ? -0.013 -30.119 57.634 1.00 71.44 881 LEU A C 1
ATOM 6156 O O . LEU A 1 881 ? -0.415 -31.049 58.338 1.00 71.44 881 LEU A O 1
ATOM 6160 N N . GLY A 1 882 ? 1.181 -30.154 57.029 1.00 68.94 882 GLY A N 1
ATOM 6161 C CA . GLY A 1 882 ? 2.128 -31.271 57.037 1.00 68.94 882 GLY A CA 1
ATOM 6162 C C . GLY A 1 882 ? 1.702 -32.478 56.195 1.00 68.94 882 GLY A C 1
ATOM 6163 O O . GLY A 1 882 ? 2.369 -33.508 56.235 1.00 68.94 882 GLY A O 1
ATOM 6164 N N . GLY A 1 883 ? 0.585 -32.392 55.474 1.00 76.50 883 GLY A N 1
ATOM 6165 C CA . GLY A 1 883 ? 0.023 -33.491 54.698 1.00 76.50 883 GLY A CA 1
ATOM 6166 C C . GLY A 1 883 ? 0.789 -33.802 53.410 1.00 76.50 883 GLY A C 1
ATOM 6167 O O . GLY A 1 883 ? 1.575 -33.008 52.899 1.00 76.50 883 GLY A O 1
ATOM 6168 N N . ILE A 1 884 ? 0.520 -34.986 52.862 1.00 79.50 884 ILE A N 1
ATOM 6169 C CA . ILE A 1 884 ? 1.024 -35.431 51.563 1.00 79.50 884 ILE A CA 1
ATOM 6170 C C . ILE A 1 884 ? 0.001 -35.038 50.496 1.00 79.50 884 ILE A C 1
ATOM 6172 O O . ILE A 1 884 ? -1.090 -35.613 50.430 1.00 79.50 884 ILE A O 1
ATOM 6176 N N . TYR A 1 885 ? 0.377 -34.076 49.658 1.00 82.00 885 TYR A N 1
ATOM 6177 C CA . TYR A 1 885 ? -0.407 -33.631 48.511 1.00 82.00 885 TYR A CA 1
ATOM 6178 C C . TYR A 1 885 ? -0.392 -34.687 47.397 1.00 82.00 885 TYR A C 1
ATOM 6180 O O . TYR A 1 885 ? 0.659 -35.248 47.080 1.00 82.00 885 TYR A O 1
ATOM 6188 N N . ARG A 1 886 ? -1.556 -34.997 46.818 1.00 81.81 886 ARG A N 1
ATOM 6189 C CA . ARG A 1 886 ? -1.721 -36.105 45.853 1.00 81.81 886 ARG A CA 1
ATOM 6190 C C . ARG A 1 886 ? -1.793 -35.668 44.388 1.00 81.81 886 ARG A C 1
ATOM 6192 O O . ARG A 1 886 ? -1.991 -36.519 43.524 1.00 81.81 886 ARG A O 1
ATOM 6199 N N . GLY A 1 887 ? -1.559 -34.385 44.120 1.00 73.50 887 GLY A N 1
ATOM 6200 C CA . GLY A 1 887 ? -1.545 -33.797 42.782 1.00 73.50 887 GLY A CA 1
ATOM 6201 C C . GLY A 1 887 ? -2.825 -33.036 42.452 1.00 73.50 887 GLY A C 1
ATOM 6202 O O . GLY A 1 887 ? -3.869 -33.217 43.084 1.00 73.50 887 GLY A O 1
ATOM 6203 N N . ASP A 1 888 ? -2.725 -32.173 41.453 1.00 77.94 888 ASP A N 1
ATOM 6204 C CA . ASP A 1 888 ? -3.740 -31.173 41.131 1.00 77.94 888 ASP A CA 1
ATOM 6205 C C . ASP A 1 888 ? -5.025 -31.788 40.568 1.00 77.94 888 ASP A C 1
ATOM 6207 O O . ASP A 1 888 ? -5.004 -32.784 39.840 1.00 77.94 888 ASP A O 1
ATOM 6211 N N . GLY A 1 889 ? -6.173 -31.223 40.948 1.00 73.19 889 GLY A N 1
ATOM 6212 C CA . GLY A 1 889 ? -7.494 -31.710 40.545 1.00 73.19 889 GLY A CA 1
ATOM 6213 C C . GLY A 1 889 ? -7.891 -33.063 41.152 1.00 73.19 889 GLY A C 1
ATOM 6214 O O . GLY A 1 889 ? -8.935 -33.615 40.791 1.00 73.19 889 GLY A O 1
ATOM 6215 N N . THR A 1 890 ? -7.098 -33.630 42.070 1.00 80.94 890 THR A N 1
ATOM 6216 C CA . THR A 1 890 ? -7.448 -34.894 42.733 1.00 80.94 890 THR A CA 1
ATOM 6217 C C . THR A 1 890 ? -8.492 -34.670 43.829 1.00 80.94 890 THR A C 1
ATOM 6219 O O . THR A 1 890 ? -8.254 -33.993 44.822 1.00 80.94 890 THR A O 1
ATOM 6222 N N . GLY A 1 891 ? -9.679 -35.257 43.672 1.00 77.69 891 GLY A N 1
ATOM 6223 C CA . GLY A 1 891 ? -10.716 -35.233 44.706 1.00 77.69 891 GLY A CA 1
ATOM 6224 C C . GLY A 1 891 ? -10.503 -36.317 45.767 1.00 77.69 891 GLY A C 1
ATOM 6225 O O . GLY A 1 891 ? -10.107 -37.438 45.444 1.00 77.69 891 GLY A O 1
ATOM 6226 N N . CYS A 1 892 ? -10.854 -36.029 47.023 1.00 80.44 892 CYS A N 1
ATOM 6227 C CA . CYS A 1 892 ? -10.760 -36.994 48.127 1.00 80.44 892 CYS A CA 1
ATOM 6228 C C . CYS A 1 892 ? -11.609 -38.269 47.948 1.00 80.44 892 CYS A C 1
ATOM 6230 O O . CYS A 1 892 ? -11.322 -39.282 48.577 1.00 80.44 892 CYS A O 1
ATOM 6232 N N . ASP A 1 893 ? -12.608 -38.262 47.060 1.00 77.31 893 ASP A N 1
ATOM 6233 C CA . ASP A 1 893 ? -13.385 -39.459 46.701 1.00 77.31 893 ASP A CA 1
ATOM 6234 C C . ASP A 1 893 ? -12.610 -40.452 45.807 1.00 77.31 893 ASP A C 1
ATOM 6236 O O . ASP A 1 893 ? -13.009 -41.611 45.673 1.00 77.31 893 ASP A O 1
ATOM 6240 N N . ALA A 1 894 ? -11.515 -40.010 45.176 1.00 65.62 894 ALA A N 1
ATOM 6241 C CA . ALA A 1 894 ? -10.679 -40.807 44.273 1.00 65.62 894 ALA A CA 1
ATOM 6242 C C . ALA A 1 894 ? -9.347 -41.257 44.905 1.00 65.62 894 ALA A C 1
ATOM 6244 O O . ALA A 1 894 ? -8.584 -41.989 44.273 1.00 65.62 894 ALA A O 1
ATOM 6245 N N . VAL A 1 895 ? -9.061 -40.823 46.136 1.00 70.19 895 VAL A N 1
ATOM 6246 C CA . VAL A 1 895 ? -7.763 -40.973 46.803 1.00 70.19 895 VAL A CA 1
ATOM 6247 C C . VAL A 1 895 ? -7.932 -41.711 48.128 1.00 70.19 895 VAL A C 1
ATOM 6249 O O . VAL A 1 895 ? -8.542 -41.209 49.068 1.00 70.19 895 VAL A O 1
ATOM 6252 N N . GLU A 1 896 ? -7.337 -42.898 48.232 1.00 73.31 896 GLU A N 1
ATOM 6253 C CA . GLU A 1 896 ? -7.263 -43.643 49.490 1.00 73.31 896 GLU A CA 1
ATOM 6254 C C . GLU A 1 896 ? -6.000 -43.216 50.254 1.00 73.31 896 GLU A C 1
ATOM 6256 O O . GLU A 1 896 ? -4.876 -43.540 49.865 1.00 73.31 896 GLU A O 1
ATOM 6261 N N . CYS A 1 897 ? -6.165 -42.445 51.332 1.00 69.19 897 CYS A N 1
ATOM 6262 C CA . CYS A 1 897 ? -5.047 -42.094 52.203 1.00 69.19 897 CYS A CA 1
ATOM 6263 C C . CYS A 1 897 ? -4.586 -43.335 52.988 1.00 69.19 897 CYS A C 1
ATOM 6265 O O . CYS A 1 897 ? -5.370 -43.991 53.672 1.00 69.19 897 CYS A O 1
ATOM 6267 N N . ILE A 1 898 ? -3.296 -43.654 52.865 1.00 67.56 898 ILE A N 1
ATOM 6268 C CA . ILE A 1 898 ? -2.619 -44.774 53.528 1.00 67.56 898 ILE A CA 1
ATOM 6269 C C . ILE A 1 898 ? -1.403 -44.192 54.271 1.00 67.56 898 ILE A C 1
ATOM 6271 O O . ILE A 1 898 ? -0.726 -43.327 53.709 1.00 67.56 898 ILE A O 1
ATOM 6275 N N . PRO A 1 899 ? -1.092 -44.629 55.508 1.00 65.88 899 PRO A N 1
ATOM 6276 C CA . PRO A 1 899 ? 0.076 -44.148 56.247 1.00 65.88 899 PRO A CA 1
ATOM 6277 C C . PRO A 1 899 ? 1.399 -44.581 55.585 1.00 65.88 899 PRO A C 1
ATOM 6279 O O . PRO A 1 899 ? 1.837 -45.726 55.716 1.00 65.88 899 PRO A O 1
ATOM 6282 N N . SER A 1 900 ? 2.048 -43.634 54.905 1.00 69.94 900 SER A N 1
ATOM 6283 C CA . SER A 1 900 ? 3.331 -43.780 54.201 1.00 69.94 900 SER A CA 1
ATOM 6284 C C . SER A 1 900 ? 4.408 -42.833 54.750 1.00 69.94 900 SER A C 1
ATOM 6286 O O . SER A 1 900 ? 4.110 -41.897 55.495 1.00 69.94 900 SER A O 1
ATOM 6288 N N . GLY A 1 901 ? 5.672 -43.057 54.394 1.00 78.38 901 GLY A N 1
ATOM 6289 C CA . GLY A 1 901 ? 6.794 -42.199 54.786 1.00 78.38 901 GLY A CA 1
ATOM 6290 C C . GLY A 1 901 ? 8.108 -42.582 54.106 1.00 78.38 901 GLY A C 1
ATOM 6291 O O . GLY A 1 901 ? 8.164 -43.551 53.350 1.00 78.38 901 GLY A O 1
ATOM 6292 N N . ALA A 1 902 ? 9.162 -41.811 54.363 1.00 84.00 902 ALA A N 1
ATOM 6293 C CA . ALA A 1 902 ? 10.473 -42.006 53.756 1.00 84.00 902 ALA A CA 1
ATOM 6294 C C . ALA A 1 902 ? 11.088 -43.376 54.086 1.00 84.00 902 ALA A C 1
ATOM 6296 O O . ALA A 1 902 ? 11.186 -43.790 55.248 1.00 84.00 902 ALA A O 1
ATOM 6297 N N . CYS A 1 903 ? 11.557 -44.045 53.040 1.00 87.19 903 CYS A N 1
ATOM 6298 C CA . CYS A 1 903 ? 12.232 -45.327 53.053 1.00 87.19 903 CYS A CA 1
ATOM 6299 C C . CYS A 1 903 ? 13.621 -45.169 52.431 1.00 87.19 903 CYS A C 1
ATOM 6301 O O . CYS A 1 903 ? 13.726 -44.900 51.235 1.00 87.19 903 CYS A O 1
ATOM 6303 N N . CYS A 1 904 ? 14.678 -45.355 53.223 1.00 87.19 904 CYS A N 1
ATOM 6304 C CA . CYS A 1 904 ? 16.044 -45.382 52.699 1.00 87.19 904 CYS A CA 1
ATOM 6305 C C . CYS A 1 904 ? 16.359 -46.788 52.182 1.00 87.19 904 CYS A C 1
ATOM 6307 O O . CYS A 1 904 ? 16.351 -47.745 52.964 1.00 87.19 904 CYS A O 1
ATOM 6309 N N . LEU A 1 905 ? 16.630 -46.918 50.888 1.00 82.44 905 LEU A N 1
ATOM 6310 C CA . LEU A 1 905 ? 17.024 -48.166 50.242 1.00 82.44 905 LEU A CA 1
ATOM 6311 C C . LEU A 1 905 ? 18.543 -48.415 50.390 1.00 82.44 905 LEU A C 1
ATOM 6313 O O . LEU A 1 905 ? 19.300 -47.476 50.649 1.00 82.44 905 LEU A O 1
ATOM 6317 N N . PRO A 1 906 ? 19.020 -49.671 50.256 1.00 71.94 906 PRO A N 1
ATOM 6318 C CA . PRO A 1 906 ? 20.432 -50.015 50.481 1.00 71.94 906 PRO A CA 1
ATOM 6319 C C . PRO A 1 906 ? 21.439 -49.399 49.496 1.00 71.94 906 PRO A C 1
ATOM 6321 O O . PRO A 1 906 ? 22.634 -49.425 49.768 1.00 71.94 906 PRO A O 1
ATOM 6324 N N . ASP A 1 907 ? 20.971 -48.879 48.361 1.00 70.31 907 ASP A N 1
ATOM 6325 C CA . ASP A 1 907 ? 21.755 -48.180 47.333 1.00 70.31 907 ASP A CA 1
ATOM 6326 C C . ASP A 1 907 ? 21.858 -46.658 47.572 1.00 70.31 907 ASP A C 1
ATOM 6328 O O . ASP A 1 907 ? 22.440 -45.942 46.760 1.00 70.31 907 ASP A O 1
ATOM 6332 N N . GLY A 1 908 ? 21.298 -46.164 48.683 1.00 71.94 908 GLY A N 1
ATOM 6333 C CA . GLY A 1 908 ? 21.250 -44.745 49.044 1.00 71.94 908 GLY A CA 1
ATOM 6334 C C . GLY A 1 908 ? 19.997 -44.013 48.552 1.00 71.94 908 GLY A C 1
ATOM 6335 O O . GLY A 1 908 ? 19.740 -42.892 49.000 1.00 71.94 908 GLY A O 1
ATOM 6336 N N . ALA A 1 909 ? 19.173 -44.619 47.690 1.00 78.94 909 ALA A N 1
ATOM 6337 C CA . ALA A 1 909 ? 17.956 -43.978 47.198 1.00 78.94 909 ALA A CA 1
ATOM 6338 C C . ALA A 1 909 ? 16.900 -43.827 48.309 1.00 78.94 909 ALA A C 1
ATOM 6340 O O . ALA A 1 909 ? 16.714 -44.719 49.138 1.00 78.94 909 ALA A O 1
ATOM 6341 N N . CYS A 1 910 ? 16.161 -42.714 48.306 1.00 83.00 910 CYS A N 1
ATOM 6342 C CA . CYS A 1 910 ? 14.996 -42.529 49.172 1.00 83.00 910 CYS A CA 1
ATOM 6343 C C . CYS A 1 910 ? 13.702 -42.581 48.358 1.00 83.00 910 CYS A C 1
ATOM 6345 O O . CYS A 1 910 ? 13.562 -41.865 47.367 1.00 83.00 910 CYS A O 1
ATOM 6347 N N . VAL A 1 911 ? 12.739 -43.389 48.806 1.00 82.94 911 VAL A N 1
ATOM 6348 C CA . VAL A 1 911 ? 11.382 -43.467 48.237 1.00 82.94 911 VAL A CA 1
ATOM 6349 C C . VAL A 1 911 ? 10.329 -43.275 49.331 1.00 82.94 911 VAL A C 1
ATOM 6351 O O . VAL A 1 911 ? 10.569 -43.620 50.486 1.00 82.94 911 VAL A O 1
ATOM 6354 N N . VAL A 1 912 ? 9.161 -42.716 49.000 1.00 79.75 912 VAL A N 1
ATOM 6355 C CA . VAL A 1 912 ? 8.050 -42.550 49.957 1.00 79.75 912 VAL A CA 1
ATOM 6356 C C . VAL A 1 912 ? 7.051 -43.682 49.752 1.00 79.75 912 VAL A C 1
ATOM 6358 O O . VAL A 1 912 ? 6.312 -43.685 48.775 1.00 79.75 912 VAL A O 1
ATOM 6361 N N . GLU A 1 913 ? 7.031 -44.632 50.682 1.00 78.19 913 GLU A N 1
ATOM 6362 C CA . GLU A 1 913 ? 6.275 -45.886 50.567 1.00 78.19 913 GLU A CA 1
ATOM 6363 C C . GLU A 1 913 ? 5.563 -46.238 51.882 1.00 78.19 913 GLU A C 1
ATOM 6365 O O . GLU A 1 913 ? 5.734 -45.570 52.910 1.00 78.19 913 GLU A O 1
ATOM 6370 N N . SER A 1 914 ? 4.740 -47.290 51.876 1.00 82.81 914 SER A N 1
ATOM 6371 C CA . SER A 1 914 ? 4.203 -47.842 53.126 1.00 82.81 914 SER A CA 1
ATOM 6372 C C . SER A 1 914 ? 5.321 -48.478 53.968 1.00 82.81 914 SER A C 1
ATOM 6374 O O . SER A 1 914 ? 6.349 -48.924 53.454 1.00 82.81 914 SER A O 1
ATOM 6376 N N . VAL A 1 915 ? 5.124 -48.568 55.288 1.00 78.69 915 VAL A N 1
ATOM 6377 C CA . VAL A 1 915 ? 6.097 -49.226 56.185 1.00 78.69 915 VAL A CA 1
ATOM 6378 C C . VAL A 1 915 ? 6.267 -50.716 55.848 1.00 78.69 915 VAL A C 1
ATOM 6380 O O . VAL A 1 915 ? 7.347 -51.267 56.055 1.00 78.69 915 VAL A O 1
ATOM 6383 N N . GLU A 1 916 ? 5.228 -51.375 55.326 1.00 80.88 916 GLU A N 1
ATOM 6384 C CA . GLU A 1 916 ? 5.280 -52.790 54.940 1.00 80.88 916 GLU A CA 1
ATOM 6385 C C . GLU A 1 916 ? 6.044 -52.979 53.619 1.00 80.88 916 GLU A C 1
ATOM 6387 O O . GLU A 1 916 ? 6.931 -53.832 53.544 1.00 80.88 916 GLU A O 1
ATOM 6392 N N . ASP A 1 917 ? 5.792 -52.119 52.629 1.00 81.50 917 ASP A N 1
ATOM 6393 C CA . ASP A 1 917 ? 6.445 -52.163 51.314 1.00 81.50 917 ASP A CA 1
ATOM 6394 C C . ASP A 1 917 ? 7.918 -51.733 51.387 1.00 81.50 917 ASP A C 1
ATOM 6396 O O . ASP A 1 917 ? 8.782 -52.374 50.789 1.00 81.50 917 ASP A O 1
ATOM 6400 N N . CYS A 1 918 ? 8.241 -50.736 52.217 1.00 82.62 918 CYS A N 1
ATOM 6401 C CA . CYS A 1 918 ? 9.620 -50.334 52.499 1.00 82.62 918 CYS A CA 1
ATOM 6402 C C . CYS A 1 918 ? 10.470 -51.498 53.041 1.00 82.62 918 CYS A C 1
ATOM 6404 O O . CYS A 1 918 ? 11.577 -51.760 52.563 1.00 82.62 918 CYS A O 1
ATOM 6406 N N . LEU A 1 919 ? 9.930 -52.244 54.012 1.00 84.81 919 LEU A N 1
ATOM 6407 C CA . LEU A 1 919 ? 10.596 -53.422 54.573 1.00 84.81 919 LEU A CA 1
ATOM 6408 C C . LEU A 1 919 ? 10.649 -54.585 53.567 1.00 84.81 919 LEU A C 1
ATOM 6410 O O . LEU A 1 919 ? 11.607 -55.360 53.587 1.00 84.81 919 LEU A O 1
ATOM 6414 N N . ALA A 1 920 ? 9.662 -54.707 52.673 1.00 83.31 920 ALA A N 1
ATOM 6415 C CA . ALA A 1 920 ? 9.664 -55.696 51.594 1.00 83.31 920 ALA A CA 1
ATOM 6416 C C . ALA A 1 920 ? 10.716 -55.394 50.508 1.00 83.31 920 ALA A C 1
ATOM 6418 O O . ALA A 1 920 ? 11.313 -56.328 49.969 1.00 83.31 920 ALA A O 1
ATOM 6419 N N . ALA A 1 921 ? 10.996 -54.115 50.240 1.00 78.31 921 ALA A N 1
ATOM 6420 C CA . ALA A 1 921 ? 12.078 -53.653 49.367 1.00 78.31 921 ALA A CA 1
ATOM 6421 C C . ALA A 1 921 ? 13.482 -53.785 49.998 1.00 78.31 921 ALA A C 1
ATOM 6423 O O . ALA A 1 921 ? 14.486 -53.550 49.330 1.00 78.31 921 ALA A O 1
ATOM 6424 N N . GLY A 1 922 ? 13.572 -54.172 51.277 1.00 78.56 922 GLY A N 1
ATOM 6425 C CA . GLY A 1 922 ? 14.833 -54.255 52.020 1.00 78.56 922 GLY A CA 1
ATOM 6426 C C . GLY A 1 922 ? 15.364 -52.905 52.514 1.00 78.56 922 GLY A C 1
ATOM 6427 O O . GLY A 1 922 ? 16.495 -52.847 52.993 1.00 78.56 922 GLY A O 1
ATOM 6428 N N . GLY A 1 923 ? 14.564 -51.841 52.412 1.00 83.12 923 GLY A N 1
ATOM 6429 C CA . GLY A 1 923 ? 14.886 -50.518 52.934 1.00 83.12 923 GLY A CA 1
ATOM 6430 C C . GLY A 1 923 ? 14.588 -50.359 54.426 1.00 83.12 923 GLY A C 1
ATOM 6431 O O . GLY A 1 923 ? 13.967 -51.209 55.073 1.00 83.12 923 GLY A O 1
ATOM 6432 N N . VAL A 1 924 ? 15.036 -49.234 54.982 1.00 86.81 924 VAL A N 1
ATOM 6433 C CA . VAL A 1 924 ? 14.820 -48.850 56.381 1.00 86.81 924 VAL A CA 1
ATOM 6434 C C . VAL A 1 924 ? 13.849 -47.663 56.441 1.00 86.81 924 VAL A C 1
ATOM 6436 O O . VAL A 1 924 ? 14.217 -46.564 56.007 1.00 86.81 924 VAL A O 1
ATOM 6439 N N . PRO A 1 925 ? 12.629 -47.839 56.991 1.00 85.50 925 PRO A N 1
ATOM 6440 C CA . PRO A 1 925 ? 11.658 -46.756 57.112 1.00 85.50 925 PRO A CA 1
ATOM 6441 C C . PRO A 1 925 ? 12.098 -45.763 58.194 1.00 85.50 925 PRO A C 1
ATOM 6443 O O . PRO A 1 925 ? 12.358 -46.152 59.334 1.00 85.50 925 PRO A O 1
ATOM 6446 N N . GLN A 1 926 ? 12.158 -44.479 57.843 1.00 83.31 926 GLN A N 1
ATOM 6447 C CA . GLN A 1 926 ? 12.638 -43.404 58.723 1.00 83.31 926 GLN A CA 1
ATOM 6448 C C . GLN A 1 926 ? 11.534 -42.816 59.616 1.00 83.31 926 GLN A C 1
ATOM 6450 O O . GLN A 1 926 ? 11.814 -42.271 60.682 1.00 83.31 926 GLN A O 1
ATOM 6455 N N . GLY A 1 927 ? 10.270 -42.971 59.220 1.00 74.94 927 GLY A N 1
ATOM 6456 C CA . GLY A 1 927 ? 9.101 -42.558 59.995 1.00 74.94 927 GLY A CA 1
ATOM 6457 C C . GLY A 1 927 ? 7.888 -42.319 59.100 1.00 74.94 927 GLY A C 1
ATOM 6458 O O . GLY A 1 927 ? 8.034 -41.860 57.972 1.00 74.94 927 GLY A O 1
ATOM 6459 N N . ILE A 1 928 ? 6.686 -42.626 59.598 1.00 71.62 928 ILE A N 1
ATOM 6460 C CA . ILE A 1 928 ? 5.435 -42.287 58.900 1.00 71.62 928 ILE A CA 1
ATOM 6461 C C . ILE A 1 928 ? 5.316 -40.759 58.859 1.00 71.62 928 ILE A C 1
ATOM 6463 O O . ILE A 1 928 ? 5.506 -40.108 59.886 1.00 71.62 928 ILE A O 1
ATOM 6467 N N . GLY A 1 929 ? 5.027 -40.202 57.682 1.00 67.88 929 GLY A N 1
ATOM 6468 C CA . GLY A 1 929 ? 4.900 -38.759 57.473 1.00 67.88 929 GLY A CA 1
ATOM 6469 C C . GLY A 1 929 ? 6.213 -37.977 57.339 1.00 67.88 929 GLY A C 1
ATOM 6470 O O . GLY A 1 929 ? 6.156 -36.779 57.094 1.00 67.88 929 GLY A O 1
ATOM 6471 N N . LEU A 1 930 ? 7.389 -38.610 57.457 1.00 79.56 930 LEU A N 1
ATOM 6472 C CA . LEU A 1 930 ? 8.659 -37.951 57.125 1.00 79.56 930 LEU A CA 1
ATOM 6473 C C . LEU A 1 930 ? 8.854 -37.979 55.594 1.00 79.56 930 LEU A C 1
ATOM 6475 O O . LEU A 1 930 ? 8.848 -39.080 55.033 1.00 79.56 930 LEU A O 1
ATOM 6479 N N . PRO A 1 931 ? 9.020 -36.839 54.899 1.00 75.81 931 PRO A N 1
ATOM 6480 C CA . PRO A 1 931 ? 9.303 -36.819 53.465 1.00 75.81 931 PRO A CA 1
ATOM 6481 C C . PRO A 1 931 ? 10.778 -37.142 53.189 1.00 75.81 931 PRO A C 1
ATOM 6483 O O . PRO A 1 931 ? 11.644 -36.960 54.042 1.00 75.81 931 PRO A O 1
ATOM 6486 N N . CYS A 1 932 ? 11.091 -37.592 51.970 1.00 76.31 932 CYS A N 1
ATOM 6487 C CA . CYS A 1 932 ? 12.464 -37.970 51.612 1.00 76.31 932 CYS A CA 1
ATOM 6488 C C . CYS A 1 932 ? 13.475 -36.812 51.635 1.00 76.31 932 CYS A C 1
ATOM 6490 O O . CYS A 1 932 ? 14.655 -37.067 51.840 1.00 76.31 932 CYS A O 1
ATOM 6492 N N . ALA A 1 933 ? 13.030 -35.561 51.477 1.00 74.12 933 ALA A N 1
ATOM 6493 C CA . ALA A 1 933 ? 13.899 -34.385 51.583 1.00 74.12 933 ALA A CA 1
ATOM 6494 C C . ALA A 1 933 ? 14.471 -34.183 53.003 1.00 74.12 933 ALA A C 1
ATOM 6496 O O . ALA A 1 933 ? 15.602 -33.725 53.147 1.00 74.12 933 ALA A O 1
ATOM 6497 N N . ASP A 1 934 ? 13.723 -34.584 54.037 1.00 71.88 934 ASP A N 1
ATOM 6498 C CA . ASP A 1 934 ? 14.123 -34.476 55.449 1.00 71.88 934 ASP A CA 1
ATOM 6499 C C . ASP A 1 934 ? 14.720 -35.786 56.003 1.00 71.88 934 ASP A C 1
ATOM 6501 O O . ASP A 1 934 ? 15.137 -35.865 57.164 1.00 71.88 934 ASP A O 1
ATOM 6505 N N . ALA A 1 935 ? 14.756 -36.844 55.189 1.00 73.12 935 ALA A N 1
ATOM 6506 C CA . ALA A 1 935 ? 15.258 -38.155 55.571 1.00 73.12 935 ALA A CA 1
ATOM 6507 C C . ALA A 1 935 ? 16.774 -38.254 55.348 1.00 73.12 935 ALA A C 1
ATOM 6509 O O . ALA A 1 935 ? 17.262 -38.213 54.221 1.00 73.12 935 ALA A O 1
ATOM 6510 N N . GLN A 1 936 ? 17.538 -38.456 56.425 1.00 73.62 936 GLN A N 1
ATOM 6511 C CA . GLN A 1 936 ? 18.991 -38.639 56.346 1.00 73.62 936 GLN A CA 1
ATOM 6512 C C . GLN A 1 936 ? 19.364 -40.055 55.866 1.00 73.62 936 GLN A C 1
ATOM 6514 O O . GLN A 1 936 ? 19.825 -40.885 56.650 1.00 73.62 936 GLN A O 1
ATOM 6519 N N . CYS A 1 937 ? 19.164 -40.335 54.576 1.00 76.19 937 CYS A N 1
ATOM 6520 C CA . CYS A 1 937 ? 19.610 -41.572 53.931 1.00 76.19 937 CYS A CA 1
ATOM 6521 C C . CYS A 1 937 ? 21.113 -41.495 53.580 1.00 76.19 937 CYS A C 1
ATOM 6523 O O . CYS A 1 937 ? 21.492 -40.633 52.782 1.00 76.19 937 CYS A O 1
ATOM 6525 N N . PRO A 1 938 ? 21.981 -42.368 54.137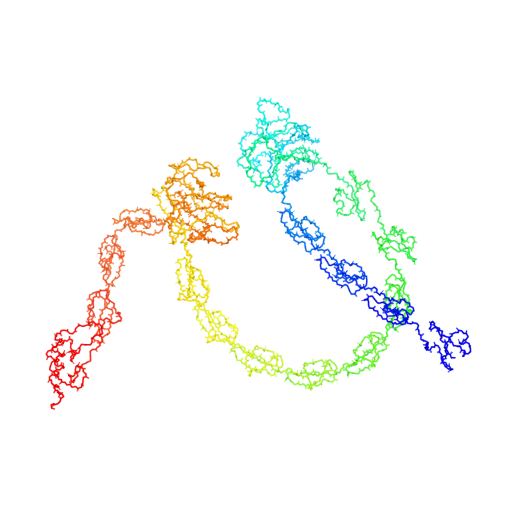 1.00 69.62 938 PRO A N 1
ATOM 6526 C CA . PRO A 1 938 ? 23.413 -42.365 53.828 1.00 69.62 938 PRO A CA 1
ATOM 6527 C C . PRO A 1 938 ? 23.691 -42.681 52.351 1.00 69.62 938 PRO A C 1
ATOM 6529 O O . PRO A 1 938 ? 23.119 -43.628 51.815 1.00 69.62 938 PRO A O 1
ATOM 6532 N N . GLN A 1 939 ? 24.583 -41.916 51.717 1.00 70.75 939 GLN A N 1
ATOM 6533 C CA . GLN A 1 939 ? 25.013 -42.117 50.327 1.00 70.75 939 GLN A CA 1
ATOM 6534 C C . GLN A 1 939 ? 26.371 -42.850 50.236 1.00 70.75 939 GLN A C 1
ATOM 6536 O O . GLN A 1 939 ? 27.123 -42.866 51.217 1.00 70.75 939 GLN A O 1
ATOM 6541 N N . PRO A 1 940 ? 26.726 -43.397 49.054 1.00 73.12 940 PRO A N 1
ATOM 6542 C CA . PRO A 1 940 ? 28.082 -43.844 48.704 1.00 73.12 940 PRO A CA 1
ATOM 6543 C C . PRO A 1 940 ? 29.219 -42.892 49.120 1.00 73.12 940 PRO A C 1
ATOM 6545 O O . PRO A 1 940 ? 29.008 -41.698 49.342 1.00 73.12 940 PRO A O 1
ATOM 6548 N N . GLY A 1 941 ? 30.447 -43.414 49.201 1.00 77.38 941 GLY A N 1
ATOM 6549 C CA . GLY A 1 941 ? 31.614 -42.649 49.666 1.00 77.38 941 GLY A CA 1
ATOM 6550 C C . GLY A 1 941 ? 32.915 -42.968 48.931 1.00 77.38 941 GLY A C 1
ATOM 6551 O O . GLY A 1 941 ? 33.036 -44.004 48.277 1.00 77.38 941 GLY A O 1
ATOM 6552 N N . ALA A 1 942 ? 33.900 -42.083 49.055 1.00 81.00 942 ALA A N 1
ATOM 6553 C CA . ALA A 1 942 ? 35.181 -42.153 48.365 1.00 81.00 942 ALA A CA 1
ATOM 6554 C C . ALA A 1 942 ? 36.193 -43.092 49.044 1.00 81.00 942 ALA A C 1
ATOM 6556 O O . ALA A 1 942 ? 36.318 -43.154 50.270 1.00 81.00 942 ALA A O 1
ATOM 6557 N N . CYS A 1 943 ? 36.962 -43.794 48.217 1.00 83.81 943 CYS A N 1
ATOM 6558 C CA . CYS A 1 943 ? 38.033 -44.710 48.584 1.00 83.81 943 CYS A CA 1
ATOM 6559 C C . CYS A 1 943 ? 39.332 -44.267 47.892 1.00 83.81 943 CYS A C 1
ATOM 6561 O O . CYS A 1 943 ? 39.437 -44.342 46.668 1.00 83.81 943 CYS A O 1
ATOM 6563 N N . CYS A 1 944 ? 40.327 -43.814 48.663 1.00 80.56 944 CYS A N 1
ATOM 6564 C CA . CYS A 1 944 ? 41.662 -43.512 48.134 1.00 80.56 944 CYS A CA 1
ATOM 6565 C C . CYS A 1 944 ? 42.490 -44.798 48.028 1.00 80.56 944 CYS A C 1
ATOM 6567 O O . CYS A 1 944 ? 42.758 -45.456 49.039 1.00 80.56 944 CYS A O 1
ATOM 6569 N N . LEU A 1 945 ? 42.934 -45.133 46.820 1.00 75.94 945 LEU A N 1
ATOM 6570 C CA . LEU A 1 945 ? 43.786 -46.282 46.530 1.00 75.94 945 LEU A CA 1
ATOM 6571 C C . LEU A 1 945 ? 45.275 -45.949 46.728 1.00 75.94 945 LEU A C 1
ATOM 6573 O O . LEU A 1 945 ? 45.701 -44.795 46.722 1.00 75.94 945 LEU A O 1
ATOM 6577 N N . LEU A 1 946 ? 46.089 -46.992 46.918 1.00 62.66 946 LEU A N 1
ATOM 6578 C CA . LEU A 1 946 ? 47.509 -46.886 47.300 1.00 62.66 946 LEU A CA 1
ATOM 6579 C C . LEU A 1 946 ? 48.431 -46.266 46.230 1.00 62.66 946 LEU A C 1
ATOM 6581 O O . LEU A 1 946 ? 49.590 -45.986 46.525 1.00 62.66 946 LEU A O 1
ATOM 6585 N N . ASP A 1 947 ? 47.948 -46.073 45.003 1.00 64.00 947 ASP A N 1
ATOM 6586 C CA . ASP A 1 947 ? 48.663 -45.395 43.915 1.00 64.00 947 ASP A CA 1
ATOM 6587 C C . ASP A 1 947 ? 48.289 -43.906 43.765 1.00 64.00 947 ASP A C 1
ATOM 6589 O O . ASP A 1 947 ? 48.823 -43.226 42.888 1.00 64.00 947 ASP A O 1
ATOM 6593 N N . GLY A 1 948 ? 47.411 -43.392 44.636 1.00 66.31 948 GLY A N 1
ATOM 6594 C CA . GLY A 1 948 ? 46.915 -42.015 44.621 1.00 66.31 948 GLY A CA 1
ATOM 6595 C C . GLY A 1 948 ? 45.620 -41.815 43.825 1.00 66.31 948 GLY A C 1
ATOM 6596 O O . GLY A 1 948 ? 45.111 -40.697 43.794 1.00 66.31 948 GLY A O 1
ATOM 6597 N N . SER A 1 949 ? 45.070 -42.862 43.198 1.00 73.81 949 SER A N 1
ATOM 6598 C CA . SER A 1 949 ? 43.759 -42.797 42.538 1.00 73.81 949 SER A CA 1
ATOM 6599 C C . SER A 1 949 ? 42.590 -42.873 43.536 1.00 73.81 949 SER A C 1
ATOM 6601 O O . SER A 1 949 ? 42.756 -43.307 44.677 1.00 73.81 949 SER A O 1
ATOM 6603 N N . CYS A 1 950 ? 41.401 -42.428 43.119 1.00 79.69 950 CYS A N 1
ATOM 6604 C CA . CYS A 1 950 ? 40.187 -42.407 43.939 1.00 79.69 950 CYS A CA 1
ATOM 6605 C C . CYS A 1 950 ? 39.024 -43.085 43.206 1.00 79.69 950 CYS A C 1
ATOM 6607 O O . CYS A 1 950 ? 38.819 -42.834 42.017 1.00 79.69 950 CYS A O 1
ATOM 6609 N N . GLU A 1 951 ? 38.240 -43.897 43.916 1.00 82.88 951 GLU A N 1
ATOM 6610 C CA . GLU A 1 951 ? 36.984 -44.473 43.417 1.00 82.88 951 GLU A CA 1
ATOM 6611 C C . GLU A 1 951 ? 35.831 -44.299 44.421 1.00 82.88 951 GLU A C 1
ATOM 6613 O O . GLU A 1 951 ? 36.045 -44.288 45.633 1.00 82.88 951 GLU A O 1
ATOM 6618 N N . ILE A 1 952 ? 34.595 -44.165 43.926 1.00 79.31 952 ILE A N 1
ATOM 6619 C CA . ILE A 1 952 ? 33.389 -44.137 44.769 1.00 79.31 952 ILE A CA 1
ATOM 6620 C C . ILE A 1 952 ? 32.906 -45.571 44.988 1.00 79.31 952 ILE A C 1
ATOM 6622 O O . ILE A 1 952 ? 32.595 -46.279 44.030 1.00 79.31 952 ILE A O 1
ATOM 6626 N N . VAL A 1 953 ? 32.797 -45.986 46.250 1.00 78.12 953 VAL A N 1
ATOM 6627 C CA . VAL A 1 953 ? 32.275 -47.302 46.636 1.00 78.12 953 VAL A CA 1
ATOM 6628 C C . VAL A 1 953 ? 30.764 -47.184 46.880 1.00 78.12 953 VAL A C 1
ATOM 6630 O O . VAL A 1 953 ? 30.364 -46.423 47.765 1.00 78.12 953 VAL A O 1
ATOM 6633 N N . PRO A 1 954 ? 29.917 -47.915 46.125 1.00 65.06 954 PRO A N 1
ATOM 6634 C CA . PRO A 1 954 ? 28.460 -47.761 46.168 1.00 65.06 954 PRO A CA 1
ATOM 6635 C C . PRO A 1 954 ? 27.780 -48.387 47.397 1.00 65.06 954 PRO A C 1
ATOM 6637 O O . PRO A 1 954 ? 26.594 -48.153 47.601 1.00 65.06 954 PRO A O 1
ATOM 6640 N N . GLU A 1 955 ? 28.488 -49.177 48.211 1.00 65.19 955 GLU A N 1
ATOM 6641 C CA . GLU A 1 955 ? 27.949 -49.725 49.464 1.00 65.19 955 GLU A CA 1
ATOM 6642 C C . GLU A 1 955 ? 28.323 -48.835 50.662 1.00 65.19 955 GLU A C 1
ATOM 6644 O O . GLU A 1 955 ? 29.503 -48.579 50.929 1.00 65.19 955 GLU A O 1
ATOM 6649 N N . VAL A 1 956 ? 27.300 -48.396 51.401 1.00 64.00 956 VAL A N 1
ATOM 6650 C CA . VAL A 1 956 ? 27.418 -47.596 52.631 1.00 64.00 956 VAL A CA 1
ATOM 6651 C C . VAL A 1 956 ? 28.305 -48.318 53.655 1.00 64.00 956 VAL A C 1
ATOM 6653 O O . VAL A 1 956 ? 28.084 -49.487 53.980 1.00 64.00 956 VAL A O 1
ATOM 6656 N N . GLY A 1 957 ? 29.306 -47.624 54.194 1.00 66.31 957 GLY A N 1
ATOM 6657 C CA . GLY A 1 957 ? 30.286 -48.172 55.135 1.00 66.31 957 GLY A CA 1
ATOM 6658 C C . GLY A 1 957 ? 31.554 -48.757 54.501 1.00 66.31 957 GLY A C 1
ATOM 6659 O O . GLY A 1 957 ? 32.428 -49.215 55.242 1.00 66.31 957 GLY A O 1
ATOM 6660 N N . GLY A 1 958 ? 31.694 -48.730 53.169 1.00 68.12 958 GLY A N 1
ATOM 6661 C CA . GLY A 1 958 ? 32.980 -48.910 52.480 1.00 68.12 958 GLY A CA 1
ATOM 6662 C C . GLY A 1 958 ? 33.596 -50.313 52.542 1.00 68.12 958 GLY A C 1
ATOM 6663 O O . GLY A 1 958 ? 34.817 -50.441 52.465 1.00 68.12 958 GLY A O 1
ATOM 6664 N N . ALA A 1 959 ? 32.782 -51.364 52.689 1.00 71.06 959 ALA A N 1
ATOM 6665 C CA . ALA A 1 959 ? 33.252 -52.742 52.889 1.00 71.06 959 ALA A CA 1
ATOM 6666 C C . ALA A 1 959 ? 34.144 -53.285 51.751 1.00 71.06 959 ALA A C 1
ATOM 6668 O O . ALA A 1 959 ? 35.064 -54.060 52.022 1.00 71.06 959 ALA A O 1
ATOM 6669 N N . ASP A 1 960 ? 33.902 -52.841 50.514 1.00 70.81 960 ASP A N 1
ATOM 6670 C CA . ASP A 1 960 ? 34.658 -53.222 49.312 1.00 70.81 960 ASP A CA 1
ATOM 6671 C C . ASP A 1 960 ? 35.803 -52.241 48.955 1.00 70.81 960 ASP A C 1
ATOM 6673 O O . ASP A 1 960 ? 36.471 -52.418 47.937 1.00 70.81 960 ASP A O 1
ATOM 6677 N N . CYS A 1 961 ? 36.091 -51.230 49.789 1.00 73.19 961 CYS A N 1
ATOM 6678 C CA . CYS A 1 961 ? 37.205 -50.303 49.551 1.00 73.19 961 CYS A CA 1
ATOM 6679 C C . CYS A 1 961 ? 38.568 -51.014 49.663 1.00 73.19 961 CYS A C 1
ATOM 6681 O O . CYS A 1 961 ? 38.970 -51.466 50.737 1.00 73.19 961 CYS A O 1
ATOM 6683 N N . ALA A 1 962 ? 39.324 -51.058 48.562 1.00 74.00 962 ALA A N 1
ATOM 6684 C CA . ALA A 1 962 ? 40.656 -51.672 48.506 1.00 74.00 962 ALA A CA 1
ATOM 6685 C C . ALA A 1 962 ? 41.793 -50.783 49.068 1.00 74.00 962 ALA A C 1
ATOM 6687 O O . ALA A 1 962 ? 42.961 -51.183 49.041 1.00 74.00 962 ALA A O 1
ATOM 6688 N N . GLY A 1 963 ? 41.461 -49.590 49.569 1.00 74.75 963 GLY A N 1
ATOM 6689 C CA . GLY A 1 963 ? 42.386 -48.592 50.109 1.00 74.75 963 GLY A CA 1
ATOM 6690 C C . GLY A 1 963 ? 41.883 -47.969 51.415 1.00 74.75 963 GLY A C 1
ATOM 6691 O O . GLY A 1 963 ? 41.473 -48.682 52.331 1.00 74.75 963 GLY A O 1
ATOM 6692 N N . VAL A 1 964 ? 41.933 -46.639 51.528 1.00 79.25 964 VAL A N 1
ATOM 6693 C CA . VAL A 1 964 ? 41.415 -45.897 52.692 1.00 79.25 964 VAL A CA 1
ATOM 6694 C C . VAL A 1 964 ? 40.065 -45.273 52.348 1.00 79.25 964 VAL A C 1
ATOM 6696 O O . VAL A 1 964 ? 39.987 -44.369 51.519 1.00 79.25 964 VAL A O 1
ATOM 6699 N N . TYR A 1 965 ? 39.008 -45.745 53.011 1.00 80.12 965 TYR A N 1
ATOM 6700 C CA . TYR A 1 965 ? 37.660 -45.191 52.883 1.00 80.12 965 TYR A CA 1
ATOM 6701 C C . TYR A 1 965 ? 37.535 -43.884 53.672 1.00 80.12 965 TYR A C 1
ATOM 6703 O O . TYR A 1 965 ? 37.863 -43.845 54.860 1.00 80.12 965 TYR A O 1
ATOM 6711 N N . LEU A 1 966 ? 37.057 -42.822 53.021 1.00 73.81 966 LEU A N 1
ATOM 6712 C CA . LEU A 1 966 ? 36.943 -41.482 53.608 1.00 73.81 966 LEU A CA 1
ATOM 6713 C C . LEU A 1 966 ? 35.616 -41.254 54.356 1.00 73.81 966 LEU A C 1
ATOM 6715 O O . LEU A 1 966 ? 35.517 -40.308 55.138 1.00 73.81 966 LEU A O 1
ATOM 6719 N N . GLY A 1 967 ? 34.637 -42.147 54.182 1.00 73.81 967 GLY A N 1
ATOM 6720 C CA . GLY A 1 967 ? 33.332 -42.123 54.850 1.00 73.81 967 GLY A CA 1
ATOM 6721 C C . GLY A 1 967 ? 32.159 -41.896 53.893 1.00 73.81 967 GLY A C 1
ATOM 6722 O O . GLY A 1 967 ? 32.340 -41.456 52.759 1.00 73.81 967 GLY A O 1
ATOM 6723 N N . ASP A 1 968 ? 30.949 -42.192 54.361 1.00 75.12 968 ASP A N 1
ATOM 6724 C CA . ASP A 1 968 ? 29.712 -42.042 53.585 1.00 75.12 968 ASP A CA 1
ATOM 6725 C C . ASP A 1 968 ? 29.473 -40.565 53.196 1.00 75.12 968 ASP A C 1
ATOM 6727 O O . ASP A 1 968 ? 29.715 -39.657 54.000 1.00 75.12 968 ASP A O 1
ATOM 6731 N N . ASN A 1 969 ? 28.941 -40.313 51.995 1.00 70.94 969 ASN A N 1
ATOM 6732 C CA . ASN A 1 969 ? 28.767 -38.981 51.383 1.00 70.94 969 ASN A CA 1
ATOM 6733 C C . ASN A 1 969 ? 30.077 -38.220 51.055 1.00 70.94 969 ASN A C 1
ATOM 6735 O O . ASN A 1 969 ? 30.073 -36.989 51.017 1.00 70.94 969 ASN A O 1
ATOM 6739 N N . THR A 1 970 ? 31.201 -38.909 50.824 1.00 73.69 970 THR A N 1
ATOM 6740 C CA . THR A 1 970 ? 32.451 -38.276 50.343 1.00 73.69 970 THR A CA 1
ATOM 6741 C C . THR A 1 970 ? 32.678 -38.510 48.846 1.00 73.69 970 THR A C 1
ATOM 6743 O O . THR A 1 970 ? 32.350 -39.573 48.320 1.00 73.69 970 THR A O 1
ATOM 6746 N N . THR A 1 971 ? 33.239 -37.516 48.155 1.00 75.75 971 THR A N 1
ATOM 6747 C CA . THR A 1 971 ? 33.452 -37.487 46.697 1.00 75.75 971 THR A CA 1
ATOM 6748 C C . THR A 1 971 ? 34.929 -37.639 46.315 1.00 75.75 971 THR A C 1
ATOM 6750 O O . THR A 1 971 ? 35.826 -37.433 47.132 1.00 75.75 971 THR A O 1
ATOM 6753 N N . CYS A 1 972 ? 35.191 -38.009 45.058 1.00 71.25 972 CYS A N 1
ATOM 6754 C CA . CYS A 1 972 ? 36.538 -38.149 44.493 1.00 71.25 972 CYS A CA 1
ATOM 6755 C C . CYS A 1 972 ? 36.969 -36.889 43.727 1.00 71.25 972 CYS A C 1
ATOM 6757 O O . CYS A 1 972 ? 37.349 -36.967 42.560 1.00 71.25 972 CYS A O 1
ATOM 6759 N N . ASP A 1 973 ? 36.883 -35.730 44.378 1.00 70.88 973 ASP A N 1
ATOM 6760 C CA . ASP A 1 973 ? 37.282 -34.457 43.778 1.00 70.88 973 ASP A CA 1
ATOM 6761 C C . ASP A 1 973 ? 38.811 -34.261 43.827 1.00 70.88 973 ASP A C 1
ATOM 6763 O O . ASP A 1 973 ? 39.495 -34.702 44.762 1.00 70.88 973 ASP A O 1
ATOM 6767 N N . ASP A 1 974 ? 39.357 -33.611 42.794 1.00 53.50 974 ASP A N 1
ATOM 6768 C CA . ASP A 1 974 ? 40.801 -33.548 42.535 1.00 53.50 974 ASP A CA 1
ATOM 6769 C C . ASP A 1 974 ? 41.595 -32.944 43.711 1.00 53.50 974 ASP A C 1
ATOM 6771 O O . ASP A 1 974 ? 41.493 -31.759 44.035 1.00 53.50 974 ASP A O 1
ATOM 6775 N N . GLY A 1 975 ? 42.452 -33.773 44.320 1.00 57.34 975 GLY A N 1
ATOM 6776 C CA . GLY A 1 975 ? 43.398 -33.372 45.367 1.00 57.34 975 GLY A CA 1
ATOM 6777 C C . GLY A 1 975 ? 43.102 -33.877 46.785 1.00 57.34 975 GLY A C 1
ATOM 6778 O O . GLY A 1 975 ? 43.876 -33.561 47.691 1.00 57.34 975 GLY A O 1
ATOM 6779 N N . MET A 1 976 ? 42.043 -34.669 47.008 1.00 62.81 976 MET A N 1
ATOM 6780 C CA . MET A 1 976 ? 41.782 -35.275 48.330 1.00 62.81 976 MET A CA 1
ATOM 6781 C C . MET A 1 976 ? 42.653 -36.509 48.639 1.00 62.81 976 MET A C 1
ATOM 6783 O O . MET A 1 976 ? 42.960 -36.751 49.807 1.00 62.81 976 MET A O 1
ATOM 6787 N N . CYS A 1 977 ? 43.105 -37.252 47.622 1.00 64.38 977 CYS A N 1
ATOM 6788 C CA . CYS A 1 977 ? 44.107 -38.313 47.779 1.00 64.38 977 CYS A CA 1
ATOM 6789 C C . CYS A 1 977 ? 45.521 -37.746 47.496 1.00 64.38 977 CYS A C 1
ATOM 6791 O O . CYS A 1 977 ? 45.711 -37.079 46.477 1.00 64.38 977 CYS A O 1
ATOM 6793 N N . PRO A 1 978 ? 46.524 -37.962 48.372 1.00 56.94 978 PRO A N 1
ATOM 6794 C CA . PRO A 1 978 ? 47.856 -37.375 48.210 1.00 56.94 978 PRO A CA 1
ATOM 6795 C C . PRO A 1 978 ? 48.682 -38.052 47.103 1.00 56.94 978 PRO A C 1
ATOM 6797 O O . PRO A 1 978 ? 48.579 -39.255 46.870 1.00 56.94 978 PRO A O 1
ATOM 6800 N N . ALA A 1 979 ? 49.555 -37.275 46.454 1.00 56.28 979 ALA A N 1
ATOM 6801 C CA . ALA A 1 979 ? 50.481 -37.775 45.438 1.00 56.28 979 ALA A CA 1
ATOM 6802 C C . ALA A 1 979 ? 51.568 -38.695 46.035 1.00 56.28 979 ALA A C 1
ATOM 6804 O O . ALA A 1 979 ? 52.000 -38.514 47.174 1.00 56.28 979 ALA A O 1
ATOM 6805 N N . ALA A 1 980 ? 52.023 -39.673 45.246 1.00 55.44 980 ALA A N 1
ATOM 6806 C CA . ALA A 1 980 ? 52.900 -40.749 45.706 1.00 55.44 980 ALA A CA 1
ATOM 6807 C C . ALA A 1 980 ? 54.272 -40.272 46.234 1.00 55.44 980 ALA A C 1
ATOM 6809 O O . ALA A 1 980 ? 54.993 -39.528 45.568 1.00 55.44 980 ALA A O 1
ATOM 6810 N N . CYS A 1 981 ? 54.660 -40.786 47.405 1.00 57.25 981 CYS A N 1
ATOM 6811 C CA . CYS A 1 981 ? 55.986 -40.603 47.999 1.00 57.25 981 CYS A CA 1
ATOM 6812 C C . CYS A 1 981 ? 57.078 -41.277 47.144 1.00 57.25 981 CYS A C 1
ATOM 6814 O O . CYS A 1 981 ? 56.901 -42.400 46.663 1.00 57.25 981 CYS A O 1
ATOM 6816 N N . VAL A 1 982 ? 58.220 -40.603 46.962 1.00 60.22 982 VAL A N 1
ATOM 6817 C CA . VAL A 1 982 ? 59.384 -41.133 46.233 1.00 60.22 982 VAL A CA 1
ATOM 6818 C C . VAL A 1 982 ? 60.499 -41.447 47.238 1.00 60.22 982 VAL A C 1
ATOM 6820 O O . VAL A 1 982 ? 61.066 -40.511 47.799 1.00 60.22 982 VAL A O 1
ATOM 6823 N N . PRO A 1 983 ? 60.852 -42.727 47.471 1.00 65.19 983 PRO A N 1
ATOM 6824 C CA . PRO A 1 983 ? 61.826 -43.082 48.501 1.00 65.19 983 PRO A CA 1
ATOM 6825 C C . PRO A 1 983 ? 63.228 -42.597 48.118 1.00 65.19 983 PRO A C 1
ATOM 6827 O O . PRO A 1 983 ? 63.672 -42.839 46.992 1.00 65.19 983 PRO A O 1
ATOM 6830 N N . SER A 1 984 ? 63.939 -41.955 49.052 1.00 67.75 984 SER A N 1
ATOM 6831 C CA . SER A 1 984 ? 65.306 -41.440 48.853 1.00 67.75 984 SER A CA 1
ATOM 6832 C C . SER A 1 984 ? 66.332 -42.518 49.241 1.00 67.75 984 SER A C 1
ATOM 6834 O O . SER A 1 984 ? 66.637 -42.699 50.423 1.00 67.75 984 SER A O 1
ATOM 6836 N N . PRO A 1 985 ? 66.921 -43.270 48.283 1.00 65.94 985 PRO A N 1
ATOM 6837 C CA . PRO A 1 985 ? 67.771 -44.424 48.601 1.00 65.94 985 PRO A CA 1
ATOM 6838 C C . PRO A 1 985 ? 69.156 -44.011 49.113 1.00 65.94 985 PRO A C 1
ATOM 6840 O O . PRO A 1 985 ? 69.959 -44.862 49.518 1.00 65.94 985 PRO A O 1
ATOM 6843 N N . ASP A 1 986 ? 69.454 -42.716 49.024 1.00 71.69 986 ASP A N 1
ATOM 6844 C CA . ASP A 1 986 ? 70.743 -42.107 49.310 1.00 71.69 986 ASP A CA 1
ATOM 6845 C C . ASP A 1 986 ? 70.768 -41.380 50.655 1.00 71.69 986 ASP A C 1
ATOM 6847 O O . ASP A 1 986 ? 71.856 -41.136 51.160 1.00 71.69 986 ASP A O 1
ATOM 6851 N N . GLY A 1 987 ? 69.613 -41.161 51.295 1.00 77.94 987 GLY A N 1
ATOM 6852 C CA . GLY A 1 987 ? 69.521 -40.609 52.651 1.00 77.94 987 GLY A CA 1
ATOM 6853 C C . GLY A 1 987 ? 69.762 -39.100 52.755 1.00 77.94 987 GLY A C 1
ATOM 6854 O O . GLY A 1 987 ? 69.720 -38.575 53.862 1.00 77.94 987 GLY A O 1
ATOM 6855 N N . ASP A 1 988 ? 69.994 -38.429 51.627 1.00 83.62 988 ASP A N 1
ATOM 6856 C CA . ASP A 1 988 ? 69.887 -36.977 51.465 1.00 83.62 988 ASP A CA 1
ATOM 6857 C C . ASP A 1 988 ? 68.392 -36.590 51.460 1.00 83.62 988 ASP A C 1
ATOM 6859 O O . ASP A 1 988 ? 67.579 -37.219 50.764 1.00 83.62 988 ASP A O 1
ATOM 6863 N N . THR A 1 989 ? 68.031 -35.618 52.298 1.00 79.00 989 THR A N 1
ATOM 6864 C CA . THR A 1 989 ? 66.655 -35.200 52.621 1.00 79.00 989 THR A CA 1
ATOM 6865 C C . THR A 1 989 ? 66.405 -33.701 52.448 1.00 79.00 989 THR A C 1
ATOM 6867 O O . THR A 1 989 ? 65.242 -33.300 52.388 1.00 79.00 989 THR A O 1
ATOM 6870 N N . ASP A 1 990 ? 67.447 -32.863 52.374 1.00 79.81 990 ASP A N 1
ATOM 6871 C CA . ASP A 1 990 ? 67.319 -31.449 51.978 1.00 79.81 990 ASP A CA 1
ATOM 6872 C C . ASP A 1 990 ? 67.879 -31.134 50.579 1.00 79.81 990 ASP A C 1
ATOM 6874 O O . ASP A 1 990 ? 67.646 -30.040 50.054 1.00 79.81 990 ASP A O 1
ATOM 6878 N N . GLY A 1 991 ? 68.479 -32.124 49.915 1.00 77.25 991 GLY A N 1
ATOM 6879 C CA . GLY A 1 991 ? 68.867 -32.095 48.508 1.00 77.25 991 GLY A CA 1
ATOM 6880 C C . GLY A 1 991 ? 70.195 -31.392 48.240 1.00 77.25 991 GLY A C 1
ATOM 6881 O O . GLY A 1 991 ? 70.437 -30.980 47.099 1.00 77.25 991 GLY A O 1
ATOM 6882 N N . ASP A 1 992 ? 71.043 -31.202 49.257 1.00 79.94 992 ASP A N 1
ATOM 6883 C CA . ASP A 1 992 ? 72.329 -30.505 49.116 1.00 79.94 992 ASP A CA 1
ATOM 6884 C C . ASP A 1 992 ? 73.450 -31.373 48.500 1.00 79.94 992 ASP A C 1
ATOM 6886 O O . ASP A 1 992 ? 74.488 -30.846 48.070 1.00 79.94 992 ASP A O 1
ATOM 6890 N N . GLY A 1 993 ? 73.209 -32.681 48.352 1.00 81.38 993 GLY A N 1
ATOM 6891 C CA . GLY A 1 993 ? 74.115 -33.662 47.758 1.00 81.38 993 GLY A CA 1
ATOM 6892 C C . GLY A 1 993 ? 75.020 -34.384 48.759 1.00 81.38 993 GLY A C 1
ATOM 6893 O O . GLY A 1 993 ? 75.874 -35.176 48.337 1.00 81.38 993 GLY A O 1
ATOM 6894 N N . PHE A 1 994 ? 74.869 -34.126 50.058 1.00 82.81 994 PHE A N 1
ATOM 6895 C CA . PHE A 1 994 ? 75.542 -34.837 51.141 1.00 82.81 994 PHE A CA 1
ATOM 6896 C C . PHE A 1 994 ? 74.528 -35.584 52.022 1.00 82.81 994 PHE A C 1
ATOM 6898 O O . PHE A 1 994 ? 73.325 -35.543 51.811 1.00 82.81 994 PHE A O 1
ATOM 6905 N N . THR A 1 995 ? 75.031 -36.363 52.981 1.00 85.94 995 THR A N 1
ATOM 6906 C CA . THR A 1 995 ? 74.181 -37.007 53.993 1.00 85.94 995 THR A CA 1
ATOM 6907 C C . THR A 1 995 ? 74.794 -36.725 55.347 1.00 85.94 995 THR A C 1
ATOM 6909 O O . THR A 1 995 ? 75.773 -37.375 55.739 1.00 85.94 995 THR A O 1
ATOM 6912 N N . ASP A 1 996 ? 74.305 -35.694 56.024 1.00 84.62 996 ASP A N 1
ATOM 6913 C CA . ASP A 1 996 ? 74.949 -35.139 57.206 1.00 84.62 996 ASP A CA 1
ATOM 6914 C C . ASP A 1 996 ? 73.998 -34.845 58.380 1.00 84.62 996 ASP A C 1
ATOM 6916 O O . ASP A 1 996 ? 72.927 -35.437 58.539 1.00 84.62 996 ASP A O 1
ATOM 6920 N N . PHE A 1 997 ? 74.462 -34.022 59.320 1.00 88.25 997 PHE A N 1
ATOM 6921 C CA . PHE A 1 997 ? 73.702 -33.684 60.510 1.00 88.25 997 PHE A CA 1
ATOM 6922 C C . PHE A 1 997 ? 72.379 -32.972 60.209 1.00 88.25 997 PHE A C 1
ATOM 6924 O O . PHE A 1 997 ? 71.452 -33.117 61.005 1.00 88.25 997 PHE A O 1
ATOM 6931 N N . ASN A 1 998 ? 72.259 -32.259 59.089 1.00 86.25 998 ASN A N 1
ATOM 6932 C CA . ASN A 1 998 ? 71.004 -31.625 58.694 1.00 86.25 998 ASN A CA 1
ATOM 6933 C C . ASN A 1 998 ? 69.952 -32.669 58.288 1.00 86.25 998 ASN A C 1
ATOM 6935 O O . ASN A 1 998 ? 68.820 -32.587 58.765 1.00 86.25 998 ASN A O 1
ATOM 6939 N N . ASP A 1 999 ? 70.335 -33.728 57.570 1.00 85.69 999 ASP A N 1
ATOM 6940 C CA . ASP A 1 999 ? 69.418 -34.820 57.211 1.00 85.69 999 ASP A CA 1
ATOM 6941 C C . ASP A 1 999 ? 68.916 -35.594 58.422 1.00 85.69 999 ASP A C 1
ATOM 6943 O O . ASP A 1 999 ? 67.724 -35.867 58.588 1.00 85.69 999 ASP A O 1
ATOM 6947 N N . LEU A 1 1000 ? 69.832 -35.882 59.346 1.00 87.94 1000 LEU A N 1
ATOM 6948 C CA . LEU A 1 1000 ? 69.482 -36.472 60.632 1.00 87.94 1000 LEU A CA 1
ATOM 6949 C C . LEU A 1 1000 ? 68.491 -35.598 61.405 1.00 87.94 1000 LEU A C 1
ATOM 6951 O O . LEU A 1 1000 ? 67.590 -36.124 62.061 1.00 87.94 1000 LEU A O 1
ATOM 6955 N N . LEU A 1 1001 ? 68.652 -34.274 61.350 1.00 85.81 1001 LEU A N 1
ATOM 6956 C CA . LEU A 1 1001 ? 67.705 -33.346 61.956 1.00 85.81 1001 LEU A CA 1
ATOM 6957 C C . LEU A 1 1001 ? 66.363 -33.328 61.216 1.00 85.81 1001 LEU A C 1
ATOM 6959 O O . LEU A 1 1001 ? 65.346 -33.249 61.898 1.00 85.81 1001 LEU A O 1
ATOM 6963 N N . ASN A 1 1002 ? 66.319 -33.453 59.886 1.00 80.75 1002 ASN A N 1
ATOM 6964 C CA . ASN A 1 1002 ? 65.067 -33.509 59.119 1.00 80.75 1002 ASN A CA 1
ATOM 6965 C C . ASN A 1 1002 ? 64.198 -34.711 59.506 1.00 80.75 1002 ASN A C 1
ATOM 6967 O O . ASN A 1 1002 ? 62.999 -34.530 59.739 1.00 80.75 1002 ASN A O 1
ATOM 6971 N N . VAL A 1 1003 ? 64.796 -35.899 59.641 1.00 84.50 1003 VAL A N 1
ATOM 6972 C CA . VAL A 1 1003 ? 64.101 -37.111 60.113 1.00 84.50 1003 VAL A CA 1
ATOM 6973 C C . VAL A 1 1003 ? 63.715 -36.972 61.592 1.00 84.50 1003 VAL A C 1
ATOM 6975 O O . VAL A 1 1003 ? 62.550 -37.120 61.958 1.00 84.50 1003 VAL A O 1
ATOM 6978 N N . LEU A 1 1004 ? 64.655 -36.610 62.475 1.00 84.88 1004 LEU A N 1
ATOM 6979 C CA . LEU A 1 1004 ? 64.376 -36.504 63.917 1.00 84.88 1004 LEU A CA 1
ATOM 6980 C C . LEU A 1 1004 ? 63.366 -35.402 64.278 1.00 84.88 1004 LEU A C 1
ATOM 6982 O O . LEU A 1 1004 ? 62.651 -35.543 65.269 1.00 84.88 1004 LEU A O 1
ATOM 6986 N N . ALA A 1 1005 ? 63.297 -34.310 63.514 1.00 79.38 1005 ALA A N 1
ATOM 6987 C CA . ALA A 1 1005 ? 62.356 -33.215 63.756 1.00 79.38 1005 ALA A CA 1
ATOM 6988 C C . ALA A 1 1005 ? 60.912 -33.551 63.349 1.00 79.38 1005 ALA A C 1
ATOM 6990 O O . ALA A 1 1005 ? 59.992 -32.874 63.809 1.00 79.38 1005 ALA A O 1
ATOM 6991 N N . ARG A 1 1006 ? 60.711 -34.571 62.503 1.00 76.12 1006 ARG A N 1
ATOM 6992 C CA . ARG A 1 1006 ? 59.408 -34.950 61.929 1.00 76.12 1006 ARG A CA 1
ATOM 6993 C C . ARG A 1 1006 ? 58.887 -36.308 62.426 1.00 76.12 1006 ARG A C 1
ATOM 6995 O O . ARG A 1 1006 ? 57.904 -36.806 61.897 1.00 76.12 1006 ARG A O 1
ATOM 7002 N N . TRP A 1 1007 ? 59.516 -36.870 63.460 1.00 80.88 1007 TRP A N 1
ATOM 7003 C CA . TRP A 1 1007 ? 59.244 -38.206 64.007 1.00 80.88 1007 TRP A CA 1
ATOM 7004 C C . TRP A 1 1007 ? 57.767 -38.458 64.362 1.00 80.88 1007 TRP A C 1
ATOM 7006 O O . TRP A 1 1007 ? 57.208 -37.782 65.233 1.00 80.88 1007 TRP A O 1
ATOM 7016 N N . GLY A 1 1008 ? 57.160 -39.483 63.762 1.00 75.31 1008 GLY A N 1
ATOM 7017 C CA . GLY A 1 1008 ? 55.754 -39.852 63.937 1.00 75.31 1008 GLY A CA 1
ATOM 7018 C C . GLY A 1 1008 ? 55.037 -40.161 62.619 1.00 75.31 1008 GLY A C 1
ATOM 7019 O O . GLY A 1 1008 ? 55.663 -40.362 61.586 1.00 75.31 1008 GLY A O 1
ATOM 7020 N N . LEU A 1 1009 ? 53.703 -40.209 62.662 1.00 63.59 1009 LEU A N 1
ATOM 7021 C CA . LEU A 1 1009 ? 52.863 -40.435 61.479 1.00 63.59 1009 LEU A CA 1
ATOM 7022 C C . LEU A 1 1009 ? 53.015 -39.287 60.473 1.00 63.59 1009 LEU A C 1
ATOM 7024 O O . LEU A 1 1009 ? 52.761 -38.131 60.823 1.00 63.59 1009 LEU A O 1
ATOM 7028 N N . CYS A 1 1010 ? 53.358 -39.611 59.226 1.00 63.69 1010 CYS A N 1
ATOM 7029 C CA . CYS A 1 1010 ? 53.373 -38.638 58.144 1.00 63.69 1010 CYS A CA 1
ATOM 7030 C C . CYS A 1 1010 ? 51.947 -38.454 57.595 1.00 63.69 1010 CYS A C 1
ATOM 7032 O O . CYS A 1 1010 ? 51.481 -39.199 56.739 1.00 63.69 1010 CYS A O 1
ATOM 7034 N N . MET A 1 1011 ? 51.228 -37.453 58.108 1.00 57.59 1011 MET A N 1
ATOM 7035 C CA . MET A 1 1011 ? 49.908 -37.052 57.604 1.00 57.59 1011 MET A CA 1
ATOM 7036 C C . MET A 1 1011 ? 49.878 -35.528 57.471 1.00 57.59 1011 MET A C 1
ATOM 7038 O O . MET A 1 1011 ? 49.852 -34.827 58.485 1.00 57.59 1011 MET A O 1
ATOM 7042 N N . LEU A 1 1012 ? 49.911 -35.006 56.240 1.00 51.16 1012 LEU A N 1
ATOM 7043 C CA . LEU A 1 1012 ? 49.931 -33.565 55.964 1.00 51.16 1012 LEU A CA 1
ATOM 7044 C C . LEU A 1 1012 ? 48.935 -33.168 54.856 1.00 51.16 1012 LEU A C 1
ATOM 7046 O O . LEU A 1 1012 ? 48.683 -33.961 53.951 1.00 51.16 1012 LEU A O 1
ATOM 7050 N N . PRO A 1 1013 ? 48.362 -31.948 54.927 1.00 52.53 1013 PRO A N 1
ATOM 7051 C CA . PRO A 1 1013 ? 47.471 -31.401 53.902 1.00 52.53 1013 PRO A CA 1
ATOM 7052 C C . PRO A 1 1013 ? 48.223 -31.015 52.606 1.00 52.53 1013 PRO A C 1
ATOM 7054 O O . PRO A 1 1013 ? 49.457 -30.966 52.607 1.00 52.53 1013 PRO A O 1
ATOM 7057 N N . PRO A 1 1014 ? 47.502 -30.710 51.505 1.00 46.09 1014 PRO A N 1
ATOM 7058 C CA . PRO A 1 1014 ? 48.099 -30.522 50.181 1.00 46.09 1014 PRO A CA 1
ATOM 7059 C C . PRO A 1 1014 ? 49.207 -29.458 50.126 1.00 46.09 1014 PRO A C 1
ATOM 7061 O O . PRO A 1 1014 ? 49.058 -28.354 50.651 1.00 46.09 1014 PRO A O 1
ATOM 7064 N N . GLY A 1 1015 ? 50.303 -29.779 49.429 1.00 51.56 1015 GLY A N 1
ATOM 7065 C CA . GLY A 1 1015 ? 51.390 -28.839 49.121 1.00 51.56 1015 GLY A CA 1
ATOM 7066 C C . GLY A 1 1015 ? 52.616 -28.871 50.045 1.00 51.56 1015 GLY A C 1
ATOM 7067 O O . GLY A 1 1015 ? 53.481 -28.010 49.901 1.00 51.56 1015 GLY A O 1
ATOM 7068 N N . PHE A 1 1016 ? 52.728 -29.837 50.966 1.00 51.44 1016 PHE A N 1
ATOM 7069 C CA . PHE A 1 1016 ? 53.934 -30.050 51.782 1.00 51.44 1016 PHE A CA 1
ATOM 7070 C C . PHE A 1 1016 ? 54.512 -31.460 51.601 1.00 51.44 1016 PHE A C 1
ATOM 7072 O O . PHE A 1 1016 ? 53.875 -32.447 51.958 1.00 51.44 1016 PHE A O 1
ATOM 7079 N N . GLU A 1 1017 ? 55.750 -31.550 51.110 1.00 58.75 1017 GLU A N 1
ATOM 7080 C CA . GLU A 1 1017 ? 56.485 -32.815 50.998 1.00 58.75 1017 GLU A CA 1
ATOM 7081 C C . GLU A 1 1017 ? 57.043 -33.263 52.359 1.00 58.75 1017 GLU A C 1
ATOM 7083 O O . GLU A 1 1017 ? 57.622 -32.485 53.127 1.00 58.75 1017 GLU A O 1
ATOM 7088 N N . CYS A 1 1018 ? 56.874 -34.547 52.668 1.00 65.62 1018 CYS A N 1
ATOM 7089 C CA . CYS A 1 1018 ? 57.181 -35.126 53.972 1.00 65.62 1018 CYS A CA 1
ATOM 7090 C C . CYS A 1 1018 ? 58.623 -35.650 54.038 1.00 65.62 1018 CYS A C 1
ATOM 7092 O O . CYS A 1 1018 ? 58.852 -36.827 54.280 1.00 65.62 1018 CYS A O 1
ATOM 7094 N N . LEU A 1 1019 ? 59.603 -34.760 53.849 1.00 68.00 1019 LEU A N 1
ATOM 7095 C CA . LEU A 1 1019 ? 61.039 -35.064 53.662 1.00 68.00 1019 LEU A CA 1
ATOM 7096 C C . LEU A 1 1019 ? 61.735 -35.882 54.784 1.00 68.00 1019 LEU A C 1
ATOM 7098 O O . LEU A 1 1019 ? 62.941 -36.097 54.726 1.00 68.00 1019 LEU A O 1
ATOM 7102 N N . GLY A 1 1020 ? 61.021 -36.279 55.842 1.00 72.81 1020 GLY A N 1
ATOM 7103 C CA . GLY A 1 1020 ? 61.524 -37.176 56.887 1.00 72.81 1020 GLY A CA 1
ATOM 7104 C C . GLY A 1 1020 ? 61.152 -38.653 56.700 1.00 72.81 1020 GLY A C 1
ATOM 7105 O O . GLY A 1 1020 ? 61.778 -39.484 57.348 1.00 72.81 1020 GLY A O 1
ATOM 7106 N N . ASP A 1 1021 ? 60.158 -38.967 55.861 1.00 77.69 1021 ASP A N 1
ATOM 7107 C CA . ASP A 1 1021 ? 59.742 -40.333 55.507 1.00 77.69 1021 ASP A CA 1
ATOM 7108 C C . ASP A 1 1021 ? 60.542 -40.739 54.261 1.00 77.69 1021 ASP A C 1
ATOM 7110 O O . ASP A 1 1021 ? 60.281 -40.294 53.142 1.00 77.69 1021 ASP A O 1
ATOM 7114 N N . VAL A 1 1022 ? 61.640 -41.450 54.499 1.00 78.06 1022 VAL A N 1
ATOM 7115 C CA . VAL A 1 1022 ? 62.725 -41.704 53.544 1.00 78.06 1022 VAL A CA 1
ATOM 7116 C C . VAL A 1 1022 ? 62.521 -43.040 52.833 1.00 78.06 1022 VAL A C 1
ATOM 7118 O O . VAL A 1 1022 ? 62.930 -43.172 51.674 1.00 78.06 1022 VAL A O 1
ATOM 7121 N N . ASP A 1 1023 ? 61.902 -44.022 53.500 1.00 76.94 1023 ASP A N 1
ATOM 7122 C CA . ASP A 1 1023 ? 61.530 -45.306 52.889 1.00 76.94 1023 ASP A CA 1
ATOM 7123 C C . ASP A 1 1023 ? 60.056 -45.412 52.438 1.00 76.94 1023 ASP A C 1
ATOM 7125 O O . ASP A 1 1023 ? 59.707 -46.379 51.752 1.00 76.94 1023 ASP A O 1
ATOM 7129 N N . CYS A 1 1024 ? 59.268 -44.344 52.632 1.00 69.94 1024 CYS A N 1
ATOM 7130 C CA . CYS A 1 1024 ? 57.895 -44.153 52.146 1.00 69.94 1024 CYS A CA 1
ATOM 7131 C C . CYS A 1 1024 ? 56.884 -45.163 52.716 1.00 69.94 1024 CYS A C 1
ATOM 7133 O O . CYS A 1 1024 ? 55.957 -45.576 52.010 1.00 69.94 1024 CYS A O 1
ATOM 7135 N N . ASP A 1 1025 ? 57.046 -45.573 53.979 1.00 71.75 1025 ASP A N 1
ATOM 7136 C CA . ASP A 1 1025 ? 56.114 -46.487 54.660 1.00 71.75 1025 ASP A CA 1
ATOM 7137 C C . ASP A 1 1025 ? 54.915 -45.779 55.331 1.00 71.75 1025 ASP A C 1
ATOM 7139 O O . ASP A 1 1025 ? 53.960 -46.440 55.759 1.00 71.75 1025 ASP A O 1
ATOM 7143 N N . GLY A 1 1026 ? 54.916 -44.439 55.348 1.00 68.31 1026 GLY A N 1
ATOM 7144 C CA . GLY A 1 1026 ? 53.880 -43.583 55.933 1.00 68.31 1026 GLY A CA 1
ATOM 7145 C C . GLY A 1 1026 ? 54.196 -43.104 57.356 1.00 68.31 1026 GLY A C 1
ATOM 7146 O O . GLY A 1 1026 ? 53.387 -42.388 57.966 1.00 68.31 1026 GLY A O 1
ATOM 7147 N N . GLN A 1 1027 ? 55.341 -43.486 57.927 1.00 78.31 1027 GLN A N 1
ATOM 7148 C CA . GLN A 1 1027 ? 55.790 -43.061 59.252 1.00 78.31 1027 GLN A CA 1
ATOM 7149 C C . GLN A 1 1027 ? 57.259 -42.647 59.250 1.00 78.31 1027 GLN A C 1
ATOM 7151 O O . GLN A 1 1027 ? 58.128 -43.407 58.865 1.00 78.31 1027 GLN A O 1
ATOM 7156 N N . VAL A 1 1028 ? 57.546 -41.485 59.839 1.00 82.62 1028 VAL A N 1
ATOM 7157 C CA . VAL A 1 1028 ? 58.912 -41.058 60.163 1.00 82.62 1028 VAL A CA 1
ATOM 7158 C C . VAL A 1 1028 ? 59.352 -41.748 61.455 1.00 82.62 1028 VAL A C 1
ATOM 7160 O O . VAL A 1 1028 ? 58.979 -41.344 62.564 1.00 82.62 1028 VAL A O 1
ATOM 7163 N N . ASP A 1 1029 ? 60.127 -42.813 61.318 1.00 86.00 1029 ASP A N 1
ATOM 7164 C CA . ASP A 1 1029 ? 60.361 -43.835 62.334 1.00 86.00 1029 ASP A CA 1
ATOM 7165 C C . ASP A 1 1029 ? 61.864 -44.202 62.443 1.00 86.00 1029 ASP A C 1
ATOM 7167 O O . ASP A 1 1029 ? 62.775 -43.590 61.873 1.00 86.00 1029 ASP A O 1
ATOM 7171 N N . PHE A 1 1030 ? 62.184 -45.202 63.269 1.00 87.62 1030 PHE A N 1
ATOM 7172 C CA . PHE A 1 1030 ? 63.538 -45.736 63.370 1.00 87.62 1030 PHE A CA 1
ATOM 7173 C C . PHE A 1 1030 ? 64.017 -46.441 62.086 1.00 87.62 1030 PHE A C 1
ATOM 7175 O O . PHE A 1 1030 ? 65.152 -46.918 62.052 1.00 87.62 1030 PHE A O 1
ATOM 7182 N N . SER A 1 1031 ? 63.190 -46.596 61.058 1.00 84.69 1031 SER A N 1
ATOM 7183 C CA . SER A 1 1031 ? 63.518 -47.202 59.762 1.00 84.69 1031 SER A CA 1
ATOM 7184 C C . SER A 1 1031 ? 64.169 -46.183 58.833 1.00 84.69 1031 SER A C 1
ATOM 7186 O O . SER A 1 1031 ? 65.339 -46.388 58.493 1.00 84.69 1031 SER A O 1
ATOM 7188 N N . ASP A 1 1032 ? 63.566 -45.013 58.650 1.00 84.50 1032 ASP A N 1
ATOM 7189 C CA . ASP A 1 1032 ? 64.140 -43.849 57.948 1.00 84.50 1032 ASP A CA 1
ATOM 7190 C C . ASP A 1 1032 ? 65.480 -43.433 58.538 1.00 84.50 1032 ASP A C 1
ATOM 7192 O O . ASP A 1 1032 ? 66.478 -43.241 57.838 1.00 84.50 1032 ASP A O 1
ATOM 7196 N N . LEU A 1 1033 ? 65.542 -43.393 59.873 1.00 87.88 1033 LEU A N 1
ATOM 7197 C CA . LEU A 1 1033 ? 66.765 -43.057 60.589 1.00 87.88 1033 LEU A CA 1
ATOM 7198 C C . LEU A 1 1033 ? 67.916 -44.019 60.255 1.00 87.88 1033 LEU A C 1
ATOM 7200 O O . LEU A 1 1033 ? 69.078 -43.607 60.250 1.00 87.88 1033 LEU A O 1
ATOM 7204 N N . LYS A 1 1034 ? 67.634 -45.297 59.963 1.00 87.00 1034 LYS A N 1
ATOM 7205 C CA . LYS A 1 1034 ? 68.673 -46.234 59.503 1.00 87.00 1034 LYS A CA 1
ATOM 7206 C C . LYS A 1 1034 ? 69.128 -45.908 58.088 1.00 87.00 1034 LYS A C 1
ATOM 7208 O O . LYS A 1 1034 ? 70.309 -46.113 57.827 1.00 87.00 1034 LYS A O 1
ATOM 7213 N N . VAL A 1 1035 ? 68.248 -45.440 57.200 1.00 83.81 1035 VAL A N 1
ATOM 7214 C CA . VAL A 1 1035 ? 68.607 -45.092 55.814 1.00 83.81 1035 VAL A CA 1
ATOM 7215 C C . VAL A 1 1035 ? 69.609 -43.938 55.815 1.00 83.81 1035 VAL A C 1
ATOM 7217 O O . VAL A 1 1035 ? 70.724 -44.109 55.320 1.00 83.81 1035 VAL A O 1
ATOM 7220 N N . VAL A 1 1036 ? 69.283 -42.832 56.492 1.00 85.25 1036 VAL A N 1
ATOM 7221 C CA . VAL A 1 1036 ? 70.173 -41.661 56.626 1.00 85.25 1036 VAL A CA 1
ATOM 7222 C C . VAL A 1 1036 ? 71.496 -42.036 57.312 1.00 85.25 1036 VAL A C 1
ATOM 7224 O O . VAL A 1 1036 ? 72.583 -41.777 56.790 1.00 85.25 1036 VAL A O 1
ATOM 7227 N N . LEU A 1 1037 ? 71.451 -42.737 58.453 1.00 86.94 1037 LEU A N 1
ATOM 7228 C CA . LEU A 1 1037 ? 72.675 -43.136 59.167 1.00 86.94 1037 LEU A CA 1
ATOM 7229 C C . LEU A 1 1037 ? 73.529 -44.170 58.409 1.00 86.94 1037 LEU A C 1
ATOM 7231 O O . LEU A 1 1037 ? 74.734 -44.249 58.654 1.00 86.94 1037 LEU A O 1
ATOM 7235 N N . ALA A 1 1038 ? 72.951 -44.963 57.502 1.00 86.00 1038 ALA A N 1
ATOM 7236 C CA . ALA A 1 1038 ? 73.693 -45.921 56.679 1.00 86.00 1038 ALA A CA 1
ATOM 7237 C C . ALA A 1 1038 ? 74.448 -45.268 55.508 1.00 86.00 1038 ALA A C 1
ATOM 7239 O O . ALA A 1 1038 ? 75.331 -45.913 54.934 1.00 86.00 1038 ALA A O 1
ATOM 7240 N N . LYS A 1 1039 ? 74.117 -44.019 55.159 1.00 84.94 1039 LYS A N 1
ATOM 7241 C CA . LYS A 1 1039 ? 74.677 -43.282 54.013 1.00 84.94 1039 LYS A CA 1
ATOM 7242 C C . LYS A 1 1039 ? 75.567 -42.090 54.393 1.00 84.94 1039 LYS A C 1
ATOM 7244 O O . LYS A 1 1039 ? 76.184 -41.498 53.516 1.00 84.94 1039 LYS A O 1
ATOM 7249 N N . TRP A 1 1040 ? 75.710 -41.823 55.693 1.00 88.19 1040 TRP A N 1
ATOM 7250 C CA . TRP A 1 1040 ? 76.464 -40.711 56.284 1.00 88.19 1040 TRP A CA 1
ATOM 7251 C C . TRP A 1 1040 ? 77.784 -40.340 55.585 1.00 88.19 1040 TRP A C 1
ATOM 7253 O O . TRP A 1 1040 ? 78.750 -41.111 55.601 1.00 88.19 1040 TRP A O 1
ATOM 7263 N N . ASN A 1 1041 ? 77.852 -39.123 55.044 1.00 83.31 1041 ASN A N 1
ATOM 7264 C CA . ASN A 1 1041 ? 78.992 -38.603 54.293 1.00 83.31 1041 ASN A CA 1
ATOM 7265 C C . ASN A 1 1041 ? 79.061 -37.054 54.344 1.00 83.31 1041 ASN A C 1
ATOM 7267 O O . ASN A 1 1041 ? 78.711 -36.393 53.366 1.00 83.31 1041 ASN A O 1
ATOM 7271 N N . PRO A 1 1042 ? 79.501 -36.453 55.468 1.00 73.69 1042 PRO A N 1
ATOM 7272 C CA . PRO A 1 1042 ? 79.549 -35.000 55.641 1.00 73.69 1042 PRO A CA 1
ATOM 7273 C C . PRO A 1 1042 ? 80.673 -34.337 54.819 1.00 73.69 1042 PRO A C 1
ATOM 7275 O O . PRO A 1 1042 ? 81.761 -34.915 54.680 1.00 73.69 1042 PRO A O 1
ATOM 7278 N N . PRO A 1 1043 ? 80.491 -33.088 54.349 1.00 64.25 1043 PRO A N 1
ATOM 7279 C CA . PRO A 1 1043 ? 81.493 -32.376 53.560 1.00 64.25 1043 PRO A CA 1
ATOM 7280 C C . PRO A 1 1043 ? 82.786 -32.109 54.356 1.00 64.25 1043 PRO A C 1
ATOM 7282 O O . PRO A 1 1043 ? 82.869 -31.208 55.193 1.00 64.25 1043 PRO A O 1
ATOM 7285 N N . GLY A 1 1044 ? 83.835 -32.883 54.052 1.00 63.62 1044 GLY A N 1
ATOM 7286 C CA . GLY A 1 1044 ? 85.179 -32.758 54.639 1.00 63.62 1044 GLY A CA 1
ATOM 7287 C C . GLY A 1 1044 ? 85.690 -33.973 55.429 1.00 63.62 1044 GLY A C 1
ATOM 7288 O O . GLY A 1 1044 ? 86.753 -33.854 56.048 1.00 63.62 1044 GLY A O 1
ATOM 7289 N N . GLY A 1 1045 ? 84.958 -35.096 55.425 1.00 52.28 1045 GLY A N 1
ATOM 7290 C CA . GLY A 1 1045 ? 85.390 -36.404 55.957 1.00 52.28 1045 GLY A CA 1
ATOM 7291 C C . GLY A 1 1045 ? 86.288 -37.210 55.017 1.00 52.28 1045 GLY A C 1
ATOM 7292 O O . GLY A 1 1045 ? 86.099 -37.109 53.787 1.00 52.28 1045 GLY A O 1
#